Protein AF-A0A958E973-F1 (afdb_monomer)

Radius of gyration: 31.17 Å; Cα contacts (8 Å, |Δi|>4): 1571; chains: 1; bounding box: 74×63×89 Å

Nearest PDB structures (foldseek):
  5hon-assembly2_B  TM=7.810E-01  e=1.946E-10  Geobacillus stearothermophilus
  2erf-assembly1_A  TM=6.756E-01  e=2.695E-05  Homo sapiens
  6n44-assembly3_C  TM=5.734E-01  e=3.383E-04  Ovis aries
  6n44-assembly4_F  TM=6.206E-01  e=1.064E-03  Ovis aries
  4b1m-assembly3_C  TM=5.555E-01  e=4.725E-04  Bacillus subtilis

Solvent-accessible surface area (backbone atoms only — not comparable to full-atom values): 42326 Å² total; per-residue (Å²): 137,91,79,84,88,83,84,86,84,86,84,83,83,88,77,92,86,82,83,83,64,67,68,69,54,48,63,47,62,55,51,58,50,53,61,78,36,75,81,59,78,57,68,66,58,53,55,66,61,49,48,36,79,74,79,63,35,92,86,53,87,53,96,65,45,56,69,73,54,47,47,58,17,70,53,48,10,57,51,29,33,48,22,40,49,46,19,78,74,65,72,43,62,68,27,51,53,47,35,51,54,53,50,55,56,55,61,74,62,48,38,66,47,92,57,94,86,51,90,50,67,38,69,68,46,55,23,56,77,57,29,72,72,62,69,66,67,47,61,49,69,61,29,55,32,35,34,41,29,14,52,24,46,46,30,23,52,31,62,72,33,79,85,42,30,89,80,40,41,70,55,35,55,52,51,50,52,51,53,51,53,49,53,51,47,39,54,76,51,59,19,66,41,78,47,81,96,66,20,30,49,64,44,72,67,81,52,82,90,44,40,66,82,85,59,50,62,50,51,45,57,49,27,39,37,24,48,22,27,44,29,43,20,74,41,66,70,42,62,70,33,41,52,54,19,40,16,31,47,33,39,53,56,72,32,51,42,81,48,94,67,19,52,37,38,56,48,40,54,71,71,48,79,79,33,35,40,98,86,68,47,66,40,45,58,82,63,58,99,56,73,71,49,58,54,41,46,51,52,31,53,56,49,34,38,73,72,69,37,87,49,50,73,65,54,51,50,17,56,50,37,28,62,50,54,74,73,66,56,82,87,66,76,87,64,98,80,80,65,83,57,64,57,54,53,60,57,45,72,71,72,52,85,86,89,86,77,72,76,54,73,104,49,60,54,65,62,69,88,87,58,70,52,80,50,35,39,64,63,60,74,74,54,76,69,41,39,18,74,40,84,41,76,48,69,59,43,66,47,55,47,50,74,67,56,39,32,47,75,80,42,73,50,74,46,52,57,43,44,75,38,47,76,27,36,36,35,38,30,25,71,52,54,46,81,28,54,29,28,40,32,42,30,26,68,82,70,42,62,26,70,48,74,40,50,38,45,25,41,62,70,62,65,62,71,82,37,50,62,34,34,33,49,38,60,53,79,69,84,52,64,46,63,20,79,71,70,74,56,56,24,39,52,34,88,65,52,42,64,34,67,72,72,26,97,62,61,5,11,38,34,27,78,46,70,67,18,28,29,44,41,46,37,57,69,67,44,32,79,50,13,26,22,41,37,30,35,37,27,31,64,55,45,89,49,30,55,15,15,56,34,22,27,28,69,35,81,53,72,85,35,34,40,38,35,38,26,32,33,87,32,23,11,47,28,39,39,41,18,24,67,87,44,59,51,76,50,72,48,59,77,70,70,52,62,60,78,41,82,44,36,41,34,40,27,22,57,40,57,35,39,38,35,28,50,68,42,39,81,73,50,72,48,83,41,57,50,40,52,53,75,51,62,88,37,33,18,14,34,27,7,45,16,91,85,17,58,84,32,18,23,29,28,36,41,24,53,37,35,32,23,36,34,35,59,52,66,71,53,45,32,44,44,59,75,68,48,83,79,82,74,70,95,74,87,80,82,68,61,33,94,48,73,44,72,50,78,47,47,53,68,66,23,63,61,47,30,38,39,39,35,31,26,51,51,66,28,56,26,41,31,32,32,20,42,82,86,69,48,77,74,45,76,76,41,80,47,77,41,67,48,32,78,46,79,46,73,47,70,49,81,88,62,74,66,42,55,32,34,40,35,41,34,42,68,95,46,74,43,76,41,82,43,38,42,50,124

Sequence (777 aa):
MTLKMMPERSVIMKKPGFTAYLIIVFSTLLCCCLPLAAQNSSWDVIYQRWVPYTLFGSAHDRYYENQDGEDLGWTEGPYMQGFAYGYRASGDTQWLDSLKHHFDVMITRLTPNPEPEDNYRGWYHVSPFYSTDGQTQFDFIVTEGLIFRGVAMFIEDVYQDPNLQPQYLNDANRYLAIIDEMLAKWDARNCWRTVGSDAGIYLFQNNPNHLRQEMSLPHNMYGEMARMLMSLYGATNNAAYLDRATRLVQNFRNNLIPEGDHYNWHYWDPAGPWDYFSNGDLKHPIFDEHGSYREQDIALAVKAYRYGIVLDNNDITRVINTTRSIWNDATFFDLGWVDETERIETETMLLNEQPGWGWLNNAPHFLWLSLENTGLYVQTLELPYGTQGEAYTYTLQASNGEGPYSWQLTSGSLPGGLNLASSGQISGSPTTAGIYTFTVEVTDNQNATASRDLSIQIFPDDPVANFVMASWAFDETAGNNLVDSTGNFNGLLMNGPQWRPGEGIFNGALAFDGSNDYVDLGGMNFGGPNGVSVAFWFKADDFEVADARFISKATGVMNDEHYLMISTYDGTALRVRLKTGGGTTELISSPGTIQPGQWYHVAMTYDGSGIQLFKNGVEIISAPASGAVDQNNAVATAIGNQPSGAGNEPFDGLLDQMMVFSRGLTRLEVERLYQDGITTGLPGEGDLIPSGFQLQQNYPNPFNPGTTIEFTLPETSLTDLAVFDALGRRVDTIVRGQLRAGTHRMAWQAGQEPSGIYYLRLKAGGNTAVRKMILLR

Foldseek 3Di:
DDDDDDDDDDDDDDDPDDDPCPPVVVVQVLLQCPVVDPVDDDPVCSCVVPCCVQPNPPVCPDPDDDLAPQVLLVPQLCLLQVLLVVCVVPVDCVSVVVSLVSVVSVVVQFDAQPDPPDRATADWDFHPVWWPVSPDIFHDLLSVLSNLLSLLSSLLVCLVDPVNVVPCVVVSVVSVVSVVSSVVVQVVQVQWDQDPDQAIFGHGGPPVVIGDPDWGDFLLSLLSNLSSLLSNCSRPVDVVSVSNSLRSVLVVVVQWDDDPLATAGQGTVPRDPQLADPVGHGPPLVNDPDVVSLVSSLVSQVSCVVVVGDDDPSNLRRNLVSLVVVVPDPVPPPPPDDDPQVSVVSNDVSPDDDDDDDDDPVGDPDDDDDDLVCFKEWPDDADEAAEAPDKDKDATDMDSAADDKFKDWPFWDDAPQWDQGRSRITIGGHHDFDKTKTKMKIAHPVRGIYIDIYIYGYHYPDLLVVFFPWKFFLQDQDDQWGDTPVRPFIWGKPPDWHKAAPPDPAGIWIFWAQFFIKTWRALDWAAAFFWKKKKWKWAAQFQPLQWWWQKFFALADDLLRTQWTWTHHRRAWIKIWHDFPSDIDIDIADGNNDDHPDMWMWMWIGGQFKIFIDILLHTGDIDTDHHGRDGDSNTIMIGQAHPPNHDGRGTGGIIGTITMGNHGDDSVVSNCCSPPNDPPPDVDDDFPLPCDWDKDAWPPAQDPFKTKTKIFDSAWWQKWKFKAAPVRHTPGTQDGGTDGRGMDMTMDGNDVPDFHKMKIWMDTDPDIDIDIGTYDD

Structure (mmCIF, N/CA/C/O backbone):
data_AF-A0A958E973-F1
#
_entry.id   AF-A0A958E973-F1
#
loop_
_atom_site.group_PDB
_atom_site.id
_atom_site.type_symbol
_atom_site.label_atom_id
_atom_site.label_alt_id
_atom_site.label_comp_id
_atom_site.label_asym_id
_atom_site.label_entity_id
_atom_site.label_seq_id
_atom_site.pdbx_PDB_ins_code
_atom_site.Cartn_x
_atom_site.Cartn_y
_atom_site.Cartn_z
_atom_site.occupancy
_atom_site.B_iso_or_equiv
_atom_site.auth_seq_id
_atom_site.auth_comp_id
_atom_site.auth_asym_id
_atom_site.auth_atom_id
_atom_site.pdbx_PDB_model_num
ATOM 1 N N . MET A 1 1 ? -41.360 -12.640 36.434 1.00 27.31 1 MET A N 1
ATOM 2 C CA . MET A 1 1 ? -41.847 -13.849 35.736 1.00 27.31 1 MET A CA 1
ATOM 3 C C . MET A 1 1 ? -40.852 -14.959 36.044 1.00 27.31 1 MET A C 1
ATOM 5 O O . MET A 1 1 ? -39.668 -14.754 35.835 1.00 27.31 1 MET A O 1
ATOM 9 N N . THR A 1 2 ? -41.292 -16.040 36.683 1.00 29.91 2 THR A N 1
ATOM 10 C CA . THR A 1 2 ? -40.426 -17.086 37.258 1.00 29.91 2 THR A CA 1
ATOM 11 C C . THR A 1 2 ? -40.205 -18.215 36.247 1.00 29.91 2 THR A C 1
ATOM 13 O O . THR A 1 2 ? -41.188 -18.797 35.795 1.00 29.91 2 THR A O 1
ATOM 16 N N . LEU A 1 3 ? -38.956 -18.583 35.943 1.00 20.47 3 LEU A N 1
ATOM 17 C CA . LEU A 1 3 ? -38.600 -19.857 35.290 1.00 20.47 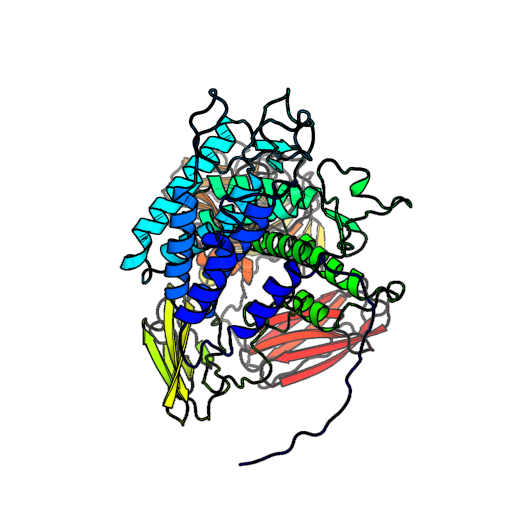3 LEU A CA 1
ATOM 18 C C . LEU A 1 3 ? -37.257 -20.345 35.867 1.00 20.47 3 LEU A C 1
ATOM 20 O O . LEU A 1 3 ? -36.250 -19.665 35.752 1.00 20.47 3 LEU A O 1
ATOM 24 N N . LYS A 1 4 ? -37.280 -21.329 36.777 1.00 20.92 4 LYS A N 1
ATOM 25 C CA . LYS A 1 4 ? -37.081 -22.781 36.554 1.00 20.92 4 LYS A CA 1
ATOM 26 C C . LYS A 1 4 ? -35.674 -23.144 36.051 1.00 20.92 4 LYS A C 1
ATOM 28 O O . LYS A 1 4 ? -35.450 -23.309 34.861 1.00 20.92 4 LYS A O 1
ATOM 33 N N . MET A 1 5 ? -34.771 -23.355 37.013 1.00 24.23 5 MET A N 1
ATOM 34 C CA . MET A 1 5 ? -33.547 -24.142 36.835 1.00 24.23 5 MET A CA 1
ATOM 35 C C . MET A 1 5 ? -33.897 -25.606 36.517 1.00 24.23 5 MET A C 1
ATOM 37 O O . MET A 1 5 ? -34.745 -26.193 37.194 1.00 24.23 5 MET A O 1
ATOM 41 N N . MET A 1 6 ? -33.212 -26.197 35.535 1.00 20.25 6 MET A N 1
ATOM 42 C CA . MET A 1 6 ? -33.007 -27.647 35.443 1.00 20.25 6 MET A CA 1
ATOM 43 C C . MET A 1 6 ? -31.551 -27.976 35.833 1.00 20.25 6 MET A C 1
ATOM 45 O O . MET A 1 6 ? -30.666 -27.183 35.513 1.00 20.25 6 MET A O 1
ATOM 49 N N . PRO A 1 7 ? -31.303 -29.091 36.547 1.00 29.77 7 PRO A N 1
ATOM 50 C CA . PRO A 1 7 ? -30.003 -29.426 37.125 1.00 29.77 7 PRO A CA 1
ATOM 51 C C . PRO A 1 7 ? -29.191 -30.437 36.282 1.00 29.77 7 PRO A C 1
ATOM 53 O O . PRO A 1 7 ? -29.759 -31.180 35.487 1.00 29.77 7 PRO A O 1
ATOM 56 N N . GLU A 1 8 ? -27.888 -30.512 36.598 1.00 26.12 8 GLU A N 1
ATOM 57 C CA . GLU A 1 8 ? -26.876 -31.535 36.230 1.00 26.12 8 GLU A CA 1
ATOM 58 C C . GLU A 1 8 ? -26.215 -31.365 34.844 1.00 26.12 8 GLU A C 1
ATOM 60 O O . GLU A 1 8 ? -26.876 -31.337 33.817 1.00 26.12 8 GLU A O 1
ATOM 65 N N . ARG A 1 9 ? -24.883 -31.249 34.726 1.00 22.77 9 ARG A N 1
ATOM 66 C CA . ARG A 1 9 ? -23.843 -32.069 35.371 1.00 22.77 9 ARG A CA 1
ATOM 67 C C . ARG A 1 9 ? -22.670 -31.257 35.927 1.00 22.77 9 ARG A C 1
ATOM 69 O O . ARG A 1 9 ? -21.958 -30.573 35.203 1.00 22.77 9 ARG A O 1
ATOM 76 N N . SER A 1 10 ? -22.416 -31.449 37.213 1.00 23.52 10 SER A N 1
ATOM 77 C CA . SER A 1 10 ? -21.127 -31.231 37.857 1.00 23.52 10 SER A CA 1
ATOM 78 C C . SER A 1 10 ? -20.152 -32.354 37.477 1.00 23.52 10 SER A C 1
ATOM 80 O O . SER A 1 10 ? -20.470 -33.535 37.619 1.00 23.52 10 SER A O 1
ATOM 82 N N . VAL A 1 11 ? -18.937 -31.996 37.056 1.00 21.03 11 VAL A N 1
ATOM 83 C CA . VAL A 1 11 ? -17.765 -32.877 37.153 1.00 21.03 11 VAL A CA 1
ATOM 84 C C . VAL A 1 11 ? -16.935 -32.383 38.330 1.00 21.03 11 VAL A C 1
ATOM 86 O O . VAL A 1 11 ? -16.311 -31.329 38.294 1.00 21.03 11 VAL A O 1
ATOM 89 N N . ILE A 1 12 ? -16.987 -33.149 39.416 1.00 25.47 12 ILE A N 1
ATOM 90 C CA . ILE A 1 12 ? -16.116 -33.005 40.580 1.00 25.47 12 ILE A CA 1
ATOM 91 C C . ILE A 1 12 ? -14.777 -33.655 40.221 1.00 25.47 12 ILE A C 1
ATOM 93 O O . ILE A 1 12 ? -14.730 -34.873 40.054 1.00 25.47 12 ILE A O 1
ATOM 97 N N . MET A 1 13 ? -13.681 -32.893 40.196 1.00 21.89 13 MET A N 1
ATOM 98 C CA . MET A 1 13 ? -12.340 -33.466 40.343 1.00 21.89 13 MET A CA 1
ATOM 99 C C . MET A 1 13 ? -11.808 -33.190 41.750 1.00 21.89 13 MET A C 1
ATOM 101 O O . MET A 1 13 ? -11.443 -32.078 42.114 1.00 21.89 13 MET A O 1
ATOM 105 N N . LYS A 1 14 ? -11.788 -34.253 42.561 1.00 26.28 14 LYS A N 1
ATOM 106 C CA . LYS A 1 14 ? -11.044 -34.341 43.819 1.00 26.28 14 LYS A CA 1
ATOM 107 C C . LYS A 1 14 ? -9.587 -34.700 43.511 1.00 26.28 14 LYS A C 1
ATOM 109 O O . LYS A 1 14 ? -9.334 -35.810 43.050 1.00 26.28 14 LYS A O 1
ATOM 114 N N . LYS A 1 15 ? -8.636 -33.853 43.911 1.00 22.53 15 LYS A N 1
ATOM 115 C CA . LYS A 1 15 ? -7.302 -34.284 44.366 1.00 22.53 15 LYS A CA 1
ATOM 116 C C . LYS A 1 15 ? -6.800 -33.330 45.464 1.00 22.53 15 LYS A C 1
ATOM 118 O O . LYS A 1 15 ? -6.844 -32.121 45.262 1.00 22.53 15 LYS A O 1
ATOM 123 N N . PRO A 1 16 ? -6.356 -33.835 46.629 1.00 25.92 16 PRO A N 1
ATOM 124 C CA . PRO A 1 16 ? -5.781 -33.007 47.684 1.00 25.92 16 PRO A CA 1
ATOM 125 C C . PRO A 1 16 ? -4.284 -32.774 47.423 1.00 25.92 16 PRO A C 1
ATOM 127 O O . PRO A 1 16 ? -3.545 -33.743 47.259 1.00 25.92 16 PRO A O 1
ATOM 130 N N . GLY A 1 17 ? -3.838 -31.509 47.418 1.00 29.47 17 GLY A N 1
ATOM 131 C CA . GLY A 1 17 ? -2.409 -31.168 47.527 1.00 29.47 17 GLY A CA 1
ATOM 132 C C . GLY A 1 17 ? -1.800 -30.184 46.517 1.00 29.47 17 GLY A C 1
ATOM 133 O O . GLY A 1 17 ? -0.600 -30.271 46.296 1.00 29.47 17 GLY A O 1
ATOM 134 N N . PHE A 1 18 ? -2.554 -29.257 45.916 1.00 26.41 18 PHE A N 1
ATOM 135 C CA . PHE A 1 18 ? -1.990 -28.251 44.998 1.00 26.41 18 PHE A CA 1
ATOM 136 C C . PHE A 1 18 ? -2.391 -26.832 45.434 1.00 26.41 18 PHE A C 1
ATOM 138 O O . PHE A 1 18 ? -3.453 -26.336 45.074 1.00 26.41 18 PHE A O 1
ATOM 145 N N . THR A 1 19 ? -1.564 -26.201 46.275 1.00 24.52 19 THR A N 1
ATOM 146 C CA . THR A 1 19 ? -1.842 -24.881 46.890 1.00 24.52 19 THR A CA 1
ATOM 147 C C . THR A 1 19 ? -1.012 -23.740 46.271 1.00 24.52 19 THR A C 1
ATOM 149 O O . THR A 1 19 ? -1.110 -22.608 46.721 1.00 24.52 19 THR A O 1
ATOM 152 N N . ALA A 1 20 ? -0.220 -23.984 45.219 1.00 23.91 20 ALA A N 1
ATOM 153 C CA . ALA A 1 20 ? 0.646 -22.955 44.616 1.00 23.91 20 ALA A CA 1
ATOM 154 C C . ALA A 1 20 ? 0.064 -22.258 43.367 1.00 23.91 20 ALA A C 1
ATOM 156 O O . ALA A 1 20 ? 0.597 -21.247 42.936 1.00 23.91 20 ALA A O 1
ATOM 157 N N . TYR A 1 21 ? -1.061 -22.730 42.819 1.00 25.50 21 TYR A N 1
ATOM 158 C CA . TYR A 1 21 ? -1.675 -22.161 41.605 1.00 25.50 21 TYR A CA 1
ATOM 159 C C . TYR A 1 21 ? -2.820 -21.174 41.878 1.00 25.50 21 TYR A C 1
ATOM 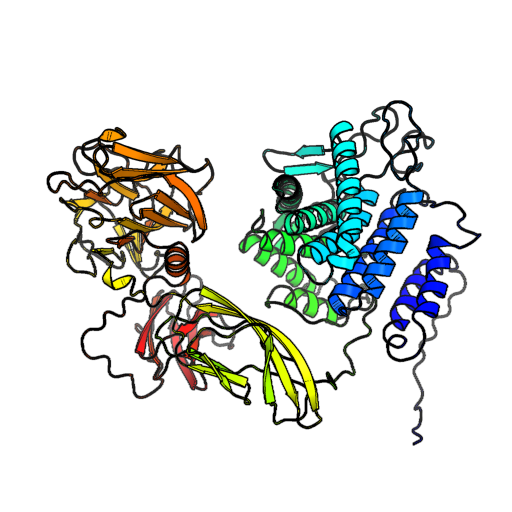161 O O . TYR A 1 21 ? -3.553 -20.795 40.970 1.00 25.50 21 TYR A O 1
ATOM 169 N N . LEU A 1 22 ? -3.010 -20.750 43.131 1.00 23.31 22 LEU A N 1
ATOM 170 C CA . LEU A 1 22 ? -4.162 -19.922 43.501 1.00 23.31 22 LEU A CA 1
ATOM 171 C C . LEU A 1 22 ? -3.976 -18.417 43.239 1.00 23.31 22 LEU A C 1
ATOM 173 O O . LEU A 1 22 ? -4.944 -17.679 43.378 1.00 23.31 22 LEU A O 1
ATOM 177 N N . ILE A 1 23 ? -2.777 -17.954 42.862 1.00 26.42 23 ILE A N 1
ATOM 178 C CA . ILE A 1 23 ? -2.510 -16.522 42.626 1.00 26.42 23 ILE A CA 1
ATOM 179 C C . ILE A 1 23 ? -2.726 -16.147 41.149 1.00 26.42 23 ILE A C 1
ATOM 181 O O . ILE A 1 23 ? -3.362 -15.137 40.874 1.00 26.42 23 ILE A O 1
ATOM 185 N N . ILE A 1 24 ? -2.353 -17.013 40.202 1.00 28.00 24 ILE A N 1
ATOM 186 C CA . ILE A 1 24 ? -2.569 -16.786 38.755 1.00 28.00 24 ILE A CA 1
ATOM 187 C C . ILE A 1 24 ? -4.049 -16.987 38.367 1.00 28.00 24 ILE A C 1
ATOM 189 O O . ILE A 1 24 ? -4.602 -16.303 37.505 1.00 28.00 24 ILE A O 1
ATOM 193 N N . VAL A 1 25 ? -4.753 -17.876 39.075 1.00 27.03 25 VAL A N 1
ATOM 194 C CA . VAL A 1 25 ? -6.180 -18.149 38.831 1.00 27.03 25 VAL A CA 1
ATOM 195 C C . VAL A 1 25 ? -7.079 -16.977 39.264 1.00 27.03 25 VAL A C 1
ATOM 197 O O . VAL A 1 25 ? -8.187 -16.829 38.746 1.00 27.03 25 VAL A O 1
ATOM 200 N N . PHE A 1 26 ? -6.611 -16.086 40.146 1.00 27.33 26 PHE A N 1
ATOM 201 C CA . PHE A 1 26 ? -7.398 -14.925 40.573 1.00 27.33 26 PHE A CA 1
ATOM 202 C C . PHE A 1 26 ? -7.385 -13.767 39.563 1.00 27.33 26 PHE A C 1
ATOM 204 O O . PHE A 1 26 ? -8.420 -13.125 39.410 1.00 27.33 26 PHE A O 1
ATOM 211 N N . SER A 1 27 ? -6.305 -13.557 38.803 1.00 29.56 27 SER A N 1
ATOM 212 C CA . SER A 1 27 ? -6.245 -12.568 37.706 1.00 29.56 27 SER A CA 1
ATOM 213 C C . SER A 1 27 ? -7.262 -12.884 36.601 1.00 29.56 27 SER A C 1
ATOM 215 O O . SER A 1 27 ? -7.891 -12.002 36.020 1.00 29.56 27 SER A O 1
ATOM 217 N N . THR A 1 28 ? -7.481 -14.180 36.376 1.00 30.23 28 THR A N 1
ATOM 218 C CA . THR A 1 28 ? -8.302 -14.721 35.285 1.00 30.23 28 THR A CA 1
ATOM 219 C C . THR A 1 28 ? -9.804 -14.701 35.620 1.00 30.23 28 THR A C 1
ATOM 221 O O . THR A 1 28 ? -10.645 -14.393 34.777 1.00 30.23 28 THR A O 1
ATOM 224 N N . LEU A 1 29 ? -10.166 -14.941 36.887 1.00 29.20 29 LEU A N 1
ATOM 225 C CA . LEU A 1 29 ? -11.560 -14.894 37.365 1.00 29.20 29 LEU A CA 1
ATOM 226 C C . LEU A 1 29 ? -12.138 -13.475 37.458 1.00 29.20 29 LEU A C 1
ATOM 228 O O . LEU A 1 29 ? -13.353 -13.286 37.375 1.00 29.20 29 LEU A O 1
ATOM 232 N N . LEU A 1 30 ? -11.284 -12.477 37.650 1.00 32.38 30 LEU A N 1
ATOM 233 C CA . LEU A 1 30 ? -11.693 -11.100 37.907 1.00 32.38 30 LEU A CA 1
ATOM 234 C C . LEU A 1 30 ? -11.988 -10.353 36.583 1.00 32.38 30 LEU A C 1
ATOM 236 O O . LEU A 1 30 ? -12.970 -9.612 36.496 1.00 32.38 30 LEU A O 1
ATOM 240 N N . CYS A 1 31 ? -11.266 -10.684 35.512 1.00 30.58 31 CYS A N 1
ATOM 241 C CA . CYS A 1 31 ? -11.454 -10.177 34.148 1.00 30.58 31 CYS A CA 1
ATOM 242 C C . CYS A 1 31 ? -12.833 -10.546 33.550 1.00 30.58 31 CYS A C 1
ATOM 244 O O . CYS A 1 31 ? -13.444 -9.767 32.817 1.00 30.58 31 CYS A O 1
ATOM 246 N N . CYS A 1 32 ? -13.392 -11.687 33.960 1.00 28.78 32 CYS A N 1
ATOM 247 C CA . CYS A 1 32 ? -14.705 -12.178 33.530 1.00 28.78 32 CYS A CA 1
ATOM 248 C C . CYS A 1 32 ? -15.906 -11.398 34.116 1.00 28.78 32 CYS A C 1
ATOM 250 O O . CYS A 1 32 ? -17.043 -11.624 33.713 1.00 28.78 32 CYS A O 1
ATOM 252 N N . CYS A 1 33 ? -15.692 -10.496 35.080 1.00 29.69 33 CYS A N 1
ATOM 253 C CA . CYS A 1 33 ? -16.777 -9.775 35.763 1.00 29.69 33 CYS A CA 1
ATOM 254 C C . CYS A 1 33 ? -16.979 -8.325 35.277 1.00 29.69 33 CYS A C 1
ATOM 256 O O . CYS A 1 33 ? -17.924 -7.669 35.717 1.00 29.69 33 CYS A O 1
ATOM 258 N N . LEU A 1 34 ? -16.117 -7.804 34.396 1.00 34.38 34 LEU A N 1
ATOM 259 C CA . LEU A 1 34 ? -16.110 -6.384 34.009 1.00 34.38 34 LEU A CA 1
ATOM 260 C C . LEU A 1 34 ? -17.302 -5.964 33.121 1.00 34.38 34 LEU A C 1
ATOM 262 O O . LEU A 1 34 ? -17.884 -4.909 33.384 1.00 34.38 34 LEU A O 1
ATOM 266 N N . PRO A 1 35 ? -17.770 -6.773 32.154 1.00 34.34 35 PRO A N 1
ATOM 267 C CA . PRO A 1 35 ? -18.835 -6.318 31.250 1.00 34.34 35 PRO A CA 1
ATOM 268 C C . PRO A 1 35 ? -20.233 -6.380 31.879 1.00 34.34 35 PRO A C 1
ATOM 270 O O . PRO A 1 35 ? -21.123 -5.624 31.501 1.00 34.34 35 PRO A O 1
ATOM 273 N N . LEU A 1 36 ? -20.411 -7.203 32.921 1.00 31.50 36 LEU A N 1
ATOM 274 C CA . LEU A 1 36 ? -21.631 -7.241 33.739 1.00 31.50 36 LEU A CA 1
ATOM 275 C C . LEU A 1 36 ? -21.700 -6.113 34.787 1.00 31.50 36 LEU A C 1
ATOM 277 O O . LEU A 1 36 ? -22.777 -5.845 35.315 1.00 31.50 36 LEU A O 1
ATOM 281 N N . ALA A 1 37 ? -20.584 -5.433 35.074 1.00 32.28 37 ALA A N 1
ATOM 282 C CA . ALA A 1 37 ? -20.524 -4.298 36.000 1.00 32.28 37 ALA A CA 1
ATOM 283 C C . ALA A 1 37 ? -20.618 -2.928 35.296 1.00 32.28 37 ALA A C 1
ATOM 285 O O . ALA A 1 37 ? -21.019 -1.945 35.917 1.00 32.28 37 ALA A O 1
ATOM 286 N N . ALA A 1 38 ? -20.309 -2.855 33.996 1.00 35.94 38 ALA A N 1
ATOM 287 C CA . ALA A 1 38 ? -20.299 -1.599 33.241 1.00 35.94 38 ALA A CA 1
ATOM 288 C C . ALA A 1 38 ? -21.698 -0.994 33.004 1.00 35.94 38 ALA A C 1
ATOM 290 O O . ALA A 1 38 ? -21.814 0.207 32.785 1.00 35.94 38 ALA A O 1
ATOM 291 N N . GLN A 1 39 ? -22.771 -1.790 33.085 1.00 36.38 39 GLN A N 1
ATOM 292 C CA . GLN A 1 39 ? -24.130 -1.295 32.82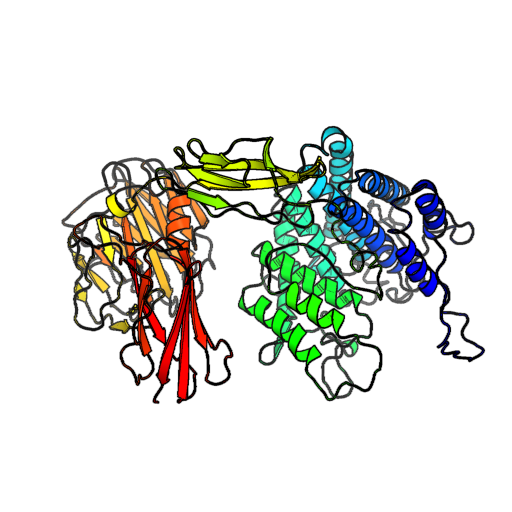3 1.00 36.38 39 GLN A CA 1
ATOM 293 C C . GLN A 1 39 ? -24.930 -0.907 34.071 1.00 36.38 39 GLN A C 1
ATOM 295 O O . GLN A 1 39 ? -25.981 -0.291 33.934 1.00 36.38 39 GLN A O 1
ATOM 300 N N . ASN A 1 40 ? -24.464 -1.211 35.285 1.00 33.00 40 ASN A N 1
ATOM 301 C CA . ASN A 1 40 ? -25.094 -0.723 36.512 1.00 33.00 40 ASN A CA 1
ATOM 302 C C . ASN A 1 40 ? -24.104 -0.764 37.687 1.00 33.00 40 ASN A C 1
ATOM 304 O O . ASN A 1 40 ? -23.701 -1.831 38.138 1.00 33.00 40 ASN A O 1
ATOM 308 N N . SER A 1 41 ? -23.819 0.411 38.251 1.00 33.06 41 SER A N 1
ATOM 309 C CA . SER A 1 41 ? -23.107 0.663 39.515 1.00 33.06 41 SER A CA 1
ATOM 310 C C . SER A 1 41 ? -21.593 0.363 39.590 1.00 33.06 41 SER A C 1
ATOM 312 O O . SER A 1 41 ? -21.146 -0.748 39.857 1.00 33.06 41 SER A O 1
ATOM 314 N N . SER A 1 42 ? -20.840 1.474 39.576 1.00 40.31 42 SER A N 1
ATOM 315 C CA . SER A 1 42 ? -19.548 1.745 40.238 1.00 40.31 42 SER A CA 1
ATOM 316 C C . SER A 1 42 ? -18.269 1.119 39.666 1.00 40.31 42 SER A C 1
ATOM 318 O O . SER A 1 42 ? -17.722 0.163 40.207 1.00 40.31 42 SER A O 1
ATOM 320 N N . TRP A 1 43 ? -17.697 1.802 38.672 1.00 43.19 43 TRP A N 1
ATOM 321 C CA . TRP A 1 43 ? -16.278 1.719 38.298 1.00 43.19 43 TRP A CA 1
ATOM 322 C C . TRP A 1 43 ? -15.335 1.882 39.513 1.00 43.19 43 TRP A C 1
ATOM 324 O O . TRP A 1 43 ? -14.337 1.172 39.623 1.00 43.19 43 TRP A O 1
ATOM 334 N N . ASP A 1 44 ? -15.723 2.700 40.503 1.00 41.22 44 ASP A N 1
ATOM 335 C CA . ASP A 1 44 ? -15.062 2.806 41.817 1.00 41.22 44 ASP A CA 1
ATOM 336 C C . ASP A 1 44 ? -14.849 1.445 42.505 1.00 41.22 44 ASP A C 1
ATOM 338 O O . ASP A 1 44 ? -13.846 1.244 43.181 1.00 41.22 44 ASP A O 1
ATOM 342 N N . VAL A 1 45 ? -15.753 0.475 42.323 1.00 40.28 45 VAL A N 1
ATOM 343 C CA . VAL A 1 45 ? -15.652 -0.855 42.946 1.00 40.28 45 VAL A CA 1
ATOM 344 C C . VAL A 1 45 ? -14.660 -1.756 42.215 1.00 40.28 45 VAL A C 1
ATOM 346 O O . VAL A 1 45 ? -14.067 -2.619 42.854 1.00 40.28 45 VAL A O 1
ATOM 349 N N . ILE A 1 46 ? -14.441 -1.562 40.911 1.00 40.31 46 ILE A N 1
ATOM 350 C CA . ILE A 1 46 ? -13.426 -2.286 40.130 1.00 40.31 46 ILE A CA 1
ATOM 351 C C . ILE A 1 46 ? -12.053 -1.674 40.405 1.00 40.31 46 ILE A C 1
ATOM 353 O O . ILE A 1 46 ? -11.149 -2.363 40.866 1.00 40.31 46 ILE A O 1
ATOM 357 N N . TYR A 1 47 ? -11.910 -0.362 40.255 1.00 43.25 47 TYR A N 1
ATOM 358 C CA . TYR A 1 47 ? -10.658 0.321 40.560 1.00 43.25 47 TYR A CA 1
ATOM 359 C C . TYR A 1 47 ? -10.201 0.063 42.013 1.00 43.25 47 TYR A C 1
ATOM 361 O O . TYR A 1 47 ? -9.070 -0.364 42.246 1.00 43.25 47 TYR A O 1
ATOM 369 N N . GLN A 1 48 ? -11.098 0.179 43.006 1.00 42.09 48 GLN A N 1
ATOM 370 C CA . GLN A 1 48 ? -10.759 -0.104 44.409 1.00 42.09 48 GLN A CA 1
ATOM 371 C C . GLN A 1 48 ? -10.650 -1.591 44.770 1.00 42.09 48 GLN A C 1
ATOM 373 O O . GLN A 1 48 ? -10.107 -1.896 45.828 1.00 42.09 48 GLN A O 1
ATOM 378 N N . ARG A 1 49 ? -11.137 -2.538 43.955 1.00 40.44 49 ARG A N 1
ATOM 379 C CA . ARG A 1 49 ? -10.892 -3.971 44.212 1.00 40.44 49 ARG A CA 1
ATOM 380 C C . ARG A 1 49 ? -9.553 -4.435 43.693 1.00 40.44 49 ARG A C 1
ATOM 382 O O . ARG A 1 49 ? -8.994 -5.333 44.297 1.00 40.44 49 ARG A O 1
ATOM 389 N N . TRP A 1 50 ? -9.092 -3.894 42.576 1.00 44.22 50 TRP A N 1
ATOM 390 C CA . TRP A 1 50 ? -8.037 -4.512 41.779 1.00 44.22 50 TRP A CA 1
ATOM 391 C C . TRP A 1 50 ? -6.686 -3.843 41.946 1.00 44.22 50 TRP A C 1
ATOM 393 O O . TRP A 1 50 ? -5.681 -4.520 42.145 1.00 44.22 50 TRP A O 1
ATOM 403 N N . VAL A 1 51 ? -6.685 -2.513 41.962 1.00 42.59 51 VAL A N 1
ATOM 404 C CA . VAL A 1 51 ? -5.484 -1.713 42.182 1.00 42.59 51 VAL A CA 1
ATOM 405 C C . VAL A 1 51 ? -4.847 -2.029 43.549 1.00 42.59 51 VAL A C 1
ATOM 407 O O . VAL A 1 51 ? -3.627 -2.054 43.643 1.00 42.59 51 VAL A O 1
ATOM 410 N N . PRO A 1 52 ? -5.577 -2.410 44.618 1.00 41.31 52 PRO A N 1
ATOM 411 C CA . PRO A 1 52 ? -4.924 -2.870 45.843 1.00 41.31 52 PRO A CA 1
ATOM 412 C C . PRO A 1 52 ? -4.218 -4.227 45.777 1.00 41.31 52 PRO A C 1
ATOM 414 O O . PRO A 1 52 ? -3.423 -4.497 46.669 1.00 41.31 52 PRO A O 1
ATOM 417 N N . TYR A 1 53 ? -4.457 -5.077 44.773 1.00 40.12 53 TYR A N 1
ATOM 418 C CA . TYR A 1 53 ? -3.731 -6.353 44.638 1.00 40.12 53 TYR A CA 1
ATOM 419 C C . TYR A 1 53 ? -2.425 -6.229 43.842 1.00 40.12 53 TYR A C 1
ATOM 421 O O . TYR A 1 53 ? -1.603 -7.137 43.914 1.00 40.12 53 TYR A O 1
ATOM 429 N N . THR A 1 54 ? -2.207 -5.106 43.154 1.00 48.31 54 THR A N 1
ATOM 430 C CA . THR A 1 54 ? -0.948 -4.766 42.468 1.00 48.31 54 THR A CA 1
ATOM 431 C C . THR A 1 54 ? -0.222 -3.610 43.169 1.00 48.31 54 THR A C 1
ATOM 433 O O . THR A 1 54 ? 0.935 -3.732 43.561 1.00 48.31 54 THR A O 1
ATOM 436 N N . LEU A 1 55 ? -0.932 -2.502 43.413 1.00 44.16 55 LEU A N 1
ATOM 437 C CA . LEU A 1 55 ? -0.402 -1.191 43.806 1.00 44.16 55 LEU A CA 1
ATOM 438 C C . LEU A 1 55 ? -0.515 -0.843 45.307 1.00 44.16 55 LEU A C 1
ATOM 440 O O . LEU A 1 55 ? 0.275 -0.014 45.769 1.00 44.16 55 LEU A O 1
ATOM 444 N N . PHE A 1 56 ? -1.447 -1.438 46.077 1.00 41.97 56 PHE A N 1
ATOM 445 C CA . PHE A 1 56 ? -1.725 -1.037 47.482 1.00 41.97 56 PHE A CA 1
ATOM 446 C C . PHE A 1 56 ? -1.828 -2.172 48.521 1.00 41.97 56 PHE A C 1
ATOM 448 O O . PHE A 1 56 ? -2.343 -1.966 49.624 1.00 41.97 56 PHE A O 1
ATOM 455 N N . GLY A 1 57 ? -1.354 -3.374 48.205 1.00 38.28 57 GLY A N 1
ATOM 456 C CA . GLY A 1 57 ? -1.402 -4.504 49.127 1.00 38.28 57 GLY A CA 1
ATOM 457 C C . GLY A 1 57 ? -0.231 -4.453 50.100 1.00 38.28 57 GLY A C 1
ATOM 458 O O . GLY A 1 57 ? 0.910 -4.598 49.679 1.00 38.28 57 GLY A O 1
ATOM 459 N N . SER A 1 58 ? -0.494 -4.364 51.407 1.00 37.81 58 SER A N 1
ATOM 460 C CA . SER A 1 58 ? 0.533 -4.354 52.473 1.00 37.81 58 SER A CA 1
ATOM 461 C C . SER A 1 58 ? 1.390 -5.632 52.566 1.00 37.81 58 SER A C 1
ATOM 463 O O . SER A 1 58 ? 2.179 -5.798 53.491 1.00 37.81 58 SER A O 1
ATOM 465 N N . ALA A 1 59 ? 1.172 -6.598 51.668 1.00 39.38 59 ALA A N 1
ATOM 466 C CA . ALA A 1 59 ? 1.971 -7.810 51.518 1.00 39.38 59 ALA A CA 1
ATOM 467 C C . ALA A 1 59 ? 2.991 -7.708 50.366 1.00 39.38 59 ALA A C 1
ATOM 469 O O . ALA A 1 59 ? 3.815 -8.608 50.222 1.00 39.38 59 ALA A O 1
ATOM 470 N N . HIS A 1 60 ? 2.929 -6.660 49.538 1.00 41.50 60 HIS A N 1
ATOM 471 C CA . HIS A 1 60 ? 3.792 -6.396 48.377 1.00 41.50 60 HIS A CA 1
ATOM 472 C C . HIS A 1 60 ? 4.356 -4.968 48.474 1.00 41.50 60 HIS A C 1
ATOM 474 O O . HIS A 1 60 ? 4.288 -4.168 47.548 1.00 41.50 60 HIS A O 1
ATOM 480 N N . ASP A 1 61 ? 4.932 -4.635 49.633 1.00 36.94 61 ASP A N 1
ATOM 481 C CA . ASP A 1 61 ? 5.495 -3.307 49.926 1.00 36.94 61 ASP A CA 1
ATOM 482 C C . ASP A 1 61 ? 6.752 -2.954 49.104 1.00 36.94 61 ASP A C 1
ATOM 484 O O . ASP A 1 61 ? 7.399 -1.938 49.360 1.00 3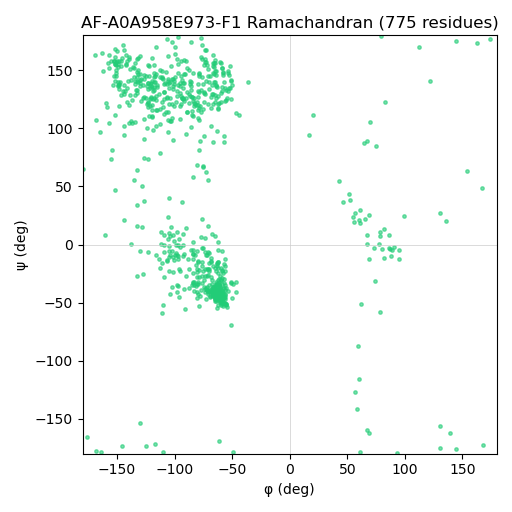6.94 61 ASP A O 1
ATOM 488 N N . ARG A 1 62 ? 7.116 -3.751 48.095 1.00 38.88 62 ARG A N 1
ATOM 489 C CA . ARG A 1 62 ? 8.069 -3.364 47.048 1.00 38.88 62 ARG A CA 1
ATOM 490 C C . ARG A 1 62 ? 7.534 -3.928 45.733 1.00 38.88 62 ARG A C 1
ATOM 492 O O . ARG A 1 62 ? 7.007 -5.038 45.741 1.00 38.88 62 ARG A O 1
ATOM 499 N N . TYR A 1 63 ? 7.654 -3.167 44.640 1.00 44.94 63 TYR A N 1
ATOM 500 C CA . TYR A 1 63 ? 7.604 -3.726 43.286 1.00 44.94 63 TYR A CA 1
ATOM 501 C C . TYR A 1 63 ? 8.710 -4.778 43.223 1.00 44.94 63 TYR A C 1
ATOM 503 O O . TYR A 1 63 ? 9.871 -4.455 42.994 1.00 44.94 63 TYR A O 1
ATOM 511 N N . TYR A 1 64 ? 8.375 -6.001 43.600 1.00 38.28 64 TYR A N 1
ATOM 512 C CA . TYR A 1 64 ? 9.260 -7.133 43.509 1.00 38.28 64 TYR A CA 1
ATOM 513 C C . TYR A 1 64 ? 8.910 -7.796 42.197 1.00 38.28 64 TYR A C 1
ATOM 515 O O . TYR A 1 64 ? 7.865 -8.430 42.084 1.00 38.28 64 TYR A O 1
ATOM 523 N N . GLU A 1 65 ? 9.803 -7.654 41.225 1.00 42.84 65 GLU A N 1
ATOM 524 C CA . GLU A 1 65 ? 10.028 -8.777 40.335 1.00 42.84 65 GLU A CA 1
ATOM 525 C C . GLU A 1 65 ? 10.300 -9.994 41.232 1.00 42.84 65 GLU A C 1
ATOM 527 O O . GLU A 1 65 ? 11.019 -9.897 42.239 1.00 42.84 65 GLU A O 1
ATOM 532 N N . ASN A 1 66 ? 9.676 -11.132 40.938 1.00 40.81 66 ASN A N 1
ATOM 533 C CA . ASN A 1 66 ? 10.094 -12.384 41.551 1.00 40.81 66 ASN A CA 1
ATOM 534 C C . ASN A 1 66 ? 11.564 -12.691 41.150 1.00 40.81 66 ASN A C 1
ATOM 536 O O . ASN A 1 66 ? 12.284 -11.850 40.608 1.00 40.81 66 ASN A O 1
ATOM 540 N N . GLN A 1 67 ? 12.057 -13.898 41.424 1.00 41.25 67 GLN A N 1
ATOM 541 C CA . GLN A 1 67 ? 13.444 -14.274 41.102 1.00 41.25 67 GLN A CA 1
ATOM 542 C C . GLN A 1 67 ? 13.806 -14.167 39.599 1.00 41.25 67 GLN A C 1
ATOM 544 O O . GLN A 1 67 ? 14.980 -14.301 39.262 1.00 41.25 67 GLN A O 1
ATOM 549 N N . ASP A 1 68 ? 12.852 -13.874 38.715 1.00 44.84 68 ASP A N 1
ATOM 550 C CA . ASP A 1 68 ? 13.025 -13.933 37.267 1.00 44.84 68 ASP A CA 1
ATOM 551 C C . ASP A 1 68 ? 13.153 -12.554 36.595 1.00 44.84 68 ASP A C 1
ATOM 553 O O . ASP A 1 68 ? 13.602 -12.481 35.458 1.00 44.84 68 ASP A O 1
ATOM 557 N N . GLY A 1 69 ? 12.895 -11.440 37.292 1.00 49.81 69 GLY A N 1
ATOM 558 C CA . GLY A 1 69 ? 13.221 -10.093 36.788 1.00 49.81 69 GLY A CA 1
ATOM 559 C C . GLY A 1 69 ? 12.332 -9.537 35.657 1.00 49.81 69 GLY A C 1
ATOM 560 O O . GLY A 1 69 ? 12.495 -8.406 35.228 1.00 49.81 69 GLY A O 1
ATOM 561 N N . GLU A 1 70 ? 11.371 -10.308 35.152 1.00 55.91 70 GLU A N 1
ATOM 562 C CA . GLU A 1 70 ? 10.515 -9.894 34.024 1.00 55.91 70 GLU A CA 1
ATOM 563 C C . GLU A 1 70 ? 9.078 -9.537 34.443 1.00 55.91 70 GLU A C 1
ATOM 565 O O . GLU A 1 70 ? 8.322 -8.920 33.685 1.00 55.91 70 GLU A O 1
ATOM 570 N N . ASP A 1 71 ? 8.695 -9.902 35.667 1.00 57.97 71 ASP A N 1
ATOM 571 C CA . ASP A 1 71 ? 7.327 -9.819 36.185 1.00 57.97 71 ASP A CA 1
ATOM 572 C C . ASP A 1 71 ? 6.717 -8.419 36.105 1.00 57.97 71 ASP A C 1
ATOM 574 O O . ASP A 1 71 ? 5.514 -8.299 35.882 1.00 57.97 71 ASP A O 1
ATOM 578 N N . LEU A 1 72 ? 7.508 -7.353 36.279 1.00 66.38 72 LEU A N 1
ATOM 579 C CA . LEU A 1 72 ? 6.987 -5.987 36.226 1.00 66.38 72 LEU A CA 1
ATOM 580 C C . LEU A 1 72 ? 6.438 -5.666 34.830 1.00 66.38 72 LEU A C 1
ATOM 582 O O . LEU A 1 72 ? 5.321 -5.171 34.707 1.00 66.38 72 LEU A O 1
ATOM 586 N N . GLY A 1 73 ? 7.188 -5.992 33.777 1.00 64.88 73 GLY A N 1
ATOM 587 C CA . GLY A 1 73 ? 6.753 -5.787 32.394 1.00 64.88 73 GLY A CA 1
ATOM 588 C C . GLY A 1 73 ? 5.575 -6.684 32.021 1.00 64.88 73 GLY A C 1
ATOM 589 O O . GLY A 1 73 ? 4.611 -6.213 31.417 1.00 64.88 73 GLY A O 1
ATOM 590 N N . TRP A 1 74 ? 5.619 -7.952 32.438 1.00 61.16 74 TRP A N 1
ATOM 591 C CA . TRP A 1 74 ? 4.552 -8.925 32.182 1.00 61.16 74 TRP A CA 1
ATOM 592 C C . TRP A 1 74 ? 3.276 -8.685 32.985 1.00 61.16 74 TRP A C 1
ATOM 594 O O . TRP A 1 74 ? 2.207 -9.129 32.577 1.00 61.16 74 TRP A O 1
ATOM 604 N N . THR A 1 75 ? 3.363 -7.959 34.095 1.00 62.72 75 THR A N 1
ATOM 605 C CA . THR A 1 75 ? 2.198 -7.577 34.893 1.00 62.72 75 THR A CA 1
ATOM 606 C C . THR A 1 75 ? 1.660 -6.230 34.430 1.00 62.72 75 THR A C 1
ATOM 608 O O . THR A 1 75 ? 0.499 -6.126 34.044 1.00 62.72 75 THR A O 1
ATOM 611 N N . GLU A 1 76 ? 2.501 -5.196 34.416 1.00 68.88 76 GLU A N 1
ATOM 612 C CA . GLU A 1 76 ? 2.069 -3.813 34.204 1.00 68.88 76 GLU A CA 1
ATOM 613 C C . GLU A 1 76 ? 1.849 -3.473 32.727 1.00 68.88 76 GLU A C 1
ATOM 615 O O . GLU A 1 76 ? 0.923 -2.732 32.401 1.00 68.88 76 GLU A O 1
ATOM 620 N N . GLY A 1 77 ? 2.634 -4.050 31.812 1.00 70.00 77 GLY A N 1
ATOM 621 C CA . GLY A 1 77 ? 2.460 -3.859 30.369 1.00 70.00 77 GLY A CA 1
ATOM 622 C C . GLY A 1 77 ? 1.047 -4.213 29.887 1.00 70.00 77 GLY A C 1
ATOM 623 O O . GLY A 1 77 ? 0.403 -3.373 29.248 1.00 70.00 77 GLY A O 1
ATOM 624 N N . PRO A 1 78 ? 0.512 -5.403 30.220 1.00 64.81 78 PRO A N 1
ATOM 625 C CA . PRO A 1 78 ? -0.866 -5.765 29.900 1.00 64.81 78 PRO A CA 1
ATOM 626 C C . PRO A 1 78 ? -1.928 -4.857 30.530 1.00 64.81 78 PRO A C 1
ATOM 628 O O . PRO A 1 78 ? -2.916 -4.565 29.862 1.00 64.81 78 PRO A O 1
ATOM 631 N N . TYR A 1 79 ? -1.742 -4.356 31.759 1.00 64.12 79 TYR A N 1
ATOM 632 C CA . TYR A 1 79 ? -2.675 -3.378 32.345 1.00 64.12 79 TYR A CA 1
ATOM 633 C C . TYR A 1 79 ? -2.674 -2.064 31.561 1.00 64.12 79 TYR A C 1
ATOM 635 O O . TYR A 1 79 ? -3.735 -1.559 31.193 1.00 64.12 79 TYR A O 1
ATOM 643 N N . MET A 1 80 ? -1.486 -1.548 31.239 1.00 72.12 80 MET A N 1
ATOM 644 C CA . MET A 1 80 ? -1.318 -0.325 30.454 1.00 72.12 80 MET A CA 1
ATOM 645 C C . MET A 1 80 ? -1.954 -0.439 29.069 1.00 72.12 80 MET A C 1
ATOM 647 O O . MET A 1 80 ? -2.667 0.463 28.629 1.00 72.12 80 MET A O 1
ATOM 651 N N . GLN A 1 81 ? -1.735 -1.564 28.389 1.00 70.69 81 GLN A N 1
ATOM 652 C CA . GLN A 1 81 ? -2.381 -1.857 27.112 1.00 70.69 81 GLN A CA 1
ATOM 653 C C . GLN A 1 81 ? -3.894 -2.031 27.275 1.00 70.69 81 GLN A C 1
ATOM 655 O O . GLN A 1 81 ? -4.658 -1.495 26.478 1.00 70.69 81 GLN A O 1
ATOM 660 N N . GLY A 1 82 ? -4.336 -2.722 28.327 1.00 59.66 82 GLY A N 1
ATOM 661 C CA . GLY A 1 82 ? -5.743 -2.941 28.646 1.00 59.66 82 GLY A CA 1
ATOM 662 C C . GLY A 1 82 ? -6.517 -1.640 28.838 1.00 59.66 82 GLY A C 1
ATOM 663 O O . GLY A 1 82 ? -7.626 -1.520 28.327 1.00 59.66 82 GLY A O 1
ATOM 664 N N . PHE A 1 83 ? -5.926 -0.632 29.487 1.00 65.75 83 PHE A N 1
ATOM 665 C CA . PHE A 1 83 ? -6.548 0.688 29.590 1.00 65.75 83 PHE A CA 1
ATOM 666 C C . PHE A 1 83 ? -6.675 1.376 28.221 1.00 65.75 83 PHE A C 1
ATOM 668 O O . PHE A 1 83 ? -7.745 1.883 27.889 1.00 65.75 83 PHE A O 1
ATOM 675 N N . ALA A 1 84 ? -5.627 1.352 27.393 1.00 63.66 84 ALA A N 1
ATOM 676 C CA . ALA A 1 84 ? -5.681 1.936 26.051 1.00 63.66 84 ALA A CA 1
ATOM 677 C C . ALA A 1 84 ? -6.714 1.221 25.158 1.00 63.66 84 ALA A C 1
ATOM 679 O O . ALA A 1 84 ? -7.503 1.868 24.470 1.00 63.66 84 ALA A O 1
ATOM 680 N N . TYR A 1 85 ? -6.782 -0.112 25.214 1.00 57.19 85 TYR A N 1
ATOM 681 C CA . TYR A 1 85 ? -7.819 -0.883 24.526 1.00 57.19 85 TYR A CA 1
ATOM 682 C C . TYR A 1 85 ? -9.214 -0.606 25.083 1.00 57.19 85 TYR A C 1
ATOM 684 O O . TYR A 1 85 ? -10.155 -0.500 24.303 1.00 57.19 85 TYR A O 1
ATOM 692 N N . GLY A 1 86 ? -9.354 -0.433 26.399 1.00 49.28 86 GLY A N 1
ATOM 693 C CA . GLY A 1 86 ? -10.603 -0.032 27.041 1.00 49.28 86 GLY A CA 1
ATOM 694 C C . GLY A 1 86 ? -11.131 1.284 26.475 1.00 49.28 86 GLY A C 1
ATOM 695 O O . GLY A 1 86 ? -12.304 1.360 26.107 1.00 49.28 86 GLY A O 1
ATOM 696 N N . TYR A 1 87 ? -10.258 2.281 26.298 1.00 63.09 87 TYR A N 1
ATOM 697 C CA . TYR A 1 87 ? -10.608 3.523 25.609 1.00 63.09 87 TYR A CA 1
ATOM 698 C C . TYR A 1 87 ? -10.984 3.277 24.143 1.00 63.09 87 TYR A C 1
ATOM 700 O O . TYR A 1 87 ? -12.096 3.608 23.749 1.00 63.09 87 TYR A O 1
ATOM 708 N N . ARG A 1 88 ? -10.123 2.632 23.344 1.00 62.03 88 ARG A N 1
ATOM 709 C CA . ARG A 1 88 ? -10.388 2.378 21.911 1.00 62.03 88 ARG A CA 1
ATOM 710 C C . ARG A 1 88 ? -11.669 1.569 21.667 1.00 62.03 88 ARG A C 1
ATOM 712 O O . ARG A 1 88 ? -12.299 1.721 20.625 1.00 62.03 88 ARG A O 1
ATOM 719 N N . ALA A 1 89 ? -12.054 0.714 22.614 1.00 43.06 89 ALA A N 1
ATOM 720 C CA . ALA A 1 89 ? -13.260 -0.103 22.536 1.00 43.06 89 ALA A CA 1
ATOM 721 C C . ALA A 1 89 ? -14.535 0.638 22.968 1.00 43.06 89 ALA A C 1
ATOM 723 O O . ALA A 1 89 ? -15.610 0.334 22.456 1.00 43.06 89 ALA A O 1
ATOM 724 N N . SER A 1 90 ? -14.443 1.569 23.922 1.00 47.62 90 SER A N 1
ATOM 725 C CA . SER A 1 90 ? -15.621 2.200 24.542 1.00 47.62 90 SER A CA 1
ATOM 726 C C . SER A 1 90 ? -15.800 3.684 24.219 1.00 47.62 90 SER A C 1
ATOM 728 O O . SER A 1 90 ? -16.894 4.212 24.398 1.00 47.62 90 SER A O 1
ATOM 730 N N . GLY A 1 91 ? -14.739 4.368 23.794 1.00 54.25 91 GLY A N 1
ATOM 731 C CA . GLY A 1 91 ? -14.664 5.827 23.724 1.00 54.25 91 GLY A CA 1
ATOM 732 C C . GLY A 1 91 ? -14.676 6.525 25.092 1.00 54.25 91 GLY A C 1
ATOM 733 O O . GLY A 1 91 ? -14.636 7.752 25.139 1.00 54.25 91 GLY A O 1
ATOM 734 N N . ASP A 1 92 ? -14.735 5.784 26.208 1.00 68.31 92 ASP A N 1
ATOM 735 C CA . ASP A 1 92 ? -14.809 6.357 27.553 1.00 68.31 92 ASP A CA 1
ATOM 736 C C . ASP A 1 92 ? -13.421 6.802 28.029 1.00 68.31 92 ASP A C 1
ATOM 738 O O . ASP A 1 92 ? -12.504 6.001 28.236 1.00 68.31 92 ASP A O 1
ATOM 742 N N . THR A 1 93 ? -13.268 8.109 28.226 1.00 78.88 93 THR A N 1
ATOM 743 C CA . THR A 1 93 ? -12.008 8.725 28.637 1.00 78.88 93 THR A CA 1
ATOM 744 C C . THR A 1 93 ? -11.600 8.365 30.070 1.00 78.88 93 THR A C 1
ATOM 746 O O . THR A 1 93 ? -10.436 8.546 30.419 1.00 78.88 93 THR A O 1
ATOM 749 N N . GLN A 1 94 ? -12.475 7.761 30.889 1.00 72.06 94 GLN A N 1
ATOM 750 C CA . GLN A 1 94 ? -12.094 7.227 32.209 1.00 72.06 94 GLN A CA 1
ATOM 751 C C . GLN A 1 94 ? -11.017 6.136 32.121 1.00 72.06 94 GLN A C 1
ATOM 753 O O . GLN A 1 94 ? -10.213 5.964 33.044 1.00 72.06 94 GLN A O 1
ATOM 758 N N . TRP A 1 95 ? -10.953 5.419 30.999 1.00 70.81 95 TRP A N 1
ATOM 759 C CA . TRP A 1 95 ? -9.872 4.478 30.722 1.00 70.81 95 TRP A CA 1
ATOM 760 C C . TRP A 1 95 ? -8.532 5.190 30.523 1.00 70.81 95 TRP A C 1
ATOM 762 O O . TRP A 1 95 ? -7.518 4.749 31.062 1.00 70.81 95 TRP A O 1
ATOM 772 N N . LEU A 1 96 ? -8.533 6.324 29.819 1.00 82.12 96 LEU A N 1
ATOM 773 C CA . LEU A 1 96 ? -7.349 7.166 29.639 1.00 82.12 96 LEU A CA 1
ATOM 774 C C . LEU A 1 96 ? -6.932 7.832 30.954 1.00 82.12 96 LEU A C 1
ATOM 776 O O . LEU A 1 96 ? -5.742 7.877 31.259 1.00 82.12 96 LEU A O 1
ATOM 780 N N . ASP A 1 97 ? -7.891 8.267 31.776 1.00 81.00 97 ASP A N 1
ATOM 781 C CA . ASP A 1 97 ? -7.623 8.773 33.127 1.00 81.00 97 ASP A CA 1
ATOM 782 C C . ASP A 1 97 ? -6.978 7.698 34.017 1.00 81.00 97 ASP A C 1
ATOM 784 O O . ASP A 1 97 ? -6.055 7.993 34.782 1.00 81.00 97 ASP A O 1
ATOM 788 N N . SER A 1 98 ? -7.420 6.443 33.890 1.00 72.75 98 SER A N 1
ATOM 789 C CA . SER A 1 98 ? -6.864 5.298 34.622 1.00 72.75 98 SER A CA 1
ATOM 790 C C . SER A 1 98 ? -5.454 4.954 34.150 1.00 72.75 98 SER A C 1
ATOM 792 O O . SER A 1 98 ? -4.560 4.804 34.980 1.00 72.75 98 SER A O 1
ATOM 794 N N . LEU A 1 99 ? -5.230 4.914 32.832 1.00 83.31 99 LEU A N 1
ATOM 795 C CA . LEU A 1 99 ? -3.904 4.737 32.235 1.00 83.31 99 LEU A CA 1
ATOM 796 C C . LEU A 1 99 ? -2.939 5.806 32.743 1.00 83.31 99 LEU A C 1
ATOM 798 O O . LEU A 1 99 ? -1.857 5.493 33.239 1.00 83.31 99 LEU A O 1
ATOM 802 N N . LYS A 1 100 ? -3.364 7.070 32.659 1.00 90.12 100 LYS A N 1
ATOM 803 C CA . LYS A 1 100 ? -2.607 8.231 33.117 1.00 90.12 100 LYS A CA 1
ATOM 804 C C . LYS A 1 100 ? -2.272 8.115 34.603 1.00 90.12 100 LYS A C 1
ATOM 806 O O . LYS A 1 100 ? -1.113 8.256 34.985 1.00 90.12 100 LYS A O 1
ATOM 811 N N . HIS A 1 101 ? -3.265 7.845 35.452 1.00 80.88 101 HIS A N 1
ATOM 812 C CA . HIS A 1 101 ? -3.043 7.700 36.889 1.00 80.88 101 HIS A CA 1
ATOM 813 C C . HIS A 1 101 ? -2.054 6.574 37.194 1.00 80.88 101 HIS A C 1
ATOM 815 O O . HIS A 1 101 ? -1.115 6.767 37.966 1.00 80.88 101 HIS A O 1
ATOM 821 N N . HIS A 1 102 ? -2.253 5.413 36.575 1.00 78.38 102 HIS A N 1
ATOM 822 C CA . HIS A 1 102 ? -1.419 4.236 36.779 1.00 78.38 102 HIS A CA 1
ATOM 823 C C . HIS A 1 102 ? 0.030 4.511 36.384 1.00 78.38 102 HIS A C 1
ATOM 825 O O . HIS A 1 102 ? 0.948 4.320 37.183 1.00 78.38 102 HIS A O 1
ATOM 831 N N . PHE A 1 103 ? 0.238 5.073 35.195 1.00 87.56 103 PHE A N 1
ATOM 832 C CA . PHE A 1 103 ? 1.571 5.403 34.710 1.00 87.56 103 PHE A CA 1
ATOM 833 C C . PHE A 1 103 ? 2.242 6.511 35.524 1.00 87.56 103 PHE A C 1
ATOM 835 O O . PHE A 1 103 ? 3.429 6.410 35.835 1.00 87.56 103 PHE A O 1
ATOM 842 N N . ASP A 1 104 ? 1.494 7.535 35.949 1.00 86.88 104 ASP A N 1
ATOM 843 C CA . ASP A 1 104 ? 2.007 8.569 36.852 1.00 86.88 104 ASP A CA 1
ATOM 844 C C . ASP A 1 104 ? 2.549 7.948 38.148 1.00 86.88 104 ASP A C 1
ATOM 846 O O . ASP A 1 104 ? 3.640 8.318 38.593 1.00 86.88 104 ASP A O 1
ATOM 850 N N . VAL A 1 105 ? 1.843 6.968 38.725 1.00 78.94 105 VAL A N 1
ATOM 851 C CA . VAL A 1 105 ? 2.313 6.233 39.907 1.00 78.94 105 VAL A CA 1
ATOM 852 C C . VAL A 1 105 ? 3.581 5.435 39.596 1.00 78.94 105 VAL A C 1
ATOM 854 O O . VAL A 1 105 ? 4.527 5.486 40.385 1.00 78.94 105 VAL A O 1
ATOM 857 N N . MET A 1 106 ? 3.656 4.751 38.453 1.00 78.69 106 MET A N 1
ATOM 858 C CA . MET A 1 106 ? 4.863 4.020 38.041 1.00 78.69 106 MET A CA 1
ATOM 859 C C . MET A 1 106 ? 6.083 4.944 37.897 1.00 78.69 106 MET A C 1
ATOM 861 O O . MET A 1 106 ? 7.155 4.633 38.422 1.00 78.69 106 MET A O 1
ATOM 865 N N . ILE A 1 107 ? 5.909 6.120 37.283 1.00 85.75 107 ILE A N 1
ATOM 866 C CA . ILE A 1 107 ? 6.962 7.136 37.108 1.00 85.75 107 ILE A CA 1
ATOM 867 C C . ILE A 1 107 ? 7.492 7.646 38.457 1.00 85.75 107 ILE A C 1
ATOM 869 O O . ILE A 1 107 ? 8.689 7.928 38.584 1.00 85.75 107 ILE A O 1
ATOM 873 N N . THR A 1 108 ? 6.648 7.752 39.495 1.00 79.56 108 THR A N 1
ATOM 874 C CA . THR A 1 108 ? 7.124 8.159 40.834 1.00 79.56 108 THR A CA 1
ATOM 875 C C . THR A 1 108 ? 8.128 7.177 41.439 1.00 79.56 108 THR A C 1
ATOM 877 O O . THR A 1 108 ? 8.889 7.564 42.324 1.00 79.56 108 THR A O 1
ATOM 880 N N . ARG A 1 109 ? 8.156 5.926 40.959 1.00 75.56 109 ARG A N 1
ATOM 881 C CA . ARG A 1 109 ? 9.015 4.860 41.490 1.00 75.56 109 ARG A CA 1
ATOM 882 C C . ARG A 1 109 ? 10.272 4.605 40.651 1.00 75.56 109 ARG A C 1
ATOM 884 O O . ARG A 1 109 ? 11.059 3.747 41.023 1.00 75.56 109 ARG A O 1
ATOM 891 N N . LEU A 1 110 ? 10.499 5.379 39.587 1.00 78.31 110 LEU A N 1
ATOM 892 C CA . LEU A 1 110 ? 11.767 5.388 38.853 1.00 78.31 110 LEU A CA 1
ATOM 893 C C . LEU A 1 110 ? 12.909 5.854 39.774 1.00 78.31 110 LEU A C 1
ATOM 895 O O . LEU A 1 110 ? 12.904 7.008 40.226 1.00 78.31 110 LEU A O 1
ATOM 899 N N . THR A 1 111 ? 13.902 5.004 40.025 1.00 74.56 111 THR A N 1
ATOM 900 C CA . THR A 1 111 ? 15.069 5.322 40.869 1.00 74.56 111 THR A CA 1
ATOM 901 C C . THR A 1 111 ? 16.305 5.616 40.016 1.00 74.56 111 THR A C 1
ATOM 903 O O . THR A 1 111 ? 16.374 5.129 38.892 1.00 74.56 111 THR A O 1
ATOM 906 N N . PRO A 1 112 ? 17.282 6.409 40.496 1.00 73.50 112 PRO A N 1
ATOM 907 C CA . PRO A 1 112 ? 18.596 6.508 39.853 1.00 73.50 112 PRO A CA 1
ATOM 908 C C . PRO A 1 112 ? 19.300 5.149 39.812 1.00 73.50 112 PRO A C 1
ATOM 910 O O . PRO A 1 112 ? 19.016 4.299 40.662 1.00 73.50 112 PRO A O 1
ATOM 913 N N . ASN A 1 113 ? 20.226 4.972 38.866 1.00 69.19 113 ASN A N 1
ATOM 914 C CA . ASN A 1 113 ? 21.054 3.772 38.806 1.00 69.19 113 ASN A CA 1
ATOM 915 C C . ASN A 1 113 ? 21.781 3.540 40.146 1.00 69.19 113 ASN A C 1
ATOM 917 O O . ASN A 1 113 ? 22.428 4.463 40.652 1.00 69.19 113 ASN A O 1
ATOM 921 N N . PRO A 1 114 ? 21.654 2.346 40.756 1.00 62.00 114 PRO A N 1
ATOM 922 C CA . PRO A 1 114 ? 22.411 1.990 41.952 1.00 62.00 114 PRO A CA 1
ATOM 923 C C . PRO A 1 114 ? 23.928 1.925 41.702 1.00 62.00 114 PRO A C 1
ATOM 925 O O . PRO A 1 114 ? 24.693 2.106 42.651 1.00 62.00 114 PRO A O 1
ATOM 928 N N . GLU A 1 115 ? 24.367 1.726 40.454 1.00 63.28 115 GLU A N 1
ATOM 929 C CA . GLU A 1 115 ? 25.771 1.811 40.047 1.00 63.28 115 GLU A CA 1
ATOM 930 C C . GLU A 1 115 ? 26.142 3.254 39.634 1.00 63.28 115 GLU A C 1
ATOM 932 O O . GLU A 1 115 ? 25.437 3.873 38.835 1.00 63.28 115 GLU A O 1
ATOM 937 N N . PRO A 1 116 ? 27.257 3.820 40.134 1.00 54.94 116 PRO A N 1
ATOM 938 C CA . PRO A 1 116 ? 27.560 5.256 40.057 1.00 54.94 116 PRO A CA 1
ATOM 939 C C . PRO A 1 116 ? 27.973 5.781 38.667 1.00 54.94 116 PRO A C 1
ATOM 941 O O . PRO A 1 116 ? 28.375 6.941 38.551 1.00 54.94 116 PRO A O 1
ATOM 944 N N . GLU A 1 117 ? 27.919 4.952 37.623 1.00 61.28 117 GLU A N 1
ATOM 945 C CA . GLU A 1 117 ? 28.507 5.247 36.310 1.00 61.28 117 GLU A CA 1
ATOM 946 C C . GLU A 1 117 ? 27.507 5.807 35.278 1.00 61.28 117 GLU A C 1
ATOM 948 O O . GLU A 1 117 ? 27.943 6.383 34.280 1.00 61.28 117 GLU A O 1
ATOM 953 N N . ASP A 1 118 ? 26.189 5.748 35.524 1.00 64.12 118 ASP A N 1
ATOM 954 C CA . ASP A 1 118 ? 25.199 6.463 34.708 1.00 64.12 118 ASP A CA 1
ATOM 955 C C . ASP A 1 118 ? 24.083 7.129 35.543 1.00 64.12 118 ASP A C 1
ATOM 957 O O . ASP A 1 118 ? 23.638 6.622 36.566 1.00 64.12 118 ASP A O 1
ATOM 961 N N . ASN A 1 119 ? 23.658 8.331 35.137 1.00 70.56 119 ASN A N 1
ATOM 962 C CA . ASN A 1 119 ? 22.681 9.153 35.873 1.00 70.56 119 ASN A CA 1
ATOM 963 C C . ASN A 1 119 ? 21.224 8.877 35.460 1.00 70.56 119 ASN A C 1
ATOM 965 O O . ASN A 1 119 ? 20.338 9.684 35.752 1.00 70.56 119 ASN A O 1
ATOM 969 N N . TYR A 1 120 ? 20.963 7.784 34.745 1.00 75.62 120 TYR A N 1
ATOM 970 C CA . TYR A 1 120 ? 19.636 7.520 34.209 1.00 75.62 120 TYR A CA 1
ATOM 971 C C . TYR A 1 120 ? 18.724 6.849 35.236 1.00 75.62 120 TYR A C 1
ATOM 973 O O . TYR A 1 120 ? 19.155 6.065 36.088 1.00 75.62 120 TYR A O 1
ATOM 981 N N . ARG A 1 121 ? 17.428 7.156 35.142 1.00 78.50 121 ARG A N 1
ATOM 982 C CA . ARG A 1 121 ? 16.404 6.532 35.981 1.00 78.50 121 ARG A CA 1
ATOM 983 C C . ARG A 1 121 ? 15.866 5.256 35.326 1.00 78.50 121 ARG A C 1
ATOM 985 O O . ARG A 1 121 ? 15.868 5.140 34.105 1.00 78.50 121 ARG A O 1
ATOM 992 N N . GLY A 1 122 ? 15.404 4.318 36.141 1.00 76.69 122 GLY A N 1
ATOM 993 C CA . GLY A 1 122 ? 14.851 3.037 35.691 1.00 76.69 122 GLY A CA 1
ATOM 994 C C . GLY A 1 122 ? 14.151 2.297 36.828 1.00 76.69 122 GLY A C 1
ATOM 995 O O . GLY A 1 122 ? 14.072 2.809 37.954 1.00 76.69 122 GLY A O 1
ATOM 996 N N . TRP A 1 123 ? 13.649 1.099 36.534 1.00 76.38 123 TRP A N 1
ATOM 997 C CA . TRP A 1 123 ? 13.113 0.166 37.529 1.00 76.38 123 TRP A CA 1
ATOM 998 C C . TRP A 1 123 ? 14.128 -0.971 37.725 1.00 76.38 123 TRP A C 1
ATOM 1000 O O . TRP A 1 123 ? 14.193 -1.898 36.928 1.00 76.38 123 TRP A O 1
ATOM 1010 N N . TYR A 1 124 ? 14.972 -0.859 38.759 1.00 69.88 124 TYR A N 1
ATOM 1011 C CA . TYR A 1 124 ? 16.115 -1.758 38.974 1.00 69.88 124 TYR A CA 1
ATOM 1012 C C . TYR A 1 124 ? 15.793 -2.914 39.933 1.00 69.88 124 TYR A C 1
ATOM 1014 O O . TYR A 1 124 ? 15.217 -2.687 41.002 1.00 69.88 124 TYR A O 1
ATOM 1022 N N . HIS A 1 125 ? 16.268 -4.126 39.624 1.00 67.50 125 HIS A N 1
ATOM 1023 C CA . HIS A 1 125 ? 16.201 -5.279 40.530 1.00 67.50 125 HIS A CA 1
ATOM 1024 C C . HIS A 1 125 ? 17.341 -6.293 40.308 1.00 67.50 125 HIS A C 1
ATOM 1026 O O . HIS A 1 125 ? 18.086 -6.212 39.338 1.00 67.50 125 HIS A O 1
ATOM 1032 N N . VAL A 1 126 ? 17.506 -7.248 41.233 1.00 61.88 126 VAL A N 1
ATOM 1033 C CA . VAL A 1 126 ? 18.446 -8.378 41.105 1.00 61.88 126 VAL A CA 1
ATOM 1034 C C . VAL A 1 126 ? 17.697 -9.596 40.559 1.00 61.88 126 VAL A C 1
ATOM 1036 O O . VAL A 1 126 ? 16.801 -10.093 41.242 1.00 61.88 126 VAL A O 1
ATOM 1039 N N . SER A 1 127 ? 18.088 -10.129 39.396 1.00 62.19 127 SER A N 1
ATOM 1040 C CA . SER A 1 127 ? 17.634 -11.454 38.934 1.00 62.19 127 SER A CA 1
ATOM 1041 C C . SER A 1 127 ? 18.773 -12.487 38.971 1.00 62.19 127 SER A C 1
ATOM 1043 O O . SER A 1 127 ? 19.779 -12.325 38.273 1.00 62.19 127 SER A O 1
ATOM 1045 N N . PRO A 1 128 ? 18.652 -13.571 39.766 1.00 60.19 128 PRO A N 1
ATOM 1046 C CA . PRO A 1 128 ? 19.601 -14.689 39.762 1.00 60.19 128 PRO A CA 1
ATOM 1047 C C . PRO A 1 128 ? 19.683 -15.450 38.430 1.00 60.19 128 PRO A C 1
ATOM 1049 O O . PRO A 1 128 ? 20.629 -16.217 38.237 1.00 60.19 128 PRO A O 1
ATOM 1052 N N . PHE A 1 129 ? 18.716 -15.276 37.523 1.00 60.78 129 PHE A N 1
ATOM 1053 C CA . PHE A 1 129 ? 18.739 -15.918 36.210 1.00 60.78 129 PHE A CA 1
ATOM 1054 C C . PHE A 1 129 ? 19.786 -15.266 35.293 1.00 60.78 129 PHE A C 1
ATOM 1056 O O . PHE A 1 129 ? 20.628 -15.953 34.705 1.00 60.78 129 PHE A O 1
ATOM 1063 N N . TYR A 1 130 ? 19.792 -13.932 35.251 1.00 60.09 130 TYR A N 1
ATOM 1064 C CA . TYR A 1 130 ? 20.629 -13.146 34.339 1.00 60.09 130 TYR A CA 1
ATOM 1065 C C . TYR A 1 130 ? 21.952 -12.668 34.962 1.00 60.09 130 TYR A C 1
ATOM 1067 O O . TYR A 1 130 ? 22.928 -12.452 34.238 1.00 60.09 130 TYR A O 1
ATOM 1075 N N . SER A 1 131 ? 22.028 -12.573 36.295 1.00 62.44 131 SER A N 1
ATOM 1076 C CA . SER A 1 131 ? 23.261 -12.224 37.008 1.00 62.44 131 SER A CA 1
ATOM 1077 C C . SER A 1 131 ? 24.155 -13.444 37.290 1.00 62.44 131 SER A C 1
ATOM 1079 O O . SER A 1 131 ? 23.690 -14.520 37.673 1.00 62.44 131 SER A O 1
ATOM 1081 N N . THR A 1 132 ? 25.470 -13.271 37.137 1.00 64.12 132 THR A N 1
ATOM 1082 C CA . THR A 1 132 ? 26.493 -14.252 37.534 1.00 64.12 132 THR A CA 1
ATOM 1083 C C . THR A 1 132 ? 26.814 -14.212 39.030 1.00 64.12 132 THR A C 1
ATOM 1085 O O . THR A 1 132 ? 27.316 -15.203 39.562 1.00 64.12 132 THR A O 1
ATOM 1088 N N . ASP A 1 133 ? 26.522 -13.105 39.719 1.00 67.31 133 ASP A N 1
ATOM 1089 C CA . ASP A 1 133 ? 26.844 -12.895 41.136 1.00 67.31 133 ASP A CA 1
ATOM 1090 C C . ASP A 1 133 ? 25.630 -12.964 42.076 1.00 67.31 133 ASP A C 1
ATOM 1092 O O . ASP A 1 133 ? 25.796 -13.060 43.293 1.00 67.31 133 ASP A O 1
ATOM 1096 N N . GLY A 1 134 ? 24.411 -12.935 41.526 1.00 66.25 134 GLY A N 1
ATOM 1097 C CA . GLY A 1 134 ? 23.153 -12.943 42.271 1.00 66.25 134 GLY A CA 1
ATOM 1098 C C . GLY A 1 134 ? 22.976 -11.759 43.228 1.00 66.25 134 GLY A C 1
ATOM 1099 O O . GLY A 1 134 ? 22.221 -11.882 44.192 1.00 66.25 134 GLY A O 1
ATOM 1100 N N . GLN A 1 135 ? 23.699 -10.653 43.024 1.00 65.25 135 GLN A N 1
ATOM 1101 C CA . GLN A 1 135 ? 23.692 -9.465 43.891 1.00 65.25 135 GLN A CA 1
ATOM 1102 C C . GLN A 1 135 ? 23.560 -8.151 43.109 1.00 65.25 135 GLN A C 1
ATOM 1104 O O . GLN A 1 135 ? 23.044 -7.178 43.656 1.00 65.25 135 GLN A O 1
ATOM 1109 N N . THR A 1 136 ? 24.010 -8.115 41.854 1.00 66.00 136 THR A N 1
ATOM 1110 C CA . THR A 1 136 ? 23.953 -6.920 41.005 1.00 66.00 136 THR A CA 1
ATOM 1111 C C . THR A 1 136 ? 22.509 -6.572 40.651 1.00 66.00 136 THR A C 1
ATOM 1113 O O . THR A 1 136 ? 21.756 -7.432 40.193 1.00 66.00 136 THR A O 1
ATOM 1116 N N . GLN A 1 137 ? 22.133 -5.309 40.864 1.00 65.50 137 GLN A N 1
ATOM 1117 C CA . GLN A 1 137 ? 20.866 -4.750 40.398 1.00 65.50 137 GLN A CA 1
ATOM 1118 C C . GLN A 1 137 ? 21.018 -4.244 38.966 1.00 65.50 137 GLN A C 1
ATOM 1120 O O . GLN A 1 137 ? 22.003 -3.586 38.640 1.00 65.50 137 GLN A O 1
ATOM 1125 N N . PHE A 1 138 ? 20.038 -4.532 38.122 1.00 62.47 138 PHE A N 1
ATOM 1126 C CA . PHE A 1 138 ? 20.019 -4.127 36.726 1.00 62.47 138 PHE A CA 1
ATOM 1127 C C . PHE A 1 138 ? 18.628 -3.677 36.308 1.00 62.47 138 PHE A C 1
ATOM 1129 O O . PHE A 1 138 ? 17.627 -3.962 36.961 1.00 62.47 138 PHE A O 1
ATOM 1136 N N . ASP A 1 139 ? 18.628 -2.908 35.231 1.00 67.50 139 ASP A N 1
ATOM 1137 C CA . ASP A 1 139 ? 17.464 -2.320 34.595 1.00 67.50 139 ASP A CA 1
ATOM 1138 C C . ASP A 1 139 ? 17.057 -3.185 33.402 1.00 67.50 139 ASP A C 1
ATOM 1140 O O . ASP A 1 139 ? 17.869 -3.439 32.503 1.00 67.50 139 ASP A O 1
ATOM 1144 N N . PHE A 1 140 ? 15.818 -3.662 33.394 1.00 66.75 140 PHE A N 1
ATOM 1145 C CA . PHE A 1 140 ? 15.320 -4.537 32.342 1.00 66.75 140 PHE A CA 1
ATOM 1146 C C . PHE A 1 140 ? 14.691 -3.721 31.211 1.00 66.75 140 PHE A C 1
ATOM 1148 O O . PHE A 1 140 ? 13.505 -3.422 31.206 1.00 66.75 140 PHE A O 1
ATOM 1155 N N . ILE A 1 141 ? 15.477 -3.430 30.175 1.00 68.75 141 ILE A N 1
ATOM 1156 C CA . ILE A 1 141 ? 15.044 -2.673 28.980 1.00 68.75 141 ILE A CA 1
ATOM 1157 C C . ILE A 1 141 ? 13.754 -3.226 28.347 1.00 68.75 141 ILE A C 1
ATOM 1159 O O . ILE A 1 141 ? 12.931 -2.480 27.817 1.00 68.75 141 ILE A O 1
ATOM 1163 N N . VAL A 1 142 ? 13.545 -4.540 28.438 1.00 65.06 142 VAL A N 1
ATOM 1164 C CA . VAL A 1 142 ? 12.310 -5.202 28.000 1.00 65.06 142 VAL A CA 1
ATOM 1165 C C . VAL A 1 142 ? 11.103 -4.775 28.796 1.00 65.06 142 VAL A C 1
ATOM 1167 O O . VAL A 1 142 ? 10.064 -4.492 28.204 1.00 65.06 142 VAL A O 1
ATOM 1170 N N . THR A 1 143 ? 11.203 -4.785 30.124 1.00 70.62 143 THR A N 1
ATOM 1171 C CA . THR A 1 143 ? 10.048 -4.500 30.973 1.00 70.62 143 THR A CA 1
ATOM 1172 C C . THR A 1 143 ? 9.612 -3.061 30.745 1.00 70.62 143 THR A C 1
ATOM 1174 O O . THR A 1 143 ? 8.422 -2.803 30.580 1.00 70.62 143 THR A O 1
ATOM 1177 N N . GLU A 1 144 ? 10.575 -2.156 30.568 1.00 77.00 144 GLU A N 1
ATOM 1178 C CA . GLU A 1 144 ? 10.336 -0.783 30.133 1.00 77.00 144 GLU A CA 1
ATOM 1179 C C . GLU A 1 144 ? 9.597 -0.720 28.785 1.00 77.00 144 GLU A C 1
ATOM 1181 O O . GLU A 1 144 ? 8.560 -0.063 28.683 1.00 77.00 144 GLU A O 1
ATOM 1186 N N . GLY A 1 145 ? 10.067 -1.450 27.767 1.00 78.31 145 GLY A N 1
ATOM 1187 C CA . GLY A 1 145 ? 9.408 -1.523 26.458 1.00 78.31 145 GLY A CA 1
ATOM 1188 C C . GLY A 1 145 ? 7.970 -2.062 26.51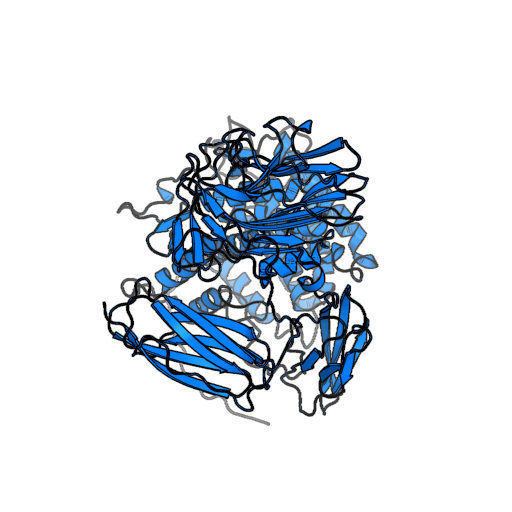2 1.00 78.31 145 GLY A C 1
ATOM 1189 O O . GLY A 1 145 ? 7.078 -1.507 25.865 1.00 78.31 145 GLY A O 1
ATOM 1190 N N . LEU A 1 146 ? 7.719 -3.099 27.319 1.00 74.94 146 LEU A N 1
ATOM 1191 C CA . LEU A 1 146 ? 6.388 -3.691 27.513 1.00 74.94 146 LEU A CA 1
ATOM 1192 C C . LEU A 1 146 ? 5.413 -2.717 28.186 1.00 74.94 146 LEU A C 1
ATOM 1194 O O . LEU A 1 146 ? 4.255 -2.613 27.773 1.00 74.94 146 LEU A O 1
ATOM 1198 N N . ILE A 1 147 ? 5.879 -1.974 29.191 1.00 78.44 147 ILE A N 1
ATOM 1199 C CA . ILE A 1 147 ? 5.095 -0.942 29.883 1.00 78.44 147 ILE A CA 1
ATOM 1200 C C . ILE A 1 147 ? 4.763 0.200 28.920 1.00 78.44 147 ILE A C 1
ATOM 1202 O O . ILE A 1 147 ? 3.606 0.619 28.800 1.00 78.44 147 ILE A O 1
ATOM 1206 N N . PHE A 1 148 ? 5.770 0.689 28.192 1.00 89.19 148 PHE A N 1
ATOM 1207 C CA . PHE A 1 148 ? 5.609 1.817 27.281 1.00 89.19 148 PHE A CA 1
ATOM 1208 C C . PHE A 1 148 ? 4.744 1.500 26.065 1.00 89.19 148 PHE A C 1
ATOM 1210 O O . PHE A 1 148 ? 4.260 2.430 25.426 1.00 89.19 148 PHE A O 1
ATOM 1217 N N . ARG A 1 149 ? 4.453 0.230 25.767 1.00 84.31 149 ARG A N 1
ATOM 1218 C CA . ARG A 1 149 ? 3.518 -0.135 24.699 1.00 84.31 149 ARG A CA 1
ATOM 1219 C C . ARG A 1 149 ? 2.143 0.517 24.872 1.00 84.31 149 ARG A C 1
ATOM 1221 O O . ARG A 1 149 ? 1.659 1.151 23.936 1.00 84.31 149 ARG A O 1
ATOM 1228 N N . GLY A 1 150 ? 1.530 0.379 26.051 1.00 77.62 150 GLY A N 1
ATOM 1229 C CA . GLY A 1 150 ? 0.220 0.978 26.337 1.00 77.62 150 GLY A CA 1
ATOM 1230 C C . GLY A 1 150 ? 0.277 2.506 26.388 1.00 77.62 150 GLY A C 1
ATOM 1231 O O . GLY A 1 150 ? -0.627 3.188 25.912 1.00 77.62 150 GLY A O 1
ATOM 1232 N N . VAL A 1 151 ? 1.391 3.057 26.871 1.00 93.06 151 VAL A N 1
ATOM 1233 C CA . VAL A 1 151 ? 1.641 4.507 26.893 1.00 93.06 151 VAL A CA 1
ATOM 1234 C C . VAL A 1 151 ? 1.783 5.075 25.479 1.00 93.06 151 VAL A C 1
ATOM 1236 O O . VAL A 1 151 ? 1.222 6.121 25.176 1.00 93.06 151 VAL A O 1
ATOM 1239 N N . ALA A 1 152 ? 2.484 4.379 24.585 1.00 91.12 152 ALA A N 1
ATOM 1240 C CA . ALA A 1 152 ? 2.626 4.773 23.188 1.00 91.12 152 ALA A CA 1
ATOM 1241 C C . ALA A 1 152 ? 1.279 4.759 22.454 1.00 91.12 152 ALA A C 1
ATOM 1243 O O . ALA A 1 152 ? 1.051 5.615 21.607 1.00 91.12 152 ALA A O 1
ATOM 1244 N N . MET A 1 153 ? 0.377 3.833 22.802 1.00 83.44 153 MET A N 1
ATOM 1245 C CA . MET A 1 153 ? -1.000 3.838 22.292 1.00 83.44 153 MET A CA 1
ATOM 1246 C C . MET A 1 153 ? -1.787 5.054 22.789 1.00 83.44 153 MET A C 1
ATOM 1248 O O . MET A 1 153 ? -2.436 5.709 21.985 1.00 83.44 153 MET A O 1
ATOM 1252 N N . PHE A 1 154 ? -1.677 5.402 24.076 1.00 91.44 154 PHE A N 1
ATOM 1253 C CA . PHE A 1 154 ? -2.261 6.636 24.616 1.00 91.44 154 PHE A CA 1
ATOM 1254 C C . PHE A 1 154 ? -1.741 7.882 23.882 1.00 91.44 154 PHE A C 1
ATOM 1256 O O . PHE A 1 154 ? -2.526 8.747 23.507 1.00 91.44 154 PHE A O 1
ATOM 1263 N N . ILE A 1 155 ? -0.426 7.975 23.650 1.00 96.25 155 ILE A N 1
ATOM 1264 C CA . ILE A 1 155 ? 0.184 9.103 22.926 1.00 96.25 155 ILE A CA 1
ATOM 1265 C C . ILE A 1 155 ? -0.355 9.174 21.492 1.00 96.25 155 ILE A C 1
ATOM 1267 O O . ILE A 1 155 ? -0.747 10.248 21.044 1.00 96.25 155 ILE A O 1
ATOM 1271 N N . GLU A 1 156 ? -0.396 8.039 20.792 1.00 86.50 156 GLU A N 1
ATOM 1272 C CA . GLU A 1 156 ? -0.949 7.912 19.440 1.00 86.50 156 GLU A CA 1
ATOM 1273 C C . GLU A 1 156 ? -2.405 8.388 19.374 1.00 86.50 156 GLU A C 1
ATOM 1275 O O . GLU A 1 156 ? -2.714 9.261 18.564 1.00 86.50 156 GLU A O 1
ATOM 1280 N N . ASP A 1 157 ? -3.258 7.907 20.281 1.00 83.06 157 ASP A N 1
ATOM 1281 C CA . ASP A 1 157 ? -4.677 8.273 20.335 1.00 83.06 157 ASP A CA 1
ATOM 1282 C C . ASP A 1 157 ? -4.856 9.783 20.584 1.00 83.06 157 ASP A C 1
ATOM 1284 O O . ASP A 1 157 ? -5.603 10.455 19.874 1.00 83.06 157 ASP A O 1
ATOM 1288 N N . VAL A 1 158 ? -4.116 10.355 21.542 1.00 93.44 158 VAL A N 1
ATOM 1289 C CA . VAL A 1 158 ? -4.203 11.786 21.888 1.00 93.44 158 VAL A CA 1
ATOM 1290 C C . VAL A 1 158 ? -3.699 12.694 20.763 1.00 93.44 158 VAL A C 1
ATOM 1292 O O . VAL A 1 158 ? -4.248 13.776 20.554 1.00 93.44 158 VAL A O 1
ATOM 1295 N N . TYR A 1 159 ? -2.649 12.297 20.041 1.00 87.00 159 TYR A N 1
ATOM 1296 C CA . TYR A 1 159 ? -2.123 13.090 18.925 1.00 87.00 159 TYR A CA 1
ATOM 1297 C C . TYR A 1 159 ? -3.060 13.068 17.714 1.00 87.00 159 TYR A C 1
ATOM 1299 O O . TYR A 1 159 ? -3.193 14.086 17.032 1.00 87.00 159 TYR A O 1
ATOM 1307 N N . GLN A 1 160 ? -3.710 11.931 17.459 1.00 79.81 160 GLN A N 1
ATOM 1308 C CA . GLN A 1 160 ? -4.565 11.733 16.289 1.00 79.81 160 GLN A CA 1
ATOM 1309 C C . GLN A 1 160 ? -5.999 12.244 16.485 1.00 79.81 160 GLN A C 1
ATOM 1311 O O . GLN A 1 160 ? -6.633 12.602 15.493 1.00 79.81 160 GLN A O 1
ATOM 1316 N N . ASP A 1 161 ? -6.498 12.339 17.724 1.00 82.50 161 ASP A N 1
ATOM 1317 C CA . ASP A 1 161 ? -7.840 12.853 18.026 1.00 82.50 161 ASP A CA 1
ATOM 1318 C C . ASP A 1 161 ? -7.807 14.278 18.627 1.00 82.50 161 ASP A C 1
ATOM 1320 O O . ASP A 1 161 ? -7.487 14.457 19.811 1.00 82.50 161 ASP A O 1
ATOM 1324 N N . PRO A 1 162 ? -8.214 15.318 17.867 1.00 86.88 162 PRO A N 1
ATOM 1325 C CA . PRO A 1 162 ? -8.314 16.690 18.366 1.00 86.88 162 PRO A CA 1
ATOM 1326 C C . PRO A 1 162 ? -9.215 16.859 19.598 1.00 86.88 162 PRO A C 1
ATOM 1328 O O . PRO A 1 162 ? -9.044 17.831 20.333 1.00 86.88 162 PRO A O 1
ATOM 1331 N N . ASN A 1 163 ? -10.160 15.947 19.846 1.00 88.81 163 ASN A N 1
ATOM 1332 C CA . ASN A 1 163 ? -11.064 16.019 20.996 1.00 88.81 163 ASN A CA 1
ATOM 1333 C C . ASN A 1 163 ? -10.383 15.619 22.310 1.00 88.81 163 ASN A C 1
ATOM 1335 O O . ASN A 1 163 ? -10.773 16.109 23.371 1.00 88.81 163 ASN A O 1
ATOM 1339 N N . LEU A 1 164 ? -9.346 14.778 22.257 1.00 88.50 164 LEU A N 1
ATOM 1340 C CA . LEU A 1 164 ? -8.564 14.387 23.432 1.00 88.50 164 LEU A CA 1
ATOM 1341 C C . LEU A 1 164 ? -7.526 15.443 23.822 1.00 88.50 164 LEU A C 1
ATOM 1343 O O . LEU A 1 164 ? -7.160 15.564 24.996 1.00 88.50 164 LEU A O 1
ATOM 1347 N N . GLN A 1 165 ? -7.049 16.227 22.853 1.00 93.00 165 GLN A N 1
ATOM 1348 C CA . GLN A 1 165 ? -5.939 17.162 23.049 1.00 93.00 165 GLN A CA 1
ATOM 1349 C C . GLN A 1 165 ? -6.155 18.188 24.178 1.00 93.00 165 GLN A C 1
ATOM 1351 O O . GLN A 1 165 ? -5.223 18.375 24.965 1.00 93.00 165 GLN A O 1
ATOM 1356 N N . PRO A 1 166 ? -7.335 18.827 24.342 1.00 96.69 166 PRO A N 1
ATOM 1357 C CA . PRO A 1 166 ? -7.555 19.796 25.418 1.00 96.69 166 PRO A CA 1
ATOM 1358 C C . PRO A 1 166 ? -7.315 19.233 26.821 1.00 96.69 166 PRO A C 1
ATOM 1360 O O . PRO A 1 166 ? -6.940 19.983 27.722 1.00 96.69 166 PRO A O 1
ATOM 1363 N N . GLN A 1 167 ? -7.534 17.930 27.005 1.00 93.88 167 GLN A N 1
ATOM 1364 C CA . GLN A 1 167 ? -7.414 17.266 28.298 1.00 93.88 167 GLN A CA 1
ATOM 1365 C C . GLN A 1 167 ? -6.066 16.559 28.469 1.00 93.88 167 GLN A C 1
ATOM 1367 O O . GLN A 1 167 ? -5.475 16.651 29.542 1.00 93.88 167 GLN A O 1
ATOM 1372 N N . TYR A 1 168 ? -5.561 15.897 27.426 1.00 97.31 168 TYR A N 1
ATOM 1373 C CA . TYR A 1 168 ? -4.480 14.916 27.564 1.00 97.31 168 TYR A CA 1
ATOM 1374 C C . TYR A 1 168 ? -3.170 15.286 26.864 1.00 97.31 168 TYR A C 1
ATOM 1376 O O . TYR A 1 168 ? -2.156 14.629 27.098 1.00 97.31 168 TYR A O 1
ATOM 1384 N N . LEU A 1 169 ? -3.130 16.340 26.038 1.00 96.75 169 LEU A N 1
ATOM 1385 C CA . LEU A 1 169 ? -1.941 16.651 25.231 1.00 96.75 169 LEU A CA 1
ATOM 1386 C C . LEU A 1 169 ? -0.693 16.931 26.084 1.00 96.75 169 LEU A C 1
ATOM 1388 O O . LEU A 1 169 ? 0.412 16.528 25.727 1.00 96.75 169 LEU A O 1
ATOM 1392 N N . ASN A 1 170 ? -0.849 17.594 27.233 1.00 97.44 170 ASN A N 1
ATOM 1393 C CA . ASN A 1 170 ? 0.273 17.852 28.142 1.00 97.44 170 ASN A CA 1
ATOM 1394 C C . ASN A 1 170 ? 0.849 16.559 28.733 1.00 97.44 170 ASN A C 1
ATOM 1396 O O . ASN A 1 170 ? 2.068 16.434 28.860 1.00 97.44 170 ASN A O 1
ATOM 1400 N N . ASP A 1 171 ? -0.012 15.599 29.069 1.00 97.38 171 ASP A N 1
ATOM 1401 C CA . ASP A 1 171 ? 0.408 14.300 29.587 1.00 97.38 171 ASP A CA 1
ATOM 1402 C C . ASP A 1 171 ? 1.056 13.458 28.488 1.00 97.38 171 ASP A C 1
ATOM 1404 O O . ASP A 1 171 ? 2.132 12.911 28.709 1.00 97.38 171 ASP A O 1
ATOM 1408 N N . ALA A 1 172 ? 0.488 13.447 27.278 1.00 96.94 172 ALA A N 1
ATOM 1409 C CA . ALA A 1 172 ? 1.074 12.764 26.125 1.00 96.94 172 ALA A CA 1
ATOM 1410 C C . ALA A 1 172 ? 2.481 13.296 25.801 1.00 96.94 172 ALA A C 1
ATOM 1412 O O . ALA A 1 172 ? 3.416 12.511 25.666 1.00 96.94 172 ALA A O 1
ATOM 1413 N N . ASN A 1 173 ? 2.666 14.622 25.780 1.00 97.44 173 ASN A N 1
ATOM 1414 C CA . ASN A 1 173 ? 3.980 15.251 25.601 1.00 97.44 173 ASN A CA 1
ATOM 1415 C C . ASN A 1 173 ? 4.970 14.861 26.711 1.00 97.44 173 ASN A C 1
ATOM 1417 O O . ASN A 1 173 ? 6.138 14.578 26.445 1.00 97.44 173 ASN A O 1
ATOM 1421 N N . ARG A 1 174 ? 4.514 14.842 27.970 1.00 96.75 174 ARG A N 1
ATOM 1422 C CA . ARG A 1 174 ? 5.341 14.443 29.116 1.00 96.75 174 ARG A CA 1
ATOM 1423 C C . ARG A 1 174 ? 5.746 12.972 29.030 1.00 96.75 174 ARG A C 1
ATOM 1425 O O . ARG A 1 174 ? 6.892 12.648 29.323 1.00 96.75 174 ARG A O 1
ATOM 1432 N N . TYR A 1 175 ? 4.827 12.091 28.650 1.00 96.44 175 TYR A N 1
ATOM 1433 C CA . TYR A 1 175 ? 5.084 10.660 28.517 1.00 96.44 175 TYR A CA 1
ATOM 1434 C C . TYR A 1 175 ? 6.003 10.352 27.338 1.00 96.44 175 TYR A C 1
ATOM 1436 O O . TYR A 1 175 ? 6.918 9.548 27.493 1.00 96.44 175 TYR A O 1
ATOM 1444 N N . LEU A 1 176 ? 5.840 11.055 26.215 1.00 96.31 176 LEU A N 1
ATOM 1445 C CA . LEU A 1 176 ? 6.762 10.981 25.084 1.00 96.31 176 LEU A CA 1
ATOM 1446 C C . LEU A 1 176 ? 8.188 11.369 25.499 1.00 96.31 176 LEU A C 1
ATOM 1448 O O . LEU A 1 176 ? 9.121 10.621 25.231 1.00 96.31 176 LEU A O 1
ATOM 1452 N N . ALA A 1 177 ? 8.351 12.470 26.240 1.00 94.62 177 ALA A N 1
ATOM 1453 C CA . ALA A 1 177 ? 9.662 12.901 26.730 1.00 94.62 177 ALA A CA 1
ATOM 1454 C C . ALA A 1 177 ? 10.327 11.872 27.666 1.00 94.62 177 ALA A C 1
ATOM 1456 O O . ALA A 1 177 ? 11.545 11.710 27.632 1.00 94.62 177 ALA A O 1
ATOM 1457 N N . ILE A 1 178 ? 9.541 11.161 28.483 1.00 91.38 178 ILE A N 1
ATOM 1458 C CA . ILE A 1 178 ? 10.046 10.072 29.336 1.00 91.38 178 ILE A CA 1
ATOM 1459 C C . ILE A 1 178 ? 10.504 8.888 28.481 1.00 91.38 178 ILE A C 1
ATOM 1461 O O . ILE A 1 178 ? 11.574 8.341 28.730 1.00 91.38 178 ILE A O 1
ATOM 1465 N N . ILE A 1 179 ? 9.727 8.500 27.466 1.00 91.94 179 ILE A N 1
ATOM 1466 C CA . ILE A 1 179 ? 10.114 7.422 26.547 1.00 91.94 179 ILE A CA 1
ATOM 1467 C C . ILE A 1 179 ? 11.403 7.793 25.799 1.00 91.94 179 ILE A C 1
ATOM 1469 O O . ILE A 1 179 ? 12.304 6.962 25.697 1.00 91.94 179 ILE A O 1
ATOM 1473 N N . ASP A 1 180 ? 11.538 9.040 25.344 1.00 92.44 180 ASP A N 1
ATOM 1474 C CA . ASP A 1 180 ? 12.753 9.526 24.682 1.00 92.44 180 ASP A CA 1
ATOM 1475 C C . ASP A 1 180 ? 13.974 9.529 25.610 1.00 92.44 180 ASP A C 1
ATOM 1477 O O . ASP A 1 180 ? 15.066 9.146 25.187 1.00 92.44 180 ASP A O 1
ATOM 1481 N N . GLU A 1 181 ? 13.804 9.898 26.886 1.00 88.19 181 GLU A N 1
ATOM 1482 C CA . GLU A 1 181 ? 14.861 9.784 27.900 1.00 88.19 181 GLU A CA 1
ATOM 1483 C C . GLU A 1 181 ? 15.318 8.324 28.064 1.00 88.19 181 GLU A C 1
ATOM 1485 O O . GLU A 1 181 ? 16.520 8.058 28.150 1.00 88.19 181 GLU A O 1
ATOM 1490 N N . MET A 1 182 ? 14.384 7.368 28.046 1.00 85.75 182 MET A N 1
ATOM 1491 C CA . MET A 1 182 ? 14.701 5.939 28.153 1.00 85.75 182 MET A CA 1
ATOM 1492 C C . MET A 1 182 ? 15.365 5.385 26.891 1.00 85.75 182 MET A C 1
ATOM 1494 O O . MET A 1 182 ? 16.335 4.639 26.994 1.00 85.75 182 MET A O 1
ATOM 1498 N N . LEU A 1 183 ? 14.935 5.797 25.696 1.00 87.25 183 LEU A N 1
ATOM 1499 C CA . LEU A 1 183 ? 15.621 5.432 24.453 1.00 87.25 183 LEU A CA 1
ATOM 1500 C C . LEU A 1 183 ? 17.053 5.990 24.424 1.00 87.25 183 LEU A C 1
ATOM 1502 O O . LEU A 1 183 ? 17.982 5.263 24.072 1.00 87.25 183 LEU A O 1
ATOM 1506 N N . ALA A 1 184 ? 17.252 7.236 24.868 1.00 86.75 184 ALA A N 1
ATOM 1507 C CA . ALA A 1 184 ? 18.577 7.845 24.987 1.00 86.75 184 ALA A CA 1
ATOM 1508 C C . ALA A 1 184 ? 19.461 7.124 26.021 1.00 86.75 184 ALA A C 1
ATOM 1510 O O . ALA A 1 184 ? 20.657 6.931 25.787 1.00 86.75 184 ALA A O 1
ATOM 1511 N N . LYS A 1 185 ? 18.876 6.674 27.140 1.00 83.38 185 LYS A N 1
ATOM 1512 C CA . LYS A 1 185 ? 19.535 5.797 28.119 1.00 83.38 185 LYS A CA 1
ATOM 1513 C C . LYS A 1 185 ? 20.017 4.502 27.467 1.00 83.38 185 LYS A C 1
ATOM 1515 O O . LYS A 1 185 ? 21.174 4.124 27.653 1.00 83.38 185 LYS A O 1
ATOM 1520 N N . TRP A 1 186 ? 19.156 3.824 26.708 1.00 82.06 186 TRP A N 1
ATOM 1521 C CA . TRP A 1 186 ? 19.502 2.564 26.043 1.00 82.06 186 TRP A CA 1
ATOM 1522 C C . TRP A 1 186 ? 20.621 2.757 25.013 1.00 82.06 186 TRP A C 1
ATOM 1524 O O . TRP A 1 186 ? 21.544 1.943 24.948 1.00 82.06 186 TRP A O 1
ATOM 1534 N N . ASP A 1 187 ? 20.591 3.859 24.262 1.00 83.12 187 ASP A N 1
ATOM 1535 C CA . ASP A 1 187 ? 21.649 4.202 23.309 1.00 83.12 187 ASP A CA 1
ATOM 1536 C C . ASP A 1 187 ? 22.981 4.481 24.020 1.00 83.12 187 ASP A C 1
ATOM 1538 O O . ASP A 1 187 ? 24.015 3.936 23.640 1.00 83.12 187 ASP A O 1
ATOM 1542 N N . ALA A 1 188 ? 22.965 5.280 25.094 1.00 81.19 188 ALA A N 1
ATOM 1543 C CA . ALA A 1 188 ? 24.160 5.615 25.871 1.00 81.19 188 ALA A CA 1
ATOM 1544 C C . ALA A 1 188 ? 24.817 4.379 26.507 1.00 81.19 188 ALA A C 1
ATOM 1546 O O . ALA A 1 188 ? 26.037 4.333 26.677 1.00 81.19 188 ALA A O 1
ATOM 1547 N N . ARG A 1 189 ? 24.013 3.361 26.830 1.00 76.06 189 ARG A N 1
ATOM 1548 C CA . ARG A 1 189 ? 24.462 2.070 27.365 1.00 76.06 189 ARG A CA 1
ATOM 1549 C C . ARG A 1 189 ? 24.895 1.075 26.279 1.00 76.06 189 ARG A C 1
ATOM 1551 O O . ARG A 1 189 ? 25.292 -0.039 26.618 1.00 76.06 189 ARG A O 1
ATOM 1558 N N . ASN A 1 190 ? 24.868 1.470 25.000 1.00 77.31 190 ASN A N 1
ATOM 1559 C CA . ASN A 1 190 ? 25.118 0.611 23.836 1.00 77.31 190 ASN A CA 1
ATOM 1560 C C . ASN A 1 190 ? 24.255 -0.659 23.841 1.00 77.31 190 ASN A C 1
ATOM 1562 O O . ASN A 1 190 ? 24.715 -1.742 23.482 1.00 77.31 190 ASN A O 1
ATOM 1566 N N . CYS A 1 191 ? 22.999 -0.537 24.269 1.00 76.75 191 CYS A N 1
ATOM 1567 C CA . CYS A 1 191 ? 22.085 -1.672 24.319 1.00 76.75 191 CYS A CA 1
ATOM 1568 C C . CYS A 1 191 ? 21.613 -2.085 22.924 1.00 76.75 191 CYS A C 1
ATOM 1570 O O . CYS A 1 191 ? 21.188 -3.217 22.742 1.00 76.75 191 CYS A O 1
ATOM 1572 N N . TRP A 1 192 ? 21.693 -1.202 21.931 1.00 81.75 192 TRP A N 1
ATOM 1573 C CA . TRP A 1 192 ? 21.380 -1.546 20.550 1.00 81.75 192 TRP A CA 1
ATOM 1574 C C . TRP A 1 192 ? 22.548 -2.271 19.871 1.00 81.75 192 TRP A C 1
ATOM 1576 O O . TRP A 1 192 ? 23.664 -1.751 19.809 1.00 81.75 192 TRP A O 1
ATOM 1586 N N . ARG A 1 193 ? 22.272 -3.442 19.292 1.00 79.75 193 ARG A N 1
ATOM 1587 C CA . ARG A 1 193 ? 23.202 -4.201 18.452 1.00 79.75 193 ARG A CA 1
ATOM 1588 C C . ARG A 1 193 ? 22.623 -4.351 17.053 1.00 79.75 193 ARG A C 1
ATOM 1590 O O . ARG A 1 193 ? 21.547 -4.915 16.884 1.00 79.75 193 ARG A O 1
ATOM 1597 N N . THR A 1 194 ? 23.378 -3.934 16.044 1.00 81.62 194 THR A N 1
ATOM 1598 C CA . THR A 1 194 ? 23.091 -4.288 14.648 1.00 81.62 194 THR A CA 1
ATOM 1599 C C . THR A 1 194 ? 23.479 -5.746 14.401 1.00 81.62 194 THR A C 1
ATOM 1601 O O . THR A 1 194 ? 24.589 -6.158 14.742 1.00 81.62 194 THR A O 1
ATOM 1604 N N . VAL A 1 195 ? 22.569 -6.521 13.815 1.00 75.25 195 VAL A N 1
ATOM 1605 C CA . VAL A 1 195 ? 22.764 -7.933 13.460 1.00 75.25 195 VAL A CA 1
ATOM 1606 C C . VAL A 1 195 ? 22.595 -8.053 11.944 1.00 75.25 195 VAL A C 1
ATOM 1608 O O . VAL A 1 195 ? 21.557 -7.689 11.406 1.00 75.25 195 VAL A O 1
ATOM 1611 N N . GLY A 1 196 ? 23.617 -8.520 11.223 1.00 73.00 196 GLY A N 1
ATOM 1612 C CA . GLY A 1 196 ? 23.597 -8.507 9.751 1.00 73.00 196 GLY A CA 1
ATOM 1613 C C . GLY A 1 196 ? 23.635 -7.091 9.150 1.00 73.00 196 GLY A C 1
ATOM 1614 O O . GLY A 1 196 ? 24.085 -6.154 9.808 1.00 73.00 196 GLY A O 1
ATOM 1615 N N . SER A 1 197 ? 23.216 -6.936 7.886 1.00 60.75 197 SER A N 1
ATOM 1616 C CA . SER A 1 197 ? 23.270 -5.645 7.173 1.00 60.75 197 SER A CA 1
ATOM 1617 C C . SER A 1 197 ? 22.192 -4.657 7.630 1.00 60.75 197 SER A C 1
ATOM 1619 O O . SER A 1 197 ? 22.485 -3.470 7.746 1.00 60.75 197 SER A O 1
ATOM 1621 N N . ASP A 1 198 ? 20.987 -5.146 7.954 1.00 75.31 198 ASP A N 1
ATOM 1622 C CA . ASP A 1 198 ? 19.797 -4.293 8.126 1.00 75.31 198 ASP A CA 1
ATOM 1623 C C . ASP A 1 198 ? 18.905 -4.664 9.329 1.00 75.31 198 ASP A C 1
ATOM 1625 O O . ASP A 1 198 ? 17.897 -4.002 9.571 1.00 75.31 198 ASP A O 1
ATOM 1629 N N . ALA A 1 199 ? 19.264 -5.687 10.117 1.00 86.00 199 ALA A N 1
ATOM 1630 C CA . ALA A 1 199 ? 18.531 -6.057 11.329 1.00 86.00 199 ALA A CA 1
ATOM 1631 C C . ALA A 1 199 ? 19.174 -5.480 12.598 1.00 86.00 199 ALA A C 1
ATOM 1633 O O . ALA A 1 199 ? 20.347 -5.095 12.632 1.00 86.00 199 ALA A O 1
ATOM 1634 N N . GLY A 1 200 ? 18.394 -5.402 13.671 1.00 86.25 200 GLY A N 1
ATOM 1635 C CA . GLY A 1 200 ? 18.882 -4.949 14.965 1.00 86.25 200 GLY A CA 1
ATOM 1636 C C . GLY A 1 200 ? 18.111 -5.554 16.123 1.00 86.25 200 GLY A C 1
ATOM 1637 O O . GLY A 1 200 ? 16.964 -5.966 15.964 1.00 86.25 200 GLY A O 1
ATOM 1638 N N . ILE A 1 201 ? 18.770 -5.610 17.277 1.00 82.62 201 ILE A N 1
ATOM 1639 C CA . ILE A 1 201 ? 18.219 -6.120 18.532 1.00 82.62 201 ILE A CA 1
ATOM 1640 C C . ILE A 1 201 ? 18.661 -5.254 19.712 1.00 82.62 201 ILE A C 1
ATOM 1642 O O . ILE A 1 201 ? 19.675 -4.556 19.639 1.00 82.62 201 ILE A O 1
ATOM 1646 N N . TYR A 1 202 ? 17.942 -5.366 20.828 1.00 79.06 202 TYR A N 1
ATOM 1647 C CA . TYR A 1 202 ? 18.387 -4.839 22.118 1.00 79.06 202 TYR A CA 1
ATOM 1648 C C . TYR A 1 202 ? 19.032 -5.938 22.973 1.00 79.06 202 TYR A C 1
ATOM 1650 O O . TYR A 1 202 ? 18.481 -7.026 23.110 1.00 79.06 202 TYR A O 1
ATOM 1658 N N . LEU A 1 203 ? 20.196 -5.658 23.550 1.00 69.94 203 LEU A N 1
ATOM 1659 C CA . LEU A 1 203 ? 20.936 -6.534 24.457 1.00 69.94 203 LEU A CA 1
ATOM 1660 C C . LEU A 1 203 ? 20.618 -6.221 25.926 1.00 69.94 203 LEU A C 1
ATOM 1662 O O . LEU A 1 203 ? 20.278 -5.085 26.270 1.00 69.94 203 LEU A O 1
ATOM 1666 N N . PHE A 1 204 ? 20.852 -7.202 26.805 1.00 59.81 204 PHE A N 1
ATOM 1667 C CA . PHE A 1 204 ? 21.071 -6.935 28.228 1.00 59.81 204 PHE A CA 1
ATOM 1668 C C . PHE A 1 204 ? 22.260 -5.976 28.405 1.00 59.81 204 PHE A C 1
ATOM 1670 O O . PHE A 1 204 ? 23.256 -6.064 27.687 1.00 59.81 204 PHE A O 1
ATOM 1677 N N . GLN A 1 205 ? 22.134 -5.029 29.335 1.00 60.62 205 GLN A N 1
ATOM 1678 C CA . GLN A 1 205 ? 23.085 -3.934 29.550 1.00 60.62 205 GLN A CA 1
ATOM 1679 C C . GLN A 1 205 ? 24.550 -4.400 29.710 1.00 60.62 205 GLN A C 1
ATOM 1681 O O . GLN A 1 205 ? 24.845 -5.497 30.149 1.00 60.62 205 GLN A O 1
ATOM 1686 N N . ASN A 1 206 ? 25.497 -3.528 29.379 1.00 49.12 206 ASN A N 1
ATOM 1687 C CA . ASN A 1 206 ? 26.928 -3.797 29.250 1.00 49.12 206 ASN A CA 1
ATOM 1688 C C . ASN A 1 206 ? 27.722 -3.733 30.580 1.00 49.12 206 ASN A C 1
ATOM 1690 O O . ASN A 1 206 ? 28.666 -2.950 30.685 1.00 49.12 206 ASN A O 1
ATOM 1694 N N . ASN A 1 207 ? 27.373 -4.528 31.602 1.00 54.56 207 ASN A N 1
ATOM 1695 C CA . ASN A 1 207 ? 28.334 -4.821 32.678 1.00 54.56 207 ASN A CA 1
ATOM 1696 C C . ASN A 1 207 ? 28.945 -6.219 32.464 1.00 54.56 207 ASN A C 1
ATOM 1698 O O . ASN A 1 207 ? 28.404 -7.213 32.961 1.00 54.56 207 ASN A O 1
ATOM 1702 N N . PRO A 1 208 ? 30.068 -6.327 31.723 1.00 50.88 208 PRO A N 1
ATOM 1703 C CA . PRO A 1 208 ? 30.629 -7.610 31.294 1.00 50.88 208 PRO A CA 1
ATOM 1704 C C . PRO A 1 208 ? 31.060 -8.517 32.452 1.00 50.88 208 PRO A C 1
ATOM 1706 O O . PRO A 1 208 ? 31.289 -9.703 32.223 1.00 50.88 208 PRO A O 1
ATOM 1709 N N . ASN A 1 209 ? 31.177 -7.979 33.671 1.00 53.78 209 ASN A N 1
ATOM 1710 C CA . ASN A 1 209 ? 31.648 -8.706 34.847 1.00 53.78 209 ASN A CA 1
ATOM 1711 C C . ASN A 1 209 ? 30.529 -9.437 35.608 1.00 53.78 209 ASN A C 1
ATOM 1713 O O . ASN A 1 209 ? 30.825 -10.372 36.351 1.00 53.78 209 ASN A O 1
ATOM 1717 N N . HIS A 1 210 ? 29.267 -9.031 35.431 1.00 56.88 210 HIS A N 1
ATOM 1718 C CA . HIS A 1 210 ? 28.156 -9.475 36.286 1.00 56.88 210 HIS A CA 1
ATOM 1719 C C . HIS A 1 210 ? 27.008 -10.142 35.522 1.00 56.88 210 HIS A C 1
ATOM 1721 O O . HIS A 1 210 ? 26.098 -10.684 36.143 1.00 56.88 210 HIS A O 1
ATOM 1727 N N . LEU A 1 211 ? 27.050 -10.142 34.188 1.00 58.25 211 LEU A N 1
ATOM 1728 C CA . LEU A 1 211 ? 26.031 -10.761 33.344 1.00 58.25 211 LEU A CA 1
ATOM 1729 C C . LEU A 1 211 ? 26.573 -11.989 32.627 1.00 58.25 211 LEU A C 1
ATOM 1731 O O . LEU A 1 211 ? 27.753 -12.071 32.276 1.00 58.25 211 LEU A O 1
ATOM 1735 N N . ARG A 1 212 ? 25.682 -12.949 32.376 1.00 56.84 212 ARG A N 1
ATOM 1736 C CA . ARG A 1 212 ? 25.962 -14.043 31.445 1.00 56.84 212 ARG A CA 1
ATOM 1737 C C . ARG A 1 212 ? 26.036 -13.433 30.038 1.00 56.84 212 ARG A C 1
ATOM 1739 O O . ARG A 1 212 ? 25.012 -13.063 29.475 1.00 56.84 212 ARG A O 1
ATOM 1746 N N . GLN A 1 213 ? 27.250 -13.237 29.518 1.00 52.28 213 GLN A N 1
ATOM 1747 C CA . GLN A 1 213 ? 27.475 -12.651 28.189 1.00 52.28 213 GLN A CA 1
ATOM 1748 C C . GLN A 1 213 ? 26.771 -13.488 27.099 1.00 52.28 213 GLN A C 1
ATOM 1750 O O . GLN A 1 213 ? 26.701 -14.708 27.222 1.00 52.28 213 GLN A O 1
ATOM 1755 N N . GLU A 1 214 ? 26.303 -12.821 26.033 1.00 54.59 214 GLU A N 1
ATOM 1756 C CA . GLU A 1 214 ? 25.790 -13.402 24.769 1.00 54.59 214 GLU A CA 1
ATOM 1757 C C . GLU A 1 214 ? 24.300 -13.808 24.679 1.00 54.59 214 GLU A C 1
ATOM 1759 O O . GLU A 1 214 ? 23.900 -14.350 23.651 1.00 54.59 214 GLU A O 1
ATOM 1764 N N . MET A 1 215 ? 23.440 -13.496 25.657 1.00 53.19 215 MET A N 1
ATOM 1765 C CA . MET A 1 215 ? 21.990 -13.749 25.523 1.00 53.19 215 MET A CA 1
ATOM 1766 C C . MET A 1 215 ? 21.239 -12.555 24.904 1.00 53.19 215 MET A C 1
ATOM 1768 O O . MET A 1 215 ? 21.336 -11.434 25.411 1.00 53.19 215 MET A O 1
ATOM 1772 N N . SER A 1 216 ? 20.480 -12.792 23.827 1.00 62.16 216 SER A N 1
ATOM 1773 C CA . SER A 1 216 ? 19.390 -11.898 23.404 1.00 62.16 216 SER A CA 1
ATOM 1774 C C . SER A 1 216 ? 18.092 -12.237 24.139 1.00 62.16 216 SER A C 1
ATOM 1776 O O . SER A 1 216 ? 18.019 -13.204 24.900 1.00 62.16 216 SER A O 1
ATOM 1778 N N . LEU A 1 217 ? 17.077 -11.410 23.918 1.00 68.56 217 LEU A N 1
ATOM 1779 C CA . LEU A 1 217 ? 15.729 -11.589 24.436 1.00 68.56 217 LEU A CA 1
ATOM 1780 C C . LEU A 1 217 ? 14.876 -12.357 23.419 1.00 68.56 217 LEU A C 1
ATOM 1782 O O . LEU A 1 217 ? 15.200 -12.364 22.230 1.00 68.56 217 LEU A O 1
ATOM 1786 N N . PRO A 1 218 ? 13.782 -12.992 23.854 1.00 68.12 218 PRO A N 1
ATOM 1787 C CA . PRO A 1 218 ? 12.880 -13.670 22.938 1.00 68.12 218 PRO A CA 1
ATOM 1788 C C . PRO A 1 218 ? 12.171 -12.688 21.988 1.00 68.12 218 PRO A C 1
ATOM 1790 O O . PRO A 1 218 ? 11.956 -11.510 22.300 1.00 68.12 218 PRO A O 1
ATOM 1793 N N . HIS A 1 219 ? 11.796 -13.179 20.805 1.00 73.56 219 HIS A N 1
ATOM 1794 C CA . HIS A 1 219 ? 11.239 -12.355 19.725 1.00 73.56 219 HIS A CA 1
ATOM 1795 C C . HIS A 1 219 ? 9.984 -11.561 20.088 1.00 73.56 219 HIS A C 1
ATOM 1797 O O . HIS A 1 219 ? 9.862 -10.408 19.668 1.00 73.56 219 HIS A O 1
ATOM 1803 N N . ASN A 1 220 ? 9.093 -12.134 20.890 1.00 68.81 220 ASN A N 1
ATOM 1804 C CA . ASN A 1 220 ? 7.857 -11.491 21.333 1.00 68.81 220 ASN A CA 1
ATOM 1805 C C . ASN A 1 220 ? 8.116 -10.139 22.028 1.00 68.81 220 ASN A C 1
ATOM 1807 O O . ASN A 1 220 ? 7.403 -9.160 21.803 1.00 68.81 220 ASN A O 1
ATOM 1811 N N . MET A 1 221 ? 9.198 -10.037 22.803 1.00 74.88 221 MET A N 1
ATOM 1812 C CA . MET A 1 221 ? 9.594 -8.805 23.487 1.00 74.88 221 MET A CA 1
ATOM 1813 C C . MET A 1 221 ? 10.074 -7.738 22.500 1.00 74.88 221 MET A C 1
ATOM 1815 O O . MET A 1 221 ? 9.650 -6.582 22.571 1.00 74.88 221 MET A O 1
ATOM 1819 N N . TYR A 1 222 ? 10.904 -8.120 21.525 1.00 79.75 222 TYR A N 1
ATOM 1820 C CA . TYR A 1 222 ? 11.295 -7.219 20.437 1.00 79.75 222 TYR A CA 1
ATOM 1821 C C . TYR A 1 222 ? 10.097 -6.796 19.587 1.00 79.75 222 TYR A C 1
ATOM 1823 O O . TYR A 1 222 ? 10.039 -5.652 19.134 1.00 79.75 222 TYR A O 1
ATOM 1831 N N . GLY A 1 223 ? 9.124 -7.689 19.408 1.00 78.62 223 GLY A N 1
ATOM 1832 C CA . GLY A 1 223 ? 7.870 -7.395 18.735 1.00 78.62 223 GLY A CA 1
ATOM 1833 C C . GLY A 1 223 ? 7.068 -6.310 19.440 1.00 78.62 223 GLY A C 1
ATOM 1834 O O . GLY A 1 223 ? 6.598 -5.370 18.796 1.00 78.62 223 GLY A O 1
ATOM 1835 N N . GLU A 1 224 ? 6.976 -6.361 20.766 1.00 75.62 224 GLU A N 1
ATOM 1836 C CA . GLU A 1 224 ? 6.316 -5.311 21.540 1.00 75.62 224 GLU A CA 1
ATOM 1837 C C . GLU A 1 224 ? 7.045 -3.966 21.460 1.00 75.62 224 GLU A C 1
ATOM 1839 O O . GLU A 1 224 ? 6.403 -2.928 21.260 1.00 75.62 224 GLU A O 1
ATOM 1844 N N . MET A 1 225 ? 8.379 -3.971 21.498 1.00 85.75 225 MET A N 1
ATOM 1845 C CA . MET A 1 225 ? 9.184 -2.762 21.295 1.00 85.75 225 MET A CA 1
ATOM 1846 C C . MET A 1 225 ? 8.998 -2.181 19.885 1.00 85.75 225 MET A C 1
ATOM 1848 O O . MET A 1 225 ? 8.777 -0.980 19.732 1.00 85.75 225 MET A O 1
ATOM 1852 N N . ALA A 1 226 ? 9.024 -3.016 18.844 1.00 87.81 226 ALA A N 1
ATOM 1853 C CA . ALA A 1 226 ? 8.795 -2.589 17.466 1.00 87.81 226 ALA A CA 1
ATOM 1854 C C . ALA A 1 226 ? 7.385 -2.009 17.289 1.00 87.81 226 ALA A C 1
ATOM 1856 O O . ALA A 1 226 ? 7.201 -0.954 16.680 1.00 87.81 226 ALA A O 1
ATOM 1857 N N . ARG A 1 227 ? 6.375 -2.651 17.883 1.00 81.88 227 ARG A N 1
ATOM 1858 C CA . ARG A 1 227 ? 4.994 -2.166 17.885 1.00 81.88 227 ARG A CA 1
ATOM 1859 C C . ARG A 1 227 ? 4.856 -0.824 18.600 1.00 81.88 227 ARG A C 1
ATOM 1861 O O . ARG A 1 227 ? 4.168 0.054 18.068 1.00 81.88 227 ARG A O 1
ATOM 1868 N N . MET A 1 228 ? 5.481 -0.665 19.770 1.00 89.44 228 MET A N 1
ATOM 1869 C CA . MET A 1 228 ? 5.574 0.600 20.508 1.00 89.44 228 MET A CA 1
ATOM 1870 C C . MET A 1 228 ? 6.170 1.698 19.619 1.00 89.44 228 MET A C 1
ATOM 1872 O O . MET A 1 228 ? 5.517 2.717 19.412 1.00 89.44 228 MET A O 1
ATOM 1876 N N . LEU A 1 229 ? 7.342 1.461 19.025 1.00 91.38 229 LEU A N 1
ATOM 1877 C CA . LEU A 1 229 ? 8.022 2.405 18.133 1.00 91.38 229 LEU A CA 1
ATOM 1878 C C . LEU A 1 229 ? 7.160 2.789 16.919 1.00 91.38 229 LEU A C 1
ATOM 1880 O O . LEU A 1 229 ? 7.078 3.965 16.575 1.00 91.38 229 LEU A O 1
ATOM 1884 N N . MET A 1 230 ? 6.441 1.836 16.317 1.00 82.38 230 MET A N 1
ATOM 1885 C CA . MET A 1 230 ? 5.491 2.133 15.238 1.00 82.38 230 MET A CA 1
ATOM 1886 C C . MET A 1 230 ? 4.334 3.038 15.697 1.00 82.38 230 MET A C 1
ATOM 1888 O O . MET A 1 230 ? 3.947 3.934 14.954 1.00 82.38 230 MET A O 1
ATOM 1892 N N . SER A 1 231 ? 3.801 2.855 16.916 1.00 82.75 231 SER A N 1
ATOM 1893 C CA . SER A 1 231 ? 2.773 3.764 17.467 1.00 82.75 231 SER A CA 1
ATOM 1894 C C . SER A 1 231 ? 3.329 5.174 17.705 1.00 82.75 231 SER A C 1
ATOM 1896 O O . SER A 1 231 ? 2.674 6.157 17.375 1.00 82.75 231 SER A O 1
ATOM 1898 N N . LEU A 1 232 ? 4.567 5.297 18.196 1.00 88.50 232 LEU A N 1
ATOM 1899 C CA . LEU A 1 232 ? 5.224 6.603 18.354 1.00 88.50 232 LEU A CA 1
ATOM 1900 C C . LEU A 1 232 ? 5.481 7.282 17.003 1.00 88.50 232 LEU A C 1
ATOM 1902 O O . LEU A 1 232 ? 5.294 8.493 16.881 1.00 88.50 232 LEU A O 1
ATOM 1906 N N . TYR A 1 233 ? 5.855 6.520 15.970 1.00 85.31 233 TYR A N 1
ATOM 1907 C CA . TYR A 1 233 ? 5.928 7.032 14.602 1.00 85.31 233 TYR A CA 1
ATOM 1908 C C . TYR A 1 233 ? 4.551 7.499 14.104 1.00 85.31 233 TYR A C 1
ATOM 1910 O O . TYR A 1 233 ? 4.448 8.610 13.598 1.00 85.31 233 TYR A O 1
ATOM 1918 N N . GLY A 1 234 ? 3.487 6.720 14.325 1.00 73.50 234 GLY A N 1
ATOM 1919 C CA . GLY A 1 234 ? 2.112 7.111 13.982 1.00 73.50 234 GLY A CA 1
ATOM 1920 C C . GLY A 1 234 ? 1.636 8.390 14.683 1.00 73.50 234 GLY A C 1
ATOM 1921 O O . GLY A 1 234 ? 0.849 9.145 14.114 1.00 73.50 234 GLY A O 1
ATOM 1922 N N . ALA A 1 235 ? 2.138 8.663 15.890 1.00 80.00 235 ALA A N 1
ATOM 1923 C CA . ALA A 1 235 ? 1.837 9.880 16.639 1.00 80.00 235 ALA A CA 1
ATOM 1924 C C . ALA A 1 235 ? 2.648 11.099 16.163 1.00 80.00 235 ALA A C 1
ATOM 1926 O O . ALA A 1 235 ? 2.128 12.207 16.069 1.00 80.00 235 ALA A O 1
ATOM 1927 N N . THR A 1 236 ? 3.942 10.914 15.889 1.00 84.69 236 THR A N 1
ATOM 1928 C CA . THR A 1 236 ? 4.908 12.024 15.753 1.00 84.69 236 THR A CA 1
ATOM 1929 C C . THR A 1 236 ? 5.434 12.238 14.337 1.00 84.69 236 THR A C 1
ATOM 1931 O O . THR A 1 236 ? 6.046 13.269 14.061 1.00 84.69 236 THR A O 1
ATOM 1934 N N . ASN A 1 237 ? 5.254 11.256 13.452 1.00 78.31 237 ASN A N 1
ATOM 1935 C CA . ASN A 1 237 ? 5.912 11.146 12.151 1.00 78.31 237 ASN A CA 1
ATOM 1936 C C . ASN A 1 237 ? 7.458 11.196 12.224 1.00 78.31 237 ASN A C 1
ATOM 1938 O O . ASN A 1 237 ? 8.131 11.549 11.255 1.00 78.31 237 ASN A O 1
ATOM 1942 N N . ASN A 1 238 ? 8.053 10.856 13.374 1.00 83.94 238 ASN A N 1
ATOM 1943 C CA . ASN A 1 238 ? 9.504 10.832 13.543 1.00 83.94 238 ASN A CA 1
ATOM 1944 C C . ASN A 1 238 ? 10.107 9.546 12.952 1.00 8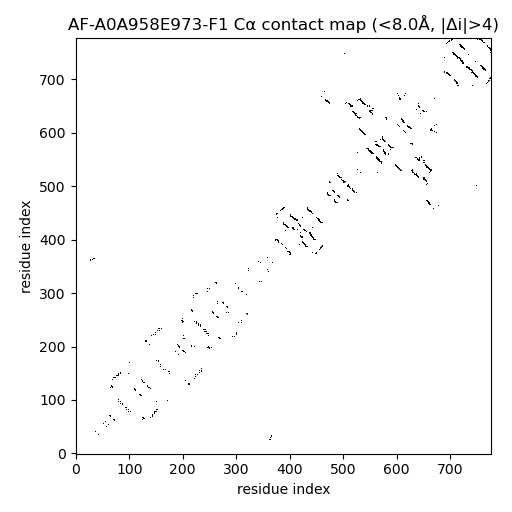3.94 238 ASN A C 1
ATOM 1946 O O . ASN A 1 238 ? 9.969 8.455 13.511 1.00 83.94 238 ASN A O 1
ATOM 1950 N N . ALA A 1 239 ? 10.823 9.693 11.835 1.00 80.31 239 ALA A N 1
ATOM 1951 C CA . ALA A 1 239 ? 11.433 8.588 11.097 1.00 80.31 239 ALA A CA 1
ATOM 1952 C C . ALA A 1 239 ? 12.437 7.757 11.920 1.00 80.31 239 ALA A C 1
ATOM 1954 O O . ALA A 1 239 ? 12.649 6.588 11.607 1.00 80.31 239 ALA A O 1
ATOM 1955 N N . ALA A 1 240 ? 13.021 8.308 12.993 1.00 86.69 240 ALA A N 1
ATOM 1956 C CA . ALA A 1 240 ? 13.944 7.564 13.851 1.00 86.69 240 ALA A CA 1
ATOM 1957 C C . ALA A 1 240 ? 13.260 6.388 14.573 1.00 86.69 240 ALA A C 1
ATOM 1959 O O . ALA A 1 240 ? 13.878 5.337 14.752 1.00 86.69 240 ALA A O 1
ATOM 1960 N N . TYR A 1 241 ? 11.984 6.528 14.955 1.00 89.31 241 TYR A N 1
ATOM 1961 C CA . TYR A 1 241 ? 11.231 5.412 15.532 1.00 89.31 241 TYR A CA 1
ATOM 1962 C C . TYR A 1 241 ? 10.942 4.337 14.482 1.00 89.31 241 TYR A C 1
ATOM 1964 O O . TYR A 1 241 ? 11.078 3.149 14.774 1.00 89.31 241 TYR A O 1
ATOM 1972 N N . LEU A 1 242 ? 10.582 4.746 13.258 1.00 87.19 242 LEU A N 1
ATOM 1973 C CA . LEU A 1 242 ? 10.294 3.814 12.169 1.00 87.19 242 LEU A CA 1
ATOM 1974 C C . LEU A 1 242 ? 11.546 3.047 11.727 1.00 87.19 242 LEU A C 1
ATOM 1976 O O . LEU A 1 242 ? 11.449 1.846 11.504 1.00 87.19 242 LEU A O 1
ATOM 1980 N N . ASP A 1 243 ? 12.719 3.687 11.659 1.00 88.81 243 ASP A N 1
ATOM 1981 C CA . ASP A 1 243 ? 13.991 3.007 11.357 1.00 88.81 243 ASP A CA 1
ATOM 1982 C C . ASP A 1 243 ? 14.308 1.928 12.406 1.00 88.81 243 ASP A C 1
ATOM 1984 O O . ASP A 1 243 ? 14.543 0.771 12.053 1.00 88.81 243 ASP A O 1
ATOM 1988 N N . ARG A 1 244 ? 14.210 2.253 13.704 1.00 90.44 244 ARG A N 1
ATOM 1989 C CA . ARG A 1 244 ? 14.412 1.263 14.780 1.00 90.44 244 ARG A CA 1
ATOM 1990 C C . ARG A 1 244 ? 13.403 0.120 14.709 1.00 90.44 244 ARG A C 1
ATOM 1992 O O . ARG A 1 244 ? 13.793 -1.040 14.827 1.00 90.44 244 ARG A O 1
ATOM 1999 N N . ALA A 1 245 ? 12.124 0.429 14.487 1.00 89.25 245 ALA A N 1
ATOM 2000 C CA . ALA A 1 245 ? 11.086 -0.585 14.320 1.00 89.25 245 ALA A CA 1
ATOM 2001 C C . ALA A 1 245 ? 11.374 -1.489 13.113 1.00 89.25 245 ALA A C 1
ATOM 2003 O O . ALA A 1 245 ? 11.315 -2.707 13.240 1.00 89.25 245 ALA A O 1
ATOM 2004 N N . THR A 1 246 ? 11.758 -0.907 11.975 1.00 87.94 246 THR A N 1
ATOM 2005 C CA . THR A 1 246 ? 12.108 -1.625 10.739 1.00 87.94 246 THR A CA 1
ATOM 2006 C C . THR A 1 246 ? 13.238 -2.615 10.988 1.00 87.94 246 THR A C 1
ATOM 2008 O O . THR A 1 246 ? 13.121 -3.775 10.615 1.00 87.94 246 THR A O 1
ATOM 2011 N N . ARG A 1 247 ? 14.293 -2.214 11.702 1.00 91.62 247 ARG A N 1
ATOM 2012 C CA . ARG A 1 247 ? 15.424 -3.100 12.025 1.00 91.62 247 ARG A CA 1
ATOM 2013 C C . ARG A 1 247 ? 15.043 -4.244 12.974 1.00 91.62 247 ARG A C 1
ATOM 2015 O O . ARG A 1 247 ? 15.536 -5.359 12.803 1.00 91.62 247 ARG A O 1
ATOM 2022 N N . LEU A 1 248 ? 14.155 -4.000 13.944 1.00 90.38 248 LEU A N 1
ATOM 2023 C CA . LEU A 1 248 ? 13.616 -5.054 14.820 1.00 90.38 248 LEU A CA 1
ATOM 2024 C C . LEU A 1 248 ? 12.741 -6.042 14.034 1.00 90.38 248 LEU A C 1
ATOM 2026 O O . LEU A 1 248 ? 12.862 -7.253 14.205 1.00 90.38 248 LEU A O 1
ATOM 2030 N N . VAL A 1 249 ? 11.892 -5.538 13.133 1.00 89.06 249 VAL A N 1
ATOM 2031 C CA . VAL A 1 249 ? 11.066 -6.380 12.255 1.00 89.06 249 VAL A CA 1
ATOM 2032 C C . VAL A 1 249 ? 11.944 -7.153 11.271 1.00 89.06 249 VAL A C 1
ATOM 2034 O O . VAL A 1 249 ? 11.669 -8.318 11.003 1.00 89.06 249 VAL A O 1
ATOM 2037 N N . GLN A 1 250 ? 13.031 -6.563 10.772 1.00 90.44 250 GLN A N 1
ATOM 2038 C CA . GLN A 1 250 ? 13.995 -7.266 9.928 1.00 90.44 250 GLN A CA 1
ATOM 2039 C C . GLN A 1 250 ? 14.646 -8.421 10.688 1.00 90.44 250 GLN A C 1
ATOM 2041 O O . GLN A 1 250 ? 14.804 -9.499 10.121 1.00 90.44 250 GLN A O 1
ATOM 2046 N N . ASN A 1 251 ? 14.951 -8.246 11.979 1.00 87.56 251 ASN A N 1
ATOM 2047 C CA . ASN A 1 251 ? 15.415 -9.352 12.812 1.00 87.56 251 ASN A CA 1
ATOM 2048 C C . ASN A 1 251 ? 14.355 -10.455 12.937 1.00 87.56 251 ASN A C 1
ATOM 2050 O O . ASN A 1 251 ? 14.677 -11.629 12.797 1.00 87.56 251 ASN A O 1
ATOM 2054 N N . PHE A 1 252 ? 13.090 -10.089 13.155 1.00 85.94 252 PHE A N 1
ATOM 2055 C CA . PHE A 1 252 ? 11.985 -11.048 13.176 1.00 85.94 252 PHE A CA 1
ATOM 2056 C C . PHE A 1 252 ? 11.864 -11.809 11.844 1.00 85.94 252 PHE A C 1
ATOM 2058 O O . PHE A 1 252 ? 11.902 -13.035 11.848 1.00 85.94 252 PHE A O 1
ATOM 2065 N N . ARG A 1 253 ? 11.837 -11.109 10.700 1.00 86.62 253 ARG A N 1
ATOM 2066 C CA . ARG A 1 253 ? 11.782 -11.724 9.360 1.00 86.62 253 ARG A CA 1
ATOM 2067 C C . ARG A 1 253 ? 12.956 -12.669 9.112 1.00 86.62 253 ARG A C 1
ATOM 2069 O O . ARG A 1 253 ? 12.744 -13.754 8.588 1.00 86.62 253 ARG A O 1
ATOM 2076 N N . ASN A 1 254 ? 14.171 -12.287 9.508 1.00 86.69 254 ASN A N 1
ATOM 2077 C CA . ASN A 1 254 ? 15.367 -13.120 9.341 1.00 86.69 254 ASN A CA 1
ATOM 2078 C C . ASN A 1 254 ? 15.289 -14.445 10.113 1.00 86.69 254 ASN A C 1
ATOM 2080 O O . ASN A 1 254 ? 15.966 -15.400 9.740 1.00 86.69 254 ASN A O 1
ATOM 2084 N N . ASN A 1 255 ? 14.489 -14.496 11.179 1.00 81.56 255 ASN A N 1
ATOM 2085 C CA . ASN A 1 255 ? 14.282 -15.703 11.968 1.00 81.56 255 ASN A CA 1
ATOM 2086 C C . ASN A 1 255 ? 13.090 -16.537 11.482 1.00 81.56 255 ASN A C 1
ATOM 2088 O O . ASN A 1 255 ? 12.952 -17.673 11.929 1.00 81.56 255 ASN A O 1
ATOM 2092 N N . LEU A 1 256 ? 12.281 -16.037 10.536 1.00 82.25 256 LEU A N 1
ATOM 2093 C CA . LEU A 1 256 ? 11.249 -16.819 9.855 1.00 82.25 256 LEU A CA 1
ATOM 2094 C C . LEU A 1 256 ? 11.895 -17.766 8.829 1.00 82.25 256 LEU A C 1
ATOM 2096 O O . LEU A 1 256 ? 12.505 -17.345 7.848 1.00 82.25 256 LEU A O 1
ATOM 2100 N N . ILE A 1 257 ? 11.732 -19.066 9.048 1.00 83.50 257 ILE A N 1
ATOM 2101 C CA . ILE A 1 257 ? 12.256 -20.167 8.241 1.00 83.50 257 ILE A CA 1
ATOM 2102 C C . ILE A 1 257 ? 11.112 -20.722 7.387 1.00 83.50 257 ILE A C 1
ATOM 2104 O O . ILE A 1 257 ? 10.202 -21.354 7.929 1.00 83.50 257 ILE A O 1
ATOM 2108 N N . PRO A 1 258 ? 11.109 -20.506 6.061 1.00 77.62 258 PRO A N 1
ATOM 2109 C CA . PRO A 1 258 ? 10.055 -21.029 5.203 1.00 77.62 258 PRO A CA 1
ATOM 2110 C C . PRO A 1 258 ? 10.048 -22.564 5.203 1.00 77.62 258 PRO A C 1
ATOM 2112 O O . PRO A 1 258 ? 11.051 -23.188 4.859 1.00 77.62 258 PRO A O 1
ATOM 2115 N N . GLU A 1 259 ? 8.898 -23.167 5.498 1.00 69.19 259 GLU A N 1
ATOM 2116 C CA . GLU A 1 259 ? 8.649 -24.601 5.340 1.00 69.19 259 GLU A CA 1
ATOM 2117 C C . GLU A 1 259 ? 7.388 -24.802 4.494 1.00 69.19 259 GLU A C 1
ATOM 2119 O O . GLU A 1 259 ? 6.272 -24.508 4.909 1.00 69.19 259 GLU A O 1
ATOM 2124 N N . GLY A 1 260 ? 7.559 -25.252 3.247 1.00 77.06 260 GLY A N 1
ATOM 2125 C CA . GLY A 1 260 ? 6.437 -25.427 2.322 1.00 77.06 260 GLY A CA 1
ATOM 2126 C C . GLY A 1 260 ? 5.687 -24.118 2.062 1.00 77.06 260 GLY A C 1
ATOM 2127 O O . GLY A 1 260 ? 6.241 -23.189 1.469 1.00 77.06 260 GLY A O 1
ATOM 2128 N N . ASP A 1 261 ? 4.422 -24.058 2.474 1.00 62.62 261 ASP A N 1
ATOM 2129 C CA . ASP A 1 261 ? 3.542 -22.892 2.375 1.00 62.62 261 ASP A CA 1
ATOM 2130 C C . ASP A 1 261 ? 3.472 -22.057 3.664 1.00 62.62 261 ASP A C 1
ATOM 2132 O O . ASP A 1 261 ? 2.801 -21.028 3.653 1.00 62.62 261 ASP A O 1
ATOM 2136 N N . HIS A 1 262 ? 4.183 -22.448 4.724 1.00 64.00 262 HIS A N 1
ATOM 2137 C CA . HIS A 1 262 ? 4.195 -21.813 6.040 1.00 64.00 262 HIS A CA 1
ATOM 2138 C C . HIS A 1 262 ? 5.616 -21.432 6.505 1.00 64.00 262 HIS A C 1
ATOM 2140 O O . HIS A 1 262 ? 6.576 -21.485 5.731 1.00 64.00 262 HIS A O 1
ATOM 2146 N N . TYR A 1 263 ? 5.726 -20.969 7.750 1.00 72.31 263 TYR A N 1
ATOM 2147 C CA . TYR A 1 263 ? 6.942 -20.607 8.462 1.00 72.31 263 TYR A CA 1
ATOM 2148 C C . TYR A 1 263 ? 7.097 -21.446 9.734 1.00 72.31 263 TYR A C 1
ATOM 2150 O O . TYR A 1 263 ? 6.153 -21.598 10.500 1.00 72.31 263 TYR A O 1
ATOM 2158 N N . ASN A 1 264 ? 8.322 -21.886 9.998 1.00 73.50 264 ASN A N 1
ATOM 2159 C CA . ASN A 1 264 ? 8.827 -22.086 11.356 1.00 73.50 264 ASN A CA 1
ATOM 2160 C C . ASN A 1 264 ? 9.693 -20.885 11.735 1.00 73.50 264 ASN A C 1
ATOM 2162 O O . ASN A 1 264 ? 10.017 -20.078 10.869 1.00 73.50 264 ASN A O 1
ATOM 2166 N N . TRP A 1 265 ? 10.106 -20.746 12.993 1.00 75.38 265 TRP A N 1
ATOM 2167 C CA . TRP A 1 265 ? 11.115 -19.743 13.338 1.00 75.38 265 TRP A CA 1
ATOM 2168 C C . TRP A 1 265 ? 11.944 -20.104 14.564 1.00 75.38 265 TRP A C 1
ATOM 2170 O O . TRP A 1 265 ? 11.534 -20.909 15.400 1.00 75.38 265 TRP A O 1
ATOM 2180 N N . HIS A 1 266 ? 13.133 -19.504 14.648 1.00 73.69 266 HIS A N 1
ATOM 2181 C CA . HIS A 1 266 ? 13.913 -19.471 15.884 1.00 73.69 266 HIS A CA 1
ATOM 2182 C C . HIS A 1 266 ? 13.319 -18.421 16.811 1.00 73.69 266 HIS A C 1
ATOM 2184 O O . HIS A 1 266 ? 13.025 -17.313 16.372 1.00 73.69 266 HIS A O 1
ATOM 2190 N N . TYR A 1 267 ? 13.114 -18.769 18.077 1.00 71.56 267 TYR A N 1
ATOM 2191 C CA . TYR A 1 267 ? 12.503 -17.867 19.049 1.00 71.56 267 TYR A CA 1
ATOM 2192 C C . TYR A 1 267 ? 13.552 -17.022 19.784 1.00 71.56 267 TYR A C 1
ATOM 2194 O O . TYR A 1 267 ? 13.261 -15.889 20.175 1.00 71.56 267 TYR A O 1
ATOM 2202 N N . TRP A 1 268 ? 14.777 -17.546 19.905 1.00 68.12 268 TRP A N 1
ATOM 2203 C CA . TRP A 1 268 ? 15.939 -16.865 20.479 1.00 68.12 268 TRP A CA 1
ATOM 2204 C C . TRP A 1 268 ? 17.025 -16.564 19.434 1.00 68.12 268 TRP A C 1
ATOM 2206 O O . TRP A 1 268 ? 17.224 -17.331 18.492 1.00 68.12 268 TRP A O 1
ATOM 2216 N N . ASP A 1 269 ? 17.790 -15.484 19.647 1.00 66.69 269 ASP A N 1
ATOM 2217 C CA . ASP A 1 269 ? 18.953 -15.116 18.819 1.00 66.69 269 ASP A CA 1
ATOM 2218 C C . ASP A 1 269 ? 20.280 -15.061 19.630 1.00 66.69 269 ASP A C 1
ATOM 2220 O O . ASP A 1 269 ? 20.450 -14.198 20.489 1.00 66.69 269 ASP A O 1
ATOM 2224 N N . PRO A 1 270 ? 21.288 -15.908 19.378 1.00 66.56 270 PRO A N 1
ATOM 2225 C CA . PRO A 1 270 ? 21.281 -16.994 18.412 1.00 66.56 270 PRO A CA 1
ATOM 2226 C C . PRO A 1 270 ? 20.430 -18.163 18.914 1.00 66.56 270 PRO A C 1
ATOM 2228 O O . PRO A 1 270 ? 20.280 -18.360 20.122 1.00 66.56 270 PRO A O 1
ATOM 2231 N N . ALA A 1 271 ? 19.948 -18.982 17.980 1.00 69.94 271 ALA A N 1
ATOM 2232 C CA . ALA A 1 271 ? 19.197 -20.183 18.315 1.00 69.94 271 ALA A CA 1
ATOM 2233 C C . ALA A 1 271 ? 20.003 -21.091 19.264 1.00 69.94 271 ALA A C 1
ATOM 2235 O O . ALA A 1 271 ? 21.138 -21.484 18.969 1.00 69.94 271 ALA A O 1
ATOM 2236 N N . GLY A 1 272 ? 19.417 -21.432 20.410 1.00 68.38 272 GLY A N 1
ATOM 2237 C CA . GLY A 1 272 ? 20.027 -22.275 21.434 1.00 68.38 272 GLY A CA 1
ATOM 2238 C C . GLY A 1 272 ? 19.420 -23.681 21.481 1.00 68.38 272 GLY A C 1
ATOM 2239 O O . GLY A 1 272 ? 18.429 -23.958 20.816 1.00 68.38 272 GLY A O 1
ATOM 2240 N N . PRO A 1 273 ? 19.930 -24.593 22.329 1.00 65.25 273 PRO A N 1
ATOM 2241 C CA . PRO A 1 273 ? 19.313 -25.913 22.555 1.00 65.25 273 PRO A CA 1
ATOM 2242 C C . PRO A 1 273 ? 17.844 -25.855 23.029 1.00 65.25 273 PRO A C 1
ATOM 2244 O O . PRO A 1 273 ? 17.121 -26.854 23.005 1.00 65.25 273 PRO A O 1
ATOM 2247 N N . TRP A 1 274 ? 17.407 -24.688 23.501 1.00 66.25 274 TRP A N 1
ATOM 2248 C CA . TRP A 1 274 ? 16.036 -24.361 23.894 1.00 66.25 274 TRP A CA 1
ATOM 2249 C C . TRP A 1 274 ? 15.118 -24.137 22.690 1.00 66.25 274 TRP A C 1
ATOM 2251 O O . TRP A 1 274 ? 13.925 -24.358 22.824 1.00 66.25 274 TRP A O 1
ATOM 2261 N N . ASP A 1 275 ? 15.664 -23.804 21.519 1.00 66.00 275 ASP A N 1
ATOM 2262 C CA . ASP A 1 275 ? 14.909 -23.695 20.271 1.00 66.00 275 ASP A CA 1
ATOM 2263 C C . ASP A 1 275 ? 14.658 -25.047 19.613 1.00 66.00 275 ASP A C 1
ATOM 2265 O O . ASP A 1 275 ? 13.921 -25.070 18.641 1.00 66.00 275 ASP A O 1
ATOM 2269 N N . TYR A 1 276 ? 15.207 -26.164 20.118 1.00 67.75 276 TYR A N 1
ATOM 2270 C CA . TYR A 1 276 ? 15.090 -27.489 19.488 1.00 67.75 276 TYR A CA 1
ATOM 2271 C C . TYR A 1 276 ? 14.634 -28.597 20.445 1.00 67.75 276 TYR A C 1
ATOM 2273 O O . TYR A 1 276 ? 15.147 -28.735 21.561 1.00 67.75 276 TYR A O 1
ATOM 2281 N N . PHE A 1 277 ? 13.711 -29.448 20.000 1.00 62.75 277 PHE A N 1
ATOM 2282 C CA . PHE A 1 277 ? 13.372 -30.723 20.623 1.00 62.75 277 PHE A CA 1
ATOM 2283 C C . PHE A 1 277 ? 14.553 -31.700 20.523 1.00 62.75 277 PHE A C 1
ATOM 2285 O O . PHE A 1 277 ? 15.481 -31.534 19.732 1.00 62.75 277 PHE A O 1
ATOM 2292 N N . SER A 1 278 ? 14.534 -32.768 21.328 1.00 68.31 278 SER A N 1
ATOM 2293 C CA . SER A 1 278 ? 15.615 -33.770 21.337 1.00 68.31 278 SER A CA 1
ATOM 2294 C C . SER A 1 278 ? 15.782 -34.525 20.014 1.00 68.31 278 SER A C 1
ATOM 2296 O O . SER A 1 278 ? 16.816 -35.154 19.804 1.00 68.31 278 SER A O 1
ATOM 2298 N N . ASN A 1 279 ? 14.765 -34.508 19.151 1.00 68.06 279 ASN A N 1
ATOM 2299 C CA . ASN A 1 279 ? 14.787 -35.106 17.817 1.00 68.06 279 ASN A CA 1
ATOM 2300 C C . ASN A 1 279 ? 15.372 -34.168 16.739 1.00 68.06 279 ASN A C 1
ATOM 2302 O O . ASN A 1 279 ? 15.578 -34.625 15.620 1.00 68.06 279 ASN A O 1
ATOM 2306 N N . GLY A 1 280 ? 15.692 -32.913 17.084 1.00 65.88 280 GLY A N 1
ATOM 2307 C CA . GLY A 1 280 ? 16.250 -31.915 16.169 1.00 65.88 280 GLY A CA 1
ATOM 2308 C C . GLY A 1 280 ? 15.218 -30.984 15.530 1.00 65.88 280 GLY A C 1
ATOM 2309 O O . GLY A 1 280 ? 15.625 -30.041 14.857 1.00 65.88 280 GLY A O 1
ATOM 2310 N N . ASP A 1 281 ? 13.924 -31.203 15.769 1.00 64.31 281 ASP A N 1
ATOM 2311 C CA . ASP A 1 281 ? 12.868 -30.283 15.338 1.00 64.31 281 ASP A CA 1
ATOM 2312 C C . ASP A 1 281 ? 12.902 -29.018 16.195 1.00 64.31 281 ASP A C 1
ATOM 2314 O O . ASP A 1 281 ? 13.348 -29.060 17.341 1.00 64.31 281 ASP A O 1
ATOM 2318 N N . LEU A 1 282 ? 12.421 -27.888 15.683 1.00 62.97 282 LEU A N 1
ATOM 2319 C CA . LEU A 1 282 ? 12.319 -26.678 16.497 1.00 62.97 282 LEU A CA 1
ATOM 2320 C C . LEU A 1 282 ? 11.290 -26.892 17.631 1.00 62.97 282 LEU A C 1
ATOM 2322 O O . LEU A 1 282 ? 10.247 -27.498 17.405 1.00 62.97 282 LEU A O 1
ATOM 2326 N N . LYS A 1 283 ? 11.574 -26.401 18.846 1.00 55.19 283 LYS A N 1
ATOM 2327 C CA . LYS A 1 283 ? 10.692 -26.374 20.037 1.00 55.19 283 LYS A CA 1
ATOM 2328 C C . LYS A 1 283 ? 9.628 -25.290 19.964 1.00 55.19 283 LYS A C 1
ATOM 2330 O O . LYS A 1 283 ? 8.522 -25.485 20.449 1.00 55.19 283 LYS A O 1
ATOM 2335 N N . HIS A 1 284 ? 9.969 -24.165 19.342 1.00 54.91 284 HIS A N 1
ATOM 2336 C CA . HIS A 1 284 ? 9.081 -23.019 19.179 1.00 54.91 284 HIS A CA 1
ATOM 2337 C C . HIS A 1 284 ? 8.483 -22.812 17.766 1.00 54.91 284 HIS A C 1
ATOM 2339 O O . HIS A 1 284 ? 8.319 -21.666 17.359 1.00 54.91 284 HIS A O 1
ATOM 2345 N N . PRO A 1 285 ? 8.058 -23.837 17.004 1.00 52.03 285 PRO A N 1
ATOM 2346 C CA . PRO A 1 285 ? 7.106 -23.639 15.922 1.00 52.03 285 PRO A CA 1
ATOM 2347 C C . PRO A 1 285 ? 5.726 -23.430 16.543 1.00 52.03 285 PRO A C 1
ATOM 2349 O O . PRO A 1 285 ? 4.884 -24.303 16.481 1.00 52.03 285 PRO A O 1
ATOM 2352 N N . ILE A 1 286 ? 5.479 -22.322 17.250 1.00 46.72 286 ILE A N 1
ATOM 2353 C CA . ILE A 1 286 ? 4.148 -22.064 17.843 1.00 46.72 286 ILE A CA 1
ATOM 2354 C C . ILE A 1 286 ? 3.661 -23.224 18.776 1.00 46.72 286 ILE A C 1
ATOM 2356 O O . ILE A 1 286 ? 2.477 -23.345 19.065 1.00 46.72 286 ILE A O 1
ATOM 2360 N N . PHE A 1 287 ? 4.550 -24.096 19.276 1.00 42.88 287 PHE A N 1
ATOM 2361 C CA . PHE A 1 287 ? 4.189 -25.324 20.016 1.00 42.88 287 PHE A CA 1
ATOM 2362 C C . PHE A 1 287 ? 4.436 -25.235 21.527 1.00 42.88 287 PHE A C 1
ATOM 2364 O O . PHE A 1 287 ? 4.601 -26.260 22.188 1.00 42.88 287 PHE A O 1
ATOM 2371 N N . ASP A 1 288 ? 4.459 -24.025 22.083 1.00 37.34 288 ASP A N 1
ATOM 2372 C CA . ASP A 1 288 ? 4.488 -23.846 23.532 1.00 37.34 288 ASP A CA 1
ATOM 2373 C C . ASP A 1 288 ? 3.062 -23.708 24.088 1.00 37.34 288 ASP A C 1
ATOM 2375 O O . ASP A 1 288 ? 2.173 -23.126 23.467 1.00 37.34 288 ASP A O 1
ATOM 2379 N N . GLU A 1 289 ? 2.864 -24.206 25.299 1.00 35.31 289 GLU A N 1
ATOM 2380 C CA . GLU A 1 289 ? 1.646 -24.189 26.119 1.00 35.31 289 GLU A CA 1
ATOM 2381 C C . GLU A 1 289 ? 1.212 -22.762 26.548 1.00 35.31 289 GLU A C 1
ATOM 2383 O O . GLU A 1 289 ? 0.252 -22.575 27.301 1.00 35.31 289 GLU A O 1
ATOM 2388 N N . HIS A 1 290 ? 1.881 -21.733 26.013 1.00 40.88 290 HIS A N 1
ATOM 2389 C CA . HIS A 1 290 ? 1.721 -20.314 26.318 1.00 40.88 290 HIS A CA 1
ATOM 2390 C C . HIS A 1 290 ? 1.147 -19.530 25.120 1.00 40.88 290 HIS A C 1
ATOM 2392 O O . HIS A 1 290 ? 1.856 -18.824 24.402 1.00 40.88 290 HIS A O 1
ATOM 2398 N N . GLY A 1 291 ? -0.173 -19.617 24.916 1.00 40.69 291 GLY A N 1
ATOM 2399 C CA . GLY A 1 291 ? -0.885 -18.996 23.784 1.00 40.69 291 GLY A CA 1
ATOM 2400 C C . GLY A 1 291 ? -0.718 -17.472 23.616 1.00 40.69 291 GLY A C 1
ATOM 2401 O O . GLY A 1 291 ? -0.929 -16.958 22.520 1.00 40.69 291 GLY A O 1
ATOM 2402 N N . SER A 1 292 ? -0.280 -16.744 24.648 1.00 45.66 292 SER A N 1
ATOM 2403 C CA . SER A 1 292 ? -0.124 -15.280 24.626 1.00 45.66 292 SER A CA 1
ATOM 2404 C C . SER A 1 292 ? 1.034 -14.768 23.762 1.00 45.66 292 SER A C 1
ATOM 2406 O O . SER A 1 292 ? 0.979 -13.638 23.287 1.00 45.66 292 SER A O 1
ATOM 2408 N N . TYR A 1 293 ? 2.092 -15.555 23.546 1.00 52.12 293 TYR A N 1
ATOM 2409 C CA . TYR A 1 293 ? 3.268 -15.089 22.791 1.00 52.12 293 TYR A CA 1
ATOM 2410 C C . TYR A 1 293 ? 3.044 -15.129 21.276 1.00 52.12 293 TYR A C 1
ATOM 2412 O O . TYR A 1 293 ? 3.452 -14.222 20.555 1.00 52.12 293 TYR A O 1
ATOM 2420 N N . ARG A 1 294 ? 2.276 -16.117 20.809 1.00 54.97 294 ARG A N 1
ATOM 2421 C CA . ARG A 1 294 ? 1.877 -16.266 19.405 1.00 54.97 294 ARG A CA 1
ATOM 2422 C C . ARG A 1 294 ? 1.104 -15.052 18.883 1.00 54.97 294 ARG A C 1
ATOM 2424 O O . ARG A 1 294 ? 1.328 -14.605 17.760 1.00 54.97 294 ARG A O 1
ATOM 2431 N N . GLU A 1 295 ? 0.175 -14.536 19.683 1.00 53.53 295 GLU A N 1
ATOM 2432 C CA . GLU A 1 295 ? -0.639 -13.375 19.316 1.00 53.53 295 GLU A CA 1
ATOM 2433 C C . GLU A 1 295 ? 0.235 -12.136 19.074 1.00 53.53 295 GLU A C 1
ATOM 2435 O O . GLU A 1 295 ? 0.015 -11.391 18.118 1.00 53.53 295 GLU A O 1
ATOM 2440 N N . GLN A 1 296 ? 1.259 -11.942 19.905 1.00 61.44 296 GLN A N 1
ATOM 2441 C CA . GLN A 1 296 ? 2.159 -10.791 19.833 1.00 61.44 296 GLN A CA 1
ATOM 2442 C C . GLN A 1 296 ? 2.993 -10.804 18.548 1.00 61.44 296 GLN A C 1
ATOM 2444 O O . GLN A 1 296 ? 3.085 -9.773 17.875 1.00 61.44 296 GLN A O 1
ATOM 2449 N N . ASP A 1 297 ? 3.517 -11.969 18.160 1.00 67.12 297 ASP A N 1
ATOM 2450 C CA . ASP A 1 297 ? 4.307 -12.144 16.936 1.00 67.12 297 ASP A CA 1
ATOM 2451 C C . ASP A 1 297 ? 3.458 -11.946 15.668 1.00 67.12 297 ASP A C 1
ATOM 2453 O O . ASP A 1 297 ? 3.870 -11.266 14.724 1.00 67.12 297 ASP A O 1
ATOM 2457 N N . ILE A 1 298 ? 2.220 -12.454 15.656 1.00 63.38 298 ILE A N 1
ATOM 2458 C CA . ILE A 1 298 ? 1.278 -12.221 14.548 1.00 63.38 298 ILE A CA 1
ATOM 2459 C C . ILE A 1 298 ? 0.879 -10.741 14.487 1.00 63.38 298 ILE A C 1
ATOM 2461 O O . ILE A 1 298 ? 0.863 -10.141 13.410 1.00 63.38 298 ILE A O 1
ATOM 2465 N N . ALA A 1 299 ? 0.591 -10.119 15.632 1.00 61.84 299 ALA A N 1
ATOM 2466 C CA . ALA A 1 299 ? 0.239 -8.706 15.693 1.00 61.84 299 ALA A CA 1
ATOM 2467 C C . ALA A 1 299 ? 1.399 -7.802 15.246 1.00 61.84 299 ALA A C 1
ATOM 2469 O O . ALA A 1 299 ? 1.162 -6.777 14.601 1.00 61.84 299 ALA A O 1
ATOM 2470 N N . LEU A 1 300 ? 2.646 -8.175 15.552 1.00 69.56 300 LEU A N 1
ATOM 2471 C CA . LEU A 1 300 ? 3.840 -7.542 14.998 1.00 69.56 300 LEU A CA 1
ATOM 2472 C C . LEU A 1 300 ? 3.859 -7.668 13.474 1.00 69.56 300 LEU A C 1
ATOM 2474 O O . LEU A 1 300 ? 3.991 -6.648 12.798 1.00 69.56 300 LEU A O 1
ATOM 2478 N N . ALA A 1 301 ? 3.701 -8.885 12.946 1.00 65.75 301 ALA A N 1
ATOM 2479 C CA . ALA A 1 301 ? 3.773 -9.149 11.514 1.00 65.75 301 ALA A CA 1
ATOM 2480 C C . ALA A 1 301 ? 2.729 -8.341 10.726 1.00 65.75 301 ALA A C 1
ATOM 2482 O O . ALA A 1 301 ? 3.051 -7.650 9.759 1.00 65.75 301 ALA A O 1
ATOM 2483 N N . VAL A 1 302 ? 1.481 -8.343 11.200 1.00 57.22 302 VAL A N 1
ATOM 2484 C CA . VAL A 1 302 ? 0.386 -7.571 10.599 1.00 57.22 302 VAL A CA 1
ATOM 2485 C C . VAL A 1 302 ? 0.657 -6.071 10.681 1.00 57.22 302 VAL A C 1
ATOM 2487 O O . VAL A 1 302 ? 0.445 -5.353 9.702 1.00 57.22 302 VAL A O 1
ATOM 2490 N N . LYS A 1 303 ? 1.124 -5.569 11.832 1.00 62.88 303 LYS A N 1
ATOM 2491 C CA . LYS A 1 303 ? 1.405 -4.138 11.986 1.00 62.88 303 LYS A CA 1
ATOM 2492 C C . LYS A 1 303 ? 2.553 -3.708 11.072 1.00 62.88 303 LYS A C 1
ATOM 2494 O O . LYS A 1 303 ? 2.397 -2.725 10.361 1.00 62.88 303 LYS A O 1
ATOM 2499 N N . ALA A 1 304 ? 3.647 -4.459 11.016 1.00 58.59 304 ALA A N 1
ATOM 2500 C CA . ALA A 1 304 ? 4.767 -4.175 10.124 1.00 58.59 304 ALA A CA 1
ATOM 2501 C C . ALA A 1 304 ? 4.348 -4.126 8.646 1.00 58.59 304 ALA A C 1
ATOM 2503 O O . ALA A 1 304 ? 4.656 -3.160 7.949 1.00 58.59 304 ALA A O 1
ATOM 2504 N N . TYR A 1 305 ? 3.555 -5.104 8.202 1.00 59.19 305 TYR A N 1
ATOM 2505 C CA . TYR A 1 305 ? 2.999 -5.121 6.851 1.00 59.19 305 TYR A CA 1
ATOM 2506 C C . TYR A 1 305 ? 2.144 -3.877 6.550 1.00 59.19 305 TYR A C 1
ATOM 2508 O O . TYR A 1 305 ? 2.297 -3.264 5.497 1.00 59.19 305 TYR A O 1
ATOM 2516 N N . ARG A 1 306 ? 1.304 -3.425 7.495 1.00 51.47 306 ARG A N 1
ATOM 2517 C CA . ARG A 1 306 ? 0.494 -2.196 7.336 1.00 51.47 306 ARG A CA 1
ATOM 2518 C C . ARG A 1 306 ? 1.322 -0.921 7.240 1.00 51.47 306 ARG A C 1
ATOM 2520 O O . ARG A 1 306 ? 0.945 -0.012 6.511 1.00 51.47 306 ARG A O 1
ATOM 2527 N N . TYR A 1 307 ? 2.425 -0.847 7.979 1.00 53.25 307 TYR A N 1
ATOM 2528 C CA . TYR A 1 307 ? 3.373 0.262 7.859 1.00 53.25 307 TYR A CA 1
ATOM 2529 C C . TYR A 1 307 ? 4.231 0.158 6.588 1.00 53.25 307 TYR A C 1
ATOM 2531 O O . TYR A 1 307 ? 5.022 1.059 6.323 1.00 53.25 307 TYR A O 1
ATOM 2539 N N . GLY A 1 308 ? 4.082 -0.914 5.799 1.00 55.25 308 GLY A N 1
ATOM 2540 C CA . GLY A 1 308 ? 4.849 -1.144 4.579 1.00 55.25 308 GLY A CA 1
ATOM 2541 C C . GLY A 1 308 ? 6.324 -1.437 4.848 1.00 55.25 308 GLY A C 1
ATOM 2542 O O . GLY A 1 308 ? 7.163 -1.152 3.996 1.00 55.25 308 GLY A O 1
ATOM 2543 N N . ILE A 1 309 ? 6.652 -1.963 6.035 1.00 67.44 309 ILE A N 1
ATOM 2544 C CA . ILE A 1 309 ? 8.033 -2.237 6.439 1.00 67.44 309 ILE A CA 1
ATOM 2545 C C . ILE A 1 309 ? 8.299 -3.737 6.486 1.00 67.44 309 ILE A C 1
ATOM 2547 O O . ILE A 1 309 ? 7.567 -4.488 7.128 1.00 67.44 309 ILE A O 1
ATOM 2551 N N . VAL A 1 310 ? 9.407 -4.144 5.863 1.00 84.00 310 VAL A N 1
ATOM 2552 C CA . VAL A 1 310 ? 10.030 -5.479 5.912 1.00 84.00 310 VAL A CA 1
ATOM 2553 C C . VAL A 1 310 ? 9.195 -6.642 5.373 1.00 84.00 310 VAL A C 1
ATOM 2555 O O . VAL A 1 310 ? 9.738 -7.408 4.588 1.00 84.00 310 VAL A O 1
ATOM 2558 N N . LEU A 1 311 ? 7.944 -6.825 5.794 1.00 71.00 311 LEU A N 1
ATOM 2559 C CA . LEU A 1 311 ? 7.105 -7.968 5.440 1.00 71.00 311 LEU A CA 1
ATOM 2560 C C . LEU A 1 311 ? 6.244 -7.664 4.214 1.00 71.00 311 LEU A C 1
ATOM 2562 O O . LEU A 1 311 ? 5.614 -6.610 4.137 1.00 71.00 311 LEU A O 1
ATOM 2566 N N . ASP A 1 312 ? 6.198 -8.607 3.278 1.00 61.78 312 ASP A N 1
ATOM 2567 C CA . ASP A 1 312 ? 5.448 -8.508 2.025 1.00 61.78 312 ASP A CA 1
ATOM 2568 C C . ASP A 1 312 ? 4.220 -9.446 1.981 1.00 61.78 312 ASP A C 1
ATOM 2570 O O . ASP A 1 312 ? 3.901 -10.160 2.934 1.00 61.78 312 ASP A O 1
ATOM 2574 N N . ASN A 1 313 ? 3.493 -9.440 0.857 1.00 50.25 313 ASN A N 1
ATOM 2575 C CA . ASN A 1 313 ? 2.304 -10.280 0.665 1.00 50.25 313 ASN A CA 1
ATOM 2576 C C . ASN A 1 313 ? 2.601 -11.780 0.793 1.00 50.25 313 ASN A C 1
ATOM 2578 O O . ASN A 1 313 ? 1.743 -12.533 1.261 1.00 50.25 313 ASN A O 1
ATOM 2582 N N . ASN A 1 314 ? 3.787 -12.227 0.374 1.00 67.25 314 ASN A N 1
ATOM 2583 C CA . ASN A 1 314 ? 4.175 -13.630 0.471 1.00 67.25 314 ASN A CA 1
ATOM 2584 C C . ASN A 1 314 ? 4.486 -13.994 1.921 1.00 67.25 314 ASN A C 1
ATOM 2586 O O . ASN A 1 314 ? 4.061 -15.057 2.373 1.00 67.25 314 ASN A O 1
ATOM 2590 N N . ASP A 1 315 ? 5.165 -13.109 2.656 1.00 70.81 315 ASP A N 1
ATOM 2591 C CA . ASP A 1 315 ? 5.413 -13.298 4.084 1.00 70.81 315 ASP A CA 1
ATOM 2592 C C . ASP A 1 315 ? 4.101 -13.406 4.853 1.00 70.81 315 ASP A C 1
ATOM 2594 O O . ASP A 1 315 ? 3.896 -14.367 5.593 1.00 70.81 315 ASP A O 1
ATOM 2598 N N . ILE A 1 316 ? 3.177 -12.468 4.634 1.00 62.94 316 ILE A N 1
ATOM 2599 C CA . ILE A 1 316 ? 1.872 -12.505 5.291 1.00 62.94 316 ILE A CA 1
ATOM 2600 C C . ILE A 1 316 ? 1.115 -13.768 4.892 1.00 62.94 316 ILE A C 1
ATOM 2602 O O . ILE A 1 316 ? 0.665 -14.489 5.773 1.00 62.94 316 ILE A O 1
ATOM 2606 N N . THR A 1 317 ? 1.065 -14.130 3.610 1.00 58.34 317 THR A N 1
ATOM 2607 C CA . THR A 1 317 ? 0.424 -15.382 3.163 1.00 58.34 317 THR A CA 1
ATOM 2608 C C . THR A 1 317 ? 1.010 -16.619 3.852 1.00 58.34 317 THR A C 1
ATOM 2610 O O . THR A 1 317 ? 0.270 -17.521 4.244 1.00 58.34 317 THR A O 1
ATOM 2613 N N . ARG A 1 318 ? 2.326 -16.662 4.072 1.00 66.88 318 ARG A N 1
ATOM 2614 C CA . ARG A 1 318 ? 2.976 -17.754 4.806 1.00 66.88 318 ARG A CA 1
ATOM 2615 C C . ARG A 1 318 ? 2.652 -17.726 6.293 1.00 66.88 318 ARG A C 1
ATOM 2617 O O . ARG A 1 318 ? 2.356 -18.781 6.842 1.00 66.88 318 ARG A O 1
ATOM 2624 N N . VAL A 1 319 ? 2.614 -16.564 6.945 1.00 65.31 319 VAL A N 1
ATOM 2625 C CA . VAL A 1 319 ? 2.144 -16.429 8.342 1.00 65.31 319 VAL A CA 1
ATOM 2626 C C . VAL A 1 319 ? 0.699 -16.941 8.485 1.00 65.31 319 VAL A C 1
ATOM 2628 O O . VAL A 1 319 ? 0.372 -17.641 9.449 1.00 65.31 319 VAL A O 1
ATOM 2631 N N . ILE A 1 320 ? -0.147 -16.693 7.478 1.00 56.56 320 ILE A N 1
ATOM 2632 C CA . ILE A 1 320 ? -1.518 -17.223 7.386 1.00 56.56 320 ILE A CA 1
ATOM 2633 C C . ILE A 1 320 ? -1.529 -18.740 7.306 1.00 56.56 320 ILE A C 1
ATOM 2635 O O . ILE A 1 320 ? -2.217 -19.411 8.074 1.00 56.56 320 ILE A O 1
ATOM 2639 N N . ASN A 1 321 ? -0.770 -19.297 6.376 1.00 56.69 321 ASN A N 1
ATOM 2640 C CA . ASN A 1 321 ? -0.715 -20.738 6.189 1.00 56.69 321 ASN A CA 1
ATOM 2641 C C . ASN A 1 321 ? -0.055 -21.445 7.373 1.00 56.69 321 ASN A C 1
ATOM 2643 O O . ASN A 1 321 ? -0.466 -22.544 7.713 1.00 56.69 321 ASN A O 1
ATOM 2647 N N . THR A 1 322 ? 0.883 -20.796 8.062 1.00 62.09 322 THR A N 1
ATOM 2648 C CA . THR A 1 322 ? 1.476 -21.295 9.312 1.00 62.09 322 THR A CA 1
ATOM 2649 C C . THR A 1 322 ? 0.410 -21.528 10.354 1.00 62.09 322 THR A C 1
ATOM 2651 O O . THR A 1 322 ? 0.249 -22.638 10.855 1.00 62.09 322 THR A O 1
ATOM 2654 N N . THR A 1 323 ? -0.399 -20.500 10.585 1.00 54.44 323 THR A N 1
ATOM 2655 C CA . THR A 1 323 ? -1.568 -20.581 11.451 1.00 54.44 323 THR A CA 1
ATOM 2656 C C . THR A 1 323 ? -2.497 -21.735 11.054 1.00 54.44 323 THR A C 1
ATOM 2658 O O . THR A 1 323 ? -3.011 -22.419 11.934 1.00 54.44 323 THR A O 1
ATOM 2661 N N . ARG A 1 324 ? -2.710 -21.978 9.754 1.00 52.16 324 ARG A N 1
ATOM 2662 C CA . ARG A 1 324 ? -3.604 -23.039 9.250 1.00 52.16 324 ARG A CA 1
ATOM 2663 C C . ARG A 1 324 ? -3.014 -24.447 9.324 1.00 52.16 324 ARG A C 1
ATOM 2665 O O . ARG A 1 324 ? -3.755 -25.390 9.585 1.00 52.16 324 ARG A O 1
ATOM 2672 N N . SER A 1 325 ? -1.723 -24.603 9.045 1.00 52.84 325 SER A N 1
ATOM 2673 C CA . SER A 1 325 ? -1.008 -25.886 9.014 1.00 52.84 325 SER A CA 1
ATOM 2674 C C . SER A 1 325 ? -1.035 -26.540 10.395 1.00 52.84 325 SER A C 1
ATOM 2676 O O . SER A 1 325 ? -1.493 -27.671 10.546 1.00 52.84 325 SER A O 1
ATOM 2678 N N . ILE A 1 326 ? -0.708 -25.754 11.423 1.00 50.56 326 ILE A N 1
ATOM 2679 C CA . ILE A 1 326 ? -0.733 -26.153 12.839 1.00 50.56 326 ILE A CA 1
ATOM 2680 C C . ILE A 1 326 ? -2.112 -26.660 13.274 1.00 50.56 326 ILE A C 1
ATOM 2682 O O . ILE A 1 326 ? -2.227 -27.560 14.098 1.00 50.56 326 ILE A O 1
ATOM 2686 N N . TRP A 1 327 ? -3.170 -26.105 12.691 1.00 43.94 327 TRP A N 1
ATOM 2687 C CA . TRP A 1 327 ? -4.550 -26.440 13.022 1.00 43.94 327 TRP A CA 1
ATOM 2688 C C . TRP A 1 327 ? -5.080 -27.718 12.358 1.00 43.94 327 TRP A C 1
ATOM 2690 O O . TRP A 1 327 ? -6.112 -28.236 12.786 1.00 43.94 327 TRP A O 1
ATOM 2700 N N . ASN A 1 328 ? -4.425 -28.215 11.305 1.00 39.38 328 ASN A N 1
ATOM 2701 C CA . ASN A 1 328 ? -4.924 -29.329 10.491 1.00 39.38 328 ASN A CA 1
ATOM 2702 C C . ASN A 1 328 ? -4.139 -30.647 10.665 1.00 39.38 328 ASN A C 1
ATOM 2704 O O . ASN A 1 328 ? -4.517 -31.646 10.046 1.00 39.38 328 ASN A O 1
ATOM 2708 N N . ASP A 1 329 ? -3.092 -30.699 11.498 1.00 42.06 329 ASP A N 1
ATOM 2709 C CA . ASP A 1 329 ? -2.356 -31.944 11.760 1.00 42.06 329 ASP A CA 1
ATOM 2710 C C . ASP A 1 329 ? -3.104 -32.856 12.755 1.00 42.06 329 ASP A C 1
ATOM 2712 O O . ASP A 1 329 ? -3.188 -32.614 13.959 1.00 42.06 329 ASP A O 1
ATOM 2716 N N . ALA A 1 330 ? -3.663 -33.949 12.230 1.00 32.84 330 ALA A N 1
ATOM 2717 C CA . ALA A 1 330 ? -4.466 -34.915 12.976 1.00 32.84 330 ALA A CA 1
ATOM 2718 C C . ALA A 1 330 ? -3.657 -35.826 13.924 1.00 32.84 330 ALA A C 1
ATOM 2720 O O . ALA A 1 330 ? -4.257 -36.601 14.671 1.00 32.84 330 ALA A O 1
ATOM 2721 N N . THR A 1 331 ? -2.320 -35.778 13.911 1.00 37.28 331 THR A N 1
ATOM 2722 C CA . THR A 1 331 ? -1.477 -36.601 14.801 1.00 37.28 331 THR A CA 1
ATOM 2723 C C . THR A 1 331 ? -1.259 -35.993 16.193 1.00 37.28 331 THR A C 1
ATOM 2725 O O . THR A 1 331 ? -0.778 -36.682 17.091 1.00 37.28 331 THR A O 1
ATOM 2728 N N . PHE A 1 332 ? -1.685 -34.745 16.403 1.00 36.41 332 PHE A N 1
ATOM 2729 C CA . PHE A 1 332 ? -1.416 -33.941 17.602 1.00 36.41 332 PHE A CA 1
ATOM 2730 C C . PHE A 1 332 ? -2.530 -33.960 18.675 1.00 36.41 332 PHE A C 1
ATOM 2732 O O . PHE A 1 332 ? -2.428 -33.289 19.700 1.00 36.41 332 PHE A O 1
ATOM 2739 N N . PHE A 1 333 ? -3.587 -34.757 18.481 1.00 28.25 333 PHE A N 1
ATOM 2740 C CA . PHE A 1 333 ? -4.831 -34.773 19.276 1.00 28.25 333 PHE A CA 1
ATOM 2741 C C . PHE A 1 333 ? -4.755 -35.344 20.714 1.00 28.25 333 PHE A C 1
ATOM 2743 O O . PHE A 1 333 ? -5.800 -35.639 21.295 1.00 28.25 333 PHE A O 1
ATOM 2750 N N . ASP A 1 334 ? -3.574 -35.503 21.322 1.00 30.34 334 ASP A N 1
ATOM 2751 C CA . ASP A 1 334 ? -3.442 -36.152 22.646 1.00 30.34 334 ASP A CA 1
ATOM 2752 C C . ASP A 1 334 ? -3.223 -35.187 23.833 1.00 30.34 334 ASP A C 1
ATOM 2754 O O . ASP A 1 334 ? -2.884 -35.607 24.939 1.00 30.34 334 ASP A O 1
ATOM 2758 N N . LEU A 1 335 ? -3.479 -33.887 23.650 1.00 31.03 335 LEU A N 1
ATOM 2759 C CA . LEU A 1 335 ? -3.568 -32.912 24.746 1.00 31.03 335 LEU A CA 1
ATOM 2760 C C . LEU A 1 335 ? -4.926 -32.199 24.682 1.00 31.03 335 LEU A C 1
ATOM 2762 O O . LEU A 1 335 ? -5.155 -31.314 23.866 1.00 31.03 335 LEU A O 1
ATOM 2766 N N . GLY A 1 336 ? -5.861 -32.634 25.531 1.00 29.80 336 GLY A N 1
ATOM 2767 C CA . GLY A 1 336 ? -7.279 -32.248 25.513 1.00 29.80 336 GLY A CA 1
ATOM 2768 C C . GLY A 1 336 ? -7.611 -30.815 25.950 1.00 29.80 336 GLY A C 1
ATOM 2769 O O . GLY A 1 336 ? -8.421 -30.656 26.861 1.00 29.80 336 GLY A O 1
ATOM 2770 N N . TRP A 1 337 ? -7.015 -29.795 25.324 1.00 35.25 337 TRP A N 1
ATOM 2771 C CA . TRP A 1 337 ? -7.151 -28.392 25.744 1.00 35.25 337 TRP A CA 1
ATOM 2772 C C . TRP A 1 337 ? -7.205 -27.340 24.621 1.00 35.25 337 TRP A C 1
ATOM 2774 O O . TRP A 1 337 ? -6.961 -26.175 24.911 1.00 35.25 337 TRP A O 1
ATOM 2784 N N . VAL A 1 338 ? -7.550 -27.680 23.374 1.00 33.12 338 VAL A N 1
ATOM 2785 C CA . VAL A 1 338 ? -7.655 -26.659 22.306 1.00 33.12 338 VAL A CA 1
ATOM 2786 C C . VAL A 1 338 ? -9.051 -26.660 21.677 1.00 33.12 338 VAL A C 1
ATOM 2788 O O . VAL A 1 338 ? -9.521 -27.695 21.204 1.00 33.12 338 VAL A O 1
ATOM 2791 N N . ASP A 1 339 ? -9.723 -25.504 21.740 1.00 36.62 339 ASP A N 1
ATOM 2792 C CA . ASP A 1 339 ? -11.101 -25.257 21.292 1.00 36.62 339 ASP A CA 1
ATOM 2793 C C . ASP A 1 339 ? -11.134 -24.683 19.865 1.00 36.62 339 ASP A C 1
ATOM 2795 O O . ASP A 1 339 ? -10.384 -23.765 19.543 1.00 36.62 339 ASP A O 1
ATOM 2799 N N . GLU A 1 340 ? -12.049 -25.189 19.031 1.00 33.62 340 GLU A N 1
ATOM 2800 C CA . GLU A 1 340 ? -12.244 -24.933 17.588 1.00 33.62 340 GLU A CA 1
ATOM 2801 C C . GLU A 1 340 ? -12.447 -23.435 17.234 1.00 33.62 340 GLU A C 1
ATOM 2803 O O . GLU A 1 340 ? -12.342 -23.031 16.074 1.00 33.62 340 GLU A O 1
ATOM 2808 N N . THR A 1 341 ? -12.672 -22.601 18.252 1.00 34.38 341 THR A N 1
ATOM 2809 C CA . THR A 1 341 ? -12.900 -21.149 18.219 1.00 34.38 341 THR A CA 1
ATOM 2810 C C . THR A 1 341 ? -11.633 -20.322 17.914 1.00 34.38 341 THR A C 1
ATOM 2812 O O . THR A 1 341 ? -11.699 -19.371 17.133 1.00 34.38 341 THR A O 1
ATOM 2815 N N . GLU A 1 342 ? -10.454 -20.715 18.417 1.00 35.84 342 GLU A N 1
ATOM 2816 C CA . GLU A 1 342 ? -9.180 -19.984 18.208 1.00 35.84 342 GLU A CA 1
ATOM 2817 C C . GLU A 1 342 ? -8.664 -20.078 16.748 1.00 35.84 342 GLU A C 1
ATOM 2819 O O . GLU A 1 342 ? -7.940 -19.205 16.251 1.00 35.84 342 GLU A O 1
ATOM 2824 N N . ARG A 1 343 ? -9.088 -21.113 16.006 1.00 35.41 343 ARG A N 1
ATOM 2825 C CA . ARG A 1 343 ? -8.825 -21.286 14.564 1.00 35.41 343 ARG A CA 1
ATOM 2826 C C . ARG A 1 343 ? -9.478 -20.199 13.731 1.00 35.41 343 ARG A C 1
ATOM 2828 O O . ARG A 1 343 ? -8.864 -19.642 12.823 1.00 35.41 343 ARG A O 1
ATOM 2835 N N . ILE A 1 344 ? -10.742 -19.929 14.044 1.00 35.03 344 ILE A N 1
ATOM 2836 C CA . ILE A 1 344 ? -11.603 -19.033 13.281 1.00 35.03 344 ILE A CA 1
ATOM 2837 C C . ILE A 1 344 ? -11.132 -17.593 13.468 1.00 35.03 344 ILE A C 1
ATOM 2839 O O . ILE A 1 344 ? -11.073 -16.863 12.482 1.00 35.03 344 ILE A O 1
ATOM 2843 N N . GLU A 1 345 ? -10.728 -17.200 14.680 1.00 35.19 345 GLU A N 1
ATOM 2844 C CA . GLU A 1 345 ? -10.187 -15.863 14.974 1.00 35.19 345 GLU A CA 1
ATOM 2845 C C . GLU A 1 345 ? -8.873 -15.596 14.228 1.00 35.19 345 GLU A C 1
ATOM 2847 O O . GLU A 1 345 ? -8.731 -14.566 13.568 1.00 35.19 345 GLU A O 1
ATOM 2852 N N . THR A 1 346 ? -7.948 -16.559 14.215 1.00 33.84 346 THR A N 1
ATOM 2853 C CA . THR A 1 346 ? -6.671 -16.370 13.512 1.00 33.84 346 THR A CA 1
ATOM 2854 C C . THR A 1 346 ? -6.848 -16.363 11.981 1.00 33.84 346 THR A C 1
ATOM 2856 O O . THR A 1 346 ? -6.196 -15.592 11.282 1.00 33.84 346 THR A O 1
ATOM 2859 N N . GLU A 1 347 ? -7.778 -17.156 11.432 1.00 33.41 347 GLU A N 1
ATOM 2860 C CA . GLU A 1 347 ? -8.110 -17.156 9.996 1.00 33.41 347 GLU A CA 1
ATOM 2861 C C . GLU A 1 347 ? -8.916 -15.916 9.547 1.00 33.41 347 GLU A C 1
ATOM 2863 O O . GLU A 1 347 ? -8.804 -15.512 8.387 1.00 33.41 347 GLU A O 1
ATOM 2868 N N . THR A 1 348 ? -9.694 -15.281 10.437 1.00 33.12 348 THR A N 1
ATOM 2869 C CA . THR A 1 348 ? -10.460 -14.051 10.137 1.00 33.12 348 THR A CA 1
ATOM 2870 C C . THR A 1 348 ? -9.636 -12.773 10.271 1.00 33.12 348 THR A C 1
ATOM 2872 O O . THR A 1 348 ? -9.837 -11.859 9.472 1.00 33.12 348 THR A O 1
ATOM 2875 N N . MET A 1 349 ? -8.653 -12.718 11.179 1.00 34.16 349 MET A N 1
ATOM 2876 C CA . MET A 1 349 ? -7.688 -11.603 11.278 1.00 34.16 349 MET A CA 1
ATOM 2877 C C . MET A 1 349 ? -6.798 -11.454 10.034 1.00 34.16 349 MET A C 1
ATOM 2879 O O . MET A 1 349 ? -6.180 -10.412 9.822 1.00 34.16 349 MET A O 1
ATOM 2883 N N . LEU A 1 350 ? -6.748 -12.499 9.212 1.00 32.28 350 LEU A N 1
ATOM 2884 C CA . LEU A 1 350 ? -5.847 -12.649 8.082 1.00 32.28 350 LEU A CA 1
ATOM 2885 C C . LEU A 1 350 ? -6.535 -12.539 6.710 1.00 32.28 350 LEU A C 1
ATOM 2887 O O . LEU A 1 350 ? -5.855 -12.531 5.687 1.00 32.28 350 LEU A O 1
ATOM 2891 N N . LEU A 1 351 ? -7.871 -12.451 6.668 1.00 27.58 351 LEU A N 1
ATOM 2892 C CA . LEU A 1 351 ? -8.645 -12.449 5.419 1.00 27.58 351 LEU A CA 1
ATOM 2893 C C . LEU A 1 351 ? -9.688 -11.329 5.282 1.00 27.58 351 LEU A C 1
ATOM 2895 O O . LEU A 1 351 ? -10.267 -11.214 4.204 1.00 27.58 351 LEU A O 1
ATOM 2899 N N . ASN A 1 352 ? -9.931 -10.506 6.306 1.00 24.22 352 ASN A N 1
ATOM 2900 C CA . ASN A 1 352 ? -10.863 -9.381 6.212 1.00 24.22 352 ASN A CA 1
ATOM 2901 C C . ASN A 1 352 ? -10.261 -8.083 6.771 1.00 24.22 352 ASN A C 1
ATOM 2903 O O . ASN A 1 352 ? -9.757 -8.019 7.894 1.00 24.22 352 ASN A O 1
ATOM 2907 N N . GLU A 1 353 ? -10.388 -7.036 5.961 1.00 27.62 353 GLU A N 1
ATOM 2908 C CA . GLU A 1 353 ? -10.514 -5.633 6.356 1.00 27.62 353 GLU A CA 1
ATOM 2909 C C . GLU A 1 353 ? -11.356 -5.495 7.664 1.00 27.62 353 GLU A C 1
ATOM 2911 O O . GLU A 1 353 ? -12.312 -6.236 7.880 1.00 27.62 353 GLU A O 1
ATOM 2916 N N . GLN A 1 354 ? -10.929 -4.595 8.566 1.00 26.70 354 GLN A N 1
ATOM 2917 C CA . GLN A 1 354 ? -11.295 -4.355 9.996 1.00 26.70 354 GLN A CA 1
ATOM 2918 C C . GLN A 1 354 ? -12.819 -4.262 10.343 1.00 26.70 354 GLN A C 1
ATOM 2920 O O . GLN A 1 354 ? -13.615 -4.135 9.423 1.00 26.70 354 GLN A O 1
ATOM 2925 N N . PRO A 1 355 ? -13.284 -4.018 11.606 1.00 29.78 355 PRO A N 1
ATOM 2926 C CA . PRO A 1 355 ? -13.010 -4.548 12.966 1.00 29.78 355 PRO A CA 1
ATOM 2927 C C . PRO A 1 355 ? -14.295 -5.106 13.683 1.00 29.78 355 PRO A C 1
ATOM 2929 O O . PRO A 1 355 ? -15.394 -4.615 13.430 1.00 29.78 355 PRO A O 1
ATOM 2932 N N . GLY A 1 356 ? -14.201 -6.059 14.640 1.00 22.86 356 GLY A N 1
ATOM 2933 C CA . GLY A 1 356 ? -15.354 -6.418 15.517 1.00 22.86 356 GLY A CA 1
ATOM 2934 C C . GLY A 1 356 ? -15.449 -7.831 16.151 1.00 22.86 356 GLY A C 1
ATOM 2935 O O . GLY A 1 356 ? -16.386 -8.554 15.846 1.00 22.86 356 GLY A O 1
ATOM 2936 N N . TRP A 1 357 ? -14.494 -8.191 17.020 1.00 25.61 357 TRP A N 1
ATOM 2937 C CA . TRP A 1 357 ? -14.497 -9.071 18.227 1.00 25.61 357 TRP A CA 1
ATOM 2938 C C . TRP A 1 357 ? -15.589 -10.166 18.502 1.00 25.61 357 TRP A C 1
ATOM 2940 O O . TRP A 1 357 ? -16.685 -9.818 18.924 1.00 25.61 357 TRP A O 1
ATOM 2950 N N . GLY A 1 358 ? -15.245 -11.479 18.450 1.00 23.09 358 GLY A N 1
ATOM 2951 C CA . GLY A 1 358 ? -14.817 -12.280 19.633 1.00 23.09 358 GLY A CA 1
ATOM 2952 C C . GLY A 1 358 ? -15.525 -13.592 20.128 1.00 23.09 358 GLY A C 1
ATOM 2953 O O . GLY A 1 358 ? -16.744 -13.611 20.233 1.00 23.09 358 GLY A O 1
ATOM 2954 N N . TRP A 1 359 ? -14.736 -14.614 20.576 1.00 23.06 359 TRP A N 1
ATOM 2955 C CA . TRP A 1 359 ? -14.815 -15.451 21.834 1.00 23.06 359 TRP A CA 1
ATOM 2956 C C . TRP A 1 359 ? -13.427 -16.058 22.243 1.00 23.06 359 TRP A C 1
ATOM 2958 O O . TRP A 1 359 ? -13.235 -17.265 22.166 1.00 23.06 359 TRP A O 1
ATOM 2968 N N . LEU A 1 360 ? -12.477 -15.269 22.769 1.00 26.86 360 LEU A N 1
ATOM 2969 C CA . LEU A 1 360 ? -11.398 -15.732 23.644 1.00 26.86 360 LEU A CA 1
ATOM 2970 C C . LEU A 1 360 ? -12.021 -16.039 25.007 1.00 26.86 360 LEU A C 1
ATOM 2972 O O . LEU A 1 360 ? -12.668 -15.169 25.576 1.00 26.86 360 LEU A O 1
ATOM 2976 N N . ASN A 1 361 ? -11.770 -17.217 25.591 1.00 30.23 361 ASN A N 1
ATOM 2977 C CA . ASN A 1 361 ? -11.439 -17.222 27.014 1.00 30.23 361 ASN A CA 1
ATOM 2978 C C . ASN A 1 361 ? -10.592 -18.392 27.532 1.00 30.23 361 ASN A C 1
ATOM 2980 O O . ASN A 1 361 ? -11.075 -19.238 28.276 1.00 30.23 361 ASN A O 1
ATOM 2984 N N . ASN A 1 362 ? -9.280 -18.278 27.326 1.00 25.91 362 ASN A N 1
ATOM 2985 C CA . ASN A 1 362 ? -8.358 -18.135 28.466 1.00 25.91 362 ASN A CA 1
ATOM 2986 C C . ASN A 1 362 ? -8.072 -16.632 28.764 1.00 25.91 362 ASN A C 1
ATOM 2988 O O . ASN A 1 362 ? -6.963 -16.249 29.115 1.00 25.91 362 ASN A O 1
ATOM 2992 N N . ALA A 1 363 ? -9.082 -15.766 28.612 1.00 30.06 363 ALA A N 1
ATOM 2993 C CA . ALA A 1 363 ? -9.014 -14.305 28.496 1.00 30.06 363 ALA A CA 1
ATOM 2994 C C . ALA A 1 363 ? -10.006 -13.590 29.462 1.00 30.06 363 ALA A C 1
ATOM 2996 O O . ALA A 1 363 ? -10.451 -14.166 30.465 1.00 30.06 363 ALA A O 1
ATOM 2997 N N . PRO A 1 364 ? -10.456 -12.369 29.130 1.00 25.11 364 PRO A N 1
ATOM 2998 C CA . PRO A 1 364 ? -11.886 -12.045 29.188 1.00 25.11 364 PRO A CA 1
ATOM 2999 C C . PRO A 1 364 ? -12.480 -11.652 27.827 1.00 25.11 364 PRO A C 1
ATOM 3001 O O . PRO A 1 364 ? -12.483 -10.481 27.467 1.00 25.11 364 PRO A O 1
ATOM 3004 N N . HIS A 1 365 ? -13.142 -12.577 27.135 1.00 27.16 365 HIS A N 1
ATOM 3005 C CA . HIS A 1 365 ? -14.378 -12.266 26.449 1.00 27.16 365 HIS A CA 1
ATOM 3006 C C . HIS A 1 365 ? -15.500 -12.372 27.450 1.00 27.16 365 HIS A C 1
ATOM 3008 O O . HIS A 1 365 ? -15.927 -13.436 27.893 1.00 27.16 365 HIS A O 1
ATOM 3014 N N . PHE A 1 366 ? -16.015 -11.193 27.738 1.00 23.34 366 PHE A N 1
ATOM 3015 C CA . PHE A 1 366 ? -17.427 -11.009 27.960 1.00 23.34 366 PHE A CA 1
ATOM 3016 C C . PHE A 1 366 ? -17.896 -9.884 27.035 1.00 23.34 366 PHE A C 1
ATOM 3018 O O . PHE A 1 366 ? -18.146 -8.770 27.463 1.00 23.34 366 PHE A O 1
ATOM 3025 N N . LEU A 1 367 ? -18.017 -10.178 25.746 1.00 25.67 367 LEU A N 1
ATOM 3026 C CA . LEU A 1 367 ? -19.110 -9.673 24.917 1.00 25.67 367 LEU A CA 1
ATOM 3027 C C . LEU A 1 367 ? -19.059 -10.465 23.613 1.00 25.67 367 LEU A C 1
ATOM 3029 O O . LEU A 1 367 ? -18.110 -10.285 22.870 1.00 25.67 367 LEU A O 1
ATOM 3033 N N . TRP A 1 368 ? -20.010 -11.379 23.406 1.00 24.08 368 TRP A N 1
ATOM 3034 C CA . TRP A 1 368 ? -20.686 -11.646 22.118 1.00 24.08 368 TRP A CA 1
ATOM 3035 C C . TRP A 1 368 ? -21.501 -12.948 22.124 1.00 24.08 368 TRP A C 1
ATOM 3037 O O . TRP A 1 368 ? -21.439 -13.773 21.223 1.00 24.08 368 TRP A O 1
ATOM 3047 N N . LEU A 1 369 ? -22.331 -13.155 23.149 1.00 24.36 369 LEU A N 1
ATOM 3048 C CA . LEU A 1 369 ? -23.426 -14.138 23.087 1.00 24.36 369 LEU A CA 1
ATOM 3049 C C . LEU A 1 369 ? -24.568 -13.712 24.014 1.00 24.36 369 LEU A C 1
ATOM 3051 O O . LEU A 1 369 ? -25.072 -14.476 24.823 1.00 24.36 369 LEU A O 1
ATOM 3055 N N . SER A 1 370 ? -24.929 -12.435 23.902 1.00 23.89 370 SER A N 1
ATOM 3056 C CA . SER A 1 370 ? -26.313 -11.952 23.801 1.00 23.89 370 SER A CA 1
ATOM 3057 C C . SER A 1 370 ? -26.276 -10.433 23.687 1.00 23.89 370 SER A C 1
ATOM 3059 O O . SER A 1 370 ? -26.689 -9.707 24.582 1.00 23.89 370 SER A O 1
ATOM 3061 N N . LEU A 1 371 ? -25.718 -9.954 22.592 1.00 26.75 371 LEU A N 1
ATOM 3062 C CA . LEU A 1 371 ? -26.157 -8.709 22.015 1.00 26.75 371 LEU A CA 1
ATOM 3063 C C . LEU A 1 371 ? -26.131 -9.032 20.506 1.00 26.75 371 LEU A C 1
ATOM 3065 O O . LEU A 1 371 ? -25.075 -9.222 19.942 1.00 26.75 371 LEU A O 1
ATOM 3069 N N . GLU A 1 372 ? -27.237 -9.256 19.789 1.00 28.31 372 GLU A N 1
ATOM 3070 C CA . GLU A 1 372 ? -28.167 -8.164 19.507 1.00 28.31 372 GLU A CA 1
ATOM 3071 C C . GLU A 1 372 ? -27.412 -6.875 19.793 1.00 28.31 372 GLU A C 1
ATOM 3073 O O . GLU A 1 372 ? -27.360 -6.492 20.953 1.00 28.31 372 GLU A O 1
ATOM 3078 N N . ASN A 1 373 ? -26.774 -6.204 18.830 1.00 29.20 373 ASN A N 1
ATOM 3079 C CA . ASN A 1 373 ? -26.638 -4.777 19.101 1.00 29.20 373 ASN A CA 1
ATOM 3080 C C . ASN A 1 373 ? -28.099 -4.336 19.293 1.00 29.20 373 ASN A C 1
ATOM 3082 O O . ASN A 1 373 ? -28.840 -4.259 18.337 1.00 29.20 373 ASN A O 1
ATOM 3086 N N . THR A 1 374 ? -28.615 -4.301 20.524 1.00 34.97 374 THR A N 1
ATOM 3087 C CA . THR A 1 374 ? -30.012 -3.938 20.745 1.00 34.97 374 THR A CA 1
ATOM 3088 C C . THR A 1 374 ? -30.148 -2.464 20.394 1.00 34.97 374 THR A C 1
ATOM 3090 O O . THR A 1 374 ? -31.256 -1.968 20.239 1.00 34.97 374 THR A O 1
ATOM 3093 N N . GLY A 1 375 ? -29.006 -1.768 20.294 1.00 43.44 375 GLY A N 1
ATOM 3094 C CA . GLY A 1 375 ? -28.851 -0.520 19.596 1.00 43.44 375 GLY A CA 1
ATOM 3095 C C . GLY A 1 375 ? -28.518 -0.715 18.121 1.00 43.44 375 GLY A C 1
ATOM 3096 O O . GLY A 1 375 ? -27.861 -1.642 17.666 1.00 43.44 375 GLY A O 1
ATOM 3097 N N . LEU A 1 376 ? -28.960 0.241 17.348 1.00 62.38 376 LEU A N 1
ATOM 3098 C CA . LEU A 1 376 ? -28.587 0.432 15.966 1.00 62.38 376 LEU A CA 1
ATOM 3099 C C . LEU A 1 376 ? -27.059 0.629 15.792 1.00 62.38 376 LEU A C 1
ATOM 3101 O O . LEU A 1 376 ? -26.393 1.156 16.679 1.00 62.38 376 LEU A O 1
ATOM 3105 N N . TYR A 1 377 ? -26.486 0.254 14.641 1.00 62.00 377 TYR A N 1
ATOM 3106 C CA . TYR A 1 377 ? -25.140 0.694 14.219 1.00 62.00 377 TYR A CA 1
ATOM 3107 C C . TYR A 1 377 ? -24.994 0.830 12.704 1.00 62.00 377 TYR A C 1
ATOM 3109 O O . TYR A 1 377 ? -25.706 0.176 11.942 1.00 62.00 377 TYR A O 1
ATOM 3117 N N . VAL A 1 378 ? -24.014 1.633 12.277 1.00 66.31 378 VAL A N 1
ATOM 3118 C CA . VAL A 1 378 ? -23.589 1.780 10.875 1.00 66.31 378 VAL A CA 1
ATOM 3119 C C . VAL A 1 378 ? -22.660 0.622 10.491 1.00 66.31 378 VAL A C 1
ATOM 3121 O O . VAL A 1 378 ? -21.620 0.430 11.113 1.00 66.31 378 VAL A O 1
ATOM 3124 N N . GLN A 1 379 ? -23.012 -0.147 9.460 1.00 59.00 379 GLN A N 1
ATOM 3125 C CA . GLN A 1 379 ? -22.194 -1.233 8.901 1.00 59.00 379 GLN A CA 1
ATOM 3126 C C . GLN A 1 379 ? -21.165 -0.747 7.884 1.00 59.00 379 GLN A C 1
ATOM 3128 O O . GLN A 1 379 ? -20.080 -1.312 7.812 1.00 59.00 379 GLN A O 1
ATOM 3133 N N . THR A 1 380 ? -21.486 0.282 7.097 1.00 55.94 380 THR A N 1
ATOM 3134 C CA . THR A 1 380 ? -20.562 0.837 6.099 1.00 55.94 380 THR A CA 1
ATOM 3135 C C . THR A 1 380 ? -19.286 1.330 6.777 1.00 55.94 380 THR A C 1
ATOM 3137 O O . THR A 1 380 ? -19.364 2.142 7.694 1.00 55.94 380 THR A O 1
ATOM 3140 N N . LEU A 1 381 ? -18.130 0.810 6.365 1.00 43.03 381 LEU A N 1
ATOM 3141 C CA . LEU A 1 381 ? -16.813 1.161 6.917 1.00 43.03 381 LEU A CA 1
ATOM 3142 C C . LEU A 1 381 ? -16.053 2.119 6.002 1.00 43.03 381 LEU A C 1
ATOM 3144 O O . LEU A 1 381 ? -15.401 3.039 6.476 1.00 43.03 381 LEU A O 1
ATOM 3148 N N . GLU A 1 382 ? -16.200 1.925 4.696 1.00 47.81 382 GLU A N 1
ATOM 3149 C CA . GLU A 1 382 ? -15.558 2.722 3.663 1.00 47.81 382 GLU A CA 1
ATOM 3150 C C . GLU A 1 382 ? -16.530 2.942 2.509 1.00 47.81 382 GLU A C 1
ATOM 3152 O O . GLU A 1 382 ? -17.501 2.195 2.323 1.00 47.81 382 GLU A O 1
ATOM 3157 N N . LEU A 1 383 ? -16.272 3.994 1.740 1.00 56.06 383 LEU A N 1
ATOM 3158 C CA . LEU A 1 383 ? -17.071 4.360 0.586 1.00 56.06 383 LEU A CA 1
ATOM 3159 C C . LEU A 1 383 ? -16.219 4.231 -0.675 1.00 56.06 383 LEU A C 1
ATOM 3161 O O . LEU A 1 383 ? -15.074 4.684 -0.673 1.00 56.06 383 LEU A O 1
ATOM 3165 N N . PRO A 1 384 ? -16.768 3.665 -1.767 1.00 45.81 384 PRO A N 1
ATOM 3166 C CA . PRO A 1 384 ? -16.096 3.681 -3.054 1.00 45.81 384 PRO A CA 1
ATOM 3167 C C . PRO A 1 384 ? -15.729 5.109 -3.439 1.00 45.81 384 PRO A C 1
ATOM 3169 O O . PRO A 1 384 ? -16.460 6.056 -3.126 1.00 45.81 384 PRO A O 1
ATOM 3172 N N . TYR A 1 385 ? -14.623 5.256 -4.152 1.00 48.47 385 TYR A N 1
ATOM 3173 C CA . TYR A 1 385 ? -14.230 6.539 -4.703 1.00 48.47 385 TYR A CA 1
ATOM 3174 C C . TYR A 1 385 ? -15.240 7.027 -5.744 1.00 48.47 385 TYR A C 1
ATOM 3176 O O . TYR A 1 385 ? -15.893 6.238 -6.430 1.00 48.47 385 TYR A O 1
ATOM 3184 N N . GLY A 1 386 ? -15.379 8.344 -5.862 1.00 50.34 386 GLY A N 1
ATOM 3185 C CA . GLY A 1 386 ? -16.149 8.971 -6.932 1.00 50.34 386 GLY A CA 1
ATOM 3186 C C . GLY A 1 386 ? -15.235 9.599 -7.977 1.00 50.34 386 GLY A C 1
ATOM 3187 O O . GLY A 1 386 ? -14.060 9.850 -7.730 1.00 50.34 386 GLY A O 1
ATOM 3188 N N . THR A 1 387 ? -15.776 9.876 -9.156 1.00 63.91 387 THR A N 1
ATOM 3189 C CA . THR A 1 387 ? -15.125 10.725 -10.163 1.00 63.91 387 THR A CA 1
ATOM 3190 C C . THR A 1 387 ? -15.996 11.954 -10.341 1.00 63.91 387 THR A C 1
ATOM 3192 O O . THR A 1 387 ? -17.219 11.825 -10.383 1.00 63.91 387 THR A O 1
ATOM 3195 N N . GLN A 1 388 ? -15.396 13.141 -10.385 1.00 73.06 388 GLN A N 1
ATOM 3196 C CA . GLN A 1 388 ? -16.123 14.380 -10.650 1.00 73.06 388 GLN A CA 1
ATOM 3197 C C . GLN A 1 388 ? -16.941 14.231 -11.950 1.00 73.06 388 GLN A C 1
ATOM 3199 O O . GLN A 1 388 ? -16.562 13.486 -12.845 1.00 73.06 388 GLN A O 1
ATOM 3204 N N . GLY A 1 389 ? -18.115 14.855 -12.029 1.00 69.81 389 GLY A N 1
ATOM 3205 C CA . GLY A 1 389 ? -19.031 14.750 -13.171 1.00 69.81 389 GLY A CA 1
ATOM 3206 C C . GLY A 1 389 ? -19.789 13.417 -13.282 1.00 69.81 389 GLY A C 1
ATOM 3207 O O . GLY A 1 389 ? -20.951 13.415 -13.692 1.00 69.81 389 GLY A O 1
ATOM 3208 N N . GLU A 1 390 ? -19.196 12.304 -12.851 1.00 60.47 390 GLU A N 1
ATOM 3209 C CA . GLU A 1 390 ? -19.763 10.959 -12.983 1.00 60.47 390 GLU A CA 1
ATOM 3210 C C . GLU A 1 390 ? -20.833 10.648 -11.936 1.00 60.47 390 GLU A C 1
ATOM 3212 O O . GLU A 1 390 ? -20.779 11.096 -10.792 1.00 60.47 390 GLU A O 1
ATOM 3217 N N . ALA A 1 391 ? -21.824 9.844 -12.324 1.00 65.00 391 ALA A N 1
ATOM 3218 C CA . ALA A 1 391 ? -22.866 9.418 -11.401 1.00 65.00 391 ALA A CA 1
ATOM 3219 C C . ALA A 1 391 ? -22.280 8.506 -10.312 1.00 65.00 391 ALA A C 1
ATOM 3221 O O . ALA A 1 391 ? -21.750 7.429 -10.580 1.00 65.00 391 ALA A O 1
ATOM 3222 N N . TYR A 1 392 ? -22.434 8.925 -9.065 1.00 72.88 392 TYR A N 1
ATOM 3223 C CA . TYR A 1 392 ? -22.096 8.174 -7.872 1.00 72.88 392 TYR A CA 1
ATOM 3224 C C . TYR A 1 392 ? -23.377 7.662 -7.221 1.00 72.88 392 TYR A C 1
ATOM 3226 O O . TYR A 1 392 ? -24.346 8.409 -7.051 1.00 72.88 392 TYR A O 1
ATOM 3234 N N . THR A 1 393 ? -23.392 6.393 -6.823 1.00 76.31 393 THR A N 1
ATOM 3235 C CA . THR A 1 393 ? -24.456 5.852 -5.979 1.00 76.31 393 THR A CA 1
ATOM 3236 C C . THR A 1 393 ? -23.895 4.829 -5.006 1.00 76.31 393 THR A C 1
ATOM 3238 O O . THR A 1 393 ? -23.180 3.907 -5.391 1.00 76.31 393 THR A O 1
ATOM 3241 N N . TYR A 1 394 ? -24.225 4.996 -3.732 1.00 68.56 394 TYR A N 1
ATOM 3242 C CA . TYR A 1 394 ? -23.880 4.060 -2.677 1.00 68.56 394 TYR A CA 1
ATOM 3243 C C . TYR A 1 394 ? -24.960 4.098 -1.601 1.00 68.56 394 TYR A C 1
ATOM 3245 O O . TYR A 1 394 ? -25.418 5.171 -1.231 1.00 68.56 394 TYR A O 1
ATOM 3253 N N . THR A 1 395 ? -25.386 2.945 -1.086 1.00 86.31 395 THR A N 1
ATOM 3254 C CA . THR A 1 395 ? -26.383 2.896 -0.004 1.00 86.31 395 THR A CA 1
ATOM 3255 C C . THR A 1 395 ? -25.723 2.452 1.286 1.00 86.31 395 THR A C 1
ATOM 3257 O O . THR A 1 395 ? -25.310 1.296 1.398 1.00 86.31 395 THR A O 1
ATOM 3260 N N . LEU A 1 396 ? -25.654 3.372 2.250 1.00 73.81 396 LEU A N 1
ATOM 3261 C CA . LEU A 1 396 ? -25.181 3.112 3.601 1.00 73.81 396 LEU A CA 1
ATOM 3262 C C . LEU A 1 396 ? -25.994 1.982 4.229 1.00 73.81 396 LEU A C 1
ATOM 3264 O O . LEU A 1 396 ? -27.221 1.937 4.122 1.00 73.81 396 LEU A O 1
ATOM 3268 N N . GLN A 1 397 ? -25.292 1.059 4.871 1.00 74.50 397 GLN A N 1
ATOM 3269 C CA . GLN A 1 397 ? -25.898 -0.082 5.540 1.00 74.50 397 GLN A CA 1
ATOM 3270 C C . GLN A 1 397 ? -25.845 0.130 7.049 1.00 74.50 397 GLN A C 1
ATOM 3272 O O . GLN A 1 397 ? -24.850 0.624 7.578 1.00 74.50 397 GLN A O 1
ATOM 3277 N N . ALA A 1 398 ? -26.911 -0.263 7.738 1.00 66.81 398 ALA A N 1
ATOM 3278 C CA . ALA A 1 398 ? -26.994 -0.307 9.192 1.00 66.81 398 ALA A CA 1
ATOM 3279 C C . ALA A 1 398 ? -27.586 -1.640 9.625 1.00 66.81 398 ALA A C 1
ATOM 3281 O O . ALA A 1 398 ? -28.248 -2.331 8.847 1.00 66.81 398 ALA A O 1
ATOM 3282 N N . SER A 1 399 ? -27.350 -2.016 10.873 1.00 64.69 399 SER A N 1
ATOM 3283 C CA . SER A 1 399 ? -27.911 -3.242 11.415 1.00 64.69 399 SER A CA 1
ATOM 3284 C C . SER A 1 399 ? -28.332 -3.116 12.860 1.00 64.69 399 SER A C 1
ATOM 3286 O O . SER A 1 399 ? -27.951 -2.192 13.574 1.00 64.69 399 SER A O 1
ATOM 3288 N N . ASN A 1 400 ? -29.150 -4.093 13.235 1.00 56.59 400 ASN A N 1
ATOM 3289 C CA . ASN A 1 400 ? -29.688 -4.325 14.562 1.00 56.59 400 ASN A CA 1
ATOM 3290 C C . ASN A 1 400 ? -30.569 -3.202 15.167 1.00 56.59 400 ASN A C 1
ATOM 3292 O O . ASN A 1 400 ? -30.828 -3.225 16.362 1.00 56.59 400 ASN A O 1
ATOM 3296 N N . GLY A 1 401 ? -31.100 -2.274 14.361 1.00 64.44 401 GLY A N 1
ATOM 3297 C CA . GLY A 1 401 ? -32.244 -1.436 14.761 1.00 64.44 401 GLY A CA 1
ATOM 3298 C C . GLY A 1 401 ? -33.559 -1.917 14.131 1.00 64.44 401 GLY A C 1
ATOM 3299 O O . GLY A 1 401 ? -33.566 -2.800 13.268 1.00 64.44 401 GLY A O 1
ATOM 3300 N N . GLU A 1 402 ? -34.689 -1.317 14.505 1.00 73.94 402 GLU A N 1
ATOM 3301 C CA . GLU A 1 402 ? -35.960 -1.580 13.814 1.00 73.94 402 GLU A CA 1
ATOM 3302 C C . GLU A 1 402 ? -36.112 -0.696 12.573 1.00 73.94 402 GLU A C 1
ATOM 3304 O O . GLU A 1 402 ? -36.248 0.524 12.661 1.00 73.94 402 GLU A O 1
ATOM 3309 N N . GLY A 1 403 ? -36.128 -1.320 11.392 1.00 75.88 403 GLY A N 1
ATOM 3310 C CA . GLY A 1 403 ? -36.429 -0.613 10.152 1.00 75.88 403 GLY A CA 1
ATOM 3311 C C . GLY A 1 403 ? -37.825 0.043 10.178 1.00 75.88 403 GLY A C 1
ATOM 3312 O O . GLY A 1 403 ? -38.741 -0.476 10.820 1.00 75.88 403 GLY A O 1
ATOM 3313 N N . PRO A 1 404 ? -38.039 1.141 9.433 1.00 86.06 404 PRO A N 1
ATOM 3314 C CA . PRO A 1 404 ? -37.104 1.747 8.487 1.00 86.06 404 PRO A CA 1
ATOM 3315 C C . PRO A 1 404 ? -36.014 2.589 9.165 1.00 86.06 404 PRO A C 1
ATOM 3317 O O . PRO A 1 404 ? -36.264 3.270 10.153 1.00 86.06 404 PRO A O 1
ATOM 3320 N N . TYR A 1 405 ? -34.815 2.570 8.583 1.00 89.00 405 TYR A N 1
ATOM 3321 C CA . TYR A 1 405 ? -33.706 3.421 9.006 1.00 89.00 405 TYR A CA 1
ATOM 3322 C C . TYR A 1 405 ? -33.767 4.785 8.319 1.00 89.00 405 TYR A C 1
ATOM 3324 O O . TYR A 1 405 ? -34.026 4.861 7.115 1.00 89.00 405 TYR A O 1
ATOM 3332 N N . SER A 1 406 ? -33.497 5.844 9.080 1.00 95.12 406 SER A N 1
ATOM 3333 C CA . SER A 1 406 ? -33.346 7.213 8.598 1.00 95.12 406 SER A CA 1
ATOM 3334 C C . SER A 1 406 ? -31.910 7.682 8.788 1.00 95.12 406 SER A C 1
ATOM 3336 O O . SER A 1 406 ? -31.381 7.590 9.887 1.00 95.12 406 SER A O 1
ATOM 3338 N N . TRP A 1 407 ? -31.292 8.221 7.745 1.00 96.69 407 TRP A N 1
ATOM 3339 C CA . TRP A 1 407 ? -29.902 8.670 7.763 1.00 96.69 407 TRP A CA 1
ATOM 3340 C C . TRP A 1 407 ? -29.787 10.183 7.633 1.00 96.69 407 TRP A C 1
ATOM 3342 O O . TRP A 1 407 ? -30.546 10.808 6.889 1.00 96.69 407 TRP A O 1
ATOM 3352 N N . GLN A 1 408 ? -28.807 10.764 8.317 1.00 96.50 408 GLN A N 1
ATOM 3353 C CA . GLN A 1 408 ? -28.452 12.174 8.201 1.00 96.50 408 GLN A CA 1
ATOM 3354 C C . GLN A 1 408 ? -26.946 12.395 8.358 1.00 96.50 408 GLN A C 1
ATOM 3356 O O . GLN A 1 408 ? -26.233 11.553 8.895 1.00 96.50 408 GLN A O 1
ATOM 3361 N N . LEU A 1 409 ? -26.461 13.540 7.881 1.00 96.19 409 LEU A N 1
ATOM 3362 C CA . LEU A 1 409 ? -25.107 14.016 8.165 1.00 96.19 409 LEU A CA 1
ATOM 3363 C C . LEU A 1 409 ? -25.134 14.821 9.462 1.00 96.19 409 LEU A C 1
ATOM 3365 O O . LEU A 1 409 ? -25.943 15.740 9.591 1.00 96.19 409 LEU A O 1
ATOM 3369 N N . THR A 1 410 ? -24.245 14.504 10.397 1.00 91.25 410 THR A N 1
ATOM 3370 C CA . THR A 1 410 ? -24.115 15.230 11.672 1.00 91.25 410 THR A CA 1
ATOM 3371 C C . THR A 1 410 ? -22.887 16.133 11.707 1.00 91.25 410 THR A C 1
ATOM 3373 O O . THR A 1 410 ? -22.879 17.124 12.436 1.00 91.25 410 THR A O 1
ATOM 3376 N N . SER A 1 411 ? -21.871 15.845 10.887 1.00 91.81 411 SER A N 1
ATOM 3377 C CA . SER A 1 411 ? -20.674 16.674 10.741 1.00 91.81 411 SER A CA 1
ATOM 3378 C C . SER A 1 411 ? -20.054 16.539 9.341 1.00 91.81 411 SER A C 1
ATOM 3380 O O . SER A 1 411 ? -20.325 15.578 8.616 1.00 91.81 411 SER A O 1
ATOM 3382 N N . GLY A 1 412 ? -19.220 17.510 8.957 1.00 91.94 412 GLY A N 1
ATOM 3383 C CA . GLY A 1 412 ? -18.580 17.556 7.641 1.00 91.94 412 GLY A CA 1
ATOM 3384 C C . GLY A 1 412 ? -19.558 17.836 6.498 1.00 91.94 412 GLY A C 1
ATOM 3385 O O . GLY A 1 412 ? -20.665 18.341 6.692 1.00 91.94 412 GLY A O 1
ATOM 3386 N N . SER A 1 413 ? -19.128 17.539 5.276 1.00 90.19 413 SER A N 1
ATOM 3387 C CA . SER A 1 413 ? -19.954 17.702 4.080 1.00 90.19 413 SER A CA 1
ATOM 3388 C C . SER A 1 413 ? -19.615 16.638 3.052 1.00 90.19 413 SER A C 1
ATOM 3390 O O . SER A 1 413 ? -18.439 16.358 2.817 1.00 90.19 413 SER A O 1
ATOM 3392 N N . LEU A 1 414 ? -20.640 16.110 2.384 1.00 92.81 414 LEU A N 1
ATOM 3393 C CA . LEU A 1 414 ? -20.439 15.332 1.168 1.00 92.81 414 LEU A CA 1
ATOM 3394 C C . LEU A 1 414 ? -19.761 16.182 0.078 1.00 92.81 414 LEU A C 1
ATOM 3396 O O . LEU A 1 414 ? -19.894 17.412 0.086 1.00 92.81 414 LEU A O 1
ATOM 3400 N N . PRO A 1 415 ? -19.095 15.538 -0.896 1.00 93.62 415 PRO A N 1
ATOM 3401 C CA . PRO A 1 415 ? -18.684 16.210 -2.119 1.00 93.62 415 PRO A CA 1
ATOM 3402 C C . PRO A 1 415 ? -19.854 16.977 -2.746 1.00 93.62 415 PRO A C 1
ATOM 3404 O O . PRO A 1 415 ? -20.975 16.464 -2.812 1.00 93.62 415 PRO A O 1
ATOM 3407 N N . GLY A 1 416 ? -19.602 18.200 -3.222 1.00 92.25 416 GLY A N 1
ATOM 3408 C CA . GLY A 1 416 ? -20.635 19.008 -3.878 1.00 92.25 416 GLY A CA 1
ATOM 3409 C C . GLY A 1 416 ? -21.297 18.222 -5.011 1.00 92.25 416 GLY A C 1
ATOM 3410 O O . GLY A 1 416 ? -20.601 17.555 -5.758 1.00 92.25 416 GLY A O 1
ATOM 3411 N N . GLY A 1 417 ? -22.627 18.243 -5.113 1.00 91.62 417 GLY A N 1
ATOM 3412 C CA . GLY A 1 417 ? -23.376 17.464 -6.111 1.00 91.62 417 GLY A CA 1
ATOM 3413 C C . GLY A 1 417 ? -23.755 16.038 -5.691 1.00 91.62 417 GLY A C 1
ATOM 3414 O O . GLY A 1 417 ? -24.605 15.435 -6.349 1.00 91.62 417 GLY A O 1
ATOM 3415 N N . LEU A 1 418 ? -23.229 15.531 -4.569 1.00 93.00 418 LEU A N 1
ATOM 3416 C CA . LEU A 1 418 ? -23.762 14.346 -3.892 1.00 93.00 418 LEU A CA 1
ATOM 3417 C C . LEU A 1 418 ? -24.745 14.741 -2.789 1.00 93.00 418 LEU A C 1
ATOM 3419 O O . LEU A 1 418 ? -24.568 15.745 -2.103 1.00 93.00 418 LEU A O 1
ATOM 3423 N N . ASN A 1 419 ? -25.772 13.918 -2.598 1.00 95.31 419 ASN A N 1
ATOM 3424 C CA . ASN A 1 419 ? -26.763 14.076 -1.541 1.00 95.31 419 ASN A CA 1
ATOM 3425 C C . ASN A 1 419 ? -26.940 12.755 -0.794 1.00 95.31 419 ASN A C 1
ATOM 3427 O O . ASN A 1 419 ? -27.022 11.701 -1.424 1.00 95.31 419 ASN A O 1
ATOM 3431 N N . LEU A 1 420 ? -27.053 12.824 0.534 1.00 96.19 420 LEU A N 1
ATOM 3432 C CA . LEU A 1 420 ? -27.503 11.708 1.360 1.00 96.19 420 LEU A CA 1
ATOM 3433 C C . LEU A 1 420 ? -29.029 11.766 1.473 1.00 96.19 420 LEU A C 1
ATOM 3435 O O . LEU A 1 420 ? -29.580 12.696 2.059 1.00 96.19 420 LEU A O 1
ATOM 3439 N N . ALA A 1 421 ? -29.715 10.780 0.906 1.00 95.00 421 ALA A N 1
ATOM 3440 C CA . ALA A 1 421 ? -31.136 10.573 1.141 1.00 95.00 421 ALA A CA 1
ATOM 3441 C C . ALA A 1 421 ? -31.367 9.974 2.537 1.00 95.00 421 ALA A C 1
ATOM 3443 O O . ALA A 1 421 ? -30.528 9.232 3.048 1.00 95.00 421 ALA A O 1
ATOM 3444 N N . SER A 1 422 ? -32.551 10.203 3.116 1.00 92.50 422 SER A N 1
ATOM 3445 C CA . SER A 1 422 ? -32.920 9.614 4.412 1.00 92.50 422 SER A CA 1
ATOM 3446 C C . SER A 1 422 ? -32.912 8.083 4.399 1.00 92.50 422 SER A C 1
ATOM 3448 O O . SER A 1 422 ? -32.760 7.474 5.445 1.00 92.50 422 SER A O 1
ATOM 3450 N N . SER A 1 423 ? -32.997 7.437 3.234 1.00 88.44 423 SER A N 1
ATOM 3451 C CA . SER A 1 423 ? -32.844 5.983 3.086 1.00 88.44 423 SER A CA 1
ATOM 3452 C C . SER A 1 423 ? -31.411 5.469 3.283 1.00 88.44 423 SER A C 1
ATOM 3454 O O . SER A 1 423 ? -31.203 4.260 3.258 1.00 88.44 423 SER A O 1
ATOM 3456 N N . GLY A 1 424 ? -30.422 6.357 3.432 1.00 89.81 424 GLY A N 1
ATOM 3457 C CA . GLY A 1 424 ? -29.000 6.007 3.477 1.00 89.81 424 GLY A CA 1
ATOM 3458 C C . GLY A 1 424 ? -28.327 6.009 2.108 1.00 89.81 424 GLY A C 1
ATOM 3459 O O . GLY A 1 424 ? -27.126 5.775 2.015 1.00 89.81 424 GLY A O 1
ATOM 3460 N N . GLN A 1 425 ? -29.065 6.282 1.028 1.00 93.88 425 GLN A N 1
ATOM 3461 C CA . GLN A 1 425 ? -28.481 6.368 -0.306 1.00 93.88 425 GLN A CA 1
ATOM 3462 C C . GLN A 1 425 ? -27.749 7.699 -0.497 1.00 93.88 425 GLN A C 1
ATOM 3464 O O . GLN A 1 425 ? -28.369 8.758 -0.561 1.00 93.88 425 GLN A O 1
ATOM 3469 N N . ILE A 1 426 ? -26.432 7.634 -0.647 1.00 89.62 426 ILE A N 1
ATOM 3470 C CA . ILE A 1 426 ? -25.602 8.705 -1.189 1.00 89.62 426 ILE A CA 1
ATOM 3471 C C . ILE A 1 426 ? -25.704 8.622 -2.708 1.00 89.62 426 ILE A C 1
ATOM 3473 O O . ILE A 1 426 ? -25.382 7.592 -3.300 1.00 89.62 426 ILE A O 1
ATOM 3477 N N . SER A 1 427 ? -26.180 9.682 -3.355 1.00 83.94 427 SER A N 1
ATOM 3478 C CA . SER A 1 427 ? -26.272 9.714 -4.815 1.00 83.94 427 SER A CA 1
ATOM 3479 C C . SER A 1 427 ? -26.143 11.112 -5.404 1.00 83.94 427 SER A C 1
ATOM 3481 O O . SER A 1 427 ? -26.390 12.114 -4.731 1.00 83.94 427 SER A O 1
ATOM 3483 N N . GLY A 1 428 ? -25.753 11.168 -6.673 1.00 84.12 428 GLY A N 1
ATOM 3484 C CA . GLY A 1 428 ? -25.594 12.399 -7.440 1.00 84.12 428 GLY A CA 1
ATOM 3485 C C . GLY A 1 428 ? -24.347 12.336 -8.309 1.00 84.12 428 GLY A C 1
ATOM 3486 O O . GLY A 1 428 ? -23.811 11.256 -8.528 1.00 84.12 428 GLY A O 1
ATOM 3487 N N . SER A 1 429 ? -23.872 13.488 -8.767 1.00 85.94 429 SER A N 1
ATOM 3488 C CA . SER A 1 429 ? -22.608 13.593 -9.499 1.00 85.94 429 SER A CA 1
ATOM 3489 C C . SER A 1 429 ? -21.709 14.579 -8.766 1.00 85.94 429 SER A C 1
ATOM 3491 O O . SER A 1 429 ? -22.109 15.739 -8.622 1.00 85.94 429 SER A O 1
ATOM 3493 N N . PRO A 1 430 ? -20.533 14.166 -8.265 1.00 86.00 430 PRO A N 1
ATOM 3494 C CA . PRO A 1 430 ? -19.687 15.052 -7.491 1.00 86.00 430 PRO A CA 1
ATOM 3495 C C . PRO A 1 430 ? -19.093 16.133 -8.407 1.00 86.00 430 PRO A C 1
ATOM 3497 O O . PRO A 1 430 ? -18.725 15.864 -9.542 1.00 86.00 430 PRO A O 1
ATOM 3500 N N . THR A 1 431 ? -19.004 17.381 -7.961 1.00 88.00 431 THR A N 1
ATOM 3501 C CA . THR A 1 431 ? -18.634 18.526 -8.815 1.00 88.00 431 THR A CA 1
ATOM 3502 C C . THR A 1 431 ? -17.186 18.957 -8.665 1.00 88.00 431 THR A C 1
ATOM 3504 O O . THR A 1 431 ? -16.707 19.747 -9.475 1.00 88.00 431 THR A O 1
ATOM 3507 N N . THR A 1 432 ? -16.500 18.474 -7.631 1.00 81.69 432 THR A N 1
ATOM 3508 C CA . THR A 1 432 ? -15.155 18.915 -7.260 1.00 81.69 432 THR A CA 1
ATOM 3509 C C . THR A 1 432 ? -14.352 17.719 -6.754 1.00 81.69 432 THR A C 1
ATOM 3511 O O . THR A 1 432 ? -14.846 16.944 -5.937 1.00 81.69 432 THR A O 1
ATOM 3514 N N . ALA A 1 433 ? -13.127 17.569 -7.256 1.00 73.19 433 ALA A N 1
ATOM 3515 C CA . ALA A 1 433 ? -12.174 16.570 -6.786 1.00 73.19 433 ALA A CA 1
ATOM 3516 C C . ALA A 1 433 ? -11.628 16.898 -5.390 1.00 73.19 433 ALA A C 1
ATOM 3518 O O . ALA A 1 433 ? -11.492 18.067 -5.028 1.00 73.19 433 ALA A O 1
ATOM 3519 N N . GLY A 1 434 ? -11.260 15.867 -4.634 1.00 65.69 434 GLY A N 1
ATOM 3520 C CA . GLY A 1 434 ? -10.687 16.002 -3.297 1.00 65.69 434 GLY A CA 1
ATOM 3521 C C . GLY A 1 434 ? -11.129 14.895 -2.347 1.00 65.69 434 GLY A C 1
ATOM 3522 O O . GLY A 1 434 ? -11.961 14.059 -2.692 1.00 65.69 434 GLY A O 1
ATOM 3523 N N . ILE A 1 435 ? -10.572 14.902 -1.137 1.00 72.06 435 ILE A N 1
ATOM 3524 C CA . ILE A 1 435 ? -11.003 14.027 -0.041 1.00 72.06 435 ILE A CA 1
ATOM 3525 C C . ILE A 1 435 ? -12.031 14.778 0.792 1.00 72.06 435 ILE A C 1
ATOM 3527 O O . ILE A 1 435 ? -11.763 15.880 1.269 1.00 72.06 435 ILE A O 1
ATOM 3531 N N . TYR A 1 436 ? -13.191 14.161 0.986 1.00 82.06 436 TYR A N 1
ATOM 3532 C CA . TYR A 1 436 ? -14.279 14.694 1.793 1.00 82.06 436 TYR A CA 1
ATOM 3533 C C . TYR A 1 436 ? -14.513 13.769 2.977 1.00 82.06 436 TYR A C 1
ATOM 3535 O O . TYR A 1 436 ? -14.905 12.621 2.782 1.00 82.06 436 TYR A O 1
ATOM 3543 N N . THR A 1 437 ? -14.279 14.262 4.190 1.00 82.31 437 THR A N 1
ATOM 3544 C CA . THR A 1 437 ? -14.572 13.553 5.439 1.00 82.31 437 THR A CA 1
ATOM 3545 C C . THR A 1 437 ? -15.873 14.075 6.044 1.00 82.31 437 THR A C 1
ATOM 3547 O O . THR A 1 437 ? -16.154 15.278 6.018 1.00 82.31 437 THR A O 1
ATOM 3550 N N . PHE A 1 438 ? -16.708 13.170 6.546 1.00 90.88 438 PHE A N 1
ATOM 3551 C CA . PHE A 1 438 ? -18.004 13.509 7.130 1.00 90.88 438 PHE A CA 1
ATOM 3552 C C . PHE A 1 438 ? -18.497 12.425 8.088 1.00 90.88 438 PHE A C 1
ATOM 3554 O O . PHE A 1 438 ? -18.142 11.256 7.954 1.00 90.88 438 PHE A O 1
ATOM 3561 N N . THR A 1 439 ? -19.369 12.807 9.018 1.00 90.00 439 THR A N 1
ATOM 3562 C CA . THR A 1 439 ? -20.009 11.881 9.959 1.00 90.00 439 THR A CA 1
ATOM 3563 C C . THR A 1 439 ? -21.446 11.625 9.526 1.00 90.00 439 THR A C 1
ATOM 3565 O O . THR A 1 439 ? -22.227 12.566 9.349 1.00 90.00 439 THR A O 1
ATOM 3568 N N . VAL A 1 440 ? -21.808 10.353 9.372 1.00 90.88 440 VAL A N 1
ATOM 3569 C CA . VAL A 1 440 ? -23.191 9.918 9.145 1.00 90.88 440 VAL A CA 1
ATOM 3570 C C . VAL A 1 440 ? -23.794 9.412 10.443 1.00 90.88 440 VAL A C 1
ATOM 3572 O O . VAL A 1 440 ? -23.125 8.714 11.197 1.00 90.88 440 VAL A O 1
ATOM 3575 N N . GLU A 1 441 ? -25.062 9.722 10.676 1.00 95.50 441 GLU A N 1
ATOM 3576 C CA . GLU A 1 441 ? -25.880 9.159 11.744 1.00 95.50 441 GLU A CA 1
ATOM 3577 C C . GLU A 1 441 ? -27.057 8.406 11.130 1.00 95.50 441 GLU A C 1
ATOM 3579 O O . GLU A 1 441 ? -27.748 8.919 10.248 1.00 95.50 441 GLU A O 1
ATOM 3584 N N . VAL A 1 442 ? -27.296 7.192 11.608 1.00 93.06 442 VAL A N 1
ATOM 3585 C CA . VAL A 1 442 ? -28.511 6.429 11.344 1.00 93.06 442 VAL A CA 1
ATOM 3586 C C . VAL A 1 442 ? -29.423 6.500 12.564 1.00 93.06 442 VAL A C 1
ATOM 3588 O O . VAL A 1 442 ? -28.948 6.478 13.694 1.00 93.06 442 VAL A O 1
ATOM 3591 N N . THR A 1 443 ? -30.730 6.586 12.338 1.00 90.81 443 THR A N 1
ATOM 3592 C CA . THR A 1 443 ? -31.804 6.525 13.335 1.00 90.81 443 THR A CA 1
ATOM 3593 C C . THR A 1 443 ? -32.769 5.405 12.960 1.00 90.81 443 THR A C 1
ATOM 3595 O O . THR A 1 443 ? -33.121 5.276 11.788 1.00 90.81 443 THR A O 1
ATOM 3598 N N . ASP A 1 444 ? -33.211 4.596 13.915 1.00 86.44 444 ASP A N 1
ATOM 3599 C CA . ASP A 1 444 ? -34.209 3.550 13.679 1.00 86.44 444 ASP A CA 1
ATOM 3600 C C . ASP A 1 444 ? -35.632 3.997 14.060 1.00 86.44 444 ASP A C 1
ATOM 3602 O O . ASP A 1 444 ? -35.860 5.109 14.542 1.00 86.44 444 ASP A O 1
ATOM 3606 N N . ASN A 1 445 ? -36.620 3.128 13.852 1.00 84.38 445 ASN A N 1
ATOM 3607 C CA . ASN A 1 445 ? -38.025 3.427 14.130 1.00 84.38 445 ASN A CA 1
ATOM 3608 C C . ASN A 1 445 ? -38.361 3.538 15.637 1.00 84.38 445 ASN A C 1
ATOM 3610 O O . ASN A 1 445 ? -39.470 3.942 15.991 1.00 84.38 445 ASN A O 1
ATOM 3614 N N . GLN A 1 446 ? -37.421 3.213 16.531 1.00 81.69 446 GLN A N 1
ATOM 3615 C CA . GLN A 1 446 ? -37.540 3.411 17.979 1.00 81.69 446 GLN A CA 1
ATOM 3616 C C . GLN A 1 446 ? -36.768 4.647 18.477 1.00 81.69 446 GLN A C 1
ATOM 3618 O O . GLN A 1 446 ? -36.745 4.914 19.679 1.00 81.69 446 GLN A O 1
ATOM 3623 N N . ASN A 1 447 ? -36.237 5.466 17.560 1.00 83.75 447 ASN A N 1
ATOM 3624 C CA . ASN A 1 447 ? -35.391 6.636 17.821 1.00 83.75 447 ASN A CA 1
ATOM 3625 C C . ASN A 1 447 ? -34.032 6.300 18.457 1.00 83.75 447 ASN A C 1
ATOM 3627 O O . ASN A 1 447 ? -33.420 7.173 19.077 1.00 83.75 447 ASN A O 1
ATOM 3631 N N . ALA A 1 448 ? -33.544 5.066 18.317 1.00 75.75 448 ALA A N 1
ATOM 3632 C CA . ALA A 1 448 ? -32.147 4.769 18.607 1.00 75.75 448 ALA A CA 1
ATOM 3633 C C . ALA A 1 448 ? -31.277 5.371 17.499 1.00 75.75 448 ALA A C 1
ATOM 3635 O O . ALA A 1 448 ? -31.660 5.312 16.330 1.00 75.75 448 ALA A O 1
ATOM 3636 N N . THR A 1 449 ? -30.118 5.933 17.849 1.00 82.94 449 THR A N 1
ATOM 3637 C CA . THR A 1 449 ? -29.184 6.519 16.878 1.00 82.94 449 THR A CA 1
ATOM 3638 C C . THR A 1 449 ? -27.803 5.877 16.948 1.00 82.94 449 THR A C 1
ATOM 3640 O O . THR A 1 449 ? -27.401 5.351 17.986 1.00 82.94 449 THR A O 1
ATOM 3643 N N . ALA A 1 450 ? -27.072 5.918 15.833 1.00 70.38 450 ALA A N 1
ATOM 3644 C CA . ALA A 1 450 ? -25.671 5.521 15.767 1.00 70.38 450 ALA A CA 1
ATOM 3645 C C . ALA A 1 450 ? -24.921 6.317 14.704 1.00 70.38 450 ALA A C 1
ATOM 3647 O O . ALA A 1 450 ? -25.446 6.519 13.612 1.00 70.38 450 ALA A O 1
ATOM 3648 N N . SER A 1 451 ? -23.687 6.719 15.006 1.00 78.50 451 SER A N 1
ATOM 3649 C CA . SER A 1 451 ? -22.868 7.553 14.122 1.00 78.50 451 SER A CA 1
ATOM 3650 C C . SER A 1 451 ? -21.580 6.861 13.677 1.00 78.50 451 SER A C 1
ATOM 3652 O O . SER A 1 451 ? -21.071 5.980 14.370 1.00 78.50 451 SER A O 1
ATOM 3654 N N . ARG A 1 452 ? -21.048 7.268 12.519 1.00 75.06 452 ARG A N 1
ATOM 3655 C CA . ARG A 1 452 ? -19.735 6.850 12.015 1.00 75.06 452 ARG A CA 1
ATOM 3656 C C . ARG A 1 452 ? -19.112 7.910 11.113 1.00 75.06 452 ARG A C 1
ATOM 3658 O O . ARG A 1 452 ? -19.799 8.487 10.270 1.00 75.06 452 ARG A O 1
ATOM 3665 N N . ASP A 1 453 ? -17.804 8.089 11.252 1.00 76.75 453 ASP A N 1
ATOM 3666 C CA . ASP A 1 453 ? -16.998 8.886 10.333 1.00 76.75 453 ASP A CA 1
ATOM 3667 C C . ASP A 1 453 ? -16.675 8.086 9.073 1.00 76.75 453 ASP A C 1
ATOM 3669 O O . ASP A 1 453 ? -16.258 6.930 9.138 1.00 76.75 453 ASP A O 1
ATOM 3673 N N . LEU A 1 454 ? -16.888 8.709 7.920 1.00 72.75 454 LEU A N 1
ATOM 3674 C CA . LEU A 1 454 ? -16.607 8.161 6.602 1.00 72.75 454 LEU A CA 1
ATOM 3675 C C . LEU A 1 454 ? -15.838 9.191 5.775 1.00 72.75 454 LEU A C 1
ATOM 3677 O O . LEU A 1 454 ? -15.860 10.395 6.045 1.00 72.75 454 LEU A O 1
ATOM 3681 N N . SER A 1 455 ? -15.175 8.711 4.728 1.00 64.94 455 SER A N 1
ATOM 3682 C CA . SER A 1 455 ? -14.565 9.576 3.728 1.00 64.94 455 SER A CA 1
ATOM 3683 C C . SER A 1 455 ? -14.930 9.130 2.319 1.00 64.94 455 SER A C 1
ATOM 3685 O O . SER A 1 455 ? -15.111 7.941 2.067 1.00 64.94 455 SER A O 1
ATOM 3687 N N . ILE A 1 456 ? -15.060 10.092 1.406 1.00 71.25 456 ILE A N 1
ATOM 3688 C CA . ILE A 1 456 ? -15.133 9.846 -0.036 1.00 71.25 456 ILE A CA 1
ATOM 3689 C C . ILE A 1 456 ? -13.985 10.615 -0.683 1.00 71.25 456 ILE A C 1
ATOM 3691 O O . ILE A 1 456 ? -13.940 11.845 -0.618 1.00 71.25 456 ILE A O 1
ATOM 3695 N N . GLN A 1 457 ? -13.084 9.900 -1.348 1.00 68.75 457 GLN A N 1
ATOM 3696 C CA . GLN A 1 457 ? -12.146 10.502 -2.291 1.00 68.75 457 GLN A CA 1
ATOM 3697 C C . GLN A 1 457 ? -12.840 10.645 -3.649 1.00 68.75 457 GLN A C 1
ATOM 3699 O O . GLN A 1 457 ? -13.339 9.674 -4.221 1.00 68.75 457 GLN A O 1
ATOM 3704 N N . ILE A 1 458 ? -12.874 11.874 -4.158 1.00 72.81 458 ILE A N 1
ATOM 3705 C CA . ILE A 1 458 ? -13.307 12.204 -5.511 1.00 72.81 458 ILE A CA 1
ATOM 3706 C C . ILE A 1 458 ? -12.076 12.463 -6.362 1.00 72.81 458 ILE A C 1
ATOM 3708 O O . ILE A 1 458 ? -11.282 13.363 -6.074 1.00 72.81 458 ILE A O 1
ATOM 3712 N N . PHE A 1 459 ? -11.925 11.686 -7.421 1.00 54.53 459 PHE A N 1
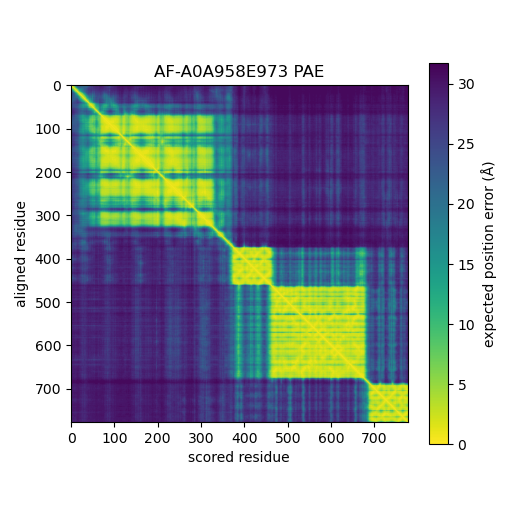ATOM 3713 C CA . PHE A 1 459 ? -10.950 11.951 -8.464 1.00 54.53 459 PHE A CA 1
ATOM 3714 C C . PHE A 1 459 ? -11.471 13.037 -9.411 1.00 54.53 459 PHE A C 1
ATOM 3716 O O . PHE A 1 459 ? -12.684 13.134 -9.618 1.00 54.53 459 PHE A O 1
ATOM 3723 N N . PRO A 1 460 ? -10.590 13.870 -9.986 1.00 54.41 460 PRO A N 1
ATOM 3724 C CA . PRO A 1 460 ? -10.997 14.816 -11.016 1.00 54.41 460 PRO A CA 1
ATOM 3725 C C . PRO A 1 460 ? -11.632 14.102 -12.212 1.00 54.41 460 PRO A C 1
ATOM 3727 O O . PRO A 1 460 ? -11.277 12.966 -12.536 1.00 54.41 460 PRO A O 1
ATOM 3730 N N . ASP A 1 461 ? -12.574 14.797 -12.856 1.00 59.88 461 ASP A N 1
ATOM 3731 C CA . ASP A 1 461 ? -13.139 14.429 -14.156 1.00 59.88 461 ASP A CA 1
ATOM 3732 C C . ASP A 1 461 ? -12.099 14.782 -15.204 1.00 59.88 461 ASP A C 1
ATOM 3734 O O . ASP A 1 461 ? -12.202 15.767 -15.936 1.00 59.88 461 ASP A O 1
ATOM 3738 N N . ASP A 1 462 ? -10.990 14.066 -15.143 1.00 53.75 462 ASP A N 1
ATOM 3739 C CA . ASP A 1 462 ? -9.911 14.258 -16.072 1.00 53.75 462 ASP A CA 1
ATOM 3740 C C . ASP A 1 462 ? -9.839 12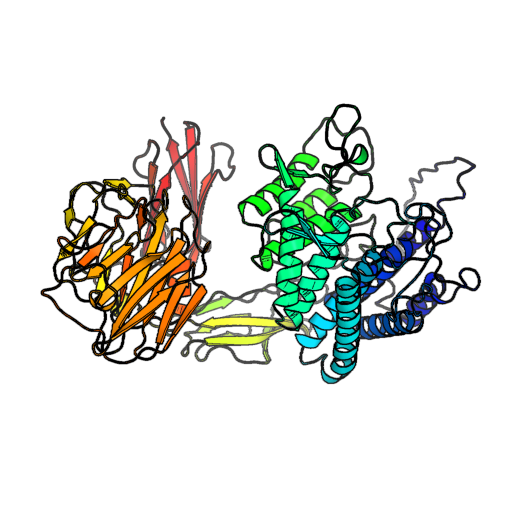.992 -16.914 1.00 53.75 462 ASP A C 1
ATOM 3742 O O . ASP A 1 462 ? -9.406 11.936 -16.427 1.00 53.75 462 ASP A O 1
ATOM 3746 N N . PRO A 1 463 ? -10.320 13.033 -18.167 1.00 59.28 463 PRO A N 1
ATOM 3747 C CA . PRO A 1 463 ? -9.977 12.002 -19.115 1.00 59.28 463 PRO A CA 1
ATOM 3748 C C . PRO A 1 463 ? -8.482 12.158 -19.370 1.00 59.28 463 PRO A C 1
ATOM 3750 O O . PRO A 1 463 ? -8.068 12.818 -20.318 1.00 59.28 463 PRO A O 1
ATOM 3753 N N . VAL A 1 464 ? -7.665 11.498 -18.549 1.00 59.00 464 VAL A N 1
ATOM 3754 C CA . VAL A 1 464 ? -6.225 11.338 -18.774 1.00 59.00 464 VAL A CA 1
ATOM 3755 C C . VAL A 1 464 ? -5.977 10.916 -20.237 1.00 59.00 464 VAL A C 1
ATOM 3757 O O . VAL A 1 464 ? -5.034 11.385 -20.869 1.00 59.00 464 VAL A O 1
ATOM 3760 N N . ALA A 1 465 ? -6.915 10.148 -20.814 1.00 62.03 465 ALA A N 1
ATOM 3761 C CA . ALA A 1 465 ? -7.038 9.813 -22.234 1.00 62.03 465 ALA A CA 1
ATOM 3762 C C . ALA A 1 465 ? -6.899 11.003 -23.210 1.00 62.03 465 ALA A C 1
ATOM 3764 O O . ALA A 1 465 ? -6.225 10.868 -24.225 1.00 62.03 465 ALA A O 1
ATOM 3765 N N . ASN A 1 466 ? -7.477 12.173 -22.914 1.00 67.38 466 ASN A N 1
ATOM 3766 C CA . ASN A 1 466 ? -7.384 13.372 -23.762 1.00 67.38 466 ASN A CA 1
ATOM 3767 C C . ASN A 1 466 ? -5.967 13.949 -23.828 1.00 67.38 466 ASN A C 1
ATOM 3769 O O . ASN A 1 466 ? -5.662 14.738 -24.723 1.00 67.38 466 ASN A O 1
ATOM 3773 N N . PHE A 1 467 ? -5.118 13.584 -22.872 1.00 77.81 467 PHE A N 1
ATOM 3774 C CA . PHE A 1 467 ? -3.732 14.016 -22.801 1.00 77.81 467 PHE A CA 1
ATOM 3775 C C . PHE A 1 467 ? -2.760 12.912 -23.216 1.00 77.81 467 PHE A C 1
ATOM 3777 O O . PHE A 1 467 ? -1.560 13.174 -23.244 1.00 77.81 467 PHE A O 1
ATOM 3784 N N . VAL A 1 468 ? -3.237 11.706 -23.555 1.00 84.56 468 VAL A N 1
ATOM 3785 C CA . VAL A 1 468 ? -2.387 10.623 -24.064 1.00 84.56 468 VAL A CA 1
ATOM 3786 C C . VAL A 1 468 ? -1.876 11.010 -25.448 1.00 84.56 468 VAL A C 1
ATOM 3788 O O . VAL A 1 468 ? -2.641 11.185 -26.393 1.00 84.56 468 VAL A O 1
ATOM 3791 N N . MET A 1 469 ? -0.561 11.139 -25.561 1.00 89.38 469 MET A N 1
ATOM 3792 C CA . MET A 1 469 ? 0.140 11.354 -26.824 1.00 89.38 469 MET A CA 1
ATOM 3793 C C . MET A 1 469 ? 0.477 10.040 -27.518 1.00 89.38 469 MET A C 1
ATOM 3795 O O . MET A 1 469 ? 0.444 9.984 -28.741 1.00 89.38 469 MET A O 1
ATOM 3799 N N . ALA A 1 470 ? 0.836 9.023 -26.736 1.00 88.75 470 ALA A N 1
ATOM 3800 C CA . ALA A 1 470 ? 1.173 7.689 -27.209 1.00 88.75 470 ALA A CA 1
ATOM 3801 C C . ALA A 1 470 ? 0.833 6.666 -26.126 1.00 88.75 470 ALA A C 1
ATOM 3803 O O . ALA A 1 470 ? 0.987 6.953 -24.934 1.00 88.75 470 ALA A O 1
ATOM 3804 N N . SER A 1 471 ? 0.387 5.484 -26.534 1.00 88.25 471 SER A N 1
ATOM 3805 C CA . SER A 1 471 ? 0.114 4.369 -25.638 1.00 88.25 471 SER A CA 1
ATOM 3806 C C . SER A 1 471 ? 0.388 3.041 -26.327 1.00 88.25 471 SER A C 1
ATOM 3808 O O . SER A 1 471 ? -0.270 2.687 -27.305 1.00 88.25 471 SER A O 1
ATOM 3810 N N . TRP A 1 472 ? 1.322 2.289 -25.759 1.00 93.00 472 TRP A N 1
ATOM 3811 C CA . TRP A 1 472 ? 1.720 0.967 -26.209 1.00 93.00 472 TRP A CA 1
ATOM 3812 C C . TRP A 1 472 ? 1.365 -0.057 -25.139 1.00 93.00 472 TRP A C 1
ATOM 3814 O O . TRP A 1 472 ? 1.897 -0.014 -24.030 1.00 93.00 472 TRP A O 1
ATOM 3824 N N . ALA A 1 473 ? 0.452 -0.962 -25.482 1.00 82.94 473 ALA A N 1
ATOM 3825 C CA . ALA A 1 473 ? 0.021 -2.029 -24.585 1.00 82.94 473 ALA A CA 1
ATOM 3826 C C . ALA A 1 473 ? 1.004 -3.206 -24.557 1.00 82.94 473 ALA A C 1
ATOM 3828 O O . ALA A 1 473 ? 1.031 -3.921 -23.580 1.00 82.94 473 ALA A O 1
ATOM 3829 N N . PHE A 1 474 ? 1.818 -3.388 -25.604 1.00 89.25 474 PHE A N 1
ATOM 3830 C CA . PHE A 1 474 ? 2.718 -4.540 -25.768 1.00 89.25 474 PHE A CA 1
ATOM 3831 C C . PHE A 1 474 ? 2.007 -5.911 -25.837 1.00 89.25 474 PHE A C 1
ATOM 3833 O O . PHE A 1 474 ? 2.575 -6.949 -25.491 1.00 89.25 474 PHE A O 1
ATOM 3840 N N . ASP A 1 475 ? 0.775 -5.912 -26.350 1.00 83.38 475 ASP A N 1
ATOM 3841 C CA . ASP A 1 475 ? -0.119 -7.075 -26.419 1.00 83.38 475 ASP A CA 1
ATOM 3842 C C . ASP A 1 475 ? -0.032 -7.857 -27.736 1.00 83.38 475 ASP A C 1
ATOM 3844 O O . ASP A 1 475 ? -0.744 -8.847 -27.948 1.00 83.38 475 ASP A O 1
ATOM 3848 N N . GLU A 1 476 ? 0.810 -7.418 -28.666 1.00 88.38 476 GLU A N 1
ATOM 3849 C CA . GLU A 1 476 ? 0.989 -8.096 -29.935 1.00 88.38 476 GLU A CA 1
ATOM 3850 C C . GLU A 1 476 ? 1.570 -9.499 -29.740 1.00 88.38 476 GLU A C 1
ATOM 3852 O O . GLU A 1 476 ? 2.385 -9.776 -28.866 1.00 88.38 476 GLU A O 1
ATOM 3857 N N . THR A 1 477 ? 1.151 -10.421 -30.604 1.00 85.12 477 THR A N 1
ATOM 3858 C CA . THR A 1 477 ? 1.581 -11.822 -30.518 1.00 85.12 477 THR A CA 1
ATOM 3859 C C . THR A 1 477 ? 2.624 -12.198 -31.566 1.00 85.12 477 THR A C 1
ATOM 3861 O O . THR A 1 477 ? 3.123 -13.321 -31.548 1.00 85.12 477 THR A O 1
ATOM 3864 N N . ALA A 1 478 ? 2.890 -11.320 -32.539 1.00 86.44 478 ALA A N 1
ATOM 3865 C CA . ALA A 1 478 ? 3.818 -11.551 -33.644 1.00 86.44 478 ALA A CA 1
ATOM 3866 C C . ALA A 1 478 ? 4.103 -10.263 -34.438 1.00 86.44 478 ALA A C 1
ATOM 3868 O O . ALA A 1 478 ? 3.311 -9.324 -34.438 1.00 86.44 478 ALA A O 1
ATOM 3869 N N . GLY A 1 479 ? 5.180 -10.288 -35.229 1.00 92.69 479 GLY A N 1
ATOM 3870 C CA . GLY A 1 479 ? 5.579 -9.191 -36.114 1.00 92.69 479 GLY A CA 1
ATOM 3871 C C . GLY A 1 479 ? 6.569 -8.233 -35.456 1.00 92.69 479 GLY A C 1
ATOM 3872 O O . GLY A 1 479 ? 6.967 -8.435 -34.317 1.00 92.69 479 GLY A O 1
ATOM 3873 N N . ASN A 1 480 ? 6.974 -7.195 -36.190 1.00 94.06 480 ASN A N 1
ATOM 3874 C CA . ASN A 1 480 ? 8.012 -6.259 -35.739 1.00 94.06 480 ASN A CA 1
ATOM 3875 C C . ASN A 1 480 ? 7.464 -4.856 -35.453 1.00 94.06 480 ASN A C 1
ATOM 3877 O O . ASN A 1 480 ? 8.245 -3.927 -35.304 1.00 94.06 480 ASN A O 1
ATOM 3881 N N . ASN A 1 481 ? 6.146 -4.677 -35.416 1.00 93.31 481 ASN A N 1
ATOM 3882 C CA . ASN A 1 481 ? 5.544 -3.374 -35.162 1.00 93.31 481 ASN A CA 1
ATOM 3883 C C . ASN A 1 481 ? 4.961 -3.360 -33.753 1.00 93.31 481 ASN A C 1
ATOM 3885 O O . ASN A 1 481 ? 4.139 -4.217 -33.445 1.00 93.31 481 ASN A O 1
ATOM 3889 N N . LEU A 1 482 ? 5.353 -2.373 -32.953 1.00 94.88 482 LEU A N 1
ATOM 3890 C CA . LEU A 1 482 ? 4.688 -2.025 -31.703 1.00 94.88 482 LEU A CA 1
ATOM 3891 C C . LEU A 1 482 ? 3.599 -0.998 -32.021 1.00 94.88 482 LEU A C 1
ATOM 3893 O O . LEU A 1 482 ? 3.905 0.108 -32.477 1.00 94.88 482 LEU A O 1
ATOM 3897 N N . VAL A 1 483 ? 2.334 -1.361 -31.846 1.00 86.75 483 VAL A N 1
ATOM 3898 C CA . VAL A 1 483 ? 1.204 -0.505 -32.205 1.00 86.75 483 VAL A CA 1
ATOM 3899 C C . VAL A 1 483 ? 0.930 0.486 -31.081 1.00 86.75 483 VAL A C 1
ATOM 3901 O O . VAL A 1 483 ? 0.732 0.120 -29.925 1.00 86.75 483 VAL A O 1
ATOM 3904 N N . ASP A 1 484 ? 0.900 1.764 -31.440 1.00 84.44 484 ASP A N 1
ATOM 3905 C CA . ASP A 1 484 ? 0.378 2.828 -30.595 1.00 84.44 484 ASP A CA 1
ATOM 3906 C C . ASP A 1 484 ? -1.144 2.889 -30.754 1.00 84.44 484 ASP A C 1
ATOM 3908 O O . ASP A 1 484 ? -1.659 3.114 -31.853 1.00 84.44 484 ASP A O 1
ATOM 3912 N N . SER A 1 485 ? -1.874 2.729 -29.655 1.00 77.25 485 SER A N 1
ATOM 3913 C CA . SER A 1 485 ? -3.339 2.764 -29.642 1.00 77.25 485 SER A CA 1
ATOM 3914 C C . SER A 1 485 ? -3.919 4.134 -30.015 1.00 77.25 485 SER A C 1
ATOM 3916 O O . SER A 1 485 ? -5.064 4.208 -30.463 1.00 77.25 485 SER A O 1
ATOM 3918 N N . THR A 1 486 ? -3.134 5.214 -29.912 1.00 75.50 486 THR A N 1
ATOM 3919 C CA . THR A 1 486 ? -3.532 6.540 -30.419 1.00 75.50 486 THR A CA 1
ATOM 3920 C C . THR A 1 486 ? -3.332 6.686 -31.933 1.00 75.50 486 THR A C 1
ATOM 3922 O O . THR A 1 486 ? -3.861 7.617 -32.542 1.00 75.50 486 THR A O 1
ATOM 3925 N N . GLY A 1 487 ? -2.585 5.763 -32.548 1.00 78.81 487 GLY A N 1
ATOM 3926 C CA . GLY A 1 487 ? -2.279 5.723 -33.976 1.00 78.81 487 GLY A CA 1
ATOM 3927 C C . GLY A 1 487 ? -1.185 6.690 -34.438 1.00 78.81 487 GLY A C 1
ATOM 3928 O O . GLY A 1 487 ? -0.975 6.815 -35.646 1.00 78.81 487 GLY A O 1
ATOM 3929 N N . ASN A 1 488 ? -0.492 7.376 -33.524 1.00 78.81 488 ASN A N 1
ATOM 3930 C CA . ASN A 1 488 ? 0.439 8.454 -33.865 1.00 78.81 488 ASN A CA 1
ATOM 3931 C C . ASN A 1 488 ? 1.906 8.001 -33.913 1.00 78.81 488 ASN A C 1
ATOM 3933 O O . ASN A 1 488 ? 2.671 8.497 -34.743 1.00 78.81 488 ASN A O 1
ATOM 3937 N N . PHE A 1 489 ? 2.299 7.064 -33.048 1.00 89.31 489 PHE A N 1
ATOM 3938 C CA . PHE A 1 489 ? 3.700 6.719 -32.791 1.00 89.31 489 PHE A CA 1
ATOM 3939 C C . PHE A 1 489 ? 3.939 5.204 -32.743 1.00 89.31 489 PHE A C 1
ATOM 3941 O O . PHE A 1 489 ? 4.477 4.675 -31.772 1.00 89.31 489 PHE A O 1
ATOM 3948 N N . ASN A 1 490 ? 3.554 4.481 -33.798 1.00 92.06 490 ASN A N 1
ATOM 3949 C CA . ASN A 1 490 ? 3.920 3.066 -33.920 1.00 92.06 490 ASN A CA 1
ATOM 3950 C C . ASN A 1 490 ? 5.448 2.905 -33.912 1.00 92.06 490 ASN A C 1
ATOM 3952 O O . ASN A 1 490 ? 6.154 3.634 -34.612 1.00 92.06 490 ASN A O 1
ATOM 3956 N N . GLY A 1 491 ? 5.936 1.927 -33.158 1.00 96.25 491 GLY A N 1
ATOM 3957 C CA . GLY A 1 491 ? 7.349 1.593 -33.070 1.00 96.25 491 GLY A CA 1
ATOM 3958 C C . GLY A 1 491 ? 7.750 0.436 -33.979 1.00 96.25 491 GLY A C 1
ATOM 3959 O O . GLY A 1 491 ? 6.926 -0.413 -34.323 1.00 96.25 491 GLY A O 1
ATOM 3960 N N . LEU A 1 492 ? 9.031 0.384 -34.345 1.00 98.06 492 LEU A N 1
ATOM 3961 C CA . LEU A 1 492 ? 9.634 -0.739 -35.065 1.00 98.06 492 LEU A CA 1
ATOM 3962 C C . LEU A 1 492 ? 10.612 -1.478 -34.149 1.00 98.06 492 LEU A C 1
ATOM 3964 O O . LEU A 1 492 ? 11.565 -0.884 -33.655 1.00 98.06 492 LEU A O 1
ATOM 3968 N N . LEU A 1 493 ? 10.397 -2.773 -33.938 1.00 98.38 493 LEU A N 1
ATOM 3969 C CA . LEU A 1 493 ? 11.302 -3.638 -33.185 1.00 98.38 493 LEU A CA 1
ATOM 3970 C C . LEU A 1 493 ? 12.601 -3.824 -33.976 1.00 98.38 493 LEU A C 1
ATOM 3972 O O . LEU A 1 493 ? 12.590 -4.238 -35.14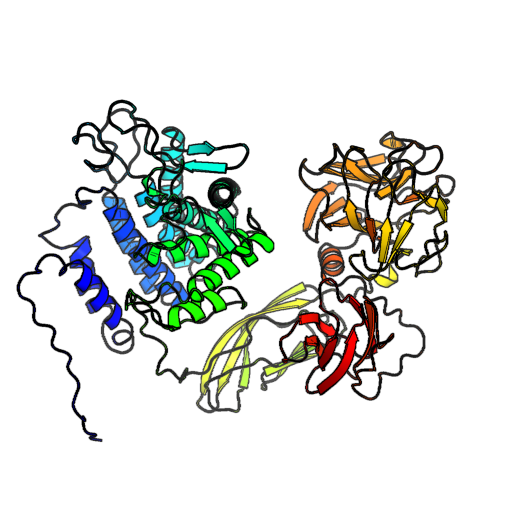0 1.00 98.38 493 LEU A O 1
ATOM 3976 N N . MET A 1 494 ? 13.721 -3.544 -33.321 1.00 98.19 494 MET A N 1
ATOM 3977 C CA . MET A 1 494 ? 15.063 -3.581 -33.882 1.00 98.19 494 MET A CA 1
ATOM 3978 C C . MET A 1 494 ? 15.933 -4.535 -33.075 1.00 98.19 494 MET A C 1
ATOM 3980 O O . MET A 1 494 ? 15.895 -4.532 -31.852 1.00 98.19 494 MET A O 1
ATOM 3984 N N . ASN A 1 495 ? 16.746 -5.314 -33.785 1.00 96.50 495 ASN A N 1
ATOM 3985 C CA . ASN A 1 495 ? 17.705 -6.294 -33.262 1.00 96.50 495 ASN A CA 1
ATOM 3986 C C . ASN A 1 495 ? 17.153 -7.559 -32.594 1.00 96.50 495 ASN A C 1
ATOM 3988 O O . ASN A 1 495 ? 17.895 -8.534 -32.565 1.00 96.50 495 ASN A O 1
ATOM 3992 N N . GLY A 1 496 ? 15.863 -7.629 -32.272 1.00 93.75 496 GLY A N 1
ATOM 3993 C CA . GLY A 1 496 ? 15.270 -8.883 -31.807 1.00 93.75 496 GLY A CA 1
ATOM 3994 C C . GLY A 1 496 ? 14.326 -8.881 -30.603 1.00 93.75 496 GLY A C 1
ATOM 3995 O O . GLY A 1 496 ? 14.109 -10.001 -30.137 1.00 93.75 496 GLY A O 1
ATOM 3996 N N . PRO A 1 497 ? 13.681 -7.776 -30.152 1.00 97.94 497 PRO A N 1
ATOM 3997 C CA . PRO A 1 497 ? 12.701 -7.863 -29.074 1.00 97.94 497 PRO A CA 1
ATOM 3998 C C . PRO A 1 497 ? 11.643 -8.938 -29.348 1.00 97.94 497 PRO A C 1
ATOM 4000 O O . PRO A 1 497 ? 11.196 -9.111 -30.489 1.00 97.94 497 PRO A O 1
ATOM 4003 N N . GLN A 1 498 ? 11.244 -9.678 -28.315 1.00 97.56 498 GLN A N 1
ATOM 4004 C CA . GLN A 1 498 ? 10.350 -10.831 -28.449 1.00 97.56 498 GLN A CA 1
ATOM 4005 C C . GLN A 1 498 ? 9.026 -10.601 -27.727 1.00 97.56 498 GLN A C 1
ATOM 4007 O O . GLN A 1 498 ? 9.001 -10.311 -26.534 1.00 97.56 498 GLN A O 1
ATOM 4012 N N . TRP A 1 499 ? 7.913 -10.802 -28.430 1.00 96.00 499 TRP A N 1
ATOM 4013 C CA . TRP A 1 499 ? 6.582 -10.787 -27.824 1.00 96.00 499 TRP A CA 1
ATOM 4014 C C . TRP A 1 499 ? 6.418 -11.917 -26.808 1.00 96.00 499 TRP A C 1
ATOM 4016 O O . TRP A 1 499 ? 6.758 -13.069 -27.091 1.00 96.00 499 TRP A O 1
ATOM 4026 N N . ARG A 1 500 ? 5.824 -11.603 -25.654 1.00 90.00 500 ARG A N 1
ATOM 4027 C CA . ARG A 1 500 ? 5.519 -12.544 -24.568 1.00 90.00 500 ARG A CA 1
ATOM 4028 C C . ARG A 1 500 ? 4.026 -12.536 -24.222 1.00 90.00 500 ARG A C 1
ATOM 4030 O O . ARG A 1 500 ? 3.625 -12.000 -23.187 1.00 90.00 500 ARG A O 1
ATOM 4037 N N . PRO A 1 501 ? 3.165 -13.119 -25.077 1.00 79.31 501 PRO A N 1
ATOM 4038 C CA . PRO A 1 501 ? 1.732 -13.172 -24.811 1.00 79.31 501 PRO A CA 1
ATOM 4039 C C . PRO A 1 501 ? 1.443 -13.967 -23.536 1.00 79.31 501 PRO A C 1
ATOM 4041 O O . PRO A 1 501 ? 1.857 -15.118 -23.414 1.00 79.31 501 PRO A O 1
ATOM 4044 N N . GLY A 1 502 ? 0.687 -13.385 -22.611 1.00 72.25 502 GLY A N 1
ATOM 4045 C CA . GLY A 1 502 ? 0.329 -14.011 -21.338 1.00 72.25 502 GLY A CA 1
ATOM 4046 C C . GLY A 1 502 ? 1.348 -13.822 -20.211 1.00 72.25 502 GLY A C 1
ATOM 4047 O O . GLY A 1 502 ? 1.078 -14.297 -19.111 1.00 72.25 502 GLY A O 1
ATOM 4048 N N . GLU A 1 503 ? 2.490 -13.170 -20.459 1.00 77.62 503 GLU A N 1
ATOM 4049 C CA . GLU A 1 503 ? 3.521 -12.920 -19.435 1.00 77.62 503 GLU A CA 1
ATOM 4050 C C . GLU A 1 503 ? 3.543 -11.462 -18.935 1.00 77.62 503 GLU A C 1
ATOM 4052 O O . GLU A 1 503 ? 4.273 -11.153 -17.990 1.00 77.62 503 GLU A O 1
ATOM 4057 N N . GLY A 1 504 ? 2.744 -10.577 -19.544 1.00 70.50 504 GLY A N 1
ATOM 4058 C CA . GLY A 1 504 ? 2.586 -9.184 -19.121 1.00 70.50 504 GLY A CA 1
ATOM 4059 C C . GLY A 1 504 ? 1.782 -9.014 -17.839 1.00 70.50 504 GLY A C 1
ATOM 4060 O O . GLY A 1 504 ? 1.106 -9.938 -17.378 1.00 70.50 504 GLY A O 1
ATOM 4061 N N . ILE A 1 505 ? 1.832 -7.807 -17.275 1.00 65.38 505 ILE A N 1
ATOM 4062 C CA . ILE A 1 505 ? 0.945 -7.418 -16.175 1.00 65.38 505 ILE A CA 1
ATOM 4063 C C . ILE A 1 505 ? -0.505 -7.299 -16.684 1.00 65.38 505 ILE A C 1
ATOM 4065 O O . ILE A 1 505 ? -1.440 -7.595 -15.939 1.00 65.38 505 ILE A O 1
ATOM 4069 N N . PHE A 1 506 ? -0.694 -6.984 -17.974 1.00 65.19 506 PHE A N 1
ATOM 4070 C CA . PHE A 1 506 ? -1.985 -6.997 -18.659 1.00 65.19 506 PHE A CA 1
ATOM 4071 C C . PHE A 1 506 ? -1.863 -7.684 -20.020 1.00 65.19 506 PHE A C 1
ATOM 4073 O O . PHE A 1 506 ? -1.386 -7.097 -20.969 1.00 65.19 506 PHE A O 1
ATOM 4080 N N . ASN A 1 507 ? -2.367 -8.914 -20.137 1.00 70.12 507 ASN A N 1
ATOM 4081 C CA . ASN A 1 507 ? -2.255 -9.748 -21.339 1.00 70.12 507 ASN A CA 1
ATOM 4082 C C . ASN A 1 507 ? -0.797 -10.044 -21.747 1.00 70.12 507 ASN A C 1
ATOM 4084 O O . ASN A 1 507 ? -0.301 -11.107 -21.385 1.00 70.12 507 ASN A O 1
ATOM 4088 N N . GLY A 1 508 ? -0.135 -9.203 -22.541 1.00 78.19 508 GLY A N 1
ATOM 4089 C CA . GLY A 1 508 ? 1.182 -9.447 -23.131 1.00 78.19 508 GLY A CA 1
ATOM 4090 C C . GLY A 1 508 ? 2.257 -8.480 -22.645 1.00 78.19 508 GLY A C 1
ATOM 4091 O O . GLY A 1 508 ? 1.991 -7.513 -21.953 1.00 78.19 508 GLY A O 1
ATOM 4092 N N . ALA A 1 509 ? 3.506 -8.781 -22.978 1.00 92.00 509 ALA A N 1
ATOM 4093 C CA . ALA A 1 509 ? 4.624 -7.868 -22.781 1.00 92.00 509 ALA A CA 1
ATOM 4094 C C . ALA A 1 509 ? 5.621 -8.011 -23.929 1.00 92.00 509 ALA A C 1
ATOM 4096 O O . ALA A 1 509 ? 5.595 -8.992 -24.684 1.00 92.00 509 ALA A O 1
ATOM 4097 N N . LEU A 1 510 ? 6.551 -7.065 -24.020 1.00 98.06 510 LEU A N 1
ATOM 4098 C CA . LEU A 1 510 ? 7.689 -7.160 -24.924 1.00 98.06 510 LEU A CA 1
ATOM 4099 C C . LEU A 1 510 ? 8.973 -7.395 -24.129 1.00 98.06 510 LEU A C 1
ATOM 4101 O O . LEU A 1 510 ? 9.290 -6.633 -23.217 1.00 98.06 510 LEU A O 1
ATOM 4105 N N . ALA A 1 511 ? 9.686 -8.464 -24.483 1.00 98.19 511 ALA A N 1
ATOM 4106 C CA . ALA A 1 511 ? 10.959 -8.838 -23.886 1.00 98.19 511 ALA A CA 1
ATOM 4107 C C . ALA A 1 511 ? 12.136 -8.237 -24.654 1.00 98.19 511 ALA A C 1
ATOM 4109 O O . ALA A 1 511 ? 12.155 -8.279 -25.888 1.00 98.19 511 ALA A O 1
ATOM 4110 N N . PHE A 1 512 ? 13.118 -7.757 -23.902 1.00 98.50 512 PHE A N 1
ATOM 4111 C CA . PHE A 1 512 ? 14.398 -7.233 -24.364 1.00 98.50 512 PHE A CA 1
ATOM 4112 C C . PHE A 1 512 ? 15.515 -8.085 -23.765 1.00 98.50 512 PHE A C 1
ATOM 4114 O O . PHE A 1 512 ? 15.402 -8.499 -22.616 1.00 98.50 512 PHE A O 1
ATOM 4121 N N . ASP A 1 513 ? 16.553 -8.366 -24.551 1.00 96.81 513 ASP A N 1
ATOM 4122 C CA . ASP A 1 513 ? 17.584 -9.365 -24.239 1.00 96.81 513 ASP A CA 1
ATOM 4123 C C . ASP A 1 513 ? 18.838 -8.839 -23.515 1.00 96.81 513 ASP A C 1
ATOM 4125 O O . ASP A 1 513 ? 19.862 -9.530 -23.469 1.00 96.81 513 ASP A O 1
ATOM 4129 N N . GLY A 1 514 ? 18.827 -7.582 -23.063 1.00 95.81 514 GLY A N 1
ATOM 4130 C CA . GLY A 1 514 ? 19.978 -6.977 -22.391 1.00 95.81 514 GLY A CA 1
ATOM 4131 C C . GLY A 1 514 ? 21.210 -6.755 -23.273 1.00 95.81 514 GLY A C 1
ATOM 4132 O O . GLY A 1 514 ? 22.262 -6.376 -22.760 1.00 95.81 514 GLY A O 1
ATOM 4133 N N . SER A 1 515 ? 21.130 -6.962 -24.593 1.00 96.19 515 SER A N 1
ATOM 4134 C CA . SER A 1 515 ? 22.296 -6.890 -25.483 1.00 96.19 515 SER A CA 1
ATOM 4135 C C . SER A 1 515 ? 22.257 -5.688 -26.417 1.00 96.19 515 SER A C 1
ATOM 4137 O O . SER A 1 515 ? 23.186 -4.872 -26.433 1.00 96.19 515 SER A O 1
ATOM 4139 N N . ASN A 1 516 ? 21.221 -5.581 -27.244 1.00 96.31 516 ASN A N 1
ATOM 4140 C CA . ASN A 1 516 ? 21.083 -4.480 -28.204 1.00 96.31 516 ASN A CA 1
ATOM 4141 C C . ASN A 1 516 ? 19.649 -4.269 -28.710 1.00 96.31 516 ASN A C 1
ATOM 4143 O O . ASN A 1 516 ? 19.454 -3.479 -29.641 1.00 96.31 516 ASN A O 1
ATOM 4147 N N . ASP A 1 517 ? 18.675 -4.958 -28.127 1.00 98.19 517 ASP A N 1
ATOM 4148 C CA . ASP A 1 517 ? 17.265 -4.856 -28.472 1.00 98.19 517 ASP A CA 1
ATOM 4149 C C . ASP A 1 517 ? 16.708 -3.462 -28.188 1.00 98.19 517 ASP A C 1
ATOM 4151 O O . ASP A 1 517 ? 16.998 -2.862 -27.156 1.00 98.19 517 ASP A O 1
ATOM 4155 N N . TYR A 1 518 ? 15.909 -2.928 -29.114 1.00 98.44 518 TYR A N 1
ATOM 4156 C CA . TYR A 1 518 ? 15.161 -1.690 -28.894 1.00 98.44 518 TYR A CA 1
ATOM 4157 C C . TYR A 1 518 ? 13.947 -1.584 -29.808 1.00 98.44 518 TYR A C 1
ATOM 4159 O O . TYR A 1 518 ? 13.857 -2.249 -30.840 1.00 98.44 518 TYR A O 1
ATOM 4167 N N . VAL A 1 519 ? 13.023 -0.698 -29.455 1.00 98.62 519 VAL A N 1
ATOM 4168 C CA . VAL A 1 519 ? 11.961 -0.248 -30.358 1.00 98.62 519 VAL A CA 1
ATOM 4169 C C . VAL A 1 519 ? 12.299 1.155 -30.840 1.00 98.62 519 VAL A C 1
ATOM 4171 O O . VAL A 1 519 ? 12.435 2.066 -30.027 1.00 98.62 519 VAL A O 1
ATOM 4174 N N . ASP A 1 520 ? 12.434 1.333 -32.151 1.00 98.19 520 ASP A N 1
ATOM 4175 C CA . ASP A 1 520 ? 12.640 2.635 -32.785 1.00 98.19 520 ASP A CA 1
ATOM 4176 C C . ASP A 1 520 ? 11.304 3.377 -32.913 1.00 98.19 520 ASP A C 1
ATOM 4178 O O . ASP A 1 520 ? 10.379 2.898 -33.574 1.00 98.19 520 ASP A O 1
ATOM 4182 N N . LEU A 1 521 ? 11.214 4.555 -32.293 1.00 97.50 521 LEU A N 1
ATOM 4183 C CA . LEU A 1 521 ? 10.072 5.471 -32.384 1.00 97.50 521 LEU A CA 1
ATOM 4184 C C . LEU A 1 521 ? 10.364 6.670 -33.306 1.00 97.50 521 LEU A C 1
ATOM 4186 O O . LEU A 1 521 ? 9.592 7.633 -33.370 1.00 97.50 521 LEU A O 1
ATOM 4190 N N . GLY A 1 522 ? 11.504 6.659 -34.002 1.00 95.94 522 GLY A N 1
ATOM 4191 C CA . GLY A 1 522 ? 11.951 7.731 -34.878 1.00 95.94 522 GLY A CA 1
ATOM 4192 C C . GLY A 1 522 ? 12.091 9.066 -34.145 1.00 95.94 522 GLY A C 1
ATOM 4193 O O . GLY A 1 522 ? 12.516 9.142 -32.994 1.00 95.94 522 GLY A O 1
ATOM 4194 N N . GLY A 1 523 ? 11.719 10.157 -34.814 1.00 94.56 523 GLY A N 1
ATOM 4195 C CA . GLY A 1 523 ? 11.826 11.524 -34.293 1.00 94.56 523 GLY A CA 1
ATOM 4196 C C . GLY A 1 523 ? 10.772 11.926 -33.253 1.00 94.56 523 GLY A C 1
ATOM 4197 O O . GLY A 1 523 ? 10.513 13.125 -33.124 1.00 94.56 523 GLY A O 1
ATOM 4198 N N . MET A 1 524 ? 10.129 10.973 -32.560 1.00 94.56 524 MET A N 1
ATOM 4199 C CA . MET A 1 524 ? 9.071 11.252 -31.580 1.00 94.56 524 MET A CA 1
ATOM 4200 C C . MET A 1 524 ? 9.507 12.315 -30.562 1.00 94.56 524 MET A C 1
ATOM 4202 O O . MET A 1 524 ? 10.659 12.370 -30.135 1.00 94.56 524 MET A O 1
ATOM 4206 N N . ASN A 1 525 ? 8.574 13.182 -30.196 1.00 93.31 525 ASN A N 1
ATOM 4207 C CA . ASN A 1 525 ? 8.755 14.300 -29.281 1.00 93.31 525 ASN A CA 1
ATOM 4208 C C . ASN A 1 525 ? 7.838 14.097 -28.065 1.00 93.31 525 ASN A C 1
ATOM 4210 O O . ASN A 1 525 ? 6.759 13.520 -28.202 1.00 93.31 525 ASN A O 1
ATOM 4214 N N . PHE A 1 526 ? 8.269 14.550 -26.888 1.00 92.38 526 PHE A N 1
ATOM 4215 C CA . PHE A 1 526 ? 7.594 14.272 -25.616 1.00 92.38 526 PHE A CA 1
ATOM 4216 C C . PHE A 1 526 ? 6.908 15.509 -25.057 1.00 92.38 526 PHE A C 1
ATOM 4218 O O . PHE A 1 526 ? 7.521 16.567 -24.997 1.00 92.38 526 PHE A O 1
ATOM 4225 N N . GLY A 1 527 ? 5.695 15.366 -24.533 1.00 84.00 527 GLY A N 1
ATOM 4226 C CA . GLY A 1 527 ? 5.032 16.440 -23.796 1.00 84.00 527 GLY A CA 1
ATOM 4227 C C . GLY A 1 527 ? 4.394 17.528 -24.660 1.00 84.00 527 GLY A C 1
ATOM 4228 O O . GLY A 1 527 ? 4.431 17.515 -25.890 1.00 84.00 527 GLY A O 1
ATOM 4229 N N . GLY A 1 528 ? 3.780 18.486 -23.972 1.00 76.31 528 GLY A N 1
ATOM 4230 C CA . GLY A 1 528 ? 3.195 19.703 -24.526 1.00 76.31 528 GLY A CA 1
ATOM 4231 C C . GLY A 1 528 ? 3.895 20.968 -24.006 1.00 76.31 528 GLY A C 1
ATOM 4232 O O . GLY A 1 528 ? 4.905 20.885 -23.307 1.00 76.31 528 GLY A O 1
ATOM 4233 N N . PRO A 1 529 ? 3.358 22.168 -24.304 1.00 67.06 529 PRO A N 1
ATOM 4234 C CA . PRO A 1 529 ? 4.006 23.436 -23.956 1.00 67.06 529 PRO A CA 1
ATOM 4235 C C . PRO A 1 529 ? 4.274 23.632 -22.455 1.00 67.06 529 PRO A C 1
ATOM 4237 O O . PRO A 1 529 ? 5.150 24.417 -22.106 1.00 67.06 529 PRO A O 1
ATOM 4240 N N . ASN A 1 530 ? 3.544 22.922 -21.587 1.00 71.19 530 ASN A N 1
ATOM 4241 C CA . ASN A 1 530 ? 3.571 23.113 -20.135 1.00 71.19 530 ASN A CA 1
ATOM 4242 C C . ASN A 1 530 ? 3.811 21.812 -19.347 1.00 71.19 530 ASN A C 1
ATOM 4244 O O . ASN A 1 530 ? 3.516 21.778 -18.160 1.00 71.19 530 ASN A O 1
ATOM 4248 N N . GLY A 1 531 ? 4.274 20.723 -19.970 1.00 90.69 531 GLY A N 1
ATOM 4249 C CA . GLY A 1 531 ? 4.548 19.507 -19.204 1.00 90.69 531 GLY A CA 1
ATOM 4250 C C . GLY A 1 531 ? 4.662 18.223 -20.010 1.00 90.69 531 GLY A C 1
ATOM 4251 O O . GLY A 1 531 ? 4.381 18.186 -21.205 1.00 90.69 531 GLY A O 1
ATOM 4252 N N . VAL A 1 532 ? 5.048 17.156 -19.324 1.00 96.88 532 VAL A N 1
ATOM 4253 C CA . VAL A 1 532 ? 5.122 15.790 -19.848 1.00 96.88 532 VAL A CA 1
ATOM 4254 C C . VAL A 1 532 ? 4.895 14.813 -18.706 1.00 96.88 532 VAL A C 1
ATOM 4256 O O . VAL A 1 532 ? 5.297 15.089 -17.580 1.00 96.88 532 VAL A O 1
ATOM 4259 N N . SER A 1 533 ? 4.289 13.666 -18.992 1.00 97.00 533 SER A N 1
ATOM 4260 C CA . SER A 1 533 ? 4.423 12.503 -18.115 1.00 97.00 533 SER A CA 1
ATOM 4261 C C . SER A 1 533 ? 4.685 11.253 -18.926 1.00 97.00 533 SER A C 1
ATOM 4263 O O . SER A 1 533 ? 4.252 11.157 -20.073 1.00 97.00 533 SER A O 1
ATOM 4265 N N . VAL A 1 534 ? 5.376 10.296 -18.326 1.00 98.12 534 VAL A N 1
ATOM 4266 C CA . VAL A 1 534 ? 5.577 8.963 -18.891 1.00 98.12 534 VAL A CA 1
ATOM 4267 C C . VAL A 1 534 ? 5.318 7.958 -17.784 1.00 98.12 534 VAL A C 1
ATOM 4269 O O . VAL A 1 534 ? 5.879 8.118 -16.704 1.00 98.12 534 VAL A O 1
ATOM 4272 N N . ALA A 1 535 ? 4.477 6.960 -18.038 1.00 96.12 535 ALA A N 1
ATOM 4273 C CA . ALA A 1 535 ? 4.152 5.900 -17.088 1.00 96.12 535 ALA A CA 1
ATOM 4274 C C . ALA A 1 535 ? 4.193 4.540 -17.786 1.00 96.12 535 ALA A C 1
ATOM 4276 O O . ALA A 1 535 ? 3.799 4.453 -18.947 1.00 96.12 535 ALA A O 1
ATOM 4277 N N . PHE A 1 536 ? 4.707 3.510 -17.120 1.00 97.25 536 PHE A N 1
ATOM 4278 C CA . PHE A 1 536 ? 4.798 2.156 -17.668 1.00 97.25 536 PHE A CA 1
ATOM 4279 C C . PHE A 1 536 ? 5.025 1.118 -16.573 1.00 97.25 536 PHE A C 1
ATOM 4281 O O . PHE A 1 536 ? 5.425 1.443 -15.450 1.00 97.25 536 PHE A O 1
ATOM 4288 N N . TRP A 1 537 ? 4.810 -0.143 -16.932 1.00 95.50 537 TRP A N 1
ATOM 4289 C CA . TRP A 1 537 ? 5.193 -1.294 -16.133 1.00 95.50 537 TRP A CA 1
ATOM 4290 C C . TRP A 1 537 ? 6.466 -1.923 -16.683 1.00 95.50 537 TRP A C 1
ATOM 4292 O O . TRP A 1 537 ? 6.662 -2.013 -17.896 1.00 95.50 537 TRP A O 1
ATOM 4302 N N . PHE A 1 538 ? 7.332 -2.386 -15.788 1.00 97.62 538 PHE A N 1
ATOM 4303 C CA . PHE A 1 538 ? 8.495 -3.172 -16.175 1.00 97.62 538 PHE A CA 1
ATOM 4304 C C . PHE A 1 538 ? 8.782 -4.287 -15.175 1.00 97.62 538 PHE A C 1
ATOM 4306 O O . PHE A 1 538 ? 8.443 -4.183 -13.993 1.00 97.62 538 PHE A O 1
ATOM 4313 N N . LYS A 1 539 ? 9.457 -5.326 -15.656 1.00 96.06 539 LYS A N 1
ATOM 4314 C CA . LYS A 1 539 ? 10.039 -6.393 -14.850 1.00 96.06 539 LYS A CA 1
ATOM 4315 C C . LYS A 1 539 ? 11.417 -6.719 -15.406 1.00 96.06 539 LYS A C 1
ATOM 4317 O O . LYS A 1 539 ? 11.516 -7.301 -16.477 1.00 96.06 539 LYS A O 1
ATOM 4322 N N . ALA A 1 540 ? 12.459 -6.302 -14.697 1.00 96.12 540 ALA A N 1
ATOM 4323 C CA . ALA A 1 540 ? 13.840 -6.548 -15.104 1.00 96.12 540 ALA A CA 1
ATOM 4324 C C . ALA A 1 540 ? 14.233 -8.005 -14.833 1.00 96.12 540 ALA A C 1
ATOM 4326 O O . ALA A 1 540 ? 13.897 -8.519 -13.763 1.00 96.12 540 ALA A O 1
ATOM 4327 N N . ASP A 1 541 ? 14.942 -8.649 -15.754 1.00 94.06 541 ASP A N 1
ATOM 4328 C CA . ASP A 1 541 ? 15.486 -9.996 -15.535 1.00 94.06 541 ASP A CA 1
ATOM 4329 C C . ASP A 1 541 ? 16.788 -9.925 -14.723 1.00 94.06 541 ASP A C 1
ATOM 4331 O O . ASP A 1 541 ? 16.958 -10.670 -13.751 1.00 94.06 541 ASP A O 1
ATOM 4335 N N . ASP A 1 542 ? 17.635 -8.938 -15.022 1.00 92.81 542 ASP A N 1
ATOM 4336 C CA . ASP A 1 542 ? 18.795 -8.554 -14.224 1.00 92.81 542 ASP A CA 1
ATOM 4337 C C . ASP A 1 542 ? 19.066 -7.034 -14.259 1.00 92.81 542 ASP A C 1
ATOM 4339 O O . ASP A 1 542 ? 18.260 -6.239 -14.744 1.00 92.81 542 ASP A O 1
ATOM 4343 N N . PHE A 1 543 ? 20.189 -6.619 -13.666 1.00 92.19 543 PHE A N 1
ATOM 4344 C CA . PHE A 1 543 ? 20.689 -5.243 -13.718 1.00 92.19 543 PHE A CA 1
ATOM 4345 C C . PHE A 1 543 ? 22.187 -5.194 -14.055 1.00 92.19 543 PHE A C 1
ATOM 4347 O O . PHE A 1 543 ? 22.917 -4.348 -13.529 1.00 92.19 543 PHE A O 1
ATOM 4354 N N . GLU A 1 544 ? 22.677 -6.118 -14.888 1.00 90.50 544 GLU A N 1
ATOM 4355 C CA . GLU A 1 544 ? 24.087 -6.149 -15.305 1.00 90.50 544 GLU A CA 1
ATOM 4356 C C . GLU A 1 544 ? 24.477 -4.867 -16.056 1.00 90.50 544 GLU A C 1
ATOM 4358 O O . GLU A 1 544 ? 25.588 -4.348 -15.899 1.00 90.50 544 GLU A O 1
ATOM 4363 N N . VAL A 1 545 ? 23.528 -4.296 -16.802 1.00 92.44 545 VAL A N 1
ATOM 4364 C CA . VAL A 1 545 ? 23.636 -2.949 -17.363 1.00 92.44 545 VAL A CA 1
ATOM 4365 C C . VAL A 1 545 ? 23.163 -1.938 -16.322 1.00 92.44 545 VAL A C 1
ATOM 4367 O O . VAL A 1 545 ? 21.970 -1.704 -16.122 1.00 92.44 545 VAL A O 1
ATOM 4370 N N . ALA A 1 546 ? 24.134 -1.306 -15.660 1.00 86.94 546 ALA A N 1
ATOM 4371 C CA . ALA A 1 546 ? 23.891 -0.380 -14.555 1.00 86.94 546 ALA A CA 1
ATOM 4372 C C . ALA A 1 546 ? 22.999 0.818 -14.924 1.00 86.94 546 ALA A C 1
ATOM 4374 O O . ALA A 1 546 ? 22.397 1.417 -14.036 1.00 86.94 546 ALA A O 1
ATOM 4375 N N . ASP A 1 547 ? 22.952 1.175 -16.207 1.00 92.19 547 ASP A N 1
ATOM 4376 C CA . ASP A 1 547 ? 22.267 2.351 -16.728 1.00 92.19 547 ASP A CA 1
ATOM 4377 C C . ASP A 1 547 ? 21.285 1.990 -17.862 1.00 92.19 547 ASP A C 1
ATOM 4379 O O . ASP A 1 547 ? 21.150 2.711 -18.849 1.00 92.19 547 ASP A O 1
ATOM 4383 N N . ALA A 1 548 ? 20.601 0.853 -17.737 1.00 96.06 548 ALA A N 1
ATOM 4384 C CA . ALA A 1 548 ? 19.657 0.329 -18.722 1.00 96.06 548 ALA A CA 1
ATOM 4385 C C . ALA A 1 548 ? 18.505 1.306 -19.014 1.00 96.06 548 ALA A C 1
ATOM 4387 O O . ALA A 1 548 ? 17.875 1.846 -18.100 1.00 96.06 548 ALA A O 1
ATOM 4388 N N . ARG A 1 549 ? 18.208 1.551 -20.295 1.00 96.69 549 ARG A N 1
ATOM 4389 C CA . ARG A 1 549 ? 17.189 2.528 -20.725 1.00 96.69 549 ARG A CA 1
ATOM 4390 C C . ARG A 1 549 ? 15.827 1.863 -20.889 1.00 96.69 549 ARG A C 1
ATOM 4392 O O . ARG A 1 549 ? 15.666 0.987 -21.729 1.00 96.69 549 ARG A O 1
ATOM 4399 N N . PHE A 1 550 ? 14.815 2.369 -20.190 1.00 98.38 550 PHE A N 1
ATOM 4400 C CA . PHE A 1 550 ? 13.427 1.988 -20.464 1.00 98.38 550 PHE A CA 1
ATOM 4401 C C . PHE A 1 550 ? 12.876 2.771 -21.656 1.00 98.38 550 PHE A C 1
ATOM 4403 O O . PHE A 1 550 ? 12.286 2.199 -22.566 1.00 98.38 550 PHE A O 1
ATOM 4410 N N . ILE A 1 551 ? 13.117 4.083 -21.678 1.00 98.44 551 ILE A N 1
ATOM 4411 C CA . ILE A 1 551 ? 12.799 4.970 -22.799 1.00 98.44 551 ILE A CA 1
ATOM 4412 C C . ILE A 1 551 ? 13.822 6.103 -22.854 1.00 98.44 551 ILE A C 1
ATOM 4414 O O . ILE A 1 551 ? 14.203 6.652 -21.816 1.00 98.44 551 ILE A O 1
ATOM 4418 N N . SER A 1 552 ? 14.289 6.453 -24.052 1.00 98.19 552 SER A N 1
ATOM 4419 C CA . SER A 1 552 ? 15.324 7.471 -24.240 1.00 98.19 552 SER A CA 1
ATOM 4420 C C . SER A 1 552 ? 15.167 8.237 -25.547 1.00 98.19 552 SER A C 1
ATOM 4422 O O . SER A 1 552 ? 15.023 7.646 -26.615 1.00 98.19 552 SER A O 1
ATOM 4424 N N . LYS A 1 553 ? 15.277 9.565 -25.471 1.00 97.75 553 LYS A N 1
ATOM 4425 C CA . LYS A 1 553 ? 15.489 10.468 -26.606 1.00 97.75 553 LYS A CA 1
ATOM 4426 C C . LYS A 1 553 ? 16.787 11.219 -26.400 1.00 97.75 553 LYS A C 1
ATOM 4428 O O . LYS A 1 553 ? 16.875 12.090 -25.528 1.00 97.75 553 LYS A O 1
ATOM 4433 N N . ALA A 1 554 ? 17.787 10.898 -27.209 1.00 97.12 554 ALA A N 1
ATOM 4434 C CA . ALA A 1 554 ? 19.137 11.382 -26.985 1.00 97.12 554 ALA A CA 1
ATOM 4435 C C . ALA A 1 554 ? 19.976 11.421 -28.262 1.00 97.12 554 ALA A C 1
ATOM 4437 O O . ALA A 1 554 ? 19.710 10.708 -29.228 1.00 97.12 554 ALA A O 1
ATOM 4438 N N . THR A 1 555 ? 21.020 12.248 -28.242 1.00 96.50 555 THR A N 1
ATOM 4439 C CA . THR A 1 555 ? 22.105 12.224 -29.239 1.00 96.50 555 THR A CA 1
ATOM 4440 C C . THR A 1 555 ? 23.342 11.465 -28.755 1.00 96.50 555 THR A C 1
ATOM 4442 O O . THR A 1 555 ? 24.270 11.277 -29.535 1.00 96.50 555 THR A O 1
ATOM 4445 N N . GLY A 1 556 ? 23.369 11.056 -27.485 1.00 94.75 556 GLY A N 1
ATOM 4446 C CA . GLY A 1 556 ? 24.509 10.431 -26.818 1.00 94.75 556 GLY A CA 1
ATOM 4447 C C . GLY A 1 556 ? 24.172 10.004 -25.383 1.00 94.75 556 GLY A C 1
ATOM 4448 O O . GLY A 1 556 ? 23.003 9.956 -25.001 1.00 94.75 556 GLY A O 1
ATOM 4449 N N . VAL A 1 557 ? 25.193 9.703 -24.577 1.00 91.81 557 VAL A N 1
ATOM 4450 C CA . VAL A 1 557 ? 25.046 9.191 -23.197 1.00 91.81 557 VAL A CA 1
ATOM 4451 C C . VAL A 1 557 ? 25.257 10.257 -22.112 1.00 91.81 557 VAL A C 1
ATOM 4453 O O . VAL A 1 557 ? 24.939 10.025 -20.940 1.00 91.81 557 VAL A O 1
ATOM 4456 N N . MET A 1 558 ? 25.751 11.443 -22.471 1.00 92.31 558 MET A N 1
ATOM 4457 C CA . MET A 1 558 ? 26.003 12.518 -21.509 1.00 92.31 558 MET A CA 1
ATOM 4458 C C . MET A 1 558 ? 24.706 13.218 -21.087 1.00 92.31 558 MET A C 1
ATOM 4460 O O . MET A 1 558 ? 23.671 13.128 -21.747 1.00 92.31 558 MET A O 1
ATOM 4464 N N . ASN A 1 559 ? 24.730 13.903 -19.942 1.00 87.75 559 ASN A N 1
ATOM 4465 C CA . ASN A 1 559 ? 23.528 14.484 -19.330 1.00 87.75 559 ASN A CA 1
ATOM 4466 C C . ASN A 1 559 ? 22.835 15.515 -20.251 1.00 87.75 559 ASN A C 1
ATOM 4468 O O . ASN A 1 559 ? 21.631 15.441 -20.498 1.00 87.75 559 ASN A O 1
ATOM 4472 N N . ASP A 1 560 ? 23.610 16.407 -20.862 1.00 90.31 560 ASP A N 1
ATOM 4473 C CA . ASP A 1 560 ? 23.141 17.430 -21.801 1.00 90.31 560 ASP A CA 1
ATOM 4474 C C . ASP A 1 560 ? 22.813 16.893 -23.204 1.00 90.31 560 ASP A C 1
ATOM 4476 O O . ASP A 1 560 ? 22.304 17.637 -24.041 1.00 90.31 560 ASP A O 1
ATOM 4480 N N . GLU A 1 561 ? 23.032 15.608 -23.476 1.00 94.31 561 GLU A N 1
ATOM 4481 C CA . GLU A 1 561 ? 22.684 14.963 -24.749 1.00 94.31 561 GLU A CA 1
ATOM 4482 C C . GLU A 1 561 ? 21.291 14.315 -24.725 1.00 94.31 561 GLU A C 1
ATOM 4484 O O . GLU A 1 561 ? 20.766 13.946 -25.778 1.00 94.31 561 GLU A O 1
ATOM 4489 N N . HIS A 1 562 ? 20.661 14.224 -23.548 1.00 96.00 562 HIS A N 1
ATOM 4490 C CA . HIS A 1 562 ? 19.308 13.696 -23.382 1.00 96.00 562 HIS A CA 1
ATOM 4491 C C . HIS A 1 562 ? 18.263 14.812 -23.434 1.00 96.00 562 HIS A C 1
ATOM 4493 O O . HIS A 1 562 ? 18.451 15.891 -22.873 1.00 96.00 562 HIS A O 1
ATOM 4499 N N . TYR A 1 563 ? 17.147 14.534 -24.102 1.00 96.44 563 TYR A N 1
ATOM 4500 C CA . TYR A 1 563 ? 15.939 15.362 -24.072 1.00 96.44 563 TYR A CA 1
ATOM 4501 C C . TYR A 1 563 ? 14.941 14.818 -23.046 1.00 96.44 563 TYR A C 1
ATOM 4503 O O . TYR A 1 563 ? 14.411 15.575 -22.240 1.00 96.44 563 TYR A O 1
ATOM 4511 N N . LEU A 1 564 ? 14.735 13.500 -23.041 1.00 97.38 564 LEU A N 1
ATOM 4512 C CA . LEU A 1 564 ? 14.015 12.766 -22.003 1.00 97.38 564 LEU A CA 1
ATOM 4513 C C . LEU A 1 564 ? 14.632 11.376 -21.894 1.00 97.38 564 LEU A C 1
ATOM 4515 O O . LEU A 1 564 ? 14.938 10.763 -22.916 1.00 97.38 564 LEU A O 1
ATOM 4519 N N . MET A 1 565 ? 14.810 10.879 -20.677 1.00 97.69 565 MET A N 1
ATOM 4520 C CA . MET A 1 565 ? 15.239 9.504 -20.451 1.00 97.69 565 MET A CA 1
ATOM 4521 C C . MET A 1 565 ? 14.756 9.007 -19.099 1.00 97.69 565 MET A C 1
ATOM 4523 O O . MET A 1 565 ? 14.877 9.737 -18.120 1.00 97.69 565 MET A O 1
ATOM 4527 N N . ILE A 1 566 ? 14.257 7.771 -19.057 1.00 98.44 566 ILE A N 1
ATOM 4528 C CA . ILE A 1 566 ? 13.998 7.026 -17.821 1.00 98.44 566 ILE A CA 1
ATOM 4529 C C . ILE A 1 566 ? 14.834 5.745 -17.877 1.00 98.44 566 ILE A C 1
ATOM 4531 O O . ILE A 1 566 ? 14.775 5.005 -18.865 1.00 98.44 566 ILE A O 1
ATOM 4535 N N . SER A 1 567 ? 15.629 5.498 -16.838 1.00 97.69 567 SER A N 1
ATOM 4536 C CA . SER A 1 567 ? 16.575 4.382 -16.771 1.00 97.69 567 SER A CA 1
ATOM 4537 C C . SER A 1 567 ? 16.710 3.809 -15.369 1.00 97.69 567 SER A C 1
ATOM 4539 O O . SER A 1 567 ? 16.236 4.390 -14.389 1.00 97.69 567 SER A O 1
ATOM 4541 N N . THR A 1 568 ? 17.420 2.690 -15.271 1.00 96.50 568 THR A N 1
ATOM 4542 C CA . THR A 1 568 ? 18.113 2.330 -14.034 1.00 96.50 568 THR A CA 1
ATOM 4543 C C . THR A 1 568 ? 19.348 3.216 -13.834 1.00 96.50 568 THR A C 1
ATOM 4545 O O . THR A 1 568 ? 19.745 3.970 -14.726 1.00 96.50 568 THR A O 1
ATOM 4548 N N . TYR A 1 569 ? 19.928 3.195 -12.639 1.00 94.00 569 TYR A N 1
ATOM 4549 C CA . TYR A 1 569 ? 21.221 3.804 -12.343 1.00 94.00 569 TYR A CA 1
ATOM 4550 C C . TYR A 1 569 ? 21.920 3.017 -11.237 1.00 94.00 569 TYR A C 1
ATOM 4552 O O . TYR A 1 569 ? 21.277 2.622 -10.263 1.00 94.00 569 TYR A O 1
ATOM 4560 N N . ASP A 1 570 ? 23.220 2.758 -11.398 1.00 88.38 570 ASP A N 1
ATOM 4561 C CA . ASP A 1 570 ? 23.985 1.854 -10.527 1.00 88.38 570 ASP A CA 1
ATOM 4562 C C . ASP A 1 570 ? 23.231 0.526 -10.259 1.00 88.38 570 ASP A C 1
ATOM 4564 O O . ASP A 1 570 ? 23.227 -0.027 -9.156 1.00 88.38 570 ASP A O 1
ATOM 4568 N N . GLY A 1 571 ? 22.527 0.041 -11.290 1.00 83.62 571 GLY A N 1
ATOM 4569 C CA . GLY A 1 571 ? 21.723 -1.180 -11.306 1.00 83.62 571 GLY A CA 1
ATOM 4570 C C . GLY A 1 571 ? 20.349 -1.046 -10.645 1.00 83.62 571 GLY A C 1
ATOM 4571 O O . GLY A 1 571 ? 19.332 -1.271 -11.288 1.00 83.62 571 GLY A O 1
ATOM 4572 N N . THR A 1 572 ? 20.295 -0.662 -9.367 1.00 91.88 572 THR A N 1
ATOM 4573 C CA . THR A 1 572 ? 19.068 -0.779 -8.542 1.00 91.88 572 THR A CA 1
ATOM 4574 C C . THR A 1 572 ? 18.418 0.548 -8.150 1.00 91.88 572 THR A C 1
ATOM 4576 O O . THR A 1 572 ? 17.404 0.547 -7.446 1.00 91.88 572 THR A O 1
ATOM 4579 N N . ALA A 1 573 ? 18.972 1.687 -8.566 1.00 95.56 573 ALA A N 1
ATOM 4580 C CA . ALA A 1 573 ? 18.274 2.967 -8.491 1.00 95.56 573 ALA A CA 1
ATOM 4581 C C . ALA A 1 573 ? 17.489 3.225 -9.784 1.00 95.56 573 ALA A C 1
ATOM 4583 O O . ALA A 1 573 ? 17.806 2.683 -10.841 1.00 95.56 573 ALA A O 1
ATOM 4584 N N . LEU A 1 574 ? 16.472 4.078 -9.702 1.00 97.75 574 LEU A N 1
ATOM 4585 C CA . LEU A 1 574 ? 15.780 4.637 -10.857 1.00 97.75 574 LEU A CA 1
ATOM 4586 C C . LEU A 1 574 ? 16.306 6.042 -11.124 1.00 97.75 574 LEU A C 1
ATOM 4588 O O . LEU A 1 574 ? 16.587 6.804 -10.195 1.00 97.75 574 LEU A O 1
ATOM 4592 N N . ARG A 1 575 ? 16.400 6.402 -12.399 1.00 97.19 575 ARG A N 1
ATOM 4593 C CA . ARG A 1 575 ? 16.870 7.712 -12.828 1.00 97.19 575 ARG A CA 1
ATOM 4594 C C . ARG A 1 575 ? 15.982 8.284 -13.911 1.00 97.19 575 ARG A C 1
ATOM 4596 O O . ARG A 1 575 ? 15.508 7.571 -14.793 1.00 97.19 575 ARG A O 1
ATOM 4603 N N . VAL A 1 576 ? 15.800 9.598 -13.859 1.00 98.00 576 VAL A N 1
ATOM 4604 C CA . VAL A 1 576 ? 15.166 10.349 -14.937 1.00 98.00 576 VAL A CA 1
ATOM 4605 C C . VAL A 1 576 ? 15.976 11.585 -15.292 1.00 98.00 576 VAL A C 1
ATOM 4607 O O . VAL A 1 576 ? 16.510 12.265 -14.417 1.00 98.00 576 VAL A O 1
ATOM 4610 N N . ARG A 1 577 ? 16.058 11.877 -16.591 1.00 97.31 577 ARG A N 1
ATOM 4611 C CA . ARG A 1 577 ? 16.552 13.147 -17.126 1.00 97.31 577 ARG A CA 1
ATOM 4612 C C . ARG A 1 577 ? 15.478 13.796 -17.978 1.00 97.31 577 ARG A C 1
ATOM 4614 O O . ARG A 1 577 ? 14.847 13.123 -18.791 1.00 97.31 577 ARG A O 1
ATOM 4621 N N . LEU A 1 578 ? 15.319 15.104 -17.830 1.00 97.38 578 LEU A N 1
ATOM 4622 C CA . LEU A 1 578 ? 14.424 15.906 -18.656 1.00 97.38 578 LEU A CA 1
ATOM 4623 C C . LEU A 1 578 ? 15.094 17.225 -19.013 1.00 97.38 578 LEU A C 1
ATOM 4625 O O . LEU A 1 578 ? 15.568 17.934 -18.124 1.00 97.38 578 LEU A O 1
ATOM 4629 N N . LYS A 1 579 ? 15.107 17.559 -20.304 1.00 96.31 579 LYS A N 1
ATOM 4630 C CA . LYS A 1 579 ? 15.608 18.840 -20.787 1.00 96.31 579 LYS A CA 1
ATOM 4631 C C . LYS A 1 579 ? 14.468 19.842 -20.948 1.00 96.31 579 LYS A C 1
ATOM 4633 O O . LYS A 1 579 ? 13.515 19.600 -21.693 1.00 96.31 579 LYS A O 1
ATOM 4638 N N . THR A 1 580 ? 14.577 20.959 -20.235 1.00 94.31 580 THR A N 1
ATOM 4639 C CA . THR A 1 580 ? 13.623 22.067 -20.282 1.00 94.31 580 THR A CA 1
ATOM 4640 C C . THR A 1 580 ? 14.349 23.396 -20.430 1.00 94.31 580 THR A C 1
ATOM 4642 O O . THR A 1 580 ? 15.298 23.686 -19.697 1.00 94.31 580 THR A O 1
ATOM 4645 N N . GLY A 1 581 ? 13.893 24.244 -21.353 1.00 90.50 581 GLY A N 1
ATOM 4646 C CA . GLY A 1 581 ? 14.486 25.566 -21.579 1.00 90.50 581 GLY A CA 1
ATOM 4647 C C . GLY A 1 581 ? 15.989 25.541 -21.901 1.00 90.50 581 GLY A C 1
ATOM 4648 O O . GLY A 1 581 ? 16.690 26.510 -21.607 1.00 90.50 581 GLY A O 1
ATOM 4649 N N . GLY A 1 582 ? 16.491 24.443 -22.473 1.00 90.69 582 GLY A N 1
ATOM 4650 C CA . GLY A 1 582 ? 17.892 24.222 -22.827 1.00 90.69 582 GLY A CA 1
ATOM 4651 C C . GLY A 1 582 ? 18.772 23.607 -21.731 1.00 90.69 582 GLY A C 1
ATOM 4652 O O . GLY A 1 582 ? 19.931 23.304 -22.013 1.00 90.69 582 GLY A O 1
ATOM 4653 N N . GLY A 1 583 ? 18.262 23.401 -20.511 1.00 92.31 583 GLY A N 1
ATOM 4654 C CA . GLY A 1 583 ? 18.981 22.759 -19.403 1.00 92.31 583 GLY A CA 1
ATOM 4655 C C . GLY A 1 583 ? 18.397 21.389 -19.063 1.00 92.31 583 GLY A C 1
ATOM 4656 O O . GLY A 1 583 ? 17.186 21.217 -19.136 1.00 92.31 583 GLY A O 1
ATOM 4657 N N . THR A 1 584 ? 19.235 20.422 -18.679 1.00 96.19 584 THR A N 1
ATOM 4658 C CA . THR A 1 584 ? 18.768 19.099 -18.231 1.00 96.19 584 THR A CA 1
ATOM 4659 C C . THR A 1 584 ? 18.722 19.016 -16.705 1.00 96.19 584 THR A C 1
ATOM 4661 O O . THR A 1 584 ? 19.722 19.281 -16.036 1.00 96.19 584 THR A O 1
ATOM 4664 N N . THR A 1 585 ? 17.575 18.602 -16.167 1.00 96.62 585 THR A N 1
ATOM 4665 C CA . THR A 1 585 ? 17.386 18.222 -14.761 1.00 96.62 585 THR A CA 1
ATOM 4666 C C . THR A 1 585 ? 17.483 16.705 -14.631 1.00 96.62 585 THR A C 1
ATOM 4668 O O . THR A 1 585 ? 16.912 15.981 -15.447 1.00 96.62 585 THR A O 1
ATOM 4671 N N . GLU A 1 586 ? 18.182 16.226 -13.602 1.00 96.88 586 GLU A N 1
ATOM 4672 C CA . GLU A 1 586 ? 18.372 14.804 -13.305 1.00 96.88 586 GLU A CA 1
ATOM 4673 C C . GLU A 1 586 ? 17.844 14.477 -11.904 1.00 96.88 586 GLU A C 1
ATOM 4675 O O . GLU A 1 586 ? 18.137 15.197 -10.949 1.00 96.88 586 GLU A O 1
ATOM 4680 N N . LEU A 1 587 ? 17.092 13.381 -11.789 1.00 97.69 587 LEU A N 1
ATOM 4681 C CA . LEU A 1 587 ? 16.739 12.758 -10.513 1.00 97.69 587 LEU A CA 1
ATOM 4682 C C . LEU A 1 587 ? 17.312 11.346 -10.475 1.00 97.69 587 LEU A C 1
ATOM 4684 O O . LEU A 1 587 ? 17.156 10.609 -11.446 1.00 97.69 587 LEU A O 1
ATOM 4688 N N . ILE A 1 588 ? 17.910 10.961 -9.350 1.00 97.12 588 ILE A N 1
ATOM 4689 C CA . ILE A 1 588 ? 18.399 9.604 -9.080 1.00 97.12 588 ILE A CA 1
ATOM 4690 C C . ILE A 1 588 ? 17.830 9.180 -7.727 1.00 97.12 588 ILE A C 1
ATOM 4692 O O . ILE A 1 588 ? 18.022 9.881 -6.733 1.00 97.12 588 ILE A O 1
ATOM 4696 N N . SER A 1 589 ? 17.110 8.061 -7.685 1.00 94.69 589 SER A N 1
ATOM 4697 C CA . SER A 1 589 ? 16.607 7.496 -6.432 1.00 94.69 589 SER A CA 1
ATOM 4698 C C . SER A 1 589 ? 17.720 6.798 -5.638 1.00 94.69 589 SER A C 1
ATOM 4700 O O . SER A 1 589 ? 18.841 6.623 -6.113 1.00 94.69 589 SER A O 1
ATOM 4702 N N . SER A 1 590 ? 17.438 6.385 -4.403 1.00 90.31 590 SER A N 1
ATOM 4703 C CA . SER A 1 590 ? 18.412 5.632 -3.603 1.00 90.31 590 SER A CA 1
ATOM 4704 C C . SER A 1 590 ? 18.712 4.249 -4.216 1.00 90.31 590 SER A C 1
ATOM 4706 O O . SER A 1 590 ? 17.808 3.624 -4.776 1.00 90.31 590 SER A O 1
ATOM 4708 N N . PRO A 1 591 ? 19.941 3.712 -4.093 1.00 87.56 591 PRO A N 1
ATOM 4709 C CA . PRO A 1 591 ? 20.223 2.318 -4.445 1.00 87.56 591 PRO A CA 1
ATOM 4710 C C . PRO A 1 591 ? 19.279 1.343 -3.722 1.00 87.56 591 PRO A C 1
ATOM 4712 O O . PRO A 1 591 ? 18.822 1.627 -2.615 1.00 87.56 591 PRO A O 1
ATOM 4715 N N . GLY A 1 592 ? 18.975 0.201 -4.341 1.00 84.94 592 GLY A N 1
ATOM 4716 C CA . GLY A 1 592 ? 18.028 -0.791 -3.815 1.00 84.94 592 GLY A CA 1
ATOM 4717 C C . GLY A 1 592 ? 16.549 -0.434 -4.014 1.00 84.94 592 GLY A C 1
ATOM 4718 O O . GLY A 1 592 ? 15.680 -1.098 -3.454 1.00 84.94 592 GLY A O 1
ATOM 4719 N N . THR A 1 593 ? 16.238 0.596 -4.810 1.00 84.19 593 THR A N 1
ATOM 4720 C CA . THR A 1 593 ? 14.851 0.996 -5.106 1.00 84.19 593 THR A CA 1
ATOM 4721 C C . THR A 1 593 ? 14.071 -0.111 -5.827 1.00 84.19 593 THR A C 1
ATOM 4723 O O . THR A 1 593 ? 12.860 -0.217 -5.611 1.00 84.19 593 THR A O 1
ATOM 4726 N N . ILE A 1 594 ? 14.734 -0.912 -6.666 1.00 90.75 594 ILE A N 1
ATOM 4727 C CA . ILE A 1 594 ? 14.141 -1.979 -7.492 1.00 90.75 594 ILE A CA 1
ATOM 4728 C C . ILE A 1 594 ? 14.967 -3.275 -7.422 1.00 90.75 594 ILE A C 1
ATOM 4730 O O . ILE A 1 594 ? 16.163 -3.238 -7.127 1.00 90.75 594 ILE A O 1
ATOM 4734 N N . GLN A 1 595 ? 14.325 -4.416 -7.692 1.00 90.56 595 GLN A N 1
ATOM 4735 C CA . GLN A 1 595 ? 14.915 -5.764 -7.686 1.00 90.56 595 GLN A CA 1
ATOM 4736 C C . GLN A 1 595 ? 14.550 -6.546 -8.965 1.00 90.56 595 GLN A C 1
ATOM 4738 O O . GLN A 1 595 ? 13.471 -6.316 -9.517 1.00 90.56 595 GLN A O 1
ATOM 4743 N N . PRO A 1 596 ? 15.405 -7.475 -9.437 1.00 91.50 596 PRO A N 1
ATOM 4744 C CA . PRO A 1 596 ? 15.085 -8.294 -10.601 1.00 91.50 596 PRO A CA 1
ATOM 4745 C C . PRO A 1 596 ? 13.920 -9.253 -10.309 1.00 91.50 596 PRO A C 1
ATOM 4747 O O . PRO A 1 596 ? 13.666 -9.638 -9.165 1.00 91.50 596 PRO A O 1
ATOM 4750 N N . GLY A 1 597 ? 13.194 -9.645 -11.352 1.00 85.81 597 GLY A N 1
ATOM 4751 C CA . GLY A 1 597 ? 12.091 -10.603 -11.299 1.00 85.81 597 GLY A CA 1
ATOM 4752 C C . GLY A 1 597 ? 10.762 -10.061 -10.754 1.00 85.81 597 GLY A C 1
ATOM 4753 O O . GLY A 1 597 ? 9.788 -10.819 -10.704 1.00 85.81 597 GLY A O 1
ATOM 4754 N N . GLN A 1 598 ? 10.680 -8.779 -10.384 1.00 85.00 598 GLN A N 1
ATOM 4755 C CA . GLN A 1 598 ? 9.469 -8.138 -9.852 1.00 85.00 598 GLN A CA 1
ATOM 4756 C C . GLN A 1 598 ? 8.882 -7.115 -10.832 1.00 85.00 598 GLN A C 1
ATOM 4758 O O . GLN A 1 598 ? 9.624 -6.395 -11.493 1.00 85.00 598 GLN A O 1
ATOM 4763 N N . TRP A 1 599 ? 7.549 -7.036 -10.893 1.00 87.62 599 TRP A N 1
ATOM 4764 C CA . TRP A 1 599 ? 6.853 -5.973 -11.620 1.00 87.62 599 TRP A CA 1
ATOM 4765 C C . TRP A 1 599 ? 6.837 -4.683 -10.801 1.00 87.62 599 TRP A C 1
ATOM 4767 O O . TRP A 1 599 ? 6.423 -4.680 -9.639 1.00 87.62 599 TRP A O 1
ATOM 4777 N N . TYR A 1 600 ? 7.214 -3.580 -11.438 1.00 88.94 600 TYR A N 1
ATOM 4778 C CA . TYR A 1 600 ? 7.058 -2.236 -10.899 1.00 88.94 600 TYR A CA 1
ATOM 4779 C C . TYR A 1 600 ? 6.324 -1.350 -11.893 1.00 88.94 600 TYR A C 1
ATOM 4781 O O . TYR A 1 600 ? 6.579 -1.410 -13.095 1.00 88.94 600 TYR A O 1
ATOM 4789 N N . HIS A 1 601 ? 5.471 -0.476 -11.369 1.00 93.44 601 HIS A N 1
ATOM 4790 C CA . HIS A 1 601 ? 4.959 0.662 -12.116 1.00 93.44 601 HIS A CA 1
ATOM 4791 C C . HIS A 1 601 ? 5.847 1.872 -11.843 1.00 93.44 601 HIS A C 1
ATOM 4793 O O . HIS A 1 601 ? 6.054 2.242 -10.683 1.00 93.44 601 HIS A O 1
ATOM 4799 N N . VAL A 1 602 ? 6.353 2.506 -12.895 1.00 97.38 602 VAL A N 1
ATOM 4800 C CA . VAL A 1 602 ? 7.154 3.729 -12.802 1.00 97.38 602 VAL A CA 1
ATOM 4801 C C . VAL A 1 602 ? 6.455 4.832 -13.563 1.00 97.38 602 VAL A C 1
ATOM 4803 O O . VAL A 1 602 ? 6.004 4.625 -14.686 1.00 97.38 602 VAL A O 1
ATOM 4806 N N . ALA A 1 603 ? 6.401 6.017 -12.960 1.00 97.19 603 ALA A N 1
ATOM 4807 C CA . ALA A 1 603 ? 5.949 7.212 -13.650 1.00 97.19 603 ALA A CA 1
ATOM 4808 C C . ALA A 1 603 ? 6.875 8.393 -13.370 1.00 97.19 603 ALA A C 1
ATOM 4810 O O . ALA A 1 603 ? 7.271 8.615 -12.230 1.00 97.19 603 ALA A O 1
ATOM 4811 N N . MET A 1 604 ? 7.186 9.177 -14.398 1.00 97.81 604 MET A N 1
ATOM 4812 C CA . MET A 1 604 ? 7.718 10.527 -14.237 1.00 97.81 604 MET A CA 1
ATOM 4813 C C . MET A 1 604 ? 6.651 11.536 -14.644 1.00 97.81 604 MET A C 1
ATOM 4815 O O . MET A 1 604 ? 5.971 11.342 -15.652 1.00 97.81 604 MET A O 1
ATOM 4819 N N . THR A 1 605 ? 6.541 12.621 -13.881 1.00 97.19 605 THR A N 1
ATOM 4820 C CA . THR A 1 605 ? 5.698 13.770 -14.212 1.00 97.19 605 THR A CA 1
ATOM 4821 C C . THR A 1 605 ? 6.525 15.053 -14.208 1.00 97.19 605 THR A C 1
ATOM 4823 O O . THR A 1 605 ? 7.465 15.219 -13.430 1.00 97.19 605 THR A O 1
ATOM 4826 N N . TYR A 1 606 ? 6.179 15.967 -15.109 1.00 96.88 606 TYR A N 1
ATOM 4827 C CA . TYR A 1 606 ? 6.674 17.333 -15.161 1.00 96.88 606 TYR A CA 1
ATOM 4828 C C . TYR A 1 606 ? 5.521 18.271 -15.506 1.00 96.88 606 TYR A C 1
ATOM 4830 O O . TYR A 1 606 ? 4.918 18.148 -16.572 1.00 96.88 606 TYR A O 1
ATOM 4838 N N . ASP A 1 607 ? 5.219 19.214 -14.620 1.00 90.19 607 ASP A N 1
ATOM 4839 C CA . ASP A 1 607 ? 4.048 20.100 -14.714 1.00 90.19 607 ASP A CA 1
ATOM 4840 C C . ASP A 1 607 ? 4.379 21.540 -15.151 1.00 90.19 607 ASP A C 1
ATOM 4842 O O . ASP A 1 607 ? 3.537 22.435 -15.065 1.00 90.19 607 ASP A O 1
ATOM 4846 N N . GLY A 1 608 ? 5.618 21.777 -15.594 1.00 89.94 608 GLY A N 1
ATOM 4847 C CA . GLY A 1 608 ? 6.129 23.114 -15.905 1.00 89.94 608 GLY A CA 1
ATOM 4848 C C . GLY A 1 608 ? 6.897 23.774 -14.753 1.00 89.94 608 GLY A C 1
ATOM 4849 O O . GLY A 1 608 ? 7.590 24.769 -14.982 1.00 89.94 608 GLY A O 1
ATOM 4850 N N . SER A 1 609 ? 6.811 23.227 -13.535 1.00 89.12 609 SER A N 1
ATOM 4851 C CA . SER A 1 609 ? 7.401 23.801 -12.315 1.00 89.12 609 SER A CA 1
ATOM 4852 C C . SER A 1 609 ? 8.294 22.838 -11.522 1.00 89.12 609 SER A C 1
ATOM 4854 O O . SER A 1 609 ? 9.224 23.271 -10.830 1.00 89.12 609 SER A O 1
ATOM 4856 N N . GLY A 1 610 ? 8.070 21.533 -11.657 1.00 92.19 610 GLY A N 1
ATOM 4857 C CA . GLY A 1 610 ? 8.874 20.509 -11.004 1.00 92.19 610 GLY A CA 1
ATOM 4858 C C . GLY A 1 610 ? 8.797 19.178 -11.727 1.00 92.19 610 GLY A C 1
ATOM 4859 O O . GLY A 1 610 ? 7.810 18.886 -12.398 1.00 92.19 610 GLY A O 1
ATOM 4860 N N . ILE A 1 611 ? 9.865 18.393 -11.606 1.00 96.69 611 ILE A N 1
ATOM 4861 C CA . ILE A 1 611 ? 9.922 17.001 -12.047 1.00 96.69 611 ILE A CA 1
ATOM 4862 C C . ILE A 1 611 ? 9.767 16.090 -10.829 1.00 96.69 611 ILE A C 1
ATOM 4864 O O . ILE A 1 611 ? 10.384 16.329 -9.788 1.00 96.69 611 ILE A O 1
ATOM 4868 N N . GLN A 1 612 ? 8.954 15.049 -10.962 1.00 96.88 612 GLN A N 1
ATOM 4869 C CA . GLN A 1 612 ? 8.698 14.048 -9.930 1.00 96.88 612 GLN A CA 1
ATOM 4870 C C . GLN A 1 612 ? 8.860 12.649 -10.526 1.00 96.88 612 GLN A C 1
ATOM 4872 O O . GLN A 1 612 ? 8.553 12.424 -11.698 1.00 96.88 612 GLN A O 1
ATOM 4877 N N . LEU A 1 613 ? 9.333 11.708 -9.715 1.00 97.44 613 LEU A N 1
ATOM 4878 C CA . LEU A 1 613 ? 9.456 10.296 -10.058 1.00 97.44 613 LEU A CA 1
ATOM 4879 C C . LEU A 1 613 ? 8.682 9.462 -9.036 1.00 97.44 613 LEU A C 1
ATOM 4881 O O . LEU A 1 613 ? 8.811 9.667 -7.828 1.00 97.44 613 LEU A O 1
ATOM 4885 N N . PHE A 1 614 ? 7.904 8.508 -9.532 1.00 92.50 614 PHE A N 1
ATOM 4886 C CA . PHE A 1 614 ? 7.015 7.649 -8.762 1.00 92.50 614 PHE A CA 1
ATOM 4887 C C . PHE A 1 614 ? 7.363 6.179 -8.981 1.00 92.50 614 PHE A C 1
ATOM 4889 O O . PHE A 1 614 ? 7.701 5.772 -10.095 1.00 92.50 614 PHE A O 1
ATOM 4896 N N . LYS A 1 615 ? 7.199 5.378 -7.927 1.00 91.31 615 LYS A N 1
ATOM 4897 C CA . LYS A 1 615 ? 7.219 3.913 -7.966 1.00 91.31 615 LYS A CA 1
ATOM 4898 C C . LYS A 1 615 ? 5.938 3.392 -7.320 1.00 91.31 615 LYS A C 1
ATOM 4900 O O . LYS A 1 615 ? 5.637 3.759 -6.189 1.00 91.31 615 LYS A O 1
ATOM 4905 N N . ASN A 1 616 ? 5.199 2.533 -8.022 1.00 82.19 616 ASN A N 1
ATOM 4906 C CA . ASN A 1 616 ? 3.953 1.913 -7.551 1.00 82.19 616 ASN A CA 1
ATOM 4907 C C . ASN A 1 616 ? 2.938 2.939 -7.009 1.00 82.19 616 ASN A C 1
ATOM 4909 O O . ASN A 1 616 ? 2.371 2.773 -5.934 1.00 82.19 616 ASN A O 1
ATOM 4913 N N . GLY A 1 617 ? 2.773 4.053 -7.729 1.00 68.38 617 GLY A N 1
ATOM 4914 C CA . GLY A 1 617 ? 1.855 5.136 -7.358 1.00 68.38 617 GLY A CA 1
ATOM 4915 C C . GLY A 1 617 ? 2.396 6.123 -6.315 1.00 68.38 617 GLY A C 1
ATOM 4916 O O . GLY A 1 617 ? 1.824 7.194 -6.155 1.00 68.38 617 GLY A O 1
ATOM 4917 N N . VAL A 1 618 ? 3.518 5.826 -5.650 1.00 63.50 618 VAL A N 1
ATOM 4918 C CA . VAL A 1 618 ? 4.086 6.663 -4.580 1.00 63.50 618 VAL A CA 1
ATOM 4919 C C . VAL A 1 618 ? 5.260 7.492 -5.100 1.00 63.50 618 VAL A C 1
ATOM 4921 O O . VAL A 1 618 ? 6.139 6.964 -5.781 1.00 63.50 618 VAL A O 1
ATOM 4924 N N . GLU A 1 619 ? 5.293 8.791 -4.780 1.00 87.62 619 GLU A N 1
ATOM 4925 C CA . GLU A 1 619 ? 6.427 9.667 -5.115 1.00 87.62 619 GLU A CA 1
ATOM 4926 C C . GLU A 1 619 ? 7.679 9.215 -4.353 1.00 87.62 619 GLU A C 1
ATOM 4928 O O . GLU A 1 619 ? 7.643 9.061 -3.133 1.00 87.62 619 GLU A O 1
ATOM 4933 N N . ILE A 1 620 ? 8.788 9.024 -5.068 1.00 84.00 620 ILE A N 1
ATOM 4934 C CA . ILE A 1 620 ? 10.069 8.605 -4.484 1.00 84.00 620 ILE A CA 1
ATOM 4935 C C . ILE A 1 620 ? 11.126 9.712 -4.494 1.00 84.00 620 ILE A C 1
ATOM 4937 O O . ILE A 1 620 ? 12.008 9.709 -3.638 1.00 84.00 620 ILE A O 1
ATOM 4941 N N . ILE A 1 621 ? 11.066 10.652 -5.443 1.00 92.00 621 ILE A N 1
ATOM 4942 C CA . ILE A 1 621 ? 11.975 11.804 -5.509 1.00 92.00 621 ILE A CA 1
ATOM 4943 C C . ILE A 1 621 ? 11.400 12.910 -6.404 1.00 92.00 621 ILE A C 1
ATOM 4945 O O . ILE A 1 621 ? 10.715 12.628 -7.389 1.00 92.00 621 ILE A O 1
ATOM 4949 N N . SER A 1 622 ? 11.719 14.168 -6.095 1.00 94.62 622 SER A N 1
ATOM 4950 C CA . SER A 1 622 ? 11.337 15.332 -6.896 1.00 94.62 622 SER A CA 1
ATOM 4951 C C . SER A 1 622 ? 12.385 16.450 -6.857 1.00 94.62 622 SER A C 1
ATOM 4953 O O . SER A 1 622 ? 13.212 16.522 -5.945 1.00 94.62 622 SER A O 1
ATOM 4955 N N . ALA A 1 623 ? 12.376 17.321 -7.870 1.00 95.12 623 ALA A N 1
ATOM 4956 C CA . ALA A 1 623 ? 13.196 18.533 -7.915 1.00 95.12 623 ALA A CA 1
ATOM 4957 C C . ALA A 1 623 ? 12.502 19.658 -8.702 1.00 95.12 623 ALA A C 1
ATOM 4959 O O . ALA A 1 623 ? 11.727 19.386 -9.624 1.00 95.12 623 ALA A O 1
ATOM 4960 N N . PRO A 1 624 ? 12.800 20.934 -8.395 1.00 94.44 624 PRO A N 1
ATOM 4961 C CA . PRO A 1 624 ? 12.309 22.053 -9.190 1.00 94.44 624 PRO A CA 1
ATOM 4962 C C . PRO A 1 624 ? 12.897 22.023 -10.608 1.00 94.44 624 PRO A C 1
ATOM 4964 O O . PRO A 1 624 ? 14.087 21.771 -10.798 1.00 94.44 624 PRO A O 1
ATOM 4967 N N . ALA A 1 625 ? 12.070 22.332 -11.604 1.00 92.44 625 ALA A N 1
ATOM 4968 C CA . ALA A 1 625 ? 12.472 22.454 -13.003 1.00 92.44 625 ALA A CA 1
ATOM 4969 C C . ALA A 1 625 ? 11.529 23.428 -13.718 1.00 92.44 625 ALA A C 1
ATOM 4971 O O . ALA A 1 625 ? 10.343 23.482 -13.426 1.00 92.44 625 ALA A O 1
ATOM 4972 N N . SER A 1 626 ? 12.020 24.218 -14.667 1.00 91.19 626 SER A N 1
ATOM 4973 C CA . SER A 1 626 ? 11.185 25.233 -15.322 1.00 91.19 626 SER A CA 1
ATOM 4974 C C . SER A 1 626 ? 11.574 25.423 -16.780 1.00 91.19 626 SER A C 1
ATOM 4976 O O . SER A 1 626 ? 12.726 25.211 -17.154 1.00 91.19 626 SER A O 1
ATOM 4978 N N . GLY A 1 627 ? 10.612 25.867 -17.583 1.00 91.81 627 GLY A N 1
ATOM 4979 C CA . GLY A 1 627 ? 10.779 26.070 -19.019 1.00 91.81 627 GLY A CA 1
ATOM 4980 C C . GLY A 1 627 ? 9.952 25.088 -19.844 1.00 91.81 627 GLY A C 1
ATOM 4981 O O . GLY A 1 627 ? 9.360 24.147 -19.329 1.00 91.81 627 GLY A O 1
ATOM 4982 N N . ALA A 1 628 ? 9.885 25.326 -21.150 1.00 92.50 628 ALA A N 1
ATOM 4983 C CA . ALA A 1 628 ? 9.218 24.397 -22.055 1.00 92.50 628 ALA A CA 1
ATOM 4984 C C . ALA A 1 628 ? 10.051 23.116 -22.203 1.00 92.50 628 ALA A C 1
ATOM 4986 O O . ALA A 1 628 ? 11.281 23.193 -22.237 1.00 92.50 628 ALA A O 1
ATOM 4987 N N . VAL A 1 629 ? 9.385 21.965 -22.337 1.00 94.94 629 VAL A N 1
ATOM 4988 C CA . VAL A 1 629 ? 10.046 20.697 -22.679 1.00 94.94 629 VAL A CA 1
ATOM 4989 C C . VAL A 1 629 ? 10.706 20.844 -24.046 1.00 94.94 629 VAL A C 1
ATOM 4991 O O . VAL A 1 629 ? 10.030 21.166 -25.029 1.00 94.94 629 VAL A O 1
ATOM 4994 N N . ASP A 1 630 ? 12.020 20.632 -24.110 1.00 93.88 630 ASP A N 1
ATOM 4995 C CA . ASP A 1 630 ? 12.772 20.790 -25.349 1.00 93.88 630 ASP A CA 1
ATOM 4996 C C . ASP A 1 630 ? 12.372 19.724 -26.376 1.00 93.88 630 ASP A C 1
ATOM 4998 O O . ASP A 1 630 ? 12.232 18.542 -26.066 1.00 93.88 630 ASP A O 1
ATOM 5002 N N . GLN A 1 631 ? 12.209 20.148 -27.631 1.00 92.00 631 GLN A N 1
ATOM 5003 C CA . GLN A 1 631 ? 11.761 19.296 -28.733 1.00 92.00 631 GLN A CA 1
ATOM 5004 C C . GLN A 1 631 ? 12.776 19.313 -29.866 1.00 92.00 631 GLN A C 1
ATOM 5006 O O . GLN A 1 631 ? 13.277 20.372 -30.247 1.00 92.00 631 GLN A O 1
ATOM 5011 N N . ASN A 1 632 ? 13.033 18.151 -30.462 1.00 93.81 632 ASN A N 1
ATOM 5012 C CA . ASN A 1 632 ? 13.841 18.055 -31.671 1.00 93.81 632 ASN A CA 1
ATOM 5013 C C . ASN A 1 632 ? 13.504 16.770 -32.427 1.00 93.81 632 ASN A C 1
ATOM 5015 O O . ASN A 1 632 ? 13.922 15.677 -32.057 1.00 93.81 632 ASN A O 1
ATOM 5019 N N . ASN A 1 633 ? 12.762 16.912 -33.515 1.00 93.31 633 ASN A N 1
ATOM 5020 C CA . ASN A 1 633 ? 12.326 15.809 -34.367 1.00 93.31 633 ASN A CA 1
ATOM 5021 C C . ASN A 1 633 ? 13.454 15.180 -35.206 1.00 93.31 633 ASN A C 1
ATOM 5023 O O . ASN A 1 633 ? 13.239 14.131 -35.805 1.00 93.31 633 ASN A O 1
ATOM 5027 N N . ALA A 1 634 ? 14.653 15.774 -35.236 1.00 95.19 634 ALA A N 1
ATOM 5028 C CA . ALA A 1 634 ? 15.840 15.139 -35.812 1.00 95.19 634 ALA A CA 1
ATOM 5029 C C . ALA A 1 634 ? 16.560 14.201 -34.824 1.00 95.19 634 ALA A C 1
ATOM 5031 O O . ALA A 1 634 ? 17.435 13.444 -35.235 1.00 95.19 634 ALA A O 1
ATOM 5032 N N . VAL A 1 635 ? 16.216 14.257 -33.532 1.00 96.25 635 VAL A N 1
ATOM 5033 C CA . VAL A 1 635 ? 16.776 13.377 -32.498 1.00 96.25 635 VAL A CA 1
ATOM 5034 C C . VAL A 1 635 ? 15.870 12.164 -32.347 1.00 96.25 635 VAL A C 1
ATOM 5036 O O . VAL A 1 635 ? 14.669 12.316 -32.118 1.00 96.25 635 VAL A O 1
ATOM 5039 N N . ALA A 1 636 ? 16.444 10.974 -32.475 1.00 97.19 636 ALA A N 1
ATOM 5040 C CA . ALA A 1 636 ? 15.703 9.726 -32.388 1.00 97.19 636 ALA A CA 1
ATOM 5041 C C . ALA A 1 636 ? 15.277 9.398 -30.946 1.00 97.19 636 ALA A C 1
ATOM 5043 O O . ALA A 1 636 ? 15.879 9.875 -29.980 1.00 97.19 636 ALA A O 1
ATOM 5044 N N . THR A 1 637 ? 14.234 8.581 -30.829 1.00 97.94 637 THR A N 1
ATOM 5045 C CA . THR A 1 637 ? 13.667 8.083 -29.575 1.00 97.94 637 THR A CA 1
ATOM 5046 C C . THR A 1 637 ? 13.568 6.567 -29.642 1.00 97.94 637 THR A C 1
ATOM 5048 O O . THR A 1 637 ? 13.144 6.032 -30.665 1.00 97.94 637 THR A O 1
ATOM 5051 N N . ALA A 1 638 ? 13.926 5.883 -28.559 1.00 98.38 638 ALA A N 1
ATOM 5052 C CA . ALA A 1 638 ? 13.824 4.436 -28.455 1.00 98.38 638 ALA A CA 1
ATOM 5053 C C . ALA A 1 638 ? 13.246 3.979 -27.110 1.00 98.38 638 ALA A C 1
ATOM 5055 O O . ALA A 1 638 ? 13.396 4.666 -26.098 1.00 98.38 638 ALA A O 1
ATOM 5056 N N . ILE A 1 639 ? 12.606 2.808 -27.118 1.00 98.75 639 ILE A N 1
ATOM 5057 C CA . ILE A 1 639 ? 12.198 2.046 -25.925 1.00 98.75 639 ILE A CA 1
ATOM 5058 C C . ILE A 1 639 ? 13.148 0.852 -25.769 1.00 98.75 639 ILE A C 1
ATOM 5060 O O . ILE A 1 639 ? 13.498 0.218 -26.765 1.00 98.75 639 ILE A O 1
ATOM 5064 N N . GLY A 1 640 ? 13.558 0.552 -24.536 1.00 97.94 640 GLY A N 1
ATOM 5065 C CA . GLY A 1 640 ? 14.403 -0.596 -24.181 1.00 97.94 640 GLY A CA 1
ATOM 5066 C C . GLY A 1 640 ? 15.908 -0.418 -24.424 1.00 97.94 640 GLY A C 1
ATOM 5067 O O . GLY A 1 640 ? 16.684 -1.304 -24.084 1.00 97.94 640 GLY A O 1
ATOM 5068 N N . ASN A 1 641 ? 16.342 0.711 -24.998 1.00 98.00 641 ASN A N 1
ATOM 5069 C CA . ASN A 1 641 ? 17.756 1.063 -25.184 1.00 98.00 641 ASN A CA 1
ATOM 5070 C C . ASN A 1 641 ? 17.911 2.567 -25.493 1.00 98.00 641 ASN A C 1
ATOM 5072 O O . ASN A 1 641 ? 16.935 3.321 -25.570 1.00 98.00 641 ASN A O 1
ATOM 5076 N N . GLN A 1 642 ? 19.147 3.010 -25.719 1.00 95.69 642 GLN A N 1
ATOM 5077 C CA . GLN A 1 642 ? 19.437 4.238 -26.448 1.00 95.69 642 GLN A CA 1
ATOM 5078 C C . GLN A 1 642 ? 18.988 4.137 -27.915 1.00 95.69 642 GLN A C 1
ATOM 5080 O O . GLN A 1 642 ? 19.051 3.063 -28.518 1.00 95.69 642 GLN A O 1
ATOM 5085 N N . PRO A 1 643 ? 18.595 5.264 -28.535 1.00 95.81 643 PRO A N 1
ATOM 5086 C CA . PRO A 1 643 ? 18.341 5.293 -29.964 1.00 95.81 643 PRO A CA 1
ATOM 5087 C C . PRO A 1 643 ? 19.623 5.040 -30.766 1.00 95.81 643 PRO A C 1
ATOM 5089 O O . PRO A 1 643 ? 20.742 5.306 -30.315 1.00 95.81 643 PRO A O 1
ATOM 5092 N N . SER A 1 644 ? 19.448 4.560 -32.000 1.00 92.25 644 SER A N 1
ATOM 5093 C CA . SER A 1 644 ? 20.559 4.240 -32.899 1.00 92.25 644 SER A CA 1
ATOM 5094 C C . SER A 1 644 ? 21.555 5.400 -33.015 1.00 92.25 644 SER A C 1
ATOM 5096 O O . SER A 1 644 ? 21.190 6.527 -33.352 1.00 92.25 644 SER A O 1
ATOM 5098 N N . GLY A 1 645 ? 22.830 5.116 -32.736 1.00 90.50 645 GLY A N 1
ATOM 5099 C CA . GLY A 1 645 ? 23.919 6.093 -32.804 1.00 90.50 645 GLY A CA 1
ATOM 5100 C C . GLY A 1 645 ? 24.160 6.919 -31.534 1.00 90.50 645 GLY A C 1
ATOM 5101 O O . GLY A 1 645 ? 25.143 7.654 -31.512 1.00 90.50 645 GLY A O 1
ATOM 5102 N N . ALA A 1 646 ? 23.343 6.776 -30.481 1.00 92.88 646 ALA A N 1
ATOM 5103 C CA . ALA A 1 646 ? 23.505 7.495 -29.207 1.00 92.88 646 ALA A CA 1
ATOM 5104 C C . ALA A 1 646 ? 24.196 6.677 -28.093 1.00 92.88 646 ALA A C 1
ATOM 5106 O O . ALA A 1 646 ? 24.397 7.184 -26.992 1.00 92.88 646 ALA A O 1
ATOM 5107 N N . GLY A 1 647 ? 24.567 5.424 -28.358 1.00 92.88 647 GLY A N 1
ATOM 5108 C CA . GLY A 1 647 ? 25.171 4.509 -27.384 1.00 92.88 647 GLY A CA 1
ATOM 5109 C C . GLY A 1 647 ? 24.466 3.155 -27.376 1.00 92.88 647 GLY A C 1
ATOM 5110 O O . GLY A 1 647 ? 23.595 2.916 -28.208 1.00 92.88 647 GLY A O 1
ATOM 5111 N N . ASN A 1 648 ? 24.862 2.275 -26.458 1.00 95.38 648 ASN A N 1
ATOM 5112 C CA . ASN A 1 648 ? 24.198 0.995 -26.219 1.00 95.38 648 ASN A CA 1
ATOM 5113 C C . ASN A 1 648 ? 24.085 0.783 -24.708 1.00 95.38 648 ASN A C 1
ATOM 5115 O O . ASN A 1 648 ? 25.085 0.493 -24.062 1.00 95.38 648 ASN A O 1
ATOM 5119 N N . GLU A 1 649 ? 22.882 0.973 -24.182 1.00 96.00 649 GLU A N 1
ATOM 5120 C CA . GLU A 1 649 ? 22.514 0.832 -22.769 1.00 96.00 649 GLU A CA 1
ATOM 5121 C C . GLU A 1 649 ? 21.216 -0.001 -22.687 1.00 96.00 649 GLU A C 1
ATOM 5123 O O . GLU A 1 649 ? 20.146 0.533 -22.357 1.00 96.00 649 GLU A O 1
ATOM 5128 N N . PRO A 1 650 ? 21.278 -1.274 -23.121 1.00 97.25 650 PRO A N 1
ATOM 5129 C CA . PRO A 1 650 ? 20.108 -2.121 -23.322 1.00 97.25 650 PRO A CA 1
ATOM 5130 C C . PRO A 1 650 ? 19.454 -2.497 -21.992 1.00 97.25 650 PRO A C 1
ATOM 5132 O O . PRO A 1 650 ? 20.123 -2.696 -20.979 1.00 97.25 650 PRO A O 1
ATOM 5135 N N . PHE A 1 651 ? 18.131 -2.597 -22.015 1.00 98.12 651 PHE A N 1
ATOM 5136 C CA . PHE A 1 651 ? 17.340 -3.170 -20.939 1.00 98.12 651 PHE A CA 1
ATOM 5137 C C . PHE A 1 651 ? 17.229 -4.686 -21.102 1.00 98.12 651 PHE A C 1
ATOM 5139 O O . PHE A 1 651 ? 17.076 -5.176 -22.220 1.00 98.12 651 PHE A O 1
ATOM 5146 N N . ASP A 1 652 ? 17.305 -5.405 -19.983 1.00 97.69 652 ASP A N 1
ATOM 5147 C CA . ASP A 1 652 ? 17.052 -6.842 -19.915 1.00 97.69 652 ASP A CA 1
ATOM 5148 C C . ASP A 1 652 ? 15.779 -7.115 -19.109 1.00 97.69 652 ASP A C 1
ATOM 5150 O O . ASP A 1 652 ? 15.689 -6.776 -17.923 1.00 97.69 652 ASP A O 1
ATOM 5154 N N . GLY A 1 653 ? 14.774 -7.693 -19.763 1.00 97.69 653 GLY A N 1
ATOM 5155 C CA . GLY A 1 653 ? 13.486 -8.021 -19.155 1.00 97.69 653 GLY A CA 1
ATOM 5156 C C . GLY A 1 653 ? 12.270 -7.544 -19.948 1.00 97.69 653 GLY A C 1
ATOM 5157 O O . GLY A 1 653 ? 12.310 -7.359 -21.165 1.00 97.69 653 GLY A O 1
ATOM 5158 N N . LEU A 1 654 ? 11.146 -7.375 -19.248 1.00 98.00 654 LEU A N 1
ATOM 5159 C CA . LEU A 1 654 ? 9.822 -7.125 -19.822 1.00 98.00 654 LEU A CA 1
ATOM 5160 C C . LEU A 1 654 ? 9.367 -5.673 -19.635 1.00 98.00 654 LEU A C 1
ATOM 5162 O O . LEU A 1 654 ? 9.489 -5.119 -18.539 1.00 98.00 654 LEU A O 1
ATOM 5166 N N . LEU A 1 655 ? 8.772 -5.094 -20.682 1.00 98.25 655 LEU A N 1
ATOM 5167 C CA . LEU A 1 655 ? 8.012 -3.840 -20.631 1.00 98.25 655 LEU A CA 1
ATOM 5168 C C . LEU A 1 655 ? 6.551 -4.063 -21.027 1.00 98.25 655 LEU A C 1
ATOM 5170 O O . LEU A 1 655 ? 6.258 -4.874 -21.908 1.00 98.25 655 LEU A O 1
ATOM 5174 N N . ASP A 1 656 ? 5.660 -3.318 -20.374 1.00 93.31 656 ASP A N 1
ATOM 5175 C CA . ASP A 1 656 ? 4.210 -3.386 -20.564 1.00 93.31 656 ASP A CA 1
ATOM 5176 C C . ASP A 1 656 ? 3.551 -2.009 -20.267 1.00 93.31 656 ASP A C 1
ATOM 5178 O O . ASP A 1 656 ? 4.100 -1.185 -19.528 1.00 93.31 656 ASP A O 1
ATOM 5182 N N . GLN A 1 657 ? 2.389 -1.738 -20.869 1.00 89.06 657 GLN A N 1
ATOM 5183 C CA . GLN A 1 657 ? 1.535 -0.551 -20.695 1.00 89.06 657 GLN A CA 1
ATOM 5184 C C . GLN A 1 657 ? 2.264 0.802 -20.639 1.00 89.06 657 GLN A C 1
ATOM 5186 O O . GLN A 1 657 ? 2.081 1.589 -19.707 1.00 89.06 657 GLN A O 1
ATOM 5191 N N . MET A 1 658 ? 3.084 1.114 -21.643 1.00 95.75 658 MET A N 1
ATOM 5192 C CA . MET A 1 658 ? 3.800 2.388 -21.684 1.00 95.75 658 MET A CA 1
ATOM 5193 C C . MET A 1 658 ? 2.944 3.493 -22.287 1.00 95.75 658 MET A C 1
ATOM 5195 O O . MET A 1 658 ? 2.444 3.377 -23.403 1.00 95.75 658 MET A O 1
ATOM 5199 N N . MET A 1 659 ? 2.820 4.601 -21.563 1.00 93.00 659 MET A N 1
ATOM 5200 C CA . MET A 1 659 ? 2.006 5.747 -21.946 1.00 93.00 659 MET A CA 1
ATOM 5201 C C . MET A 1 659 ? 2.782 7.049 -21.788 1.00 93.00 659 MET A C 1
ATOM 5203 O O . MET A 1 659 ? 3.507 7.249 -20.812 1.00 93.00 659 MET A O 1
ATOM 5207 N N . VAL A 1 660 ? 2.596 7.954 -22.747 1.00 95.00 660 VAL A N 1
ATOM 5208 C CA . VAL A 1 660 ? 3.168 9.304 -22.749 1.00 95.00 660 VAL A CA 1
ATOM 5209 C C . VAL A 1 660 ? 2.034 10.316 -22.752 1.00 95.00 660 VAL A C 1
ATOM 5211 O O . VAL A 1 660 ? 1.121 10.219 -23.569 1.00 95.00 660 VAL A O 1
ATOM 5214 N N . PHE A 1 661 ? 2.116 11.318 -21.880 1.00 92.81 661 PHE A N 1
ATOM 5215 C CA . PHE A 1 661 ? 1.099 12.349 -21.711 1.00 92.81 661 PHE A CA 1
ATOM 5216 C C . PHE A 1 661 ? 1.645 13.737 -22.048 1.00 92.81 661 PHE A C 1
ATOM 5218 O O . PHE A 1 661 ? 2.792 14.066 -21.739 1.00 92.81 661 PHE A O 1
ATOM 5225 N N . SER A 1 662 ? 0.799 14.593 -22.623 1.00 90.44 662 SER A N 1
ATOM 5226 C CA . SER A 1 662 ? 1.150 15.957 -23.037 1.00 90.44 662 SER A CA 1
ATOM 5227 C C . SER A 1 662 ? 1.228 16.968 -21.884 1.00 90.44 662 SER A C 1
ATOM 5229 O O . SER A 1 662 ? 1.324 18.172 -22.131 1.00 90.44 662 SER A O 1
ATOM 5231 N N . ARG A 1 663 ? 1.111 16.510 -20.633 1.00 89.50 663 ARG A N 1
ATOM 5232 C CA . ARG A 1 663 ? 1.155 17.328 -19.414 1.00 89.50 663 ARG A CA 1
ATOM 5233 C C . ARG A 1 663 ? 1.716 16.539 -18.232 1.00 89.50 663 ARG A C 1
ATOM 5235 O O . ARG A 1 663 ? 1.769 15.310 -18.274 1.00 89.50 663 ARG A O 1
ATOM 5242 N N . GLY A 1 664 ? 2.065 17.254 -17.167 1.00 89.62 664 GLY A N 1
ATOM 5243 C CA . GLY A 1 664 ? 2.290 16.661 -15.851 1.00 89.62 664 GLY A CA 1
ATOM 5244 C C . GLY A 1 664 ? 0.994 16.064 -15.305 1.00 89.62 664 GLY A C 1
ATOM 5245 O O . GLY A 1 664 ? -0.022 16.760 -15.213 1.00 89.62 664 GLY A O 1
ATOM 5246 N N . LEU A 1 665 ? 1.015 14.773 -14.988 1.00 87.50 665 LEU A N 1
ATOM 5247 C CA . LEU A 1 665 ? -0.031 14.118 -14.222 1.00 87.50 665 LEU A CA 1
ATOM 5248 C C . LEU A 1 665 ? 0.120 14.502 -12.754 1.00 87.50 665 LEU A C 1
ATOM 5250 O O . LEU A 1 665 ? 1.225 14.660 -12.236 1.00 87.50 665 LEU A O 1
ATOM 5254 N N . THR A 1 666 ? -1.010 14.654 -12.084 1.00 78.00 666 THR A N 1
ATOM 5255 C CA . THR A 1 666 ? -1.054 14.831 -10.637 1.00 78.00 666 THR A CA 1
ATOM 5256 C C . THR A 1 666 ? -0.748 13.509 -9.938 1.00 78.00 666 THR A C 1
ATOM 5258 O O . THR A 1 666 ? -0.937 12.431 -10.505 1.00 78.00 666 THR A O 1
ATOM 5261 N N . ARG A 1 667 ? -0.348 13.576 -8.663 1.00 71.44 667 ARG A N 1
ATOM 5262 C CA . ARG A 1 667 ? -0.139 12.379 -7.834 1.00 71.44 667 ARG A CA 1
ATOM 5263 C C . ARG A 1 667 ? -1.338 11.421 -7.878 1.00 71.44 667 ARG A C 1
ATOM 5265 O O . ARG A 1 667 ? -1.148 10.235 -8.103 1.00 71.44 667 ARG A O 1
ATOM 5272 N N . LEU A 1 668 ? -2.562 11.937 -7.736 1.00 56.75 668 LEU A N 1
ATOM 5273 C CA . LEU A 1 668 ? -3.786 11.121 -7.753 1.00 56.75 668 LEU A CA 1
ATOM 5274 C C . LEU A 1 668 ? -4.018 10.424 -9.102 1.00 56.75 668 LEU A C 1
ATOM 5276 O O . LEU A 1 668 ? -4.572 9.331 -9.150 1.00 56.75 668 LEU A O 1
ATOM 5280 N N . GLU A 1 669 ? -3.603 11.041 -10.208 1.00 73.06 669 GLU A N 1
ATOM 5281 C CA . GLU A 1 669 ? -3.700 10.425 -11.534 1.00 73.06 669 GLU A CA 1
ATOM 5282 C C . GLU A 1 669 ? -2.664 9.316 -11.709 1.00 73.06 669 GLU A C 1
ATOM 5284 O O . GLU A 1 669 ? -2.990 8.271 -12.260 1.00 73.06 669 GLU A O 1
ATOM 5289 N N . VAL A 1 670 ? -1.446 9.500 -11.191 1.00 77.69 670 VAL A N 1
ATOM 5290 C CA . VAL A 1 670 ? -0.415 8.450 -11.176 1.00 77.69 670 VAL A CA 1
ATOM 5291 C C . VAL A 1 670 ? -0.826 7.278 -10.279 1.00 77.69 670 VAL A C 1
ATOM 5293 O O . VAL A 1 670 ? -0.665 6.124 -10.674 1.00 77.69 670 VAL A O 1
ATOM 5296 N N . GLU A 1 671 ? -1.393 7.557 -9.102 1.00 63.12 671 GLU A N 1
ATOM 5297 C CA . GLU A 1 671 ? -1.969 6.543 -8.211 1.00 63.12 671 GLU A CA 1
ATOM 5298 C C . GLU A 1 671 ? -3.080 5.758 -8.923 1.00 63.12 671 GLU A C 1
ATOM 5300 O O . GLU A 1 671 ? -3.089 4.529 -8.885 1.00 63.12 671 GLU A O 1
ATOM 5305 N N . ARG A 1 672 ? -3.969 6.445 -9.652 1.00 61.53 672 ARG A N 1
ATOM 5306 C CA . ARG A 1 672 ? -5.024 5.804 -10.448 1.00 61.53 672 ARG A CA 1
ATOM 5307 C C . ARG A 1 672 ? -4.467 4.917 -11.565 1.00 61.53 672 ARG A C 1
ATOM 5309 O O . ARG A 1 672 ? -4.961 3.811 -11.750 1.00 61.53 672 ARG A O 1
ATOM 5316 N N . LEU A 1 673 ? -3.440 5.371 -12.290 1.00 72.06 673 LEU A N 1
ATOM 5317 C CA . LEU A 1 673 ? -2.785 4.573 -13.338 1.00 72.06 673 LEU A CA 1
ATOM 5318 C C . LEU A 1 673 ? -2.177 3.280 -12.791 1.00 72.06 673 LEU A C 1
ATOM 5320 O O . LEU A 1 673 ? -2.272 2.240 -13.437 1.00 72.06 673 LEU A O 1
ATOM 5324 N N . TYR A 1 674 ? -1.582 3.348 -11.601 1.00 72.00 674 TYR A N 1
ATOM 5325 C CA . TYR A 1 674 ? -1.026 2.182 -10.925 1.00 72.00 674 TYR A CA 1
ATOM 5326 C C . TYR A 1 674 ? -2.106 1.164 -10.523 1.00 72.00 674 TYR A C 1
ATOM 5328 O O . TYR A 1 674 ? -1.895 -0.033 -10.693 1.00 72.00 674 TYR A O 1
ATOM 5336 N N . GLN A 1 675 ? -3.244 1.630 -9.999 1.00 55.47 675 GLN A N 1
ATOM 5337 C CA . GLN A 1 675 ? -4.303 0.757 -9.476 1.00 55.47 675 GLN A CA 1
ATOM 5338 C C . GLN A 1 675 ? -5.171 0.131 -10.579 1.00 55.47 675 GLN A C 1
ATOM 5340 O O . GLN A 1 675 ? -5.452 -1.064 -10.535 1.00 55.47 675 GLN A O 1
ATOM 5345 N N . ASP A 1 676 ? -5.580 0.926 -11.572 1.00 51.03 676 ASP A N 1
ATOM 5346 C CA . ASP A 1 676 ? -6.634 0.539 -12.521 1.00 51.03 676 ASP A CA 1
ATOM 5347 C C . ASP A 1 676 ? -6.132 0.350 -13.967 1.00 51.03 676 ASP A C 1
ATOM 5349 O O . ASP A 1 676 ? -6.877 -0.142 -14.820 1.00 51.03 676 ASP A O 1
ATOM 5353 N N . GLY A 1 677 ? -4.904 0.787 -14.285 1.00 52.88 677 GLY A N 1
ATOM 5354 C CA . GLY A 1 677 ? -4.498 1.056 -15.670 1.00 52.88 677 GLY A CA 1
ATOM 5355 C C . GLY A 1 677 ? -5.357 2.155 -16.329 1.00 52.88 677 GLY A C 1
ATOM 5356 O O . GLY A 1 677 ? -6.253 2.736 -15.711 1.00 52.88 677 GLY A O 1
ATOM 5357 N N . ILE A 1 678 ? -5.119 2.482 -17.607 1.00 39.66 678 ILE A N 1
ATOM 5358 C CA . ILE A 1 678 ? -6.092 3.284 -18.374 1.00 39.66 678 ILE A CA 1
ATOM 5359 C C . ILE A 1 678 ? -7.146 2.344 -18.953 1.00 39.66 678 ILE A C 1
ATOM 5361 O O . ILE A 1 678 ? -6.891 1.630 -19.917 1.00 39.66 678 ILE A O 1
ATOM 5365 N N . THR A 1 679 ? -8.384 2.427 -18.460 1.00 36.00 679 THR A N 1
ATOM 5366 C CA . THR A 1 679 ? -9.551 2.043 -19.269 1.00 36.00 679 THR A CA 1
ATOM 5367 C C . THR A 1 679 ? -9.631 2.976 -20.478 1.00 36.00 679 THR A C 1
ATOM 5369 O O . THR A 1 679 ? -10.153 4.088 -20.374 1.00 36.00 679 THR A O 1
ATOM 5372 N N . THR A 1 680 ? -9.116 2.543 -21.630 1.00 32.38 680 THR A N 1
ATOM 5373 C CA . THR A 1 680 ? -9.257 3.217 -22.929 1.00 32.38 680 THR A CA 1
ATOM 5374 C C . THR A 1 680 ? -10.680 3.048 -23.463 1.00 32.38 680 THR A C 1
ATOM 5376 O O . THR A 1 680 ? -10.929 2.493 -24.525 1.00 32.38 680 THR A O 1
ATOM 5379 N N . GLY A 1 681 ? -11.657 3.573 -22.729 1.00 28.75 681 GLY A N 1
ATOM 5380 C CA . GLY A 1 681 ? -12.928 3.948 -23.329 1.00 28.75 681 GLY A CA 1
ATOM 5381 C C . GLY A 1 681 ? -12.743 5.285 -24.033 1.00 28.75 681 GLY A C 1
ATOM 5382 O O . GLY A 1 681 ? -13.068 6.318 -23.453 1.00 28.75 681 GLY A O 1
ATOM 5383 N N . LEU A 1 682 ? -12.194 5.296 -25.252 1.00 27.52 682 LEU A N 1
ATOM 5384 C CA . LEU A 1 682 ? -12.376 6.459 -26.121 1.00 27.52 682 LEU A CA 1
ATOM 5385 C C . LEU A 1 682 ? -13.889 6.632 -26.356 1.00 27.52 682 LEU A C 1
ATOM 5387 O O . LEU A 1 682 ? -14.557 5.662 -26.721 1.00 27.52 682 LEU A O 1
ATOM 5391 N N . PRO A 1 683 ? -14.462 7.834 -26.174 1.00 34.78 683 PRO A N 1
ATOM 5392 C CA . PRO A 1 683 ? -15.839 8.091 -26.558 1.00 34.78 683 PRO A CA 1
ATOM 5393 C C . PRO A 1 683 ? -15.884 8.211 -28.086 1.00 34.78 683 PRO A C 1
ATOM 5395 O O . PRO A 1 683 ? -15.640 9.277 -28.646 1.00 34.78 683 PRO A O 1
ATOM 5398 N N . GLY A 1 684 ? -16.159 7.106 -28.777 1.00 26.25 684 GLY A N 1
ATOM 5399 C CA . GLY A 1 684 ? -16.197 7.087 -30.236 1.00 26.25 684 GLY A CA 1
ATOM 5400 C C . GLY A 1 684 ? -16.875 5.848 -30.807 1.00 26.25 684 GLY A C 1
ATOM 5401 O O . GLY A 1 684 ? -16.237 4.826 -30.991 1.00 26.25 684 GLY A O 1
ATOM 5402 N N . GLU A 1 685 ? -18.159 6.013 -31.129 1.00 30.78 685 GLU A N 1
ATOM 5403 C CA . GLU A 1 685 ? -19.011 5.135 -31.945 1.00 30.78 685 GLU A CA 1
ATOM 5404 C C . GLU A 1 685 ? -19.372 3.744 -31.389 1.00 30.78 685 GLU A C 1
ATOM 5406 O O . GLU A 1 685 ? -18.829 2.715 -31.768 1.00 30.78 685 GLU A O 1
ATOM 5411 N N . GLY A 1 686 ? -20.479 3.712 -30.637 1.00 37.50 686 GLY A N 1
ATOM 5412 C CA . GLY A 1 686 ? -21.492 2.678 -30.865 1.00 37.50 686 GLY A CA 1
ATOM 5413 C C . GLY A 1 686 ? -21.504 1.453 -29.957 1.00 37.50 686 GLY A C 1
ATOM 5414 O O . GLY A 1 686 ? -22.088 0.453 -30.366 1.00 37.50 686 GLY A O 1
ATOM 5415 N N . ASP A 1 687 ? -20.987 1.505 -28.730 1.00 35.25 687 ASP A N 1
ATOM 5416 C CA . ASP A 1 687 ? -21.292 0.450 -27.759 1.00 35.25 687 ASP A CA 1
ATOM 5417 C C . ASP A 1 687 ? -22.694 0.671 -27.193 1.00 35.25 687 ASP A C 1
ATOM 5419 O O . ASP A 1 687 ? -22.921 1.363 -26.200 1.00 35.25 687 ASP A O 1
ATOM 5423 N N . LEU A 1 688 ? -23.672 0.090 -27.888 1.00 40.72 688 LEU A N 1
ATOM 5424 C CA . LEU A 1 688 ? -24.973 -0.226 -27.318 1.00 40.72 688 LEU A CA 1
ATOM 5425 C C . LEU A 1 688 ? -24.719 -0.832 -25.939 1.00 40.72 688 LEU A C 1
ATOM 5427 O O . LEU A 1 688 ? -24.197 -1.944 -25.867 1.00 40.72 688 LEU A O 1
ATOM 5431 N N . ILE A 1 689 ? -25.083 -0.113 -24.869 1.00 45.34 689 ILE A N 1
ATOM 5432 C CA . ILE A 1 689 ? -25.137 -0.681 -23.520 1.00 45.34 689 ILE A CA 1
ATOM 5433 C C . ILE A 1 689 ? -25.867 -2.015 -23.673 1.00 45.34 689 ILE A C 1
ATOM 5435 O O . ILE A 1 689 ? -27.037 -2.012 -24.088 1.00 45.34 689 ILE A O 1
ATOM 5439 N N . PRO A 1 690 ? -25.187 -3.153 -23.450 1.00 52.19 690 PRO A N 1
ATOM 5440 C CA . PRO A 1 690 ? -25.800 -4.441 -23.686 1.00 52.19 690 PRO A CA 1
ATOM 5441 C C . PRO A 1 690 ? -27.072 -4.506 -22.851 1.00 52.19 690 PRO A C 1
ATOM 5443 O O . PRO A 1 690 ? -27.026 -4.319 -21.642 1.00 52.19 690 PRO A O 1
ATOM 5446 N N . SER A 1 691 ? -28.225 -4.746 -23.479 1.00 56.22 691 SER A N 1
ATOM 5447 C CA . SER A 1 691 ? -29.515 -4.712 -22.765 1.00 56.22 691 SER A CA 1
ATOM 5448 C C . SER A 1 691 ? -29.648 -5.768 -21.654 1.00 56.22 691 SER A C 1
ATOM 5450 O O . SER A 1 691 ? -30.650 -5.786 -20.941 1.00 56.22 691 SER A O 1
ATOM 5452 N N . GLY A 1 692 ? -28.658 -6.656 -21.498 1.00 72.12 692 GLY A N 1
ATOM 5453 C CA . GLY A 1 692 ? -28.652 -7.704 -20.491 1.00 72.12 692 GLY A CA 1
ATOM 5454 C C . GLY A 1 692 ? -27.257 -8.150 -20.052 1.00 72.12 692 GLY A C 1
ATOM 5455 O O . GLY A 1 692 ? -26.255 -8.004 -20.756 1.00 72.12 692 GLY A O 1
ATOM 5456 N N . PHE A 1 693 ? -27.237 -8.736 -18.857 1.00 90.06 693 PHE A N 1
ATOM 5457 C CA . PHE A 1 693 ? -26.095 -9.424 -18.266 1.00 90.06 693 PHE A CA 1
ATOM 5458 C C . PHE A 1 693 ? -25.892 -10.785 -18.942 1.00 90.06 693 PHE A C 1
ATOM 5460 O O . PHE A 1 693 ? -26.797 -11.624 -18.928 1.00 90.06 693 PHE A O 1
ATOM 5467 N N . GLN A 1 694 ? -24.714 -11.032 -19.516 1.00 88.56 694 GLN A N 1
ATOM 5468 C CA . GLN A 1 694 ? -24.417 -12.298 -20.189 1.00 88.56 694 GLN A CA 1
ATOM 5469 C C . GLN A 1 694 ? -22.962 -12.710 -19.993 1.00 88.56 694 GLN A C 1
ATOM 5471 O O . GLN A 1 694 ? -22.058 -11.934 -20.247 1.00 88.56 694 GLN A O 1
ATOM 5476 N N . LEU A 1 695 ? -22.735 -13.973 -19.626 1.00 92.62 695 LEU A N 1
ATOM 5477 C CA . LEU A 1 695 ? -21.425 -14.624 -19.698 1.00 92.62 695 LEU A CA 1
ATOM 5478 C C . LEU A 1 695 ? -21.375 -15.508 -20.955 1.00 92.62 695 LEU A C 1
ATOM 5480 O O . LEU A 1 695 ? -22.197 -16.425 -21.098 1.00 92.62 695 LEU A O 1
ATOM 5484 N N . GLN A 1 696 ? -20.450 -15.236 -21.874 1.00 85.62 696 GLN A N 1
ATOM 5485 C CA . GLN A 1 696 ? -20.247 -16.048 -23.077 1.00 85.62 696 GLN A CA 1
ATOM 5486 C C . GLN A 1 696 ? -19.483 -17.333 -22.753 1.00 85.62 696 GLN A C 1
ATOM 5488 O O . GLN A 1 696 ? -18.850 -17.468 -21.706 1.00 85.62 696 GLN A O 1
ATOM 5493 N N . GLN A 1 697 ? -19.565 -18.310 -23.656 1.00 94.25 697 GLN A N 1
ATOM 5494 C CA . GLN A 1 697 ? -18.694 -19.478 -23.587 1.00 94.25 697 GLN A CA 1
ATOM 5495 C C . GLN A 1 697 ? -17.249 -19.031 -23.844 1.00 94.25 697 GLN A C 1
ATOM 5497 O O . GLN A 1 697 ? -16.996 -18.345 -24.831 1.00 94.25 697 GLN A O 1
ATOM 5502 N N . ASN A 1 698 ? -16.320 -19.420 -22.968 1.00 85.94 698 ASN A N 1
ATOM 5503 C CA . ASN A 1 698 ? -14.897 -19.148 -23.158 1.00 85.94 698 ASN A CA 1
ATOM 5504 C C . ASN A 1 698 ? -14.396 -19.756 -24.484 1.00 85.94 698 ASN A C 1
ATOM 5506 O O . ASN A 1 698 ? -14.885 -20.812 -24.901 1.00 85.94 698 ASN A O 1
ATOM 5510 N N . TYR A 1 699 ? -13.445 -19.097 -25.144 1.00 74.12 699 TYR A N 1
ATOM 5511 C CA . TYR A 1 699 ? -12.833 -19.577 -26.383 1.00 74.12 699 TYR A CA 1
ATOM 5512 C C . TYR A 1 699 ? -11.301 -19.449 -26.316 1.00 74.12 699 TYR A C 1
ATOM 5514 O O . TYR A 1 699 ? -10.811 -18.379 -25.952 1.00 74.12 699 TYR A O 1
ATOM 5522 N N . PRO A 1 700 ? -10.535 -20.488 -26.699 1.00 70.31 700 PRO A N 1
ATOM 5523 C CA . PRO A 1 700 ? -11.005 -21.820 -27.095 1.00 70.31 700 PRO A CA 1
ATOM 5524 C C . PRO A 1 700 ? -11.689 -22.596 -25.944 1.00 70.31 700 PRO A C 1
ATOM 5526 O O . PRO A 1 700 ? -11.522 -22.279 -24.774 1.00 70.31 700 PRO A O 1
ATOM 5529 N N . ASN A 1 701 ? -12.522 -23.592 -26.264 1.00 79.56 701 ASN A N 1
ATOM 5530 C CA . ASN A 1 701 ? -13.027 -24.581 -25.299 1.00 79.56 701 ASN A CA 1
ATOM 5531 C C . ASN A 1 701 ? -13.335 -25.906 -26.033 1.00 79.56 701 ASN A C 1
ATOM 5533 O O . ASN A 1 701 ? -14.286 -25.937 -26.819 1.00 79.56 701 ASN A O 1
ATOM 5537 N N . PRO A 1 702 ? -12.581 -26.998 -25.806 1.00 87.75 702 PRO A N 1
ATOM 5538 C CA . PRO A 1 702 ? -11.496 -27.122 -24.831 1.00 87.75 702 PRO A CA 1
ATOM 5539 C C . PRO A 1 702 ? -10.280 -26.231 -25.136 1.00 87.75 702 PRO A C 1
ATOM 5541 O O . PRO A 1 702 ? -10.079 -25.860 -26.289 1.00 87.75 702 PRO A O 1
ATOM 5544 N N . PHE A 1 703 ? -9.485 -25.887 -24.121 1.00 85.81 703 PHE A N 1
ATOM 5545 C CA . PHE A 1 703 ? -8.333 -24.975 -24.230 1.00 85.81 703 PHE A CA 1
ATOM 5546 C C . PHE A 1 703 ? -7.054 -25.550 -23.606 1.00 85.81 703 PHE A C 1
ATOM 5548 O O . PHE A 1 703 ? -7.137 -26.499 -22.827 1.00 85.81 703 PHE A O 1
ATOM 5555 N N . ASN A 1 704 ? -5.894 -24.985 -23.975 1.00 74.81 704 ASN A N 1
ATOM 5556 C CA . ASN A 1 704 ? -4.562 -25.357 -23.478 1.00 74.81 704 ASN A CA 1
ATOM 5557 C C . ASN A 1 704 ? -3.524 -24.224 -23.701 1.00 74.81 704 ASN A C 1
ATOM 5559 O O . ASN A 1 704 ? -3.301 -23.868 -24.859 1.00 74.81 704 ASN A O 1
ATOM 5563 N N . PRO A 1 705 ? -2.852 -23.685 -22.662 1.00 57.91 705 PRO A N 1
ATOM 5564 C CA . PRO A 1 705 ? -3.307 -23.593 -21.273 1.00 57.91 705 PRO A CA 1
ATOM 5565 C C . PRO A 1 705 ? -4.236 -22.384 -21.046 1.00 57.91 705 PRO A C 1
ATOM 5567 O O . PRO A 1 705 ? -4.833 -22.271 -19.979 1.00 57.91 705 PRO A O 1
ATOM 5570 N N . GLY A 1 706 ? -4.373 -21.492 -22.033 1.00 76.38 706 GLY A N 1
ATOM 5571 C CA . GLY A 1 706 ? -5.110 -20.233 -21.916 1.00 76.38 706 GLY A CA 1
ATOM 5572 C C . GLY A 1 706 ? -6.439 -20.211 -22.665 1.00 76.38 706 GLY A C 1
ATOM 5573 O O . GLY A 1 706 ? -6.591 -20.837 -23.716 1.00 76.38 706 GLY A O 1
ATOM 5574 N N . THR A 1 707 ? -7.406 -19.462 -22.140 1.00 77.75 707 THR A N 1
ATOM 5575 C CA . THR A 1 707 ? -8.684 -19.171 -22.799 1.00 77.75 707 THR A CA 1
ATOM 5576 C C . THR A 1 707 ? -9.091 -17.717 -22.596 1.00 77.75 707 THR A C 1
ATOM 5578 O O . THR A 1 707 ? -8.805 -17.121 -21.563 1.00 77.75 707 THR A O 1
ATOM 5581 N N . THR A 1 708 ? -9.832 -17.158 -23.551 1.00 77.00 708 THR A N 1
ATOM 5582 C CA . THR A 1 708 ? -10.489 -15.855 -23.409 1.00 77.00 708 THR A CA 1
ATOM 5583 C C . THR A 1 708 ? -11.917 -16.032 -22.910 1.00 77.00 708 THR A C 1
ATOM 5585 O O . THR A 1 708 ? -12.628 -16.955 -23.314 1.00 77.00 708 THR A O 1
ATOM 5588 N N . ILE A 1 709 ? -12.335 -15.132 -22.033 1.00 82.62 709 ILE A N 1
ATOM 5589 C CA . ILE A 1 709 ? -13.640 -15.064 -21.394 1.00 82.62 709 ILE A CA 1
ATOM 5590 C C . ILE A 1 709 ? -14.267 -13.728 -21.756 1.00 82.62 709 ILE A C 1
ATOM 5592 O O . ILE A 1 709 ? -13.678 -12.681 -21.515 1.00 82.62 709 ILE A O 1
ATOM 5596 N N . GLU A 1 710 ? -15.477 -13.764 -22.303 1.00 79.19 710 GLU A N 1
ATOM 5597 C CA . GLU A 1 710 ? -16.211 -12.565 -22.699 1.00 79.19 710 GLU A CA 1
ATOM 5598 C C . GLU A 1 710 ? -17.536 -12.478 -21.942 1.00 79.19 710 GLU A C 1
ATOM 5600 O O . GLU A 1 710 ? -18.247 -13.478 -21.793 1.00 79.19 710 GLU A O 1
ATOM 5605 N N . PHE A 1 711 ? -17.884 -11.292 -21.450 1.00 86.56 711 PHE A N 1
ATOM 5606 C CA . PHE A 1 711 ? -19.159 -11.052 -20.783 1.00 86.56 711 PHE A CA 1
ATOM 5607 C C . PHE A 1 711 ? -19.653 -9.621 -20.964 1.00 86.56 711 PHE A C 1
ATOM 5609 O O . PHE A 1 711 ? -18.878 -8.714 -21.236 1.00 86.56 711 PHE A O 1
ATOM 5616 N N . THR A 1 712 ? -20.956 -9.415 -20.801 1.00 81.25 712 THR A N 1
ATOM 5617 C CA . THR A 1 712 ? -21.601 -8.107 -20.896 1.00 81.25 712 THR A CA 1
ATOM 5618 C C . THR A 1 712 ? -22.224 -7.707 -19.571 1.00 81.25 712 THR A C 1
ATOM 5620 O O . THR A 1 712 ? -22.859 -8.525 -18.897 1.00 81.25 712 THR A O 1
ATOM 5623 N N . LEU A 1 713 ? -22.086 -6.430 -19.224 1.00 77.00 713 LEU A N 1
ATOM 5624 C CA . LEU A 1 713 ? -22.736 -5.798 -18.083 1.00 77.00 713 LEU A CA 1
ATOM 5625 C C . LEU A 1 713 ? -23.694 -4.705 -18.586 1.00 77.00 713 LEU A C 1
ATOM 5627 O O . LEU A 1 713 ? -23.251 -3.814 -19.311 1.00 77.00 713 LEU A O 1
ATOM 5631 N N . PRO A 1 714 ? -24.988 -4.741 -18.224 1.00 71.88 714 PRO A N 1
ATOM 5632 C CA . PRO A 1 714 ? -25.956 -3.721 -18.635 1.00 71.88 714 PRO A CA 1
ATOM 5633 C C . PRO A 1 714 ? -25.818 -2.414 -17.843 1.00 71.88 714 PRO A C 1
ATOM 5635 O O . PRO A 1 714 ? -26.310 -1.375 -18.265 1.00 71.88 714 PRO A O 1
ATOM 5638 N N . GLU A 1 715 ? -25.155 -2.462 -16.689 1.00 63.84 715 GLU A N 1
ATOM 5639 C CA . GLU A 1 715 ? -24.908 -1.326 -15.808 1.00 63.84 715 GLU A CA 1
ATOM 5640 C C . GLU A 1 715 ? -23.582 -1.525 -15.064 1.00 63.84 715 GLU A C 1
ATOM 5642 O O . GLU A 1 715 ? -23.121 -2.658 -14.872 1.00 63.84 715 GLU A O 1
ATOM 5647 N N . THR A 1 716 ? -22.967 -0.421 -14.640 1.00 62.09 716 THR A N 1
ATOM 5648 C CA . THR A 1 716 ? -21.749 -0.454 -13.827 1.00 62.09 716 THR A CA 1
ATOM 5649 C C . THR A 1 716 ? -22.041 -1.155 -12.504 1.00 62.09 716 THR A C 1
ATOM 5651 O O . THR A 1 716 ? -22.909 -0.720 -11.750 1.00 62.09 716 THR A O 1
ATOM 5654 N N . SER A 1 717 ? -21.330 -2.239 -12.203 1.00 53.19 717 SER A N 1
ATOM 5655 C CA . SER A 1 717 ? -21.634 -3.075 -11.039 1.00 53.19 717 SER A CA 1
ATOM 5656 C C . SER A 1 717 ? -20.399 -3.767 -10.465 1.00 53.19 717 SER A C 1
ATOM 5658 O O . SER A 1 717 ? -19.434 -4.068 -11.172 1.00 53.19 717 SER A O 1
ATOM 5660 N N . LEU A 1 718 ? -20.427 -4.019 -9.150 1.00 53.66 718 LEU A N 1
ATOM 5661 C CA . LEU A 1 718 ? -19.413 -4.826 -8.472 1.00 53.66 718 LEU A CA 1
ATOM 5662 C C . LEU A 1 718 ? -19.444 -6.244 -9.046 1.00 53.66 718 LEU A C 1
ATOM 5664 O O . LEU A 1 718 ? -20.455 -6.938 -8.918 1.00 53.66 718 LEU A O 1
ATOM 5668 N N . THR A 1 719 ? -18.345 -6.639 -9.677 1.00 69.81 719 THR A N 1
ATOM 5669 C CA . THR A 1 719 ? -18.215 -7.840 -10.492 1.00 69.81 719 THR A CA 1
ATOM 5670 C C . THR A 1 719 ? -17.182 -8.800 -9.897 1.00 69.81 719 THR A C 1
ATOM 5672 O O . THR A 1 719 ? -16.043 -8.421 -9.651 1.00 69.81 719 THR A O 1
ATOM 5675 N N . ASP A 1 720 ? -17.586 -10.051 -9.679 1.00 77.12 720 ASP A N 1
ATOM 5676 C CA . ASP A 1 720 ? -16.768 -11.197 -9.262 1.00 77.12 720 ASP A CA 1
ATOM 5677 C C . ASP A 1 720 ? -16.794 -12.241 -10.388 1.00 77.12 720 ASP A C 1
ATOM 5679 O O . ASP A 1 720 ? -17.788 -12.953 -10.566 1.00 77.12 720 ASP A O 1
ATOM 5683 N N . LEU A 1 721 ? -15.720 -12.300 -11.175 1.00 85.62 721 LEU A N 1
ATOM 5684 C CA . LEU A 1 721 ? -15.473 -13.316 -12.193 1.00 85.62 721 LEU A CA 1
ATOM 5685 C C . LEU A 1 721 ? -14.403 -14.275 -11.670 1.00 85.62 721 LEU A C 1
ATOM 5687 O O . LEU A 1 721 ? -13.251 -13.890 -11.486 1.00 85.62 721 LEU A O 1
ATOM 5691 N N . ALA A 1 722 ? -14.770 -15.530 -11.444 1.00 81.94 722 ALA A N 1
ATOM 5692 C CA . ALA A 1 722 ? -13.890 -16.508 -10.820 1.00 81.94 722 ALA A CA 1
ATOM 5693 C C . ALA A 1 722 ? -14.045 -17.901 -11.430 1.00 81.94 722 ALA A C 1
ATOM 5695 O O . ALA A 1 722 ? -15.105 -18.259 -11.952 1.00 81.94 722 ALA A O 1
ATOM 5696 N N . VAL A 1 723 ? -12.985 -18.695 -11.330 1.00 89.50 723 VAL A N 1
ATOM 5697 C CA . VAL A 1 723 ? -12.929 -20.072 -11.813 1.00 89.50 723 VAL A CA 1
ATOM 5698 C C . VAL A 1 723 ? -13.027 -21.033 -10.644 1.00 89.50 723 VAL A C 1
ATOM 5700 O O . VAL A 1 723 ? -12.445 -20.812 -9.586 1.00 89.50 723 VAL A O 1
ATOM 5703 N N . PHE A 1 724 ? -13.776 -22.108 -10.840 1.00 91.12 724 PHE A N 1
ATOM 5704 C CA . PHE A 1 724 ? -14.030 -23.153 -9.865 1.00 91.12 724 PHE A CA 1
ATOM 5705 C C . PHE A 1 724 ? -13.678 -24.514 -10.457 1.00 91.12 724 PHE A C 1
ATOM 5707 O O . PHE A 1 724 ? -13.886 -24.745 -11.648 1.00 91.12 724 PHE A O 1
ATOM 5714 N N . ASP A 1 725 ? -13.174 -25.431 -9.640 1.00 88.69 725 ASP A N 1
ATOM 5715 C CA . ASP A 1 725 ? -12.974 -26.818 -10.057 1.00 88.69 725 ASP A CA 1
ATOM 5716 C C . ASP A 1 725 ? -14.302 -27.599 -10.079 1.00 88.69 725 ASP A C 1
ATOM 5718 O O . ASP A 1 725 ? -15.374 -27.092 -9.726 1.00 88.69 725 ASP A O 1
ATOM 5722 N N . ALA A 1 726 ? -14.246 -28.870 -10.483 1.00 84.94 726 ALA A N 1
ATOM 5723 C CA . ALA A 1 726 ? -15.413 -29.752 -10.505 1.00 84.94 726 ALA A CA 1
ATOM 5724 C C . ALA A 1 726 ? -16.045 -30.011 -9.119 1.00 84.94 726 ALA A C 1
ATOM 5726 O O . ALA A 1 726 ? -17.179 -30.490 -9.061 1.00 84.94 726 ALA A O 1
ATOM 5727 N N . LEU A 1 727 ? -15.339 -29.701 -8.024 1.00 81.56 727 LEU A N 1
ATOM 5728 C CA . LEU A 1 727 ? -15.808 -29.836 -6.642 1.00 81.56 727 LEU A CA 1
ATOM 5729 C C . LEU A 1 727 ? -16.399 -28.524 -6.093 1.00 81.56 727 LEU A C 1
ATOM 5731 O O . LEU A 1 727 ? -16.896 -28.503 -4.969 1.00 81.56 727 LEU A O 1
ATOM 5735 N N . GLY A 1 728 ? -16.382 -27.440 -6.878 1.00 66.31 728 GLY A N 1
ATOM 5736 C CA . GLY A 1 728 ? -16.909 -26.134 -6.488 1.00 66.31 728 GLY A CA 1
ATOM 5737 C C . GLY A 1 728 ? -15.953 -25.300 -5.632 1.00 66.31 728 GLY A C 1
ATOM 5738 O O . GLY A 1 728 ? -16.381 -24.294 -5.065 1.00 66.31 728 GLY A O 1
ATOM 5739 N N . ARG A 1 729 ? -14.672 -25.679 -5.539 1.00 72.56 729 ARG A N 1
ATOM 5740 C CA . ARG A 1 729 ? -13.633 -24.864 -4.890 1.00 72.56 729 ARG A CA 1
ATOM 5741 C C . ARG A 1 729 ? -13.189 -23.776 -5.854 1.00 72.56 729 ARG A C 1
ATOM 5743 O O . ARG A 1 729 ? -13.035 -24.051 -7.041 1.00 72.56 729 ARG A O 1
ATOM 5750 N N . ARG A 1 730 ? -13.000 -22.548 -5.364 1.00 81.50 730 ARG A N 1
ATOM 5751 C CA . ARG A 1 730 ? -12.472 -21.454 -6.188 1.00 81.50 730 ARG A CA 1
ATOM 5752 C C . ARG A 1 730 ? -10.993 -21.725 -6.462 1.00 81.50 730 ARG A C 1
ATOM 5754 O O . ARG A 1 730 ? -10.218 -21.851 -5.524 1.00 81.50 730 ARG A O 1
ATOM 5761 N N . VAL A 1 731 ? -10.660 -21.829 -7.736 1.00 83.88 731 VAL A N 1
ATOM 5762 C CA . VAL A 1 731 ? -9.323 -22.111 -8.262 1.00 83.88 731 VAL A CA 1
ATOM 5763 C C . VAL A 1 731 ? -8.623 -20.818 -8.648 1.00 83.88 731 VAL A C 1
ATOM 5765 O O . VAL A 1 731 ? -7.424 -20.690 -8.455 1.00 83.88 731 VAL A O 1
ATOM 5768 N N . ASP A 1 732 ? -9.382 -19.847 -9.159 1.00 71.81 732 ASP A N 1
ATOM 5769 C CA . ASP A 1 732 ? -8.824 -18.573 -9.590 1.00 71.81 732 ASP A CA 1
ATOM 5770 C C . ASP A 1 732 ? -9.854 -17.441 -9.479 1.00 71.81 732 ASP A C 1
ATOM 5772 O O . ASP A 1 732 ? -11.067 -17.679 -9.521 1.00 71.81 732 ASP A O 1
ATOM 5776 N N . THR A 1 733 ? -9.383 -16.205 -9.342 1.00 75.19 733 THR A N 1
ATOM 5777 C CA . THR A 1 733 ? -10.200 -14.989 -9.428 1.00 75.19 733 THR A CA 1
ATOM 5778 C C . THR A 1 733 ? -9.666 -14.139 -10.567 1.00 75.19 733 THR A C 1
ATOM 5780 O O . THR A 1 733 ? -8.595 -13.564 -10.462 1.00 75.19 733 THR A O 1
ATOM 5783 N N . ILE A 1 734 ? -10.444 -14.040 -11.642 1.00 67.56 734 ILE A N 1
ATOM 5784 C CA . ILE A 1 734 ? -10.066 -13.291 -12.843 1.00 67.56 734 ILE A CA 1
ATOM 5785 C C . ILE A 1 734 ? -10.374 -11.804 -12.653 1.00 67.56 734 ILE A C 1
ATOM 5787 O O . ILE A 1 734 ? -9.593 -10.954 -13.055 1.00 67.56 734 ILE A O 1
ATOM 5791 N N . VAL A 1 735 ? -11.511 -11.481 -12.026 1.00 62.59 735 VAL A N 1
ATOM 5792 C CA . VAL A 1 735 ? -11.877 -10.104 -11.665 1.00 62.59 735 VAL A CA 1
ATOM 5793 C C . VAL A 1 735 ? -12.607 -10.099 -10.332 1.00 62.59 735 VAL A C 1
ATOM 5795 O O . VAL A 1 735 ? -13.510 -10.909 -10.119 1.00 62.59 735 VAL A O 1
ATOM 5798 N N . ARG A 1 736 ? -12.279 -9.139 -9.463 1.00 55.06 736 ARG A N 1
ATOM 5799 C CA . ARG A 1 736 ? -13.082 -8.801 -8.285 1.00 55.06 736 ARG A CA 1
ATOM 5800 C C . ARG A 1 736 ? -13.040 -7.293 -8.041 1.00 55.06 736 ARG A C 1
ATOM 5802 O O . ARG A 1 736 ? -12.122 -6.800 -7.404 1.00 55.06 736 ARG A O 1
ATOM 5809 N N . GLY A 1 737 ? -14.028 -6.569 -8.558 1.00 43.06 737 GLY A N 1
ATOM 5810 C CA . GLY A 1 737 ? -14.050 -5.104 -8.506 1.00 43.06 737 GLY A CA 1
ATOM 5811 C C . GLY A 1 737 ? -15.204 -4.497 -9.300 1.00 43.06 737 GLY A C 1
ATOM 5812 O O . GLY A 1 737 ? -16.000 -5.218 -9.900 1.00 43.06 737 GLY A O 1
ATOM 5813 N N . GLN A 1 738 ? -15.352 -3.174 -9.274 1.00 47.47 738 GLN A N 1
ATOM 5814 C CA . GLN A 1 738 ? -16.419 -2.495 -10.011 1.00 47.47 738 GLN A CA 1
ATOM 5815 C C . GLN A 1 738 ? -16.056 -2.400 -11.496 1.00 47.47 738 GLN A C 1
ATOM 5817 O O . GLN A 1 738 ? -15.067 -1.776 -11.860 1.00 47.47 738 GLN A O 1
ATOM 5822 N N . LEU A 1 739 ? -16.874 -3.002 -12.359 1.00 49.50 739 LEU A N 1
ATOM 5823 C CA . LEU A 1 739 ? -16.714 -2.910 -13.808 1.00 49.50 739 LEU A CA 1
ATOM 5824 C C . LEU A 1 739 ? -17.832 -2.066 -14.411 1.00 49.50 739 LEU A C 1
ATOM 5826 O O . LEU A 1 739 ? -18.981 -2.138 -13.970 1.00 49.50 739 LEU A O 1
ATOM 5830 N N . ARG A 1 740 ? -17.494 -1.265 -15.427 1.00 47.78 740 ARG A N 1
ATOM 5831 C CA . ARG A 1 740 ? -18.447 -0.401 -16.141 1.00 47.78 740 ARG A CA 1
ATOM 5832 C C . ARG A 1 740 ? -19.474 -1.210 -16.937 1.00 47.78 740 ARG A C 1
ATOM 5834 O O . ARG A 1 740 ? -19.213 -2.348 -17.326 1.00 47.78 740 ARG A O 1
ATOM 5841 N N . ALA A 1 741 ? -20.628 -0.604 -17.213 1.00 60.66 741 ALA A N 1
ATOM 5842 C CA . ALA A 1 741 ? -21.553 -1.116 -18.223 1.00 60.66 741 ALA A CA 1
ATOM 5843 C C . ALA A 1 741 ? -20.820 -1.257 -19.569 1.00 60.66 741 ALA A C 1
ATOM 5845 O O . ALA A 1 741 ? -20.103 -0.342 -19.968 1.00 60.66 741 ALA A O 1
ATOM 5846 N N . GLY A 1 742 ? -20.978 -2.387 -20.255 1.00 55.94 742 GLY A N 1
ATOM 5847 C CA . GLY A 1 742 ? -20.267 -2.667 -21.502 1.00 55.94 742 GLY A CA 1
ATOM 5848 C C . GLY A 1 742 ? -19.883 -4.132 -21.669 1.00 55.94 742 GLY A C 1
ATOM 5849 O O . GLY A 1 742 ? -20.254 -4.991 -20.863 1.00 55.94 742 GLY A O 1
ATOM 5850 N N . THR A 1 743 ? -19.156 -4.417 -22.745 1.00 67.75 743 THR A N 1
ATOM 5851 C CA . THR A 1 743 ? -18.613 -5.748 -23.039 1.00 67.75 743 THR A CA 1
ATOM 5852 C C . THR A 1 743 ? -17.177 -5.835 -22.535 1.00 67.75 743 THR A C 1
ATOM 5854 O O . THR A 1 743 ? -16.357 -4.979 -22.842 1.00 67.75 743 THR A O 1
ATOM 5857 N N . HIS A 1 744 ? -16.867 -6.886 -21.786 1.00 64.75 744 HIS A N 1
ATOM 5858 C CA . HIS A 1 744 ? -15.574 -7.129 -21.153 1.00 64.75 744 HIS A CA 1
ATOM 5859 C C . HIS A 1 744 ? -14.957 -8.407 -21.704 1.00 64.75 744 HIS A C 1
ATOM 5861 O O . HIS A 1 744 ? -15.656 -9.410 -21.885 1.00 64.75 744 HIS A O 1
ATOM 5867 N N . ARG A 1 745 ? -13.644 -8.387 -21.937 1.00 64.31 745 ARG A N 1
ATOM 5868 C CA . ARG A 1 745 ? -12.851 -9.554 -22.338 1.00 64.31 745 ARG A CA 1
ATOM 5869 C C . ARG A 1 745 ? -11.696 -9.728 -21.367 1.00 64.31 745 ARG A C 1
ATOM 5871 O O . ARG A 1 745 ? -10.939 -8.794 -21.155 1.00 64.31 745 ARG A O 1
ATOM 5878 N N . MET A 1 746 ? -11.585 -10.918 -20.794 1.00 67.50 746 MET A N 1
ATOM 5879 C CA . MET A 1 746 ? -10.571 -11.274 -19.805 1.00 67.50 746 MET A CA 1
ATOM 5880 C C . MET A 1 746 ? -9.896 -12.576 -20.226 1.00 67.50 746 MET A C 1
ATOM 5882 O O . MET A 1 746 ? -10.559 -13.481 -20.739 1.00 67.50 746 MET A O 1
ATOM 5886 N N . ALA A 1 747 ? -8.590 -12.696 -20.020 1.00 69.56 747 ALA A N 1
ATOM 5887 C CA . ALA A 1 747 ? -7.878 -13.951 -20.226 1.00 69.56 747 ALA A CA 1
ATOM 5888 C C . ALA A 1 747 ? -7.853 -14.768 -18.929 1.00 69.56 747 ALA A C 1
ATOM 5890 O O . ALA A 1 747 ? -7.790 -14.218 -17.833 1.00 69.56 747 ALA A O 1
ATOM 5891 N N . TRP A 1 748 ? -7.882 -16.091 -19.057 1.00 79.94 748 TRP A N 1
ATOM 5892 C CA . TRP A 1 748 ? -7.556 -17.001 -17.968 1.00 79.94 748 TRP A CA 1
ATOM 5893 C C . TRP A 1 748 ? -6.494 -17.994 -18.428 1.00 79.94 748 TRP A C 1
ATOM 5895 O O . TRP A 1 748 ? -6.673 -18.659 -19.451 1.00 79.94 748 TRP A O 1
ATOM 5905 N N . GLN A 1 749 ? -5.400 -18.081 -17.673 1.00 80.81 749 GLN A N 1
ATOM 5906 C CA . GLN A 1 749 ? -4.300 -19.014 -17.901 1.00 80.81 749 GLN A CA 1
ATOM 5907 C C . GLN A 1 749 ? -4.343 -20.103 -16.832 1.00 80.81 749 GLN A C 1
ATOM 5909 O O . GLN A 1 749 ? -4.113 -19.845 -15.653 1.00 80.81 749 GLN A O 1
ATOM 5914 N N . ALA A 1 750 ? -4.611 -21.341 -17.238 1.00 77.56 750 ALA A N 1
ATOM 5915 C CA . ALA A 1 750 ? -4.663 -22.478 -16.329 1.00 77.56 750 ALA A CA 1
ATOM 5916 C C . ALA A 1 750 ? -3.241 -22.993 -16.021 1.00 77.56 750 ALA A C 1
ATOM 5918 O O . ALA A 1 750 ? -2.833 -24.069 -16.468 1.00 77.56 750 ALA A O 1
ATOM 5919 N N . GLY A 1 751 ? -2.470 -22.183 -15.284 1.00 68.44 751 GLY A N 1
ATOM 5920 C CA . GLY A 1 751 ? -1.025 -22.330 -15.072 1.00 68.44 751 GLY A CA 1
ATOM 5921 C C . GLY A 1 751 ? -0.574 -23.724 -14.616 1.00 68.44 751 GLY A C 1
ATOM 5922 O O . GLY A 1 751 ? 0.068 -24.440 -15.380 1.00 68.44 751 GLY A O 1
ATOM 5923 N N . GLN A 1 752 ? -0.909 -24.143 -13.387 1.00 69.12 752 GLN A N 1
ATOM 5924 C CA . GLN A 1 752 ? -0.564 -25.471 -12.821 1.00 69.12 752 GLN A CA 1
ATOM 5925 C C . GLN A 1 752 ? -1.774 -26.410 -12.668 1.00 69.12 752 GLN A C 1
ATOM 5927 O O . GLN A 1 752 ? -1.672 -27.503 -12.116 1.00 69.12 752 GLN A O 1
ATOM 5932 N N . GLU A 1 753 ? -2.918 -25.998 -13.201 1.00 82.81 753 GLU A N 1
ATOM 5933 C CA . GLU A 1 753 ? -4.187 -26.697 -13.055 1.00 82.81 753 GLU A CA 1
ATOM 5934 C C . GLU A 1 753 ? -4.236 -28.027 -13.843 1.00 82.81 753 GLU A C 1
ATOM 5936 O O . GLU A 1 753 ? -3.830 -28.065 -15.014 1.00 82.81 753 GLU A O 1
ATOM 5941 N N . PRO A 1 754 ? -4.707 -29.141 -13.238 1.00 86.19 754 PRO A N 1
ATOM 5942 C CA . PRO A 1 754 ? -4.807 -30.434 -13.914 1.00 86.19 754 PRO A CA 1
ATOM 5943 C C . PRO A 1 754 ? -5.848 -30.424 -15.041 1.00 86.19 754 PRO A C 1
ATOM 5945 O O . PRO A 1 754 ? -6.895 -29.789 -14.937 1.00 86.19 754 PRO A O 1
ATOM 5948 N N . SER A 1 755 ? -5.614 -31.193 -16.114 1.00 89.94 755 SER A N 1
ATOM 5949 C CA . SER A 1 755 ? -6.620 -31.376 -17.171 1.00 89.94 755 SER A CA 1
ATOM 5950 C C . SER A 1 755 ? -7.944 -31.851 -16.580 1.00 89.94 755 SER A C 1
ATOM 5952 O O . SER A 1 755 ? -7.986 -32.800 -15.794 1.00 89.94 755 SER A O 1
ATOM 5954 N N . GLY A 1 756 ? -9.041 -31.212 -16.967 1.00 90.38 756 GLY A N 1
ATOM 5955 C CA . GLY A 1 756 ? -10.310 -31.458 -16.306 1.00 90.38 756 GLY A CA 1
ATOM 5956 C C . GLY A 1 756 ? -11.398 -30.459 -16.652 1.00 90.38 756 GLY A C 1
ATOM 5957 O O . GLY A 1 756 ? -11.281 -29.633 -17.560 1.00 90.38 756 GLY A O 1
ATOM 5958 N N . ILE A 1 757 ? -12.504 -30.586 -15.925 1.00 94.06 757 ILE A N 1
ATOM 5959 C CA . ILE A 1 757 ? -13.655 -29.698 -16.040 1.00 94.06 757 ILE A CA 1
ATOM 5960 C C . ILE A 1 757 ? -13.532 -28.602 -14.986 1.00 94.06 757 ILE A C 1
ATOM 5962 O O . ILE A 1 757 ? -13.432 -28.899 -13.797 1.00 94.06 757 ILE A O 1
ATOM 5966 N N . TYR A 1 758 ? -13.647 -27.360 -15.441 1.00 94.38 758 TYR A N 1
ATOM 5967 C CA . TYR A 1 758 ? -13.718 -26.165 -14.612 1.00 94.38 758 TYR A CA 1
ATOM 5968 C C . TYR A 1 758 ? -15.041 -25.435 -14.855 1.00 94.38 758 TYR A C 1
ATOM 5970 O O . TYR A 1 758 ? -15.703 -25.625 -15.880 1.00 94.38 758 TYR A O 1
ATOM 5978 N N . TYR A 1 759 ? -15.436 -24.587 -13.917 1.00 94.50 759 TYR A N 1
ATOM 5979 C CA . TYR A 1 759 ? -16.617 -23.745 -14.005 1.00 94.50 759 TYR A CA 1
ATOM 5980 C C . TYR A 1 759 ? -16.227 -22.290 -13.813 1.00 94.50 759 TYR A C 1
ATOM 5982 O O . TYR A 1 759 ? -15.708 -21.898 -12.778 1.00 94.50 759 TYR A O 1
ATOM 5990 N N . LEU A 1 760 ? -16.521 -21.474 -14.809 1.00 94.94 760 LEU A N 1
ATOM 5991 C CA . LEU A 1 760 ? -16.417 -20.034 -14.728 1.00 94.94 760 LEU A CA 1
ATOM 5992 C C . LEU A 1 760 ? -17.709 -19.468 -14.156 1.00 94.94 760 LEU A C 1
ATOM 5994 O O . LEU A 1 760 ? -18.777 -19.762 -14.689 1.00 94.94 760 LEU A O 1
ATOM 5998 N N . ARG A 1 761 ? -17.629 -18.637 -13.121 1.00 94.06 761 ARG A N 1
ATOM 5999 C CA . ARG A 1 761 ? -18.776 -17.941 -12.538 1.00 94.06 761 ARG A CA 1
ATOM 6000 C C . ARG A 1 761 ? -18.553 -16.439 -12.592 1.00 94.06 761 ARG A C 1
ATOM 6002 O O . ARG A 1 761 ? -17.573 -15.952 -12.046 1.00 94.06 761 ARG A O 1
ATOM 6009 N N . LEU A 1 762 ? -19.506 -15.732 -13.184 1.00 93.81 762 LEU A N 1
ATOM 6010 C CA . LEU A 1 762 ? -19.615 -14.279 -13.158 1.00 93.81 762 LEU A CA 1
ATOM 6011 C C . LEU A 1 762 ? -20.760 -13.897 -12.223 1.00 93.81 762 LEU A C 1
ATOM 6013 O O . LEU A 1 762 ? -21.882 -14.374 -12.408 1.00 93.81 762 LEU A O 1
ATOM 6017 N N . LYS A 1 763 ? -20.505 -13.024 -11.256 1.00 83.88 763 LYS A N 1
ATOM 6018 C CA . LYS A 1 763 ? -21.521 -12.372 -10.429 1.00 83.88 763 LYS A CA 1
ATOM 6019 C C . LYS A 1 763 ? -21.348 -10.867 -10.564 1.00 83.88 763 LYS A C 1
ATOM 6021 O O . LYS A 1 763 ? -20.268 -10.382 -10.268 1.00 83.88 763 LYS A O 1
ATOM 6026 N N . ALA A 1 764 ? -22.380 -10.144 -10.987 1.00 75.56 764 ALA A N 1
ATOM 6027 C CA . ALA A 1 764 ? -22.338 -8.685 -11.052 1.00 75.56 764 ALA A CA 1
ATOM 6028 C C . ALA A 1 764 ? -23.685 -8.093 -10.631 1.00 75.56 764 ALA A C 1
ATOM 6030 O O . ALA A 1 764 ? -24.735 -8.465 -11.169 1.00 75.56 764 ALA A O 1
ATOM 6031 N N . GLY A 1 765 ? -23.665 -7.234 -9.608 1.00 75.62 765 GLY A N 1
ATOM 6032 C CA . GLY A 1 765 ? -24.887 -6.772 -8.943 1.00 75.62 765 GLY A CA 1
ATOM 6033 C C . GLY A 1 765 ? -25.717 -7.949 -8.403 1.00 75.62 765 GLY A C 1
ATOM 6034 O O . GLY A 1 765 ? -25.203 -8.808 -7.683 1.00 75.62 765 GLY A O 1
ATOM 6035 N N . GLY A 1 766 ? -27.002 -8.008 -8.771 1.00 72.62 766 GLY A N 1
ATOM 6036 C CA . GLY A 1 766 ? -27.907 -9.118 -8.432 1.00 72.62 766 GLY A CA 1
ATOM 6037 C C . GLY A 1 766 ? -27.844 -10.328 -9.377 1.00 72.62 766 GLY A C 1
ATOM 6038 O O . GLY A 1 766 ? -28.515 -11.328 -9.125 1.00 72.62 766 GLY A O 1
ATOM 6039 N N . ASN A 1 767 ? -27.065 -10.263 -10.461 1.00 79.62 767 ASN A N 1
ATOM 6040 C CA . ASN A 1 767 ? -27.045 -11.293 -11.499 1.00 79.62 767 ASN A CA 1
ATOM 6041 C C . ASN A 1 767 ? -25.892 -12.285 -11.299 1.00 79.62 767 ASN A C 1
ATOM 6043 O O . ASN A 1 767 ? -24.816 -11.935 -10.815 1.00 79.62 767 ASN A O 1
ATOM 6047 N N . THR A 1 768 ? -26.098 -13.550 -11.673 1.00 91.31 768 THR A N 1
ATOM 6048 C CA . THR A 1 768 ? -25.055 -14.587 -11.647 1.00 91.31 768 THR A CA 1
ATOM 6049 C C . THR A 1 768 ? -25.182 -15.501 -12.862 1.00 91.31 768 THR A C 1
ATOM 6051 O O . THR A 1 768 ? -26.276 -15.954 -13.190 1.00 91.31 768 THR A O 1
ATOM 6054 N N . ALA A 1 769 ? -24.065 -15.799 -13.523 1.00 87.88 769 ALA A N 1
ATOM 6055 C CA . ALA A 1 769 ? -23.985 -16.745 -14.631 1.00 87.88 769 ALA A CA 1
ATOM 6056 C C . ALA A 1 769 ? -22.805 -17.701 -14.444 1.00 87.88 769 ALA A C 1
ATOM 6058 O O . ALA A 1 769 ? -21.775 -17.330 -13.886 1.00 87.88 769 ALA A O 1
ATOM 6059 N N . VAL A 1 770 ? -22.960 -18.932 -14.937 1.00 93.75 770 VAL A N 1
ATOM 6060 C CA . VAL A 1 770 ? -21.924 -19.972 -14.892 1.00 93.75 770 VAL A CA 1
ATOM 6061 C C . VAL A 1 770 ? -21.721 -20.582 -16.282 1.00 93.75 770 VAL A C 1
ATOM 6063 O O . VAL A 1 770 ? -22.687 -20.782 -17.029 1.00 93.75 770 VAL A O 1
ATOM 6066 N N . ARG A 1 771 ? -20.473 -20.894 -16.641 1.00 94.88 771 ARG A N 1
ATOM 6067 C CA . ARG A 1 771 ? -20.095 -21.628 -17.858 1.00 94.88 771 ARG A CA 1
ATOM 6068 C C . ARG A 1 771 ? -19.107 -22.735 -17.536 1.00 94.88 771 ARG A C 1
ATOM 6070 O O . ARG A 1 771 ? -18.247 -22.579 -16.682 1.00 94.88 771 ARG A O 1
ATOM 6077 N N . LYS A 1 772 ? -19.230 -23.859 -18.235 1.00 95.44 772 LYS A N 1
ATOM 6078 C CA . LYS A 1 772 ? -18.300 -24.984 -18.122 1.00 95.44 772 LYS A CA 1
ATOM 6079 C C . LYS A 1 772 ? -17.112 -24.757 -19.054 1.00 95.44 772 LYS A C 1
ATOM 6081 O O . LYS A 1 772 ? -17.320 -24.491 -20.235 1.00 95.44 772 LYS A O 1
ATOM 6086 N N . MET A 1 773 ? -15.903 -24.947 -18.551 1.00 94.50 773 MET A N 1
ATOM 6087 C CA . MET A 1 773 ? -14.651 -24.916 -19.301 1.00 94.50 773 MET A CA 1
ATOM 6088 C C . MET A 1 773 ? -13.996 -26.302 -19.252 1.00 94.50 773 MET A C 1
ATOM 6090 O O . MET A 1 773 ? -14.156 -27.037 -18.276 1.00 94.50 773 MET A O 1
ATOM 6094 N N . ILE A 1 774 ? -13.299 -26.690 -20.317 1.00 92.88 774 ILE A N 1
ATOM 6095 C CA . ILE A 1 774 ? -12.582 -27.963 -20.416 1.00 92.88 774 ILE A CA 1
ATOM 6096 C C . ILE A 1 774 ? -11.115 -27.648 -20.699 1.00 92.88 774 ILE A C 1
ATOM 6098 O O . ILE A 1 774 ? -10.778 -27.194 -21.789 1.00 92.88 774 ILE A O 1
ATOM 6102 N N . LEU A 1 775 ? -10.258 -27.901 -19.716 1.00 89.62 775 LEU A N 1
ATOM 6103 C CA . LEU A 1 775 ? -8.811 -27.809 -19.867 1.00 89.62 775 LEU A CA 1
ATOM 6104 C C . LEU A 1 775 ? -8.286 -29.152 -20.381 1.00 89.62 775 LEU A C 1
ATOM 6106 O O . LEU A 1 775 ? -8.478 -30.182 -19.729 1.00 89.62 775 LEU A O 1
ATOM 6110 N N . LEU A 1 776 ? -7.620 -29.144 -21.532 1.00 83.38 776 LEU A N 1
ATOM 6111 C CA . LEU A 1 776 ? -6.851 -30.281 -22.039 1.00 83.38 776 LEU A CA 1
ATOM 6112 C C . LEU A 1 776 ? -5.375 -29.917 -21.930 1.00 83.38 776 LEU A C 1
ATOM 6114 O O . LEU A 1 776 ? -5.005 -28.830 -22.351 1.00 83.38 776 LEU A O 1
ATOM 6118 N N . ARG A 1 777 ? -4.546 -30.799 -21.376 1.00 66.88 777 ARG A N 1
ATOM 6119 C CA . ARG A 1 777 ? -3.091 -30.673 -21.512 1.00 66.88 777 ARG A CA 1
ATOM 6120 C C . ARG A 1 777 ? -2.594 -31.652 -22.552 1.00 66.88 777 ARG A C 1
ATOM 6122 O O . ARG A 1 777 ? -3.159 -32.771 -22.602 1.00 66.88 777 ARG A O 1
#

Secondary structure (DSSP, 8-state):
-------------------SSTTHHHHHHHHTTHHHHTTSS-HHHHHHHHHHHHTS-TT--S----TTS-HHHHHHHHHHHHHHHHHHHH--THHHHHHHHHHHHHHHTPEEPSSTT---EE-EE--TTTBSSS---EE-HHHHHHHHHHHHHHHHHHHH-TTTHHHHHHHHHHHHHHHHHHHHHHHHTT-EEEETTTEEEEBSPS-TTTB-TT-B--HHHHHHHHHHHHHHHHHH--HHHHHHHHHHHHHHHHHEEEETTEEEE-SSSS--GGGB-TTSSBS-SS-SS-HHHHHHHHHHHHHHHHTT-S--HHHHHHHHHHHHHHHH-TT-TTS----THHHHHHHHTTTS-S------TTTT--SSSS---SS-EE-------EETTS-EEEE--EESS-SSPEEEEEEE-PPTTEEE-TTSEEEE---S-EEEEEEEEEE-TT--EEEEEEEEEEEP---GGGGEEEEE-----SSSEE-BTTSS--EEEES--EEEETTSSSSEEEEEESSS-EEE-TT----BTTBEEEEEEEEES---STT-EEEEEESSSSGGGEEEEEEEETTTEEEEEEEETTEEEEEEPPTTS--TT-EEEEEEEE-SSEEEEEETTEEEEEEE--SPBP--TTS-EEESSPPTTS-----EEEEEEEEEESSPPPHHHHHHHHHH--------S-----SS-EEPPPBSSSBSSEEEEEEEESS-EEEEEEEEETTS-EEEEEEEEEE-SEEEEEEEE-SSPPSEEEEEEEEETTEEEEEEEEE--

Mean predicted aligned error: 21.27 Å

pLDDT: mean 71.56, std 22.29, range [20.25, 98.75]